Protein AF-A0A521YA27-F1 (afdb_monomer)

Sequence (944 aa):
MGAAPALRRRNDQRGRTWQRRHLDQPCRRWGGRVRVRCRHPARSRGATRRLRARIRLRRVGGRPARPTPACGGYVEAKHVTHRDTVAPEVPADVLAHARSRRLRAVRARGRPARDLLAVCAARPRGAGGTCALAVSTRGVHRDGRARRRRALVAVRTTPHRNHRPLLPGRLWLWNRIPGPLRLGLRPRDGPRRPRHRGRRTPRHCRRDRLLPRSERSGGRARLARVCRGRRQPRRIGHHGRRDRQHRRTRRLPCARRHGEPACSRDHRRRPLPTAEPSEARVTRRIVVVPVYNERDTVREVLTQIEQAGFPSILVTDDGSTDGSGDVLDGWAAAGPTRQVIHLPRNRGKSAALQAAWEALRAERDQGVLTDDTIVINVDADGQHDLAYLDALIARLEASSADAVIARRDFGYHGWYKRLGNIVMTALGSLFAGNRMHDIESGYRLMRLGPLLHAQQFYRGHRYSECVEFAVVSQRLGYHVDNEFVVRVPVLRTNTRLQDAARHVLRMALAWFRVVCWRDVPAAQRSRVGVLLAVAILIAFSGFLGIVLVHTVYLGNDSAQSYGHVWFIEHSLRNGHGIPLHIPGLDHGRALTFPYGLIPWLPAALARPVLGDWAVTASMVLGVLLLLYGVTKWLPRTASPLLMAAVVLNWQLWNAILQFQLPTIWALALAALAAAEFDRGRLARGAALATASLVAHPLMGGVGIGLTLLADIEARRRLPWRRAPWLAAAALISAPAIWAFFHLPVIDHVGRWGWVTPAQITLQRTSMLWWPWACHRFARWVTRFHVLILLVGGALLFRNFAGSNPNSARWVSLPRFPDYIDAGLVDPAAHYRVLTMSNQEDGMVQLLQAGAVLAQDFFDESVERRSFESTEEYRCFLARKAADRVLVQGEWTRRNLRDTSNELATLDRLVAEGHAALTFRGPAGTLEYTIQSPPPESCAAARAP

Secondary structure (DSSP, 8-state):
------------------------------------------------------------------------------------------------------------------------------------------------------------------------------------------------------------------------------------------------------------PPPPPP----------PPPPP-----------EEEEEEESS-HHHHHHHHHHHHHTT---EEEEE---SSSHHHHHHHHHTT-TTEEEEE-SS---HHHHHHHHHHHHHHHHHTTSS-TT-EEEE--TTS-S-GGGHHHHHHHHHHTT-SEEEPEE-GGGS-HHHHHHHHHHHHHHHHHHSS--S-SS---EEEEHHHHHHHHTT----TTTHHHHHHHHHHHHT--EE---EE--S-------HHHHHHHHHHHHHHHHHHHHHTTS-GGG--HHHHHHHHHHHHHHHHHHHHHHHS----SHHHHHHHHHHHHHHHHHHTT--S-SB-TTBGGGTSBS-SSSHHHHHHHHHHHHHHTTHHHHHHHHHHHHHHHHHHHHHSGGGGSHHHHHHHHT-HHHHHHHTTT-HHHHHHHHHHHHHHHHHHTT-HHHHHHHHHHHHHH-HHHHHHHHHHHHHHHHHHHSS--GGGHHHHHHHHHHTHHHHHHHTT-TTGGG--TTTTHHHHHHHHHHTHHHHHHHHHHHTHHHHHHSHHHHHHHHHHHHHHHHHHS-TTTS-SS---SSHHHHTTT---TTSEEEEE--TT-THHHHHHHHTTPEESS-SS-TTSSPPPPSSHHHHHHHHHHTT-SEEEE-TTTTSTTTTTT-SHHHHHHHHHHTTSEEEEEE-TTS-EEEEE-PPPTTGGGGG---

Radius of gyration: 46.79 Å; Cα contacts (8 Å, |Δi|>4): 1121; chains: 1; bounding box: 134×143×119 Å

Mean predicted aligned error: 19.23 Å

Foldseek 3Di:
DDDDDDDDDDDDDDDDDDDDDDDDDDDDDDDDDDDDDDDDDDDDDDDDDDDDDDDDDDDDDDDDDDDDDDDDDDDDDDDDDDDDDDDDDDDDDDDDDDDDDDDDDDDDDDDDDDDDDDDDDDDDDDDDDDDDDDDDDDDDDDDDDDDDDDDDDDDDDDDDDDDDDDDDDDDDDDDDDDDDDDDDDDDDDDDDDDDDDDDDDDDDDDDDDDDDDDDDDDDDDDDDDDDDDDDDDDDDDDDDDDDDDDDDDDDDDDDDDDDDDDDDDDDDDPDDPPDDPDDDPPQAEEEEEEDEQLLPQQLVVLVVCVVLVRLQYEYEYQQYDNCSVVVLVVVCVPDPSRHYHYDNHHQAPQVSVVVVLVVVVVCVVVVVHDLQHKYWYDYRNQQDDSVCVVVLVVVCVVVVFQKEQAAEPCVPPDPVVVVLQVVLQVLLCVLLVHHARGQQGRTMIGRSNLVNVLSLLDDDGHRLCSSLSSSSSSLLPTGYHHPHYDYGPDDDDPDDPVNSVVNSVSSVSSSLSCLQPVLFDSVLPDPLLVVLLVVLVVVVVVVLVVLLVFLFLQFDLSLVLLLLLVQQLVCVVVPVPRFQFDCLAQNRPAGSDFAQCLLRVQLSVCCVPCPSSSLSVSLSVLQVLLQVLLCLQQVSCSHSLNVSLLSLQLLSVVCVSNVVNLLSNLLSLLSNLLSCVVVVVQLSSLVSLLSSCRSPVLNNVVSVVLSQVLVCVVVVDHPVVNVVSNVVSCVSSVVSNVVVCVRPLNVLADPVNVVVVVVSSVSNSCSNVVSSCCSVVVSVCSNCSSVSSVVSVVVSVVVVVVPDVVSRDSDQDQQPCQCLVVLVADLVFEEEEADDGRNLNNVSVSVVSNHRYLHHSDRSQAQGEADPALVSVLLVCVVSVHQKYKYTQVCVDDVNCVRYVNVVSLVVCVVVVQWDFPDQGPRRITMIGGNRDDVVSSPVVPDD

Nearest PDB structures (foldseek):
  2y4m-assembly2_B  TM=6.234E-01  e=5.775E-04  Rhodothermus marinus DSM 4252
  8vh8-assembly4_D  TM=5.838E-01  e=1.311E-03  Pasteurella multocida
  8vh7-assembly1_A  TM=5.685E-01  e=2.614E-03  Pasteurella multocida
  8vh8-assembly2_B  TM=6.112E-01  e=5.934E-03  Pasteurella multocida
  8vh7-assembly2_B  TM=5.529E-01  e=3.387E-03  Pasteurella multocida

pLDDT: mean 70.15, std 27.42, range [22.52, 98.44]

Structure (mmCIF, N/CA/C/O backbone):
data_AF-A0A521YA27-F1
#
_entry.id   AF-A0A521YA27-F1
#
loop_
_atom_site.group_PDB
_atom_site.id
_atom_site.type_symbol
_atom_site.label_atom_id
_atom_site.label_alt_id
_atom_site.label_comp_id
_atom_site.label_asym_id
_atom_site.label_entity_id
_atom_site.label_seq_id
_atom_site.pdbx_PDB_ins_code
_atom_site.Cartn_x
_atom_site.Cartn_y
_atom_site.Cartn_z
_atom_site.occupancy
_atom_site.B_iso_or_equiv
_atom_site.auth_seq_id
_atom_site.auth_comp_id
_atom_site.auth_asym_id
_atom_site.auth_atom_id
_atom_site.pdbx_PDB_model_num
ATOM 1 N N . MET A 1 1 ? 64.926 12.084 -5.460 1.00 31.94 1 MET A N 1
ATOM 2 C CA . MET A 1 1 ? 65.527 13.420 -5.693 1.00 31.94 1 MET A CA 1
ATOM 3 C C . MET A 1 1 ? 64.605 14.159 -6.664 1.00 31.94 1 MET A C 1
ATOM 5 O O . MET A 1 1 ? 64.085 13.486 -7.536 1.00 31.94 1 MET A O 1
ATOM 9 N N . GLY A 1 2 ? 64.299 15.453 -6.543 1.00 30.94 2 GLY A N 1
ATOM 10 C CA . GLY A 1 2 ? 64.678 16.421 -5.508 1.00 30.94 2 GLY A CA 1
ATOM 11 C C . GLY A 1 2 ? 63.735 17.642 -5.471 1.00 30.94 2 GLY A C 1
ATOM 12 O O . GLY A 1 2 ? 62.922 17.835 -6.363 1.00 30.94 2 GLY A O 1
ATOM 13 N N . ALA A 1 3 ? 63.847 18.402 -4.381 1.00 32.78 3 ALA A N 1
ATOM 14 C CA . ALA A 1 3 ? 63.060 19.554 -3.928 1.00 32.78 3 ALA A CA 1
ATOM 15 C C . ALA A 1 3 ? 62.632 20.646 -4.944 1.00 32.78 3 ALA A C 1
ATOM 17 O O . ALA A 1 3 ? 63.313 20.927 -5.923 1.00 32.78 3 ALA A O 1
ATOM 18 N N . ALA A 1 4 ? 61.561 21.366 -4.583 1.00 37.22 4 ALA A N 1
ATOM 19 C CA . ALA A 1 4 ? 61.237 22.710 -5.080 1.00 37.22 4 ALA A CA 1
ATOM 20 C C . ALA A 1 4 ? 61.875 23.811 -4.199 1.00 37.22 4 ALA A C 1
ATOM 22 O O . ALA A 1 4 ? 62.296 23.522 -3.075 1.00 37.22 4 ALA A O 1
ATOM 23 N N . PRO A 1 5 ? 61.838 25.086 -4.632 1.00 55.78 5 PRO A N 1
ATOM 24 C CA . PRO A 1 5 ? 61.720 26.195 -3.679 1.00 55.78 5 PRO A CA 1
ATOM 25 C C . PRO A 1 5 ? 60.693 27.281 -4.075 1.00 55.78 5 PRO A C 1
ATOM 27 O O . PRO A 1 5 ? 60.269 27.400 -5.220 1.00 55.78 5 PRO A O 1
ATOM 30 N N . ALA A 1 6 ? 60.335 28.122 -3.099 1.00 41.16 6 ALA A N 1
ATOM 31 C CA . ALA A 1 6 ? 59.700 29.437 -3.283 1.00 41.16 6 ALA A CA 1
ATOM 32 C C . ALA A 1 6 ? 60.699 30.541 -2.837 1.00 41.16 6 ALA A C 1
ATOM 34 O O . ALA A 1 6 ? 61.708 30.211 -2.220 1.00 41.16 6 ALA A O 1
ATOM 35 N N . LEU A 1 7 ? 60.499 31.850 -3.078 1.00 33.97 7 LEU A N 1
ATOM 36 C CA . LEU A 1 7 ? 59.805 32.763 -2.139 1.00 33.97 7 LEU A CA 1
ATOM 37 C C . LEU A 1 7 ? 59.893 34.262 -2.575 1.00 33.97 7 LEU A C 1
ATOM 39 O O . LEU A 1 7 ? 60.962 34.742 -2.912 1.00 33.97 7 LEU A O 1
ATOM 43 N N . ARG A 1 8 ? 58.799 35.020 -2.358 1.00 29.33 8 ARG A N 1
ATOM 44 C CA . ARG A 1 8 ? 58.708 36.409 -1.799 1.00 29.33 8 ARG A CA 1
ATOM 45 C C . ARG A 1 8 ? 59.421 37.665 -2.411 1.00 29.33 8 ARG A C 1
ATOM 47 O O . ARG A 1 8 ? 60.577 37.917 -2.108 1.00 29.33 8 ARG A O 1
ATOM 54 N N . ARG A 1 9 ? 58.548 38.640 -2.771 1.00 29.66 9 ARG A N 1
ATOM 55 C CA . ARG A 1 9 ? 58.379 40.036 -2.218 1.00 29.66 9 ARG A CA 1
ATOM 56 C C . ARG A 1 9 ? 59.111 41.282 -2.800 1.00 29.66 9 ARG A C 1
ATOM 58 O O . ARG A 1 9 ? 60.284 41.237 -3.121 1.00 29.66 9 ARG A O 1
ATOM 65 N N . ARG A 1 10 ? 58.398 42.426 -2.616 1.00 27.73 10 ARG A N 1
ATOM 66 C CA . ARG A 1 10 ? 58.736 43.881 -2.744 1.00 27.73 10 ARG A CA 1
ATOM 67 C C . ARG A 1 10 ? 58.693 44.445 -4.186 1.00 27.73 10 ARG A C 1
ATOM 69 O O . ARG A 1 10 ? 59.005 43.710 -5.106 1.00 27.73 10 ARG A O 1
ATOM 76 N N . ASN A 1 11 ? 58.009 45.574 -4.468 1.00 27.45 11 ASN A N 1
ATOM 77 C CA . ASN A 1 11 ? 58.198 47.011 -4.098 1.00 27.45 11 ASN A CA 1
ATOM 78 C C . ASN A 1 11 ? 59.426 47.632 -4.812 1.00 27.45 11 ASN A C 1
ATOM 80 O O . ASN A 1 11 ? 60.488 47.034 -4.721 1.00 27.45 11 ASN A O 1
ATOM 84 N N . ASP A 1 12 ? 59.376 48.811 -5.461 1.00 30.48 12 ASP A N 1
ATOM 85 C CA . ASP A 1 12 ? 58.319 49.850 -5.558 1.00 30.48 12 ASP A CA 1
ATOM 86 C C . ASP A 1 12 ? 58.553 50.843 -6.750 1.00 30.48 12 ASP A C 1
ATOM 88 O O . ASP A 1 12 ? 59.642 50.881 -7.303 1.00 30.48 12 ASP A O 1
ATOM 92 N N . GLN A 1 13 ? 57.558 51.699 -7.045 1.00 28.69 13 GLN A N 1
ATOM 93 C CA . GLN A 1 13 ? 57.589 53.012 -7.754 1.00 28.69 13 GLN A CA 1
ATOM 94 C C . GLN A 1 13 ? 57.664 53.169 -9.303 1.00 28.69 13 GLN A C 1
ATOM 96 O O . GLN A 1 13 ? 58.692 52.972 -9.929 1.00 28.69 13 GLN A O 1
ATOM 101 N N . ARG A 1 14 ? 56.567 53.763 -9.832 1.00 30.64 14 ARG A N 1
ATOM 102 C CA . ARG A 1 14 ? 56.432 54.950 -10.739 1.00 30.64 14 ARG A CA 1
ATOM 103 C C . ARG A 1 14 ? 57.187 54.997 -12.099 1.00 30.64 14 ARG A C 1
ATOM 105 O O . ARG A 1 14 ? 58.401 54.927 -12.128 1.00 30.64 14 ARG A O 1
ATOM 112 N N . GLY A 1 15 ? 56.547 55.329 -13.236 1.00 26.47 15 GLY A N 1
ATOM 113 C CA . GLY A 1 15 ? 55.112 55.560 -13.524 1.00 26.47 15 GLY A CA 1
ATOM 114 C C . GLY A 1 15 ? 54.830 56.447 -14.766 1.00 26.47 15 GLY A C 1
ATOM 115 O O . GLY A 1 15 ? 55.766 56.918 -15.397 1.00 26.47 15 GLY A O 1
ATOM 116 N N . ARG A 1 16 ? 53.534 56.762 -15.007 1.00 32.03 16 ARG A N 1
ATOM 117 C CA . ARG A 1 16 ? 52.944 57.594 -16.108 1.00 32.03 16 ARG A CA 1
ATOM 118 C C . ARG A 1 16 ? 52.887 56.901 -17.499 1.00 32.03 16 ARG A C 1
ATOM 120 O O . ARG A 1 16 ? 53.781 56.136 -17.810 1.00 32.03 16 ARG A O 1
ATOM 127 N N . THR A 1 17 ? 51.875 57.074 -18.372 1.00 28.98 17 THR A N 1
ATOM 128 C CA . THR A 1 17 ? 50.551 57.757 -18.283 1.00 28.98 17 THR A CA 1
ATOM 129 C C . THR A 1 17 ? 49.567 57.267 -19.372 1.00 28.98 17 THR A C 1
ATOM 131 O O . THR A 1 17 ? 49.908 57.371 -20.537 1.00 28.98 17 THR A O 1
ATOM 134 N N . TRP A 1 18 ? 48.330 56.903 -18.975 1.00 30.23 18 TRP A N 1
ATOM 135 C CA . TRP A 1 18 ? 47.019 57.169 -19.636 1.00 30.23 18 TRP A CA 1
ATOM 136 C C . TRP A 1 18 ? 46.781 56.643 -21.086 1.00 30.23 18 TRP A C 1
ATOM 138 O O . TRP A 1 18 ? 47.603 56.810 -21.965 1.00 30.23 18 TRP A O 1
ATOM 148 N N . GLN A 1 19 ? 45.637 56.035 -21.449 1.00 31.84 19 GLN A N 1
ATOM 149 C CA . GLN A 1 19 ? 44.263 56.317 -20.991 1.00 31.84 19 GLN A CA 1
ATOM 150 C C . GLN A 1 19 ? 43.402 55.108 -20.497 1.00 31.84 19 GLN A C 1
ATOM 152 O O . GLN A 1 19 ? 43.445 54.823 -19.302 1.00 31.84 19 GLN A O 1
ATOM 157 N N . ARG A 1 20 ? 42.435 54.589 -21.285 1.00 29.30 20 ARG A N 1
ATOM 158 C CA . ARG A 1 20 ? 41.050 54.252 -20.823 1.00 29.30 20 ARG A CA 1
ATOM 159 C C . ARG A 1 20 ? 40.317 53.279 -21.786 1.00 29.30 20 ARG A C 1
ATOM 161 O O . ARG A 1 20 ? 40.743 53.199 -22.927 1.00 29.30 20 ARG A O 1
ATOM 168 N N . ARG A 1 21 ? 39.193 52.600 -21.454 1.00 28.20 21 ARG A N 1
ATOM 169 C CA . ARG A 1 21 ? 38.388 52.480 -20.200 1.00 28.20 21 ARG A CA 1
ATOM 170 C C . ARG A 1 21 ? 37.652 51.113 -20.133 1.00 28.20 21 ARG A C 1
ATOM 172 O O . ARG A 1 21 ? 37.024 50.733 -21.111 1.00 28.20 21 ARG A O 1
ATOM 179 N N . HIS A 1 22 ? 37.647 50.452 -18.969 1.00 30.78 22 HIS A N 1
ATOM 180 C CA . HIS A 1 22 ? 36.780 49.296 -18.623 1.00 30.78 22 HIS A CA 1
ATOM 181 C C . HIS A 1 22 ? 35.407 49.778 -18.064 1.00 30.78 22 HIS A C 1
ATOM 183 O O . HIS A 1 22 ? 35.340 50.926 -17.621 1.00 30.78 22 HIS A O 1
ATOM 189 N N . LEU A 1 23 ? 34.247 49.104 -18.206 1.00 33.06 23 LEU A N 1
ATOM 190 C CA . LEU A 1 23 ? 33.755 47.734 -17.874 1.00 33.06 23 LEU A CA 1
ATOM 191 C C . LEU A 1 23 ? 33.147 47.596 -16.442 1.00 33.06 23 LEU A C 1
ATOM 193 O O . LEU A 1 23 ? 33.659 48.171 -15.488 1.00 33.06 23 LEU A O 1
ATOM 197 N N . ASP A 1 24 ? 32.058 46.813 -16.361 1.00 30.56 24 ASP A N 1
ATOM 198 C CA . ASP A 1 24 ? 31.336 46.218 -15.207 1.00 30.56 24 ASP A CA 1
ATOM 199 C C . ASP A 1 24 ? 30.510 47.033 -14.174 1.00 30.56 24 ASP A C 1
ATOM 201 O O . ASP A 1 24 ? 30.855 48.122 -13.718 1.00 30.56 24 ASP A O 1
ATOM 205 N N . GLN A 1 25 ? 29.401 46.403 -13.734 1.00 24.86 25 GLN A N 1
ATOM 206 C CA . GLN A 1 25 ? 28.601 46.727 -12.537 1.00 24.86 25 GLN A CA 1
ATOM 207 C C . GLN A 1 25 ? 28.177 45.443 -11.780 1.00 24.86 25 GLN A C 1
ATOM 209 O O . GLN A 1 25 ? 27.619 44.537 -12.399 1.00 24.86 25 GLN A O 1
ATOM 214 N N . PRO A 1 26 ? 28.332 45.370 -10.441 1.00 37.50 26 PRO A N 1
ATOM 215 C CA . PRO A 1 26 ? 27.829 44.268 -9.615 1.00 37.50 26 PRO A CA 1
ATOM 216 C C . PRO A 1 26 ? 26.525 44.605 -8.856 1.00 37.50 26 PRO A C 1
ATOM 218 O O . PRO A 1 26 ? 26.170 45.762 -8.636 1.00 37.50 26 PRO A O 1
ATOM 221 N N . CYS A 1 27 ? 25.817 43.583 -8.363 1.00 27.06 27 CYS A N 1
ATOM 222 C CA . CYS A 1 27 ? 24.605 43.765 -7.553 1.00 27.06 27 CYS A CA 1
ATOM 223 C C . CYS A 1 27 ? 24.886 44.131 -6.080 1.00 27.06 27 CYS A C 1
ATOM 225 O O . CYS A 1 27 ? 25.566 43.361 -5.402 1.00 27.06 27 CYS A O 1
ATOM 227 N N . ARG A 1 28 ? 24.187 45.146 -5.524 1.00 26.45 28 ARG A N 1
ATOM 228 C CA . ARG A 1 28 ? 23.275 45.014 -4.346 1.00 26.45 28 ARG A CA 1
ATOM 229 C C . ARG A 1 28 ? 22.639 46.340 -3.868 1.00 26.45 28 ARG A C 1
ATOM 231 O O . ARG A 1 28 ? 23.113 47.433 -4.139 1.00 26.45 28 ARG A O 1
ATOM 238 N N . ARG A 1 29 ? 21.535 46.196 -3.118 1.00 26.58 29 ARG A N 1
ATOM 239 C CA . ARG A 1 29 ? 20.862 47.210 -2.267 1.00 26.58 29 ARG A CA 1
ATOM 240 C C . ARG A 1 29 ? 21.717 47.528 -1.011 1.00 26.58 29 ARG A C 1
ATOM 242 O O . ARG A 1 29 ? 22.512 46.675 -0.640 1.00 26.58 29 ARG A O 1
ATOM 249 N N . TRP A 1 30 ? 21.563 48.621 -0.243 1.00 29.94 30 TRP A N 1
ATOM 250 C CA . TRP A 1 30 ? 20.614 49.761 -0.216 1.00 29.94 30 TRP A CA 1
ATOM 251 C C . TRP A 1 30 ? 21.172 50.883 0.698 1.00 29.94 30 TRP A C 1
ATOM 253 O O . TRP A 1 30 ? 21.913 50.565 1.624 1.00 29.94 30 TRP A O 1
ATOM 263 N N . GLY A 1 31 ? 20.683 52.129 0.571 1.00 24.84 31 GLY A N 1
ATOM 264 C CA . GLY A 1 31 ? 20.656 53.092 1.694 1.00 24.84 31 GLY A CA 1
ATOM 265 C C . GLY A 1 31 ? 21.083 54.536 1.385 1.00 24.84 31 GLY A C 1
ATOM 266 O O . GLY A 1 31 ? 22.268 54.833 1.343 1.00 24.84 31 GLY A O 1
ATOM 267 N N . GLY A 1 32 ? 20.119 55.459 1.273 1.00 23.75 32 GLY A N 1
ATOM 268 C CA . GLY A 1 32 ? 20.353 56.906 1.134 1.00 23.75 32 GLY A CA 1
ATOM 269 C C . GLY A 1 32 ? 19.068 57.701 1.402 1.00 23.75 32 GLY A C 1
ATOM 270 O O . GLY A 1 32 ? 17.989 57.273 0.998 1.00 23.75 32 GLY A O 1
ATOM 271 N N . ARG A 1 33 ? 19.148 58.802 2.161 1.00 26.38 33 ARG A N 1
ATOM 272 C CA . ARG A 1 33 ? 17.979 59.518 2.720 1.00 26.38 33 ARG A CA 1
ATOM 273 C C . ARG A 1 33 ? 17.384 60.534 1.737 1.00 26.38 33 ARG A C 1
ATOM 275 O O . ARG A 1 33 ? 18.123 61.394 1.280 1.00 26.38 33 ARG A O 1
ATOM 282 N N . VAL A 1 34 ? 16.052 60.573 1.604 1.00 26.58 34 VAL A N 1
ATOM 283 C CA . VAL A 1 34 ? 15.289 61.810 1.319 1.00 26.58 34 VAL A CA 1
ATOM 284 C C . VAL A 1 34 ? 13.963 61.798 2.105 1.00 26.58 34 VAL A C 1
ATOM 286 O O . VAL A 1 34 ? 13.212 60.826 2.064 1.00 26.58 34 VAL A O 1
ATOM 289 N N . ARG A 1 35 ? 13.674 62.889 2.826 1.00 24.12 35 ARG A N 1
ATOM 290 C CA . ARG A 1 35 ? 12.314 63.377 3.159 1.00 24.12 35 ARG A CA 1
ATOM 291 C C . ARG A 1 35 ? 12.088 64.599 2.242 1.00 24.12 35 ARG A C 1
ATOM 293 O O . ARG A 1 35 ? 13.067 65.233 1.876 1.00 24.12 35 ARG A O 1
ATOM 300 N N . VAL A 1 36 ? 10.879 64.960 1.808 1.00 24.91 36 VAL A N 1
ATOM 301 C CA . VAL A 1 36 ? 9.783 65.519 2.629 1.00 24.91 36 VAL A CA 1
ATOM 302 C C . VAL A 1 36 ? 8.390 65.237 2.007 1.00 24.91 36 VAL A C 1
ATOM 304 O O . VAL A 1 36 ? 8.266 64.805 0.868 1.00 24.91 36 VAL A O 1
ATOM 307 N N . ARG A 1 37 ? 7.355 65.441 2.837 1.00 22.52 37 ARG A N 1
ATOM 308 C CA . ARG A 1 37 ? 5.892 65.509 2.601 1.00 22.52 37 ARG A CA 1
ATOM 309 C C . ARG A 1 37 ? 5.433 66.138 1.264 1.00 22.52 37 ARG A C 1
ATOM 311 O O . ARG A 1 37 ? 6.144 66.979 0.740 1.00 22.52 37 ARG A O 1
ATOM 318 N N . CYS A 1 38 ? 4.186 65.989 0.781 1.00 23.81 38 CYS A N 1
ATOM 319 C CA . CYS A 1 38 ? 3.079 65.007 0.945 1.00 23.81 38 CYS A CA 1
ATOM 320 C C . CYS A 1 38 ? 1.870 65.478 0.096 1.00 23.81 38 CYS A C 1
ATOM 322 O O . CYS A 1 38 ? 1.510 66.646 0.222 1.00 23.81 38 CYS A O 1
ATOM 324 N N . ARG A 1 39 ? 1.121 64.571 -0.563 1.00 23.83 39 ARG A N 1
ATOM 325 C CA . ARG A 1 39 ? -0.370 64.522 -0.536 1.00 23.83 39 ARG A CA 1
ATOM 326 C C . ARG A 1 39 ? -0.934 63.268 -1.239 1.00 23.83 39 ARG A C 1
ATOM 328 O O . ARG A 1 39 ? -0.228 62.593 -1.978 1.00 23.83 39 ARG A O 1
ATOM 335 N N . HIS A 1 40 ? -2.189 62.935 -0.924 1.00 31.11 40 HIS A N 1
ATOM 336 C CA . HIS A 1 40 ? -2.961 61.797 -1.460 1.00 31.11 40 HIS A CA 1
ATOM 337 C C . HIS A 1 40 ? -3.530 62.082 -2.869 1.00 31.11 40 HIS A C 1
ATOM 339 O O . HIS A 1 40 ? -3.641 63.250 -3.242 1.00 31.11 40 HIS A O 1
ATOM 345 N N . PRO A 1 41 ? -3.978 61.042 -3.608 1.00 39.69 41 PRO A N 1
ATOM 346 C CA . PRO A 1 41 ? -5.434 60.819 -3.659 1.00 39.69 41 PRO A CA 1
ATOM 347 C C . PRO A 1 41 ? -5.923 59.350 -3.587 1.00 39.69 41 PRO A C 1
ATOM 349 O O . PRO A 1 41 ? -5.282 58.421 -4.060 1.00 39.69 41 PRO A O 1
ATOM 352 N N . ALA A 1 42 ? -7.102 59.218 -2.967 1.00 26.80 42 ALA A N 1
ATOM 353 C CA . ALA A 1 42 ? -8.293 58.404 -3.278 1.00 26.80 42 ALA A CA 1
ATOM 354 C C . ALA A 1 42 ? -8.258 56.993 -3.928 1.00 26.80 42 ALA A C 1
ATOM 356 O O . ALA A 1 42 ? -7.496 56.658 -4.827 1.00 26.80 42 ALA A O 1
ATOM 357 N N . ARG A 1 43 ? -9.281 56.207 -3.547 1.00 28.47 43 ARG A N 1
ATOM 358 C CA . ARG A 1 43 ? -9.818 55.050 -4.287 1.00 28.47 43 ARG A CA 1
ATOM 359 C C . ARG A 1 43 ? -10.938 55.482 -5.260 1.00 28.47 43 ARG A C 1
ATOM 361 O O . ARG A 1 43 ? -11.730 56.351 -4.916 1.00 28.47 43 ARG A O 1
ATOM 368 N N . SER A 1 44 ? -11.157 54.655 -6.289 1.00 26.91 44 SER A N 1
ATOM 369 C CA . SER A 1 44 ? -12.472 54.215 -6.824 1.00 26.91 44 SER A CA 1
ATOM 370 C C . SER A 1 44 ? -13.348 55.096 -7.749 1.00 26.91 44 SER A C 1
ATOM 372 O O . SER A 1 44 ? -13.639 56.241 -7.443 1.00 26.91 44 SER A O 1
ATOM 374 N N . ARG A 1 45 ? -13.950 54.387 -8.732 1.00 26.78 45 ARG A N 1
ATOM 375 C CA . ARG A 1 45 ? -15.255 54.593 -9.422 1.00 26.78 45 ARG A CA 1
ATOM 376 C C . ARG A 1 45 ? -15.404 55.749 -10.438 1.00 26.78 45 ARG A C 1
ATOM 378 O O . ARG A 1 45 ? -14.904 56.843 -10.249 1.00 26.78 45 ARG A O 1
ATOM 385 N N . GLY A 1 46 ? -16.180 55.456 -11.495 1.00 24.28 46 GLY A N 1
ATOM 386 C CA . GLY A 1 46 ? -16.407 56.276 -12.704 1.00 24.28 46 GLY A CA 1
ATOM 387 C C . GLY A 1 46 ? -15.930 55.513 -13.954 1.00 24.28 46 GLY A C 1
ATOM 388 O O . GLY A 1 46 ? -14.736 55.289 -14.070 1.00 24.28 46 GLY A O 1
ATOM 389 N N . ALA A 1 47 ? -16.722 54.925 -14.863 1.00 26.77 47 ALA A N 1
ATOM 390 C CA . ALA A 1 47 ? -18.141 54.989 -15.260 1.00 26.77 47 ALA A CA 1
ATOM 391 C C . ALA A 1 47 ? -18.503 55.981 -16.397 1.00 26.77 47 ALA A C 1
ATOM 393 O O . ALA A 1 47 ? -18.133 57.146 -16.373 1.00 26.77 47 ALA A O 1
ATOM 394 N N . THR A 1 48 ? -19.340 55.477 -17.322 1.00 28.50 48 THR A N 1
ATOM 395 C CA . THR A 1 48 ? -20.182 56.150 -18.350 1.00 28.50 48 THR A CA 1
ATOM 396 C C . THR A 1 48 ? -19.598 56.802 -19.625 1.00 28.50 48 THR A C 1
ATOM 398 O O . THR A 1 48 ? -18.933 57.819 -19.556 1.00 28.50 48 THR A O 1
ATOM 401 N N . ARG A 1 49 ? -20.130 56.310 -20.773 1.00 28.38 49 ARG A N 1
ATOM 402 C CA . ARG A 1 49 ? -20.535 57.007 -22.037 1.00 28.38 49 ARG A CA 1
ATOM 403 C C . ARG A 1 49 ? -19.414 57.596 -22.932 1.00 28.38 49 ARG A C 1
ATOM 405 O O . ARG A 1 49 ? -18.541 58.279 -22.439 1.00 28.38 49 ARG A O 1
ATOM 412 N N . ARG A 1 50 ? -19.297 57.292 -24.242 1.00 31.39 50 ARG A N 1
ATOM 413 C CA . ARG A 1 50 ? -20.205 57.220 -25.438 1.00 31.39 50 ARG A CA 1
ATOM 414 C C . ARG A 1 50 ? -20.228 58.523 -26.273 1.00 31.39 50 ARG A C 1
ATOM 416 O O . ARG A 1 50 ? -20.907 59.451 -25.861 1.00 31.39 50 ARG A O 1
ATOM 423 N N . LEU A 1 51 ? -19.648 58.479 -27.483 1.00 25.58 51 LEU A N 1
ATOM 424 C CA . LEU A 1 51 ? -20.024 59.074 -28.804 1.00 25.58 51 LEU A CA 1
ATOM 425 C C . LEU A 1 51 ? -18.963 58.518 -29.820 1.00 25.58 51 LEU A C 1
ATOM 427 O O . LEU A 1 51 ? -17.873 58.190 -29.366 1.00 25.58 51 LEU A O 1
ATOM 431 N N . ARG A 1 52 ? -19.167 58.126 -31.100 1.00 28.70 52 ARG A N 1
ATOM 432 C CA . ARG A 1 52 ? -19.786 58.703 -32.331 1.00 28.70 52 ARG A CA 1
ATOM 433 C C . ARG A 1 52 ? -19.119 60.018 -32.808 1.00 28.70 52 ARG A C 1
ATOM 435 O O . ARG A 1 52 ? -19.019 60.915 -31.989 1.00 28.70 52 ARG A O 1
ATOM 442 N N . ALA A 1 53 ? -18.747 60.249 -34.086 1.00 30.27 53 ALA A N 1
ATOM 443 C CA . ALA A 1 53 ? -18.669 59.425 -35.327 1.00 30.27 53 ALA A CA 1
ATOM 444 C C . ALA A 1 53 ? -17.976 60.216 -36.500 1.00 30.27 53 ALA A C 1
ATOM 446 O O . ALA A 1 53 ? -17.670 61.384 -36.288 1.00 30.27 53 ALA A O 1
ATOM 447 N N . ARG A 1 54 ? -17.889 59.628 -37.730 1.00 26.28 54 ARG A N 1
ATOM 448 C CA . ARG A 1 54 ? -17.598 60.177 -39.116 1.00 26.28 54 ARG A CA 1
ATOM 449 C C . ARG A 1 54 ? -16.265 59.689 -39.776 1.00 26.28 54 ARG A C 1
ATOM 451 O O . ARG A 1 54 ? -15.341 59.440 -39.019 1.00 26.28 54 ARG A O 1
ATOM 458 N N . ILE A 1 55 ? -16.088 59.357 -41.089 1.00 29.92 55 ILE A N 1
ATOM 459 C CA . ILE A 1 55 ? -16.661 59.706 -42.451 1.00 29.92 55 ILE A CA 1
ATOM 460 C C . ILE A 1 55 ? -15.906 60.907 -43.090 1.00 29.92 55 ILE A C 1
ATOM 462 O O . ILE A 1 55 ? -15.883 61.934 -42.426 1.00 29.92 55 ILE A O 1
ATOM 466 N N . ARG A 1 56 ? -15.287 60.939 -44.306 1.00 31.19 56 ARG A N 1
ATOM 467 C CA . ARG A 1 56 ? -15.209 60.188 -45.626 1.00 31.19 56 ARG A CA 1
ATOM 468 C C . ARG A 1 56 ? -13.733 60.255 -46.174 1.00 31.19 56 ARG A C 1
ATOM 470 O O . ARG A 1 56 ? -12.928 60.817 -45.448 1.00 31.19 56 ARG A O 1
ATOM 477 N N . LEU A 1 57 ? -13.226 59.822 -47.358 1.00 33.34 57 LEU A N 1
ATOM 478 C CA . LEU A 1 57 ? -13.598 59.114 -48.638 1.00 33.34 57 LEU A CA 1
ATOM 479 C C . LEU A 1 57 ? -12.346 58.245 -49.061 1.00 33.34 57 LEU A C 1
ATOM 481 O O . LEU A 1 57 ? -11.621 57.903 -48.138 1.00 33.34 57 LEU A O 1
ATOM 485 N N . ARG A 1 58 ? -11.927 57.787 -50.273 1.00 27.48 58 ARG A N 1
ATOM 486 C CA . ARG A 1 58 ? -12.224 57.735 -51.756 1.00 27.48 58 ARG A CA 1
ATOM 487 C C . ARG A 1 58 ? -11.630 56.359 -52.256 1.00 27.48 58 ARG A C 1
ATOM 489 O O . ARG A 1 58 ? -10.915 55.756 -51.467 1.00 27.48 58 ARG A O 1
ATOM 496 N N . ARG A 1 59 ? -11.862 55.660 -53.394 1.00 35.94 59 ARG A N 1
ATOM 497 C CA . ARG A 1 59 ? -12.264 55.859 -54.825 1.00 35.94 59 ARG A CA 1
ATOM 498 C C . ARG A 1 59 ? -11.194 56.526 -55.718 1.00 35.94 59 ARG A C 1
ATOM 500 O O . ARG A 1 59 ? -10.687 57.557 -55.301 1.00 35.94 59 ARG A O 1
ATOM 507 N N . VAL A 1 60 ? -10.818 56.033 -56.919 1.00 35.66 60 VAL A N 1
ATOM 508 C CA . VAL A 1 60 ? -11.424 55.160 -57.992 1.00 35.66 60 VAL A CA 1
ATOM 509 C C . VAL A 1 60 ? -10.304 54.267 -58.632 1.00 35.66 60 VAL A C 1
ATOM 511 O O . VAL A 1 60 ? -9.152 54.606 -58.406 1.00 35.66 60 VAL A O 1
ATOM 514 N N . GLY A 1 61 ? -10.459 53.167 -59.409 1.00 30.38 61 GLY A N 1
ATOM 515 C CA . GLY A 1 61 ? -11.593 52.323 -59.884 1.00 30.38 61 GLY A CA 1
ATOM 516 C C . GLY A 1 61 ? -11.541 51.961 -61.407 1.00 30.38 61 GLY A C 1
ATOM 517 O O . GLY A 1 61 ? -11.205 52.829 -62.199 1.00 30.38 61 GLY A O 1
ATOM 518 N N . GLY A 1 62 ? -11.909 50.732 -61.840 1.00 24.52 62 GLY A N 1
ATOM 519 C CA . GLY A 1 62 ? -11.933 50.277 -63.265 1.00 24.52 62 GLY A CA 1
ATOM 520 C C . GLY A 1 62 ? -12.830 49.034 -63.541 1.00 24.52 62 GLY A C 1
ATOM 521 O O . GLY A 1 62 ? -13.231 48.374 -62.582 1.00 24.52 62 GLY A O 1
ATOM 522 N N . ARG A 1 63 ? -13.218 48.753 -64.809 1.00 31.38 63 ARG A N 1
ATOM 523 C CA . ARG A 1 63 ? -14.219 47.724 -65.266 1.00 31.38 63 ARG A CA 1
ATOM 524 C C . ARG A 1 63 ? -14.114 47.444 -66.798 1.00 31.38 63 ARG A C 1
ATOM 526 O O . ARG A 1 63 ? -13.410 48.243 -67.412 1.00 31.38 63 ARG A O 1
ATOM 533 N N . PRO A 1 64 ? -14.738 46.405 -67.445 1.00 57.62 64 PRO A N 1
ATOM 534 C CA . PRO A 1 64 ? -16.107 45.828 -67.297 1.00 57.62 64 PRO A CA 1
ATOM 535 C C . PRO A 1 64 ? -16.127 44.342 -66.789 1.00 57.62 64 PRO A C 1
ATOM 537 O O . PRO A 1 64 ? -15.514 44.159 -65.744 1.00 57.62 64 PRO A O 1
ATOM 540 N N . ALA A 1 65 ? -16.802 43.256 -67.258 1.00 31.70 65 ALA A N 1
ATOM 541 C CA . ALA A 1 65 ? -17.720 42.904 -68.382 1.00 31.70 65 ALA A CA 1
ATOM 542 C C . ALA A 1 65 ? -18.699 41.714 -68.046 1.00 31.70 65 ALA A C 1
ATOM 544 O O . ALA A 1 65 ? -19.034 41.542 -66.874 1.00 31.70 65 ALA A O 1
ATOM 545 N N . ARG A 1 66 ? -19.239 40.970 -69.047 1.00 32.72 66 ARG A N 1
ATOM 546 C CA . ARG A 1 66 ? -20.325 39.925 -68.989 1.00 32.72 66 ARG A CA 1
ATOM 547 C C . ARG A 1 66 ? -20.272 38.962 -70.224 1.00 32.72 66 ARG A C 1
ATOM 549 O O . ARG A 1 66 ? -19.481 39.317 -71.096 1.00 32.72 66 ARG A O 1
ATOM 556 N N . PRO A 1 67 ? -21.044 37.833 -70.373 1.00 47.25 67 PRO A N 1
ATOM 557 C CA . PRO A 1 67 ? -22.390 37.500 -69.832 1.00 47.25 67 PRO A CA 1
ATOM 558 C C . PRO A 1 67 ? -22.604 36.053 -69.247 1.00 47.25 67 PRO A C 1
ATOM 560 O O . PRO A 1 67 ? -21.685 35.476 -68.681 1.00 47.25 67 PRO A O 1
ATOM 563 N N . THR A 1 68 ? -23.850 35.535 -69.284 1.00 28.69 68 THR A N 1
ATOM 564 C CA . THR A 1 68 ? -24.476 34.344 -68.609 1.00 28.69 68 THR A CA 1
ATOM 565 C C . THR A 1 68 ? -25.179 33.411 -69.657 1.00 28.69 68 THR A C 1
ATOM 567 O O . THR A 1 68 ? -24.955 33.723 -70.826 1.00 28.69 68 THR A O 1
ATOM 570 N N . PRO A 1 69 ? -26.074 32.393 -69.395 1.00 50.28 69 PRO A N 1
ATOM 571 C CA . PRO A 1 69 ? -26.645 31.768 -68.158 1.00 50.28 69 PRO A CA 1
ATOM 572 C C . PRO A 1 69 ? -26.913 30.203 -68.172 1.00 50.28 69 PRO A C 1
ATOM 574 O O . PRO A 1 69 ? -26.620 29.527 -69.147 1.00 50.28 69 PRO A O 1
ATOM 577 N N . ALA A 1 70 ? -27.626 29.699 -67.134 1.00 26.72 70 ALA A N 1
ATOM 578 C CA . ALA A 1 70 ? -28.722 28.676 -67.154 1.00 26.72 70 ALA A CA 1
ATOM 579 C C . ALA A 1 70 ? -28.507 27.145 -66.902 1.00 26.72 70 ALA A C 1
ATOM 581 O O . ALA A 1 70 ? -27.437 26.593 -67.122 1.00 26.72 70 ALA A O 1
ATOM 582 N N . CYS A 1 71 ? -29.622 26.506 -66.464 1.00 25.88 71 CYS A N 1
ATOM 583 C CA . CYS A 1 71 ? -29.914 25.071 -66.179 1.00 25.88 71 CYS A CA 1
ATOM 584 C C . CYS A 1 71 ? -29.142 24.402 -65.009 1.00 25.88 71 CYS A C 1
ATOM 586 O O . CYS A 1 71 ? -27.962 24.658 -64.826 1.00 25.88 71 CYS A O 1
ATOM 588 N N . GLY A 1 72 ? -29.711 23.534 -64.151 1.00 24.73 72 GLY A N 1
ATOM 589 C CA . GLY A 1 72 ? -31.088 23.039 -63.909 1.00 24.73 72 GLY A CA 1
ATOM 590 C C . GLY A 1 72 ? -31.197 22.475 -62.461 1.00 24.73 72 GLY A C 1
ATOM 591 O O . GLY A 1 72 ? -30.205 22.526 -61.740 1.00 24.73 72 GLY A O 1
ATOM 592 N N . GLY A 1 73 ? -32.358 21.989 -61.984 1.00 23.95 73 GLY A N 1
ATOM 593 C CA . GLY A 1 73 ? -32.568 21.656 -60.547 1.00 23.95 73 GLY A CA 1
ATOM 594 C C . GLY A 1 73 ? -33.218 20.294 -60.220 1.00 23.95 73 GLY A C 1
ATOM 595 O O . GLY A 1 73 ? -33.329 19.452 -61.099 1.00 23.95 73 GLY A O 1
ATOM 596 N N . TYR A 1 74 ? -33.702 20.170 -58.967 1.00 24.09 74 TYR A N 1
ATOM 597 C CA . TYR A 1 74 ? -34.482 19.086 -58.301 1.00 24.09 74 TYR A CA 1
ATOM 598 C C . TYR A 1 74 ? -33.782 18.052 -57.369 1.00 24.09 74 TYR A C 1
ATOM 600 O O . TYR A 1 74 ? -33.121 17.121 -57.803 1.00 24.09 74 TYR A O 1
ATOM 608 N N . VAL A 1 75 ? -34.019 18.237 -56.056 1.00 26.88 75 VAL A N 1
ATOM 609 C CA . VAL A 1 75 ? -34.733 17.334 -55.105 1.00 26.88 75 VAL A CA 1
ATOM 610 C C . VAL A 1 75 ? -34.377 15.826 -55.023 1.00 26.88 75 VAL A C 1
ATOM 612 O O . VAL A 1 75 ? -34.805 15.031 -55.844 1.00 26.88 75 VAL A O 1
ATOM 615 N N . GLU A 1 76 ? -33.737 15.472 -53.895 1.00 26.48 76 GLU A N 1
ATOM 616 C CA . GLU A 1 76 ? -34.123 14.456 -52.874 1.00 26.48 76 GLU A CA 1
ATOM 617 C C . GLU A 1 76 ? -34.390 12.952 -53.202 1.00 26.48 76 GLU A C 1
ATOM 619 O O . GLU A 1 76 ? -35.148 12.595 -54.092 1.00 26.48 76 GLU A O 1
ATOM 624 N N . ALA A 1 77 ? -33.911 12.099 -52.271 1.00 26.39 77 ALA A N 1
ATOM 625 C CA . ALA A 1 77 ? -34.455 10.793 -51.825 1.00 26.39 77 ALA A CA 1
ATOM 626 C C . ALA A 1 77 ? -33.893 9.436 -52.352 1.00 26.39 77 ALA A C 1
ATOM 628 O O . ALA A 1 77 ? -33.925 9.109 -53.527 1.00 26.39 77 ALA A O 1
ATOM 629 N N . LYS A 1 78 ? -33.567 8.578 -51.363 1.00 25.38 78 LYS A N 1
ATOM 630 C CA . LYS A 1 78 ? -33.846 7.120 -51.243 1.00 25.38 78 LYS A CA 1
ATOM 631 C C . LYS A 1 78 ? -33.265 6.054 -52.224 1.00 25.38 78 LYS A C 1
ATOM 633 O O . LYS A 1 78 ? -33.863 5.742 -53.237 1.00 25.38 78 LYS A O 1
ATOM 638 N N . HIS A 1 79 ? -32.322 5.271 -51.668 1.00 26.89 79 HIS A N 1
ATOM 639 C CA . HIS A 1 79 ? -32.484 3.840 -51.273 1.00 26.89 79 HIS A CA 1
ATOM 640 C C . HIS A 1 79 ? -32.500 2.673 -52.323 1.00 26.89 79 HIS A C 1
ATOM 642 O O . HIS A 1 79 ? -33.378 2.594 -53.169 1.00 26.89 79 HIS A O 1
ATOM 648 N N . VAL A 1 80 ? -31.682 1.636 -52.022 1.00 26.81 80 VAL A N 1
ATOM 649 C CA . VAL A 1 80 ? -31.742 0.182 -52.400 1.00 26.81 80 VAL A CA 1
ATOM 650 C C . VAL A 1 80 ? -31.160 -0.292 -53.765 1.00 26.81 80 VAL A C 1
ATOM 652 O O . VAL A 1 80 ? -31.258 0.390 -54.774 1.00 26.81 80 VAL A O 1
ATOM 655 N N . THR A 1 81 ? -30.646 -1.545 -53.760 1.00 27.77 81 THR A N 1
ATOM 656 C CA . THR A 1 81 ? -30.416 -2.522 -54.874 1.00 27.77 81 THR A CA 1
ATOM 657 C C . THR A 1 81 ? -29.317 -2.261 -55.927 1.00 27.77 81 THR A C 1
ATOM 659 O O . THR A 1 81 ? -29.126 -1.125 -56.327 1.00 27.77 81 THR A O 1
ATOM 662 N N . HIS A 1 82 ? -28.620 -3.266 -56.501 1.00 30.86 82 HIS A N 1
ATOM 663 C CA . HIS A 1 82 ? -28.188 -4.628 -56.067 1.00 30.86 82 HIS A CA 1
ATOM 664 C C . HIS A 1 82 ? -27.217 -5.218 -57.138 1.00 30.86 82 HIS A C 1
ATOM 666 O O . HIS A 1 82 ? -27.329 -4.815 -58.290 1.00 30.86 82 HIS A O 1
ATOM 672 N N . ARG A 1 83 ? -26.433 -6.269 -56.797 1.00 29.48 83 ARG A N 1
ATOM 673 C CA . ARG A 1 83 ? -25.854 -7.302 -57.721 1.00 29.48 83 ARG A CA 1
ATOM 674 C C . ARG A 1 83 ? -24.670 -6.866 -58.633 1.00 29.48 83 ARG A C 1
ATOM 676 O O . ARG A 1 83 ? -24.487 -5.678 -58.844 1.00 29.48 83 ARG A O 1
ATOM 683 N N . ASP A 1 84 ? -23.799 -7.756 -59.149 1.00 29.86 84 ASP A N 1
ATOM 684 C CA . ASP A 1 84 ? -23.656 -9.226 -58.971 1.00 29.86 84 ASP A CA 1
ATOM 685 C C . ASP A 1 84 ? -22.217 -9.758 -59.220 1.00 29.86 84 ASP A C 1
ATOM 687 O O . ASP A 1 84 ? -21.530 -9.247 -60.098 1.00 29.86 84 ASP A O 1
ATOM 691 N N . THR A 1 85 ? -21.857 -10.888 -58.575 1.00 29.88 85 THR A N 1
ATOM 692 C CA . THR A 1 85 ? -20.770 -11.860 -58.937 1.00 29.88 85 THR A CA 1
ATOM 693 C C . THR A 1 85 ? -19.303 -11.342 -59.009 1.00 29.88 85 THR A C 1
ATOM 695 O O . THR A 1 85 ? -19.070 -10.142 -59.010 1.00 29.88 85 THR A O 1
ATOM 698 N N . VAL A 1 86 ? -18.220 -12.143 -58.968 1.00 27.95 86 VAL A N 1
ATOM 699 C CA . VAL A 1 86 ? -17.961 -13.589 -59.215 1.00 27.95 86 VAL A CA 1
ATOM 700 C C . VAL A 1 86 ? -17.042 -14.191 -58.121 1.00 27.95 86 VAL A C 1
ATOM 702 O O . VAL A 1 86 ? -16.251 -13.474 -57.515 1.00 27.95 86 VAL A O 1
ATOM 705 N N . ALA A 1 87 ? -17.110 -15.513 -57.908 1.00 30.38 87 ALA A N 1
ATOM 706 C CA . ALA A 1 87 ? -16.103 -16.350 -57.223 1.00 30.38 87 ALA A CA 1
ATOM 707 C C . ALA A 1 87 ? -15.803 -17.590 -58.107 1.00 30.38 87 ALA A C 1
ATOM 709 O O . ALA A 1 87 ? -16.610 -17.862 -59.001 1.00 30.38 87 ALA A O 1
ATOM 710 N N . PRO A 1 88 ? -14.671 -18.306 -57.936 1.00 46.72 88 PRO A N 1
ATOM 711 C CA . PRO A 1 88 ? -14.545 -19.364 -56.910 1.00 46.72 88 PRO A CA 1
ATOM 712 C C . PRO A 1 88 ? -13.111 -19.361 -56.280 1.00 46.72 88 PRO A C 1
ATOM 714 O O . PRO A 1 88 ? -12.469 -18.316 -56.316 1.00 46.72 88 PRO A O 1
ATOM 717 N N . GLU A 1 89 ? -12.521 -20.383 -55.633 1.00 28.89 89 GLU A N 1
ATOM 718 C CA . GLU A 1 89 ? -12.920 -21.765 -55.296 1.00 28.89 89 GLU A CA 1
ATOM 719 C C . GLU A 1 89 ? -12.161 -22.290 -54.053 1.00 28.89 89 GLU A C 1
ATOM 721 O O . GLU A 1 89 ? -11.024 -21.883 -53.825 1.00 28.89 89 GLU A O 1
ATOM 726 N N . VAL A 1 90 ? -12.740 -23.247 -53.308 1.00 29.16 90 VAL A N 1
ATOM 727 C CA . VAL A 1 90 ? -12.024 -24.191 -52.414 1.00 29.16 90 VAL A CA 1
ATOM 728 C C . VAL A 1 90 ? -12.810 -25.521 -52.366 1.00 29.16 90 VAL A C 1
ATOM 730 O O . VAL A 1 90 ? -14.015 -25.470 -52.106 1.00 29.16 90 VAL A O 1
ATOM 733 N N . PRO A 1 91 ? -12.187 -26.698 -52.583 1.00 40.38 91 PRO A N 1
ATOM 734 C CA . PRO A 1 91 ? -12.870 -27.997 -52.542 1.00 40.38 91 PRO A CA 1
ATOM 735 C C . PRO A 1 91 ? -12.999 -28.578 -51.121 1.00 40.38 91 PRO A C 1
ATOM 737 O O . PRO A 1 91 ? -12.332 -28.144 -50.180 1.00 40.38 91 PRO A O 1
ATOM 740 N N . ALA A 1 92 ? -13.823 -29.619 -50.979 1.00 30.84 92 ALA A N 1
ATOM 741 C CA . ALA A 1 92 ? -13.981 -30.408 -49.758 1.00 30.84 92 ALA A CA 1
ATOM 742 C C . ALA A 1 92 ? -14.059 -31.909 -50.081 1.00 30.84 92 ALA A C 1
ATOM 744 O O . ALA A 1 92 ? -14.567 -32.259 -51.138 1.00 30.84 92 ALA A O 1
ATOM 745 N N . ASP A 1 93 ? -13.601 -32.760 -49.156 1.00 36.19 93 ASP A N 1
ATOM 746 C CA . ASP A 1 93 ? -14.159 -34.094 -48.852 1.00 36.19 93 ASP A CA 1
ATOM 747 C C . ASP A 1 93 ? -13.476 -34.635 -47.569 1.00 36.19 93 ASP A C 1
ATOM 749 O O . ASP A 1 93 ? -12.271 -34.481 -47.386 1.00 36.19 93 ASP A O 1
ATOM 753 N N . VAL A 1 94 ? -14.200 -34.977 -46.495 1.00 31.64 94 VAL A N 1
ATOM 754 C CA . VAL A 1 94 ? -15.022 -36.183 -46.231 1.00 31.64 94 VAL A CA 1
ATOM 755 C C . VAL A 1 94 ? -14.212 -37.382 -45.720 1.00 31.64 94 VAL A C 1
ATOM 757 O O . VAL A 1 94 ? -13.507 -38.058 -46.458 1.00 31.64 94 VAL A O 1
ATOM 760 N N . LEU A 1 95 ? -14.448 -37.731 -44.448 1.00 28.11 95 LEU A N 1
ATOM 761 C CA . LEU A 1 95 ? -14.643 -39.120 -44.018 1.00 28.11 95 LEU A CA 1
ATOM 762 C C . LEU A 1 95 ? -15.412 -39.158 -42.687 1.00 28.11 95 LEU A C 1
ATOM 764 O O . LEU A 1 95 ? -15.265 -38.278 -41.840 1.00 28.11 95 LEU A O 1
ATOM 768 N N . ALA A 1 96 ? -16.277 -40.158 -42.518 1.00 29.95 96 ALA A N 1
ATOM 769 C CA . ALA A 1 96 ? -17.263 -40.210 -41.440 1.00 29.95 96 ALA A CA 1
ATOM 770 C C . ALA A 1 96 ? -17.010 -41.355 -40.450 1.00 29.95 96 ALA A C 1
ATOM 772 O O . ALA A 1 96 ? -16.454 -42.396 -40.803 1.00 29.95 96 ALA A O 1
ATOM 773 N N . HIS A 1 97 ? -17.544 -41.216 -39.233 1.00 28.72 97 HIS A N 1
ATOM 774 C CA . HIS A 1 97 ? -17.904 -42.363 -38.400 1.00 28.72 97 HIS A CA 1
ATOM 775 C C . HIS A 1 97 ? -19.168 -42.082 -37.583 1.00 28.72 97 HIS A C 1
ATOM 777 O O . HIS A 1 97 ? -19.320 -41.017 -36.989 1.00 28.72 97 HIS A O 1
ATOM 783 N N . ALA A 1 98 ? -20.084 -43.049 -37.557 1.00 30.06 98 ALA A N 1
ATOM 784 C CA . ALA A 1 98 ? -21.398 -42.919 -36.936 1.00 30.06 98 ALA A CA 1
ATOM 7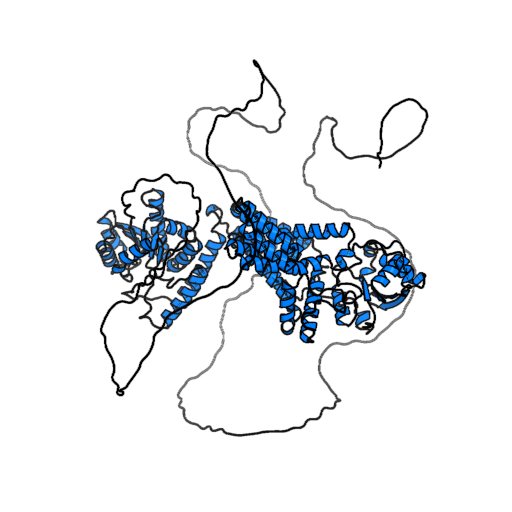85 C C . ALA A 1 98 ? -21.660 -44.058 -35.947 1.00 30.06 98 ALA A C 1
ATOM 787 O O . ALA A 1 98 ? -21.251 -45.194 -36.188 1.00 30.06 98 ALA A O 1
ATOM 788 N N . ARG A 1 99 ? -22.436 -43.790 -34.885 1.00 28.00 99 ARG A N 1
ATOM 789 C CA . ARG A 1 99 ? -23.205 -44.824 -34.167 1.00 28.00 99 ARG A CA 1
ATOM 790 C C . ARG A 1 99 ? -24.412 -44.236 -33.421 1.00 28.00 99 ARG A C 1
ATOM 792 O O . ARG A 1 99 ? -24.279 -43.417 -32.523 1.00 28.00 99 ARG A O 1
ATOM 799 N N . SER A 1 100 ? -25.600 -44.710 -33.806 1.00 31.78 100 SER A N 1
ATOM 800 C CA . SER A 1 100 ? -26.896 -44.573 -33.103 1.00 31.78 100 SER A CA 1
ATOM 801 C C . SER A 1 100 ? -26.826 -45.076 -31.640 1.00 31.78 100 SER A C 1
ATOM 803 O O . SER A 1 100 ? -25.930 -45.861 -31.342 1.00 31.78 100 SER A O 1
ATOM 805 N N . ARG A 1 101 ? -27.741 -44.797 -30.691 1.00 29.61 101 ARG A N 1
ATOM 806 C CA . ARG A 1 101 ? -29.237 -44.843 -30.653 1.00 29.61 101 ARG A CA 1
ATOM 807 C C . ARG A 1 101 ? -29.725 -43.947 -29.471 1.00 29.61 101 ARG A C 1
ATOM 809 O O . ARG A 1 101 ? -28.901 -43.645 -28.621 1.00 29.61 101 ARG A O 1
ATOM 816 N N . ARG A 1 102 ? -30.989 -43.528 -29.256 1.00 27.25 102 ARG A N 1
ATOM 817 C CA . ARG A 1 102 ? -32.328 -43.700 -29.891 1.00 27.25 102 ARG A CA 1
ATOM 818 C C . ARG A 1 102 ? -33.267 -42.552 -29.404 1.00 27.25 102 ARG A C 1
ATOM 820 O O . ARG A 1 102 ? -32.872 -41.788 -28.533 1.00 27.25 102 ARG A O 1
ATOM 827 N N . LEU A 1 103 ? -34.522 -42.488 -29.875 1.00 31.64 103 LEU A N 1
ATOM 828 C CA . LEU A 1 103 ? -35.606 -41.628 -29.338 1.00 31.64 103 LEU A CA 1
ATOM 829 C C . LEU A 1 103 ? -36.910 -42.428 -29.102 1.00 31.64 103 LEU A C 1
ATOM 831 O O . LEU A 1 103 ? -37.167 -43.374 -29.847 1.00 31.64 103 LEU A O 1
ATOM 835 N N . ARG A 1 104 ? -37.708 -42.022 -28.093 1.00 26.05 104 ARG A N 1
ATOM 836 C CA . ARG A 1 104 ? -39.163 -42.253 -27.808 1.00 26.05 104 ARG A CA 1
ATOM 837 C C . ARG A 1 104 ? -39.453 -41.615 -26.424 1.00 26.05 104 ARG A C 1
ATOM 839 O O . ARG A 1 104 ? -38.660 -41.868 -25.528 1.00 26.05 104 ARG A O 1
ATOM 846 N N . ALA A 1 105 ? -40.423 -40.741 -26.117 1.00 29.86 105 ALA A N 1
ATOM 847 C CA . ALA A 1 105 ? -41.687 -40.250 -26.705 1.00 29.86 105 ALA A CA 1
ATOM 848 C C . ALA A 1 105 ? -42.976 -41.051 -26.381 1.00 29.86 105 ALA A C 1
ATOM 850 O O . ALA A 1 105 ? -43.013 -42.241 -26.678 1.00 29.86 105 ALA A O 1
ATOM 851 N N . VAL A 1 106 ? -44.022 -40.334 -25.886 1.00 28.92 106 VAL A N 1
ATOM 852 C CA . VAL A 1 106 ? -45.503 -40.453 -26.130 1.00 28.92 106 VAL A CA 1
ATOM 853 C C . VAL A 1 106 ? -46.422 -40.295 -24.876 1.00 28.92 106 VAL A C 1
ATOM 855 O O . VAL A 1 106 ? -46.546 -41.232 -24.103 1.00 28.92 106 VAL A O 1
ATOM 858 N N . ARG A 1 107 ? -47.172 -39.161 -24.815 1.00 29.09 107 ARG A N 1
ATOM 859 C CA . ARG A 1 107 ? -48.539 -38.897 -24.229 1.00 29.09 107 ARG A CA 1
ATOM 860 C C . ARG A 1 107 ? -48.791 -39.239 -22.715 1.00 29.09 107 ARG A C 1
ATOM 862 O O . ARG A 1 107 ? -47.916 -39.789 -22.074 1.00 29.09 107 ARG A O 1
ATOM 869 N N . ALA A 1 108 ? -49.902 -38.883 -22.027 1.00 27.61 108 ALA A N 1
ATOM 870 C CA . ALA A 1 108 ? -51.235 -38.349 -22.400 1.00 27.61 108 ALA A CA 1
ATOM 871 C C . ALA A 1 108 ? -51.981 -37.586 -21.248 1.00 27.61 108 ALA A C 1
ATOM 873 O O . ALA A 1 108 ? -51.618 -37.763 -20.092 1.00 27.61 108 ALA A O 1
ATOM 874 N N . ARG A 1 109 ? -53.122 -36.923 -21.578 1.00 28.22 109 ARG A N 1
ATOM 875 C CA . ARG A 1 109 ? -54.247 -36.429 -20.703 1.00 28.22 109 ARG A CA 1
ATOM 876 C C . ARG A 1 109 ? -53.943 -35.221 -19.769 1.00 28.22 109 ARG A C 1
ATOM 878 O O . ARG A 1 109 ? -52.846 -35.126 -19.249 1.00 28.22 109 ARG A O 1
ATOM 885 N N . GLY A 1 110 ? -54.855 -34.261 -19.509 1.00 23.73 110 GLY A N 1
ATOM 886 C CA . GLY A 1 110 ? -56.221 -34.006 -20.028 1.00 23.73 110 GLY A CA 1
ATOM 887 C C . GLY A 1 110 ? -56.831 -32.643 -19.574 1.00 23.73 110 GLY A C 1
ATOM 888 O O . GLY A 1 110 ? -56.266 -31.978 -18.713 1.00 23.73 110 GLY A O 1
ATOM 889 N N . ARG A 1 111 ? -57.971 -32.228 -20.165 1.00 30.06 111 ARG A N 1
ATOM 890 C CA . ARG A 1 111 ? -58.863 -31.076 -19.801 1.00 30.06 111 ARG A CA 1
ATOM 891 C C . ARG A 1 111 ? -60.189 -31.632 -19.204 1.00 30.06 111 ARG A C 1
ATOM 893 O O . ARG A 1 111 ? -60.440 -32.806 -19.485 1.00 30.06 111 ARG A O 1
ATOM 900 N N . PRO A 1 112 ? -61.008 -30.911 -18.389 1.00 46.88 112 PRO A N 1
ATOM 901 C CA . PRO A 1 112 ? -61.753 -29.647 -18.672 1.00 46.88 112 PRO A CA 1
ATOM 902 C C . PRO A 1 112 ? -61.372 -28.479 -17.716 1.00 46.88 112 PRO A C 1
ATOM 904 O O . PRO A 1 112 ? -60.574 -28.706 -16.816 1.00 46.88 112 PRO A O 1
ATOM 907 N N . ALA A 1 113 ? -61.757 -27.193 -17.849 1.00 30.06 113 ALA A N 1
ATOM 908 C CA . ALA A 1 113 ? -62.794 -26.425 -18.587 1.00 30.06 113 ALA A CA 1
ATOM 909 C C . ALA A 1 113 ? -64.097 -26.087 -17.806 1.00 30.06 113 ALA A C 1
ATOM 911 O O . ALA A 1 113 ? -64.504 -26.870 -16.953 1.00 30.06 113 ALA A O 1
ATOM 912 N N . ARG A 1 114 ? -64.731 -24.947 -18.180 1.00 28.25 114 ARG A N 1
ATOM 913 C CA . ARG A 1 114 ? -65.817 -24.139 -17.537 1.00 28.25 114 ARG A CA 1
ATOM 914 C C . ARG A 1 114 ? -65.346 -22.968 -16.646 1.00 28.25 114 ARG A C 1
ATOM 916 O O . ARG A 1 114 ? -64.374 -23.141 -15.921 1.00 28.25 114 ARG A O 1
ATOM 923 N N . ASP A 1 115 ? -65.977 -21.781 -16.630 1.00 28.25 115 ASP A N 1
ATOM 924 C CA . ASP A 1 115 ? -66.975 -21.156 -17.543 1.00 28.25 115 ASP A CA 1
ATOM 925 C C . ASP A 1 115 ? -67.021 -19.606 -17.351 1.00 28.25 115 ASP A C 1
ATOM 927 O O . ASP A 1 115 ? -66.690 -19.154 -16.263 1.00 28.25 115 ASP A O 1
ATOM 931 N N . LEU A 1 116 ? -67.452 -18.853 -18.394 1.00 27.25 116 LEU A N 1
ATOM 932 C CA . LEU A 1 116 ? -68.236 -17.569 -18.428 1.00 27.25 116 LEU A CA 1
ATOM 933 C C . LEU A 1 116 ? -67.837 -16.354 -17.519 1.00 27.25 116 LEU A C 1
ATOM 935 O O . LEU A 1 116 ? -67.461 -16.533 -16.373 1.00 27.25 116 LEU A O 1
ATOM 939 N N . LEU A 1 117 ? -67.932 -15.049 -17.862 1.00 26.59 117 LEU A N 1
ATOM 940 C CA . LEU A 1 117 ? -68.400 -14.200 -18.997 1.00 26.59 117 LEU A CA 1
ATOM 941 C C . LEU A 1 117 ? -67.298 -13.122 -19.305 1.00 26.59 117 LEU A C 1
ATOM 943 O O . LEU A 1 117 ? -66.355 -13.009 -18.529 1.00 26.59 117 LEU A O 1
ATOM 947 N N . ALA A 1 118 ? -67.195 -12.367 -20.418 1.00 27.08 118 ALA A N 1
ATOM 948 C CA . ALA A 1 118 ? -68.118 -11.483 -21.175 1.00 27.08 118 ALA A CA 1
ATOM 949 C C . ALA A 1 118 ? -68.606 -10.234 -20.368 1.00 27.08 118 ALA A C 1
ATOM 951 O O . ALA A 1 118 ? -68.843 -10.359 -19.175 1.00 27.08 118 ALA A O 1
ATOM 952 N N . VAL A 1 119 ? -68.768 -9.004 -20.904 1.00 25.39 119 VAL A N 1
ATOM 953 C CA . VAL A 1 119 ? -68.655 -8.468 -22.288 1.00 25.39 119 VAL A CA 1
ATOM 954 C C . VAL A 1 119 ? -68.393 -6.922 -22.293 1.00 25.39 119 VAL A C 1
ATOM 956 O O . VAL A 1 119 ? -68.236 -6.348 -21.224 1.00 25.39 119 VAL A O 1
ATOM 959 N N . CYS A 1 120 ? -68.300 -6.282 -23.479 1.00 23.17 120 CYS A N 1
ATOM 960 C CA . CYS A 1 120 ? -68.288 -4.831 -23.853 1.00 23.17 120 CYS A CA 1
ATOM 961 C C . CYS A 1 120 ? -68.263 -3.725 -22.754 1.00 23.17 120 CYS A C 1
ATOM 963 O O . CYS A 1 120 ? -69.066 -3.731 -21.835 1.00 23.17 120 CYS A O 1
ATOM 965 N N . ALA A 1 121 ? -67.396 -2.698 -22.772 1.00 26.41 121 ALA A N 1
ATOM 966 C CA . ALA A 1 121 ? -67.106 -1.665 -23.794 1.00 26.41 121 ALA A CA 1
ATOM 967 C C . ALA A 1 121 ? -68.173 -0.546 -23.960 1.00 26.41 121 ALA A C 1
ATOM 969 O O . ALA A 1 121 ? -69.185 -0.764 -24.616 1.00 26.41 121 ALA A O 1
ATOM 970 N N . ALA A 1 122 ? -67.882 0.678 -23.468 1.00 25.12 122 ALA A N 1
ATOM 971 C CA . ALA A 1 122 ? -68.512 1.942 -23.903 1.00 25.12 122 ALA A CA 1
ATOM 972 C C . ALA A 1 122 ? -67.724 3.219 -23.488 1.00 25.12 122 ALA A C 1
ATOM 974 O O . ALA A 1 122 ? -67.300 3.376 -22.346 1.00 25.12 122 ALA A O 1
ATOM 975 N N . ARG A 1 123 ? -67.600 4.171 -24.424 1.00 30.34 123 ARG A N 1
ATOM 976 C CA . ARG A 1 123 ? -67.575 5.644 -24.213 1.00 30.34 123 ARG A CA 1
ATOM 977 C C . ARG A 1 123 ? -68.995 6.151 -24.586 1.00 30.34 123 ARG A C 1
ATOM 979 O O . ARG A 1 123 ? -69.628 5.417 -25.346 1.00 30.34 123 ARG A O 1
ATOM 986 N N . PRO A 1 124 ? -69.496 7.352 -24.191 1.00 43.16 124 PRO A N 1
ATOM 987 C CA . PRO A 1 124 ? -68.742 8.619 -24.101 1.00 43.16 124 PRO A CA 1
ATOM 988 C C . PRO A 1 124 ? -69.176 9.629 -22.993 1.00 43.16 124 PRO A C 1
ATOM 990 O O . PRO A 1 124 ? -70.033 9.325 -22.183 1.00 43.16 124 PRO A O 1
ATOM 993 N N . ARG A 1 125 ? -68.550 10.831 -23.013 1.00 32.19 125 ARG A N 1
ATOM 994 C CA . ARG A 1 125 ? -69.006 12.198 -22.595 1.00 32.19 125 ARG A CA 1
ATOM 995 C C . ARG A 1 125 ? -70.026 12.323 -21.433 1.00 32.19 125 ARG A C 1
ATOM 997 O O . ARG A 1 125 ? -71.112 11.779 -21.521 1.00 32.19 125 ARG A O 1
ATOM 1004 N N . GLY A 1 126 ? -69.841 13.178 -20.422 1.00 28.67 126 GLY A N 1
ATOM 1005 C CA . GLY A 1 126 ? -68.870 14.267 -20.174 1.00 28.67 126 GLY A CA 1
ATOM 1006 C C . GLY A 1 126 ? -69.497 15.304 -19.208 1.00 28.67 126 GLY A C 1
ATOM 1007 O O . GLY A 1 126 ? -70.654 15.148 -18.844 1.00 28.67 126 GLY A O 1
ATOM 1008 N N . ALA A 1 127 ? -68.853 16.386 -18.754 1.00 28.72 127 ALA A N 1
ATOM 1009 C CA . ALA A 1 127 ? -67.489 16.891 -18.972 1.00 28.72 127 ALA A CA 1
ATOM 1010 C C . ALA A 1 127 ? -66.720 16.909 -17.613 1.00 28.72 127 ALA A C 1
ATOM 1012 O O . ALA A 1 127 ? -66.698 15.863 -16.979 1.00 28.72 127 ALA A O 1
ATOM 1013 N N . GLY A 1 128 ? -66.051 17.949 -17.082 1.00 26.11 128 GLY A N 1
ATOM 1014 C CA . GLY A 1 128 ? -65.660 19.284 -17.569 1.00 26.11 128 GLY A CA 1
ATOM 1015 C C . GLY A 1 128 ? -64.730 19.981 -16.553 1.00 26.11 128 GLY A C 1
ATOM 1016 O O . GLY A 1 128 ? -64.898 19.790 -15.354 1.00 26.11 128 GLY A O 1
ATOM 1017 N N . GLY A 1 129 ? -63.729 20.749 -17.013 1.00 29.80 129 GLY A N 1
ATOM 1018 C CA . GLY A 1 129 ? -62.734 21.389 -16.129 1.00 29.80 129 GLY A CA 1
ATOM 1019 C C . GLY A 1 129 ? -61.362 21.623 -16.777 1.00 29.80 129 GLY A C 1
ATOM 1020 O O . GLY A 1 129 ? -60.430 20.849 -16.582 1.00 29.80 129 GLY A O 1
ATOM 1021 N N . THR A 1 130 ? -61.232 22.692 -17.563 1.00 27.83 130 THR A N 1
ATOM 1022 C CA . THR A 1 130 ? -59.955 23.206 -18.108 1.00 27.83 130 THR A CA 1
ATOM 1023 C C . THR A 1 130 ? -59.180 24.014 -17.046 1.00 27.83 130 THR A C 1
ATOM 1025 O O . THR A 1 130 ? -59.805 24.572 -16.154 1.00 27.83 130 THR A O 1
ATOM 1028 N N . CYS A 1 131 ? -57.851 24.186 -17.084 1.00 24.48 131 CYS A N 1
ATOM 1029 C CA . CYS A 1 131 ? -56.874 23.892 -18.143 1.00 24.48 131 CY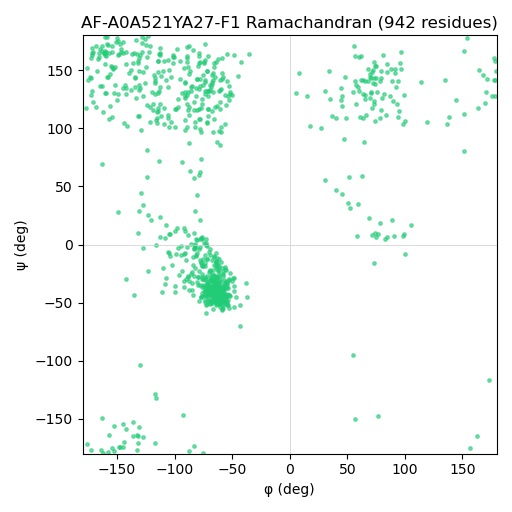S A CA 1
ATOM 1030 C C . CYS A 1 131 ? -55.468 23.567 -17.573 1.00 24.48 131 CYS A C 1
ATOM 1032 O O . CYS A 1 131 ? -55.229 23.696 -16.375 1.00 24.48 131 CYS A O 1
ATOM 1034 N N . ALA A 1 132 ? -54.532 23.178 -18.446 1.00 26.17 132 ALA A N 1
ATOM 1035 C CA . ALA A 1 132 ? -53.104 22.984 -18.133 1.00 26.17 132 ALA A CA 1
ATOM 1036 C C . ALA A 1 132 ? -52.323 24.340 -18.192 1.00 26.17 132 ALA A C 1
ATOM 1038 O O . ALA A 1 132 ? -52.957 25.380 -18.336 1.00 26.17 132 ALA A O 1
ATOM 1039 N N . LEU A 1 133 ? -50.988 24.472 -18.088 1.00 27.34 133 LEU A N 1
ATOM 1040 C CA . LEU A 1 133 ? -49.867 23.579 -18.434 1.00 27.34 133 LEU A CA 1
ATOM 1041 C C . LEU A 1 133 ? -48.533 24.079 -17.804 1.00 27.34 133 LEU A C 1
ATOM 1043 O O . LEU A 1 133 ? -48.407 25.264 -17.529 1.00 27.34 133 LEU A O 1
ATOM 1047 N N . ALA A 1 134 ? -47.544 23.181 -17.673 1.00 25.88 134 ALA A N 1
ATOM 1048 C CA . ALA A 1 134 ? -46.074 23.380 -17.659 1.00 25.88 134 ALA A CA 1
ATOM 1049 C C . ALA A 1 134 ? -45.402 24.527 -16.851 1.00 25.88 134 ALA A C 1
ATOM 1051 O O . ALA A 1 134 ? -45.676 25.709 -17.016 1.00 25.88 134 ALA A O 1
ATOM 1052 N N . VAL A 1 135 ? -44.327 24.178 -16.126 1.00 25.69 135 VAL A N 1
ATOM 1053 C CA . VAL A 1 135 ? -43.336 25.137 -15.590 1.00 25.69 135 VAL A CA 1
ATOM 1054 C C . VAL A 1 135 ? -42.017 24.999 -16.354 1.00 25.69 135 VAL A C 1
ATOM 1056 O O . VAL A 1 135 ? -41.376 23.952 -16.285 1.00 25.69 135 VAL A O 1
ATOM 1059 N N . SER A 1 136 ? -41.580 26.057 -17.047 1.00 24.47 136 SER A N 1
ATOM 1060 C CA . SER A 1 136 ? -40.264 26.102 -17.701 1.00 24.47 136 SER A CA 1
ATOM 1061 C C . SER A 1 136 ? -39.678 27.520 -17.791 1.00 24.47 136 SER A C 1
ATOM 1063 O O . SER A 1 136 ? -40.280 28.414 -18.367 1.00 24.47 136 SER A O 1
ATOM 1065 N N . THR A 1 137 ? -38.465 27.679 -17.248 1.00 28.47 137 THR A N 1
ATOM 1066 C CA . THR A 1 137 ? -37.413 28.672 -17.578 1.00 28.47 137 THR A CA 1
ATOM 1067 C C . THR A 1 137 ? -37.724 30.174 -17.776 1.00 28.47 137 THR A C 1
ATOM 1069 O O . THR A 1 137 ? -38.352 30.560 -18.751 1.00 28.47 137 THR A O 1
ATOM 1072 N N . ARG A 1 138 ? -36.957 31.006 -17.036 1.00 26.59 138 ARG A N 1
ATOM 1073 C CA . ARG A 1 138 ? -36.492 32.386 -17.366 1.00 26.59 138 ARG A CA 1
ATOM 1074 C C . ARG A 1 138 ? -37.542 33.519 -17.446 1.00 26.59 138 ARG A C 1
ATOM 1076 O O . ARG A 1 138 ? -38.584 33.391 -18.062 1.00 26.59 138 ARG A O 1
ATOM 1083 N N . GLY A 1 139 ? -37.165 34.705 -16.949 1.00 24.62 139 GLY A N 1
ATOM 1084 C CA . GLY A 1 139 ? -37.867 35.974 -17.214 1.00 24.62 139 GLY A CA 1
ATOM 1085 C C . GLY A 1 139 ? -37.476 37.081 -16.226 1.00 24.62 139 GLY A C 1
ATOM 1086 O O . GLY A 1 139 ? -37.675 36.928 -15.029 1.00 24.62 139 GLY A O 1
ATOM 1087 N N . VAL A 1 140 ? -36.877 38.176 -16.703 1.00 27.17 140 VAL A N 1
ATOM 1088 C CA . VAL A 1 140 ? -36.363 39.304 -15.886 1.00 27.17 140 VAL A CA 1
ATOM 1089 C C . VAL A 1 140 ? -37.201 40.571 -16.164 1.00 27.17 140 VAL A C 1
ATOM 1091 O O . VAL A 1 140 ? -37.843 40.621 -17.206 1.00 27.17 140 VAL A O 1
ATOM 1094 N N . HIS A 1 141 ? -37.083 41.603 -15.302 1.00 26.27 141 HIS A N 1
ATOM 1095 C CA . HIS A 1 141 ? -37.524 43.021 -15.448 1.00 26.27 141 HIS A CA 1
ATOM 1096 C C . HIS A 1 141 ? -38.933 43.375 -14.891 1.00 26.27 141 HIS A C 1
ATOM 1098 O O . HIS A 1 141 ? -39.876 42.633 -15.112 1.00 26.27 141 HIS A O 1
ATOM 1104 N N . ARG A 1 142 ? -39.064 44.326 -13.930 1.00 29.77 142 ARG A N 1
ATOM 1105 C CA . ARG A 1 142 ? -39.037 45.834 -13.952 1.00 29.77 142 ARG A CA 1
ATOM 1106 C C . ARG A 1 142 ? -40.402 46.450 -14.311 1.00 29.77 142 ARG A C 1
ATOM 1108 O O . ARG A 1 142 ? -41.139 45.829 -15.056 1.00 29.77 142 ARG A O 1
ATOM 1115 N N . ASP A 1 143 ? -40.767 47.686 -13.942 1.00 30.20 143 ASP A N 1
ATOM 1116 C CA . ASP A 1 143 ? -40.278 48.714 -12.981 1.00 30.20 143 ASP A CA 1
ATOM 1117 C C . ASP A 1 143 ? -41.493 49.645 -12.704 1.00 30.20 143 ASP A C 1
ATOM 1119 O O . ASP A 1 143 ? -42.247 49.905 -13.641 1.00 30.20 143 ASP A O 1
ATOM 1123 N N . GLY A 1 144 ? -41.712 50.193 -11.491 1.00 26.72 144 GLY A N 1
ATOM 1124 C CA . GLY A 1 144 ? -43.012 50.852 -11.200 1.00 26.72 144 GLY A CA 1
ATOM 1125 C C . GLY A 1 144 ? -43.142 51.800 -9.991 1.00 26.72 144 GLY A C 1
ATOM 1126 O O . GLY A 1 144 ? -43.860 51.487 -9.055 1.00 26.72 144 GLY A O 1
ATOM 1127 N N . ARG A 1 145 ? -42.493 52.977 -10.042 1.00 27.03 145 ARG A N 1
ATOM 1128 C CA . ARG A 1 145 ? -42.826 54.268 -9.356 1.00 27.03 145 ARG A CA 1
ATOM 1129 C C . ARG A 1 145 ? -43.624 54.201 -8.016 1.00 27.03 145 ARG A C 1
ATOM 1131 O O . ARG A 1 145 ? -44.838 54.075 -8.024 1.00 27.03 145 ARG A O 1
ATOM 1138 N N . ALA A 1 146 ? -43.019 54.313 -6.829 1.00 28.36 146 ALA A N 1
ATOM 1139 C CA . ALA A 1 146 ? -42.433 55.514 -6.190 1.00 28.36 146 ALA A CA 1
ATOM 1140 C C . ALA A 1 146 ? -43.405 56.607 -5.661 1.00 28.36 146 ALA A C 1
ATOM 1142 O O . ALA A 1 146 ? -44.009 57.336 -6.446 1.00 28.36 146 ALA A O 1
ATOM 1143 N N . ARG A 1 147 ? -43.386 56.858 -4.333 1.00 28.95 147 ARG A N 1
ATOM 1144 C CA . ARG A 1 147 ? -43.564 58.188 -3.688 1.00 28.95 147 ARG A CA 1
ATOM 1145 C C . ARG A 1 147 ? -43.010 58.202 -2.242 1.00 28.95 147 ARG A C 1
ATOM 1147 O O . ARG A 1 147 ? -42.711 57.155 -1.682 1.00 28.95 147 ARG A O 1
ATOM 1154 N N . ARG A 1 148 ? -42.787 59.400 -1.676 1.00 31.09 148 ARG A N 1
ATOM 1155 C CA . ARG A 1 148 ? -42.125 59.648 -0.367 1.00 31.09 148 ARG A CA 1
ATOM 1156 C C . ARG A 1 148 ? -43.129 59.724 0.798 1.00 31.09 148 ARG A C 1
ATOM 1158 O O . ARG A 1 148 ? -44.183 60.319 0.594 1.00 31.09 148 ARG A O 1
ATOM 1165 N N . ARG A 1 149 ? -42.714 59.370 2.031 1.00 27.81 149 ARG A N 1
ATOM 1166 C CA . ARG A 1 149 ? -42.976 60.149 3.278 1.00 27.81 149 ARG A CA 1
ATOM 1167 C C . ARG A 1 149 ? -42.056 59.717 4.446 1.00 27.81 149 ARG A C 1
ATOM 1169 O O . ARG A 1 149 ? -41.084 59.011 4.199 1.00 27.81 149 ARG A O 1
ATOM 1176 N N . ARG A 1 150 ? -42.240 60.299 5.643 1.00 27.86 150 ARG A N 1
ATOM 1177 C CA . ARG A 1 150 ? -41.233 60.436 6.725 1.00 27.86 150 ARG A CA 1
ATOM 1178 C C . ARG A 1 150 ? -41.560 59.639 8.007 1.00 27.86 150 ARG A C 1
ATOM 1180 O O . ARG A 1 150 ? -42.728 59.522 8.342 1.00 27.86 150 ARG A O 1
ATOM 1187 N N . ALA A 1 151 ? -40.491 59.370 8.772 1.00 25.80 151 ALA A N 1
ATOM 1188 C CA . ALA A 1 151 ? -40.380 59.405 10.247 1.00 25.80 151 ALA A CA 1
ATOM 1189 C C . ALA A 1 151 ? -41.017 58.307 11.135 1.00 25.80 151 ALA A C 1
ATOM 1191 O O . ALA A 1 151 ? -41.996 57.659 10.789 1.00 25.80 151 ALA A O 1
ATOM 1192 N N . LEU A 1 152 ? -40.394 58.149 12.313 1.00 27.55 152 LEU A N 1
ATOM 1193 C CA . LEU A 1 152 ? -40.862 57.413 13.496 1.00 27.55 152 LEU A CA 1
ATOM 1194 C C . LEU A 1 152 ? -41.689 58.337 14.413 1.00 27.55 152 LEU A C 1
ATOM 1196 O O . LEU A 1 152 ? -41.502 59.549 14.343 1.00 27.55 152 LEU A O 1
ATOM 1200 N N . VAL A 1 153 ? -42.476 57.744 15.327 1.00 25.33 153 VAL A N 1
ATOM 1201 C CA . VAL A 1 153 ? -42.729 58.105 16.757 1.00 25.33 153 VAL A CA 1
ATOM 1202 C C . VAL A 1 153 ? -43.901 57.209 17.240 1.00 25.33 153 VAL A C 1
ATOM 1204 O O . VAL A 1 153 ? -44.849 57.066 16.479 1.00 25.33 153 VAL A O 1
ATOM 1207 N N . ALA A 1 154 ? -43.951 56.471 18.365 1.00 29.38 154 ALA A N 1
ATOM 1208 C CA . ALA A 1 154 ? -43.215 56.349 19.646 1.00 29.38 154 ALA A CA 1
ATOM 1209 C C . ALA A 1 154 ? -43.841 57.067 20.874 1.00 29.38 154 ALA A C 1
ATOM 1211 O O . ALA A 1 154 ? -43.682 58.271 21.046 1.00 29.38 154 ALA A O 1
ATOM 1212 N N . VAL A 1 155 ? -44.476 56.303 21.781 1.00 26.23 155 VAL A N 1
ATOM 1213 C CA . VAL A 1 155 ? -45.058 56.745 23.076 1.00 26.23 155 VAL A CA 1
ATOM 1214 C C . VAL A 1 155 ? -44.832 55.609 24.104 1.00 26.23 155 VAL A C 1
ATOM 1216 O O . VAL A 1 155 ? -45.297 54.508 23.851 1.00 26.23 155 VAL A O 1
ATOM 1219 N N . ARG A 1 156 ? -43.871 55.748 25.045 1.00 30.45 156 ARG A N 1
ATOM 1220 C CA . ARG A 1 156 ? -44.003 55.986 26.523 1.00 30.45 156 ARG A CA 1
ATOM 1221 C C . ARG A 1 156 ? -44.528 54.774 27.337 1.00 30.45 156 ARG A C 1
ATOM 1223 O O . ARG A 1 156 ? -45.274 53.978 26.799 1.00 30.45 156 ARG A O 1
ATOM 1230 N N . THR A 1 157 ? -44.145 54.549 28.604 1.00 26.12 157 THR A N 1
ATOM 1231 C CA . THR A 1 157 ? -43.807 55.478 29.720 1.00 26.12 157 THR A CA 1
ATOM 1232 C C . THR A 1 157 ? -42.514 55.142 30.511 1.00 26.12 157 THR A C 1
ATOM 1234 O O . THR A 1 157 ? -41.845 54.149 30.244 1.00 26.12 157 THR A O 1
ATOM 1237 N N . THR A 1 158 ? -42.143 56.015 31.465 1.00 31.34 158 THR A N 1
ATOM 1238 C CA . THR A 1 158 ? -41.058 55.902 32.482 1.00 31.34 158 THR A CA 1
ATOM 1239 C C . THR A 1 158 ? -41.491 56.637 33.774 1.00 31.34 158 THR A C 1
ATOM 1241 O O . THR A 1 158 ? -42.544 57.285 33.729 1.00 31.34 158 THR A O 1
ATOM 1244 N N . PRO A 1 159 ? -40.758 56.559 34.919 1.00 53.88 159 PRO A N 1
ATOM 1245 C CA . PRO A 1 159 ? -39.875 57.699 35.286 1.00 53.88 159 PRO A CA 1
ATOM 1246 C C . PRO A 1 159 ? -38.648 57.440 36.227 1.00 53.88 159 PRO A C 1
ATOM 1248 O O . PRO A 1 159 ? -38.761 56.724 37.210 1.00 53.88 159 PRO A O 1
ATOM 1251 N N . HIS A 1 160 ? -37.548 58.195 36.003 1.00 32.56 160 HIS A N 1
ATOM 1252 C CA . HIS A 1 160 ? -36.500 58.677 36.963 1.00 32.56 160 HIS A CA 1
ATOM 1253 C C . HIS A 1 160 ? -35.684 57.685 37.859 1.00 32.56 160 HIS A C 1
ATOM 1255 O O . HIS A 1 160 ? -36.040 56.528 37.998 1.00 32.56 160 HIS A O 1
ATOM 1261 N N . ARG A 1 161 ? -34.514 58.032 38.455 1.00 29.25 161 ARG A N 1
ATOM 1262 C CA . ARG A 1 161 ? -33.828 59.334 38.724 1.00 29.25 161 ARG A CA 1
ATOM 1263 C C . ARG A 1 161 ? -32.268 59.247 38.610 1.00 29.25 161 ARG A C 1
ATOM 1265 O O . ARG A 1 161 ? -31.720 58.176 38.397 1.00 29.25 161 ARG A O 1
ATOM 1272 N N . ASN A 1 162 ? -31.601 60.406 38.714 1.00 33.72 162 ASN A N 1
ATOM 1273 C CA . ASN A 1 162 ? -30.160 60.770 38.547 1.00 33.72 162 ASN A CA 1
ATOM 1274 C C . ASN A 1 162 ? -29.106 59.872 39.284 1.00 33.72 162 ASN A C 1
ATOM 1276 O O . ASN A 1 162 ? -29.480 59.182 40.221 1.00 33.72 162 ASN A O 1
ATOM 1280 N N . HIS A 1 163 ? -27.783 59.842 38.988 1.00 28.36 163 HIS A N 1
ATOM 1281 C CA . HIS A 1 163 ? -26.802 60.950 38.787 1.00 28.36 163 HIS A CA 1
ATOM 1282 C C . HIS A 1 163 ? -25.653 60.706 37.749 1.00 28.36 163 HIS A C 1
ATOM 1284 O O . HIS A 1 163 ? -25.696 59.771 36.958 1.00 28.36 163 HIS A O 1
ATOM 1290 N N . ARG A 1 164 ? -24.700 61.662 37.665 1.00 30.62 164 ARG A N 1
ATOM 1291 C CA . ARG A 1 164 ? -23.828 62.036 36.513 1.00 30.62 164 ARG A CA 1
ATOM 1292 C C . ARG A 1 164 ? -22.480 61.259 36.343 1.00 30.62 164 ARG A C 1
ATOM 1294 O O . ARG A 1 164 ? -22.119 60.498 37.231 1.00 30.62 164 ARG A O 1
ATOM 1301 N N . PRO A 1 165 ? -21.745 61.440 35.208 1.00 55.16 165 PRO A N 1
ATOM 1302 C CA . PRO A 1 165 ? -20.646 60.561 34.745 1.00 55.16 165 PRO A CA 1
ATOM 1303 C C . PRO A 1 165 ? -19.253 61.244 34.675 1.00 55.16 165 PRO A C 1
ATOM 1305 O O . PRO A 1 165 ? -19.148 62.413 35.030 1.00 55.16 165 PRO A O 1
ATOM 1308 N N . LEU A 1 166 ? -18.237 60.574 34.080 1.00 28.73 166 LEU A N 1
ATOM 1309 C CA . LEU A 1 166 ? -17.357 61.147 33.025 1.00 28.73 166 LEU A CA 1
ATOM 1310 C C . LEU A 1 166 ? -16.465 60.101 32.285 1.00 28.73 166 LEU A C 1
ATOM 1312 O O . LEU A 1 166 ? -16.056 59.089 32.841 1.00 28.73 166 LEU A O 1
ATOM 1316 N N . LEU A 1 167 ? -16.170 60.389 31.010 1.00 33.53 167 LEU A N 1
ATOM 1317 C CA . LEU A 1 167 ? -15.187 59.792 30.062 1.00 33.53 167 LEU A CA 1
ATOM 1318 C C . LEU A 1 167 ? -14.355 60.980 29.484 1.00 33.53 167 LEU A C 1
ATOM 1320 O O . LEU A 1 167 ? -14.785 62.104 29.760 1.00 33.53 167 LEU A O 1
ATOM 1324 N N . PRO A 1 168 ? -13.259 60.862 28.674 1.00 47.03 168 PRO A N 1
ATOM 1325 C CA . PRO A 1 168 ? -12.765 59.761 27.802 1.00 47.03 168 PRO A CA 1
ATOM 1326 C C . PRO A 1 168 ? -11.220 59.511 27.928 1.00 47.03 168 PRO A C 1
ATOM 1328 O O . PRO A 1 168 ? -10.611 60.004 28.863 1.00 47.03 168 PRO A O 1
ATOM 1331 N N . GLY A 1 169 ? -10.463 58.802 27.063 1.00 27.61 169 GLY A N 1
ATOM 1332 C CA . GLY A 1 169 ? -10.746 57.832 25.983 1.00 27.61 169 GLY A CA 1
ATOM 1333 C C . GLY A 1 169 ? -9.688 57.802 24.838 1.00 27.61 169 GLY A C 1
ATOM 1334 O O . GLY A 1 169 ? -8.912 58.733 24.681 1.00 27.61 169 GLY A O 1
ATOM 1335 N N . ARG A 1 170 ? -9.740 56.755 23.987 1.00 30.94 170 ARG A N 1
ATOM 1336 C CA . ARG A 1 170 ? -9.176 56.616 22.606 1.00 30.94 170 ARG A CA 1
ATOM 1337 C C . ARG A 1 170 ? -7.638 56.597 22.324 1.00 30.94 170 ARG A C 1
ATOM 1339 O O . ARG A 1 170 ? -7.010 57.634 22.203 1.00 30.94 170 ARG A O 1
ATOM 1346 N N . LEU A 1 171 ? -7.180 55.399 21.899 1.00 29.27 171 LEU A N 1
ATOM 1347 C CA . LEU A 1 171 ? -6.491 55.054 20.615 1.00 29.27 171 LEU A CA 1
ATOM 1348 C C . LEU A 1 171 ? -5.089 55.614 20.249 1.00 29.27 171 LEU A C 1
ATOM 1350 O O . LEU A 1 171 ? -4.956 56.814 20.062 1.00 29.27 171 LEU A O 1
ATOM 1354 N N . TRP A 1 172 ? -4.137 54.727 19.873 1.00 26.67 172 TRP A N 1
ATOM 1355 C CA . TRP A 1 172 ? -3.623 54.539 18.480 1.00 26.67 172 TRP A CA 1
ATOM 1356 C C . TRP A 1 172 ? -2.592 53.376 18.344 1.00 26.67 172 TRP A C 1
ATOM 1358 O O . TRP A 1 172 ? -2.470 52.554 19.248 1.00 26.67 172 TRP A O 1
ATOM 1368 N N . LEU A 1 173 ? -1.941 53.228 17.174 1.00 28.16 173 LEU A N 1
ATOM 1369 C CA . LEU A 1 173 ? -1.173 52.049 16.713 1.00 28.16 173 LEU A CA 1
ATOM 1370 C C . LEU A 1 173 ? 0.363 52.267 16.573 1.00 28.16 173 LEU A C 1
ATOM 1372 O O . LEU A 1 173 ? 0.809 53.376 16.309 1.00 28.16 173 LEU A O 1
ATOM 1376 N N . TRP A 1 174 ? 1.093 51.133 16.507 1.00 27.59 174 TRP A N 1
ATOM 1377 C CA . TRP A 1 174 ? 2.292 50.835 15.668 1.00 27.59 174 TRP A CA 1
ATOM 1378 C C . TRP A 1 174 ? 3.759 51.012 16.173 1.00 27.59 174 TRP A C 1
ATOM 1380 O O . TRP A 1 174 ? 4.313 52.100 16.197 1.00 27.59 174 TRP A O 1
ATOM 1390 N N . ASN A 1 175 ? 4.436 49.850 16.263 1.00 28.53 175 ASN A N 1
ATOM 1391 C CA . ASN A 1 175 ? 5.739 49.474 15.655 1.00 28.53 175 ASN A CA 1
ATOM 1392 C C . ASN A 1 175 ? 7.129 50.002 16.142 1.00 28.53 175 ASN A C 1
ATOM 1394 O O . ASN A 1 175 ? 7.523 51.127 15.860 1.00 28.53 175 ASN A O 1
ATOM 1398 N N . ARG A 1 176 ? 7.963 49.005 16.521 1.00 28.28 176 ARG A N 1
ATOM 1399 C CA . ARG A 1 176 ? 9.436 48.828 16.338 1.00 28.28 176 ARG A CA 1
ATOM 1400 C C . ARG A 1 176 ? 10.466 49.307 17.390 1.00 28.28 176 ARG A C 1
ATOM 1402 O O . ARG A 1 176 ? 10.311 50.295 18.085 1.00 28.28 176 ARG A O 1
ATOM 1409 N N . ILE A 1 177 ? 11.545 48.509 17.423 1.00 39.41 177 ILE A N 1
ATOM 1410 C CA . ILE A 1 177 ? 12.714 48.442 18.329 1.00 39.41 177 ILE A CA 1
ATOM 1411 C C . ILE A 1 177 ? 13.898 49.245 17.736 1.00 39.41 177 ILE A C 1
ATOM 1413 O O . ILE A 1 177 ? 14.066 49.213 16.512 1.00 39.41 177 ILE A O 1
ATOM 1417 N N . PRO A 1 178 ? 14.710 49.952 18.554 1.00 43.22 178 PRO A N 1
ATOM 1418 C CA . PRO A 1 178 ? 16.097 49.525 18.867 1.00 43.22 178 PRO A CA 1
ATOM 1419 C C . PRO A 1 178 ? 16.439 49.516 20.382 1.00 43.22 178 PRO A C 1
ATOM 1421 O O . PRO A 1 178 ? 15.737 50.126 21.179 1.00 43.22 178 PRO A O 1
ATOM 1424 N N . GLY A 1 179 ? 17.529 48.830 20.771 1.00 26.20 179 GLY A N 1
ATOM 1425 C CA . GLY A 1 179 ? 18.191 48.950 22.097 1.00 26.20 179 GLY A CA 1
ATOM 1426 C C . GLY A 1 179 ? 19.327 49.998 22.078 1.00 26.20 179 GLY A C 1
ATOM 1427 O O . GLY A 1 179 ? 19.217 50.921 21.270 1.00 26.20 179 GLY A O 1
ATOM 1428 N N . PRO A 1 180 ? 20.453 49.860 22.830 1.00 52.47 180 PRO A N 1
ATOM 1429 C CA . PRO A 1 180 ? 20.883 48.786 23.756 1.00 52.47 180 PRO A CA 1
ATOM 1430 C C . PRO A 1 180 ? 21.402 49.312 25.132 1.00 52.47 180 PRO A C 1
ATOM 1432 O O . PRO A 1 180 ? 21.350 50.512 25.372 1.00 52.47 180 PRO A O 1
ATOM 1435 N N . LEU A 1 181 ? 21.997 48.459 25.993 1.00 30.34 181 LEU A N 1
ATOM 1436 C CA . LEU A 1 181 ? 23.047 48.859 26.969 1.00 30.34 181 LEU A CA 1
ATOM 1437 C C . LEU A 1 181 ? 23.819 47.659 27.585 1.00 30.34 181 LEU A C 1
ATOM 1439 O O . LEU A 1 181 ? 23.399 46.510 27.459 1.00 30.34 181 LEU A O 1
ATOM 1443 N N . ARG A 1 182 ? 24.968 47.936 28.227 1.00 28.89 182 ARG A N 1
ATOM 1444 C CA . ARG A 1 182 ? 25.863 47.014 28.973 1.00 28.89 182 ARG A CA 1
ATOM 1445 C C . ARG A 1 182 ? 26.257 47.656 30.314 1.00 28.89 182 ARG A C 1
ATOM 1447 O O . ARG A 1 182 ? 26.547 48.843 30.299 1.00 28.89 182 ARG A O 1
ATOM 1454 N N . LEU A 1 183 ? 26.393 46.859 31.382 1.00 30.39 183 LEU A N 1
ATOM 1455 C CA . LEU A 1 183 ? 27.143 47.070 32.650 1.00 30.39 183 LEU A CA 1
ATOM 1456 C C . LEU A 1 183 ? 27.017 45.755 33.469 1.00 30.39 183 LEU A C 1
ATOM 1458 O O . LEU A 1 183 ? 26.040 45.043 33.259 1.00 30.39 183 LEU A O 1
ATOM 1462 N N . GLY A 1 184 ? 27.917 45.305 34.358 1.00 25.95 184 GLY A N 1
ATOM 1463 C CA . GLY A 1 184 ? 29.265 45.734 34.784 1.00 25.95 184 GLY A CA 1
ATOM 1464 C C . GLY A 1 184 ? 30.062 44.519 35.347 1.00 25.95 184 GLY A C 1
ATOM 1465 O O . GLY A 1 184 ? 29.579 43.394 35.252 1.00 25.95 184 GLY A O 1
ATOM 1466 N N . LEU A 1 185 ? 31.283 44.693 35.887 1.00 31.48 185 LEU A N 1
ATOM 1467 C CA . LEU A 1 185 ? 32.208 43.591 36.275 1.00 31.48 185 LEU A CA 1
ATOM 1468 C C . LEU A 1 185 ? 33.088 43.906 37.512 1.00 31.48 185 LEU A C 1
ATOM 1470 O O . LEU A 1 185 ? 33.340 45.082 37.762 1.00 31.48 185 LEU A O 1
ATOM 1474 N N . ARG A 1 186 ? 33.717 42.844 38.082 1.00 33.09 186 ARG A N 1
ATOM 1475 C CA . ARG A 1 186 ? 34.904 42.766 39.006 1.00 33.09 186 ARG A CA 1
ATOM 1476 C C . ARG A 1 186 ? 34.613 42.647 40.520 1.00 33.09 186 ARG A C 1
ATOM 1478 O O . ARG A 1 186 ? 33.499 42.984 40.904 1.00 33.09 186 ARG A O 1
ATOM 1485 N N . PRO A 1 187 ? 35.611 42.275 41.374 1.00 50.06 187 PRO A N 1
ATOM 1486 C CA . PRO A 1 187 ? 36.970 41.685 41.148 1.00 50.06 187 PRO A CA 1
ATOM 1487 C C . PRO A 1 187 ? 37.050 40.167 41.516 1.00 50.06 187 PRO A C 1
ATOM 1489 O O . PRO A 1 187 ? 36.084 39.648 42.054 1.00 50.06 187 PRO A O 1
ATOM 1492 N N . ARG A 1 188 ? 37.994 39.322 41.035 1.00 36.03 188 ARG A N 1
ATOM 1493 C CA . ARG A 1 188 ? 39.435 39.082 41.398 1.00 36.03 188 ARG A CA 1
ATOM 1494 C C . ARG A 1 188 ? 39.654 38.578 42.849 1.00 36.03 188 ARG A C 1
ATOM 1496 O O . ARG A 1 188 ? 38.899 38.990 43.712 1.00 36.03 188 ARG A O 1
ATOM 1503 N N . ASP A 1 189 ? 40.572 37.646 43.174 1.00 29.23 189 ASP A N 1
ATOM 1504 C CA . ASP A 1 189 ? 41.924 37.333 42.628 1.00 29.23 189 ASP A CA 1
ATOM 1505 C C . ASP A 1 189 ? 42.230 35.830 42.293 1.00 29.23 189 ASP A C 1
ATOM 1507 O O . ASP A 1 189 ? 41.330 35.007 42.146 1.00 29.23 189 ASP A O 1
ATOM 1511 N N . GLY A 1 190 ? 43.519 35.488 42.100 1.00 27.38 190 GLY A N 1
ATOM 1512 C CA . GLY A 1 190 ? 44.146 34.153 41.915 1.00 27.38 190 GLY A CA 1
ATOM 1513 C C . GLY A 1 190 ? 45.672 34.278 42.163 1.00 27.38 190 GLY A C 1
ATOM 1514 O O . GLY A 1 190 ? 46.047 35.213 42.867 1.00 27.38 190 GLY A O 1
ATOM 1515 N N . PRO A 1 191 ? 46.607 33.510 41.543 1.00 56.50 191 PRO A N 1
ATOM 1516 C CA . PRO A 1 191 ? 46.546 32.197 40.866 1.00 56.50 191 PRO A CA 1
ATOM 1517 C C . PRO A 1 191 ? 47.689 31.222 41.318 1.00 56.50 191 PRO A C 1
ATOM 1519 O O . PRO A 1 191 ? 48.546 31.612 42.106 1.00 56.50 191 PRO A O 1
ATOM 1522 N N . ARG A 1 192 ? 47.812 30.001 40.740 1.00 27.50 192 ARG A N 1
ATOM 1523 C CA . ARG A 1 192 ? 49.108 29.282 40.493 1.00 27.50 192 ARG A CA 1
ATOM 1524 C C . ARG A 1 192 ? 48.955 27.997 39.637 1.00 27.50 192 ARG A C 1
ATOM 1526 O O . ARG A 1 192 ? 47.847 27.518 39.421 1.00 27.50 192 ARG A O 1
ATOM 1533 N N . ARG A 1 193 ? 50.075 27.475 39.101 1.00 29.20 193 ARG A N 1
ATOM 1534 C CA . ARG A 1 193 ? 50.222 26.199 38.339 1.00 29.20 193 ARG A CA 1
ATOM 1535 C C . ARG A 1 193 ? 51.427 25.367 38.916 1.00 29.20 193 ARG A C 1
ATOM 1537 O O . ARG A 1 193 ? 51.747 25.593 40.076 1.00 29.20 193 ARG A O 1
ATOM 1544 N N . PRO A 1 194 ? 52.098 24.419 38.210 1.00 58.47 194 PRO A N 1
ATOM 1545 C CA . PRO A 1 194 ? 51.877 22.960 38.331 1.00 58.47 194 PRO A CA 1
ATOM 1546 C C . PRO A 1 194 ? 53.162 22.131 38.643 1.00 58.47 194 PRO A C 1
ATOM 1548 O O . PRO A 1 194 ? 54.254 22.689 38.566 1.00 58.47 194 PRO A O 1
ATOM 1551 N N . ARG A 1 195 ? 53.088 20.790 38.850 1.00 27.80 195 ARG A N 1
ATOM 1552 C CA . ARG A 1 195 ? 54.191 19.838 38.493 1.00 27.80 195 ARG A CA 1
ATOM 1553 C C . ARG A 1 195 ? 53.898 18.314 38.593 1.00 27.80 195 ARG A C 1
ATOM 1555 O O . ARG A 1 195 ? 53.412 17.812 39.590 1.00 27.80 195 ARG A O 1
ATOM 1562 N N . HIS A 1 196 ? 54.281 17.626 37.511 1.00 30.75 196 HIS A N 1
ATOM 1563 C CA . HIS A 1 196 ? 54.863 16.279 37.291 1.00 30.75 196 HIS A CA 1
ATOM 1564 C C . HIS A 1 196 ? 55.054 15.151 38.352 1.00 30.75 196 HIS A C 1
ATOM 1566 O O . HIS A 1 196 ? 55.628 15.374 39.407 1.00 30.75 196 HIS A O 1
ATOM 1572 N N . ARG A 1 197 ? 54.919 13.910 37.812 1.00 30.36 197 ARG A N 1
ATOM 1573 C CA . ARG A 1 197 ? 55.759 12.670 37.956 1.00 30.36 197 ARG A CA 1
ATOM 1574 C C . ARG A 1 197 ? 55.757 11.849 39.268 1.00 30.36 197 ARG A C 1
ATOM 1576 O O . ARG A 1 197 ? 56.048 12.373 40.329 1.00 30.36 197 ARG A O 1
ATOM 1583 N N . GLY A 1 198 ? 55.744 10.510 39.116 1.00 27.23 198 GLY A N 1
ATOM 1584 C CA . GLY A 1 198 ? 56.572 9.605 39.950 1.00 27.23 198 GLY A CA 1
ATOM 1585 C C . GLY A 1 198 ? 56.044 8.177 40.203 1.00 27.23 198 GLY A C 1
ATOM 1586 O O . GLY A 1 198 ? 55.084 8.004 40.937 1.00 27.23 198 GLY A O 1
ATOM 1587 N N . ARG A 1 199 ? 56.703 7.136 39.660 1.00 31.53 199 ARG A N 1
ATOM 1588 C CA . ARG A 1 199 ? 56.487 5.706 40.019 1.00 31.53 199 ARG A CA 1
ATOM 1589 C C . ARG A 1 199 ? 57.110 5.360 41.386 1.00 31.53 199 ARG A C 1
ATOM 1591 O O . ARG A 1 199 ? 58.187 5.888 41.655 1.00 31.53 199 ARG A O 1
ATOM 1598 N N . ARG A 1 200 ? 56.617 4.312 42.079 1.00 28.66 200 ARG A N 1
ATOM 1599 C CA . ARG A 1 200 ? 57.444 3.178 42.596 1.00 28.66 200 ARG A CA 1
ATOM 1600 C C . ARG A 1 200 ? 56.620 1.998 43.157 1.00 28.66 200 ARG A C 1
ATOM 1602 O O . ARG A 1 200 ? 55.418 2.124 43.347 1.00 28.66 200 ARG A O 1
ATOM 1609 N N . THR A 1 201 ? 57.285 0.854 43.354 1.00 34.34 201 THR A N 1
ATOM 1610 C CA . THR A 1 201 ? 56.736 -0.472 43.720 1.00 34.34 201 THR A CA 1
ATOM 1611 C C . THR A 1 201 ? 57.493 -1.134 44.889 1.00 34.34 201 THR A C 1
ATOM 1613 O O . THR A 1 201 ? 58.673 -0.847 45.096 1.00 34.34 201 THR A O 1
ATOM 1616 N N . PRO A 1 202 ? 56.841 -2.079 45.593 1.00 48.19 202 PRO A N 1
ATOM 1617 C CA . PRO A 1 202 ? 57.436 -3.273 46.235 1.00 48.19 202 PRO A CA 1
ATOM 1618 C C . PRO A 1 202 ? 56.767 -4.583 45.712 1.00 48.19 202 PRO A C 1
ATOM 1620 O O . PRO A 1 202 ? 55.820 -4.495 44.938 1.00 48.19 202 PRO A O 1
ATOM 1623 N N . ARG A 1 203 ? 57.113 -5.826 46.107 1.00 28.30 203 ARG A N 1
ATOM 1624 C CA . ARG A 1 203 ? 58.416 -6.500 46.363 1.00 28.30 203 ARG A CA 1
ATOM 1625 C C . ARG A 1 203 ? 58.179 -8.033 46.507 1.00 28.30 203 ARG A C 1
ATOM 1627 O O . ARG A 1 203 ? 57.573 -8.413 47.495 1.00 28.30 203 ARG A O 1
ATOM 1634 N N . HIS A 1 204 ? 58.767 -8.873 45.632 1.00 31.12 204 HIS A N 1
ATOM 1635 C CA . HIS A 1 204 ? 59.228 -10.267 45.924 1.00 31.12 204 HIS A CA 1
ATOM 1636 C C . HIS A 1 204 ? 58.188 -11.358 46.374 1.00 31.12 204 HIS A C 1
ATOM 1638 O O . HIS A 1 204 ? 57.083 -11.023 46.762 1.00 31.12 204 HIS A O 1
ATOM 1644 N N . CYS A 1 205 ? 58.422 -12.692 46.334 1.00 28.00 205 CYS A N 1
ATOM 1645 C CA . CYS A 1 205 ? 59.503 -13.542 45.772 1.00 28.00 205 CYS A CA 1
ATOM 1646 C C . CYS A 1 205 ? 59.106 -15.044 45.626 1.00 28.00 205 CYS A C 1
ATOM 1648 O O . CYS A 1 205 ? 58.231 -15.491 46.356 1.00 28.00 205 CYS A O 1
ATOM 1650 N N . ARG A 1 206 ? 59.921 -15.823 44.866 1.00 29.12 206 ARG A N 1
ATOM 1651 C CA . ARG A 1 206 ? 60.067 -17.320 44.858 1.00 29.12 206 ARG A CA 1
ATOM 1652 C C . ARG A 1 206 ? 58.851 -18.135 44.334 1.00 29.12 206 ARG A C 1
ATOM 1654 O O . ARG A 1 206 ? 57.731 -17.669 44.454 1.00 29.12 206 ARG A O 1
ATOM 1661 N N . ARG A 1 207 ? 58.966 -19.344 43.738 1.00 34.00 207 ARG A N 1
ATOM 1662 C CA . ARG A 1 207 ? 60.055 -20.279 43.286 1.00 34.00 207 ARG A CA 1
ATOM 1663 C C . ARG A 1 207 ? 59.420 -21.278 42.258 1.00 34.00 207 ARG A C 1
ATOM 1665 O O . ARG A 1 207 ? 58.202 -21.381 42.281 1.00 34.00 207 ARG A O 1
ATOM 1672 N N . ASP A 1 208 ? 60.073 -22.088 41.403 1.00 30.20 208 ASP A N 1
ATOM 1673 C CA . ASP A 1 208 ? 61.434 -22.189 40.812 1.00 30.20 208 ASP A CA 1
ATOM 1674 C C . ASP A 1 208 ? 61.394 -23.113 39.540 1.00 30.20 208 ASP A C 1
ATOM 1676 O O . ASP A 1 208 ? 60.333 -23.609 39.183 1.00 30.20 208 ASP A O 1
ATOM 1680 N N . ARG A 1 209 ? 62.556 -23.325 38.894 1.00 34.09 209 ARG A N 1
ATOM 1681 C CA . ARG A 1 209 ? 63.086 -24.462 38.060 1.00 34.09 209 ARG A CA 1
ATOM 1682 C C . ARG A 1 209 ? 62.157 -25.575 37.489 1.00 34.09 209 ARG A C 1
ATOM 1684 O O . ARG A 1 209 ? 61.398 -26.173 38.236 1.00 34.09 209 ARG A O 1
ATOM 1691 N N . LEU A 1 210 ? 62.162 -25.896 36.172 1.00 33.69 210 LEU A N 1
ATOM 1692 C CA . LEU A 1 210 ? 63.213 -26.497 35.273 1.00 33.69 210 LEU A CA 1
ATOM 1693 C C . LEU A 1 210 ? 63.433 -28.025 35.518 1.00 33.69 210 LEU A C 1
ATOM 1695 O O . LEU A 1 210 ? 63.431 -28.419 36.675 1.00 33.69 210 LEU A O 1
ATOM 1699 N N . LEU A 1 211 ? 63.606 -28.954 34.544 1.00 34.59 211 LEU A N 1
ATOM 1700 C CA . LEU A 1 211 ? 64.363 -28.981 33.256 1.00 34.59 211 LEU A CA 1
ATOM 1701 C C . LEU A 1 211 ? 63.744 -29.904 32.128 1.00 34.59 211 LEU A C 1
ATOM 1703 O O . LEU A 1 211 ? 62.736 -30.554 32.390 1.00 34.59 211 LEU A O 1
ATOM 1707 N N . PRO A 1 212 ? 64.319 -29.980 30.887 1.00 57.50 212 PRO A N 1
ATOM 1708 C CA . PRO A 1 212 ? 63.756 -30.676 29.691 1.00 57.50 212 PRO A CA 1
ATOM 1709 C C . PRO A 1 212 ? 64.698 -31.689 28.954 1.00 57.50 212 PRO A C 1
ATOM 1711 O O . PRO A 1 212 ? 65.881 -31.723 29.290 1.00 57.50 212 PRO A O 1
ATOM 1714 N N . ARG A 1 213 ? 64.247 -32.380 27.864 1.00 30.42 213 ARG A N 1
ATOM 1715 C CA . ARG A 1 213 ? 64.990 -32.530 26.557 1.00 30.42 213 ARG A CA 1
ATOM 1716 C C . ARG A 1 213 ? 64.343 -33.369 25.402 1.00 30.42 213 ARG A C 1
ATOM 1718 O O . ARG A 1 213 ? 63.616 -34.318 25.641 1.00 30.42 213 ARG A O 1
ATOM 1725 N N . SER A 1 214 ? 64.683 -32.954 24.165 1.00 31.67 214 SER A N 1
ATOM 1726 C CA . SER A 1 214 ? 64.909 -33.641 22.850 1.00 31.67 214 SER A CA 1
ATOM 1727 C C . SER A 1 214 ? 64.144 -34.886 22.313 1.00 31.67 214 SER A C 1
ATOM 1729 O O . SER A 1 214 ? 64.276 -35.982 22.836 1.00 31.67 214 SER A O 1
ATOM 1731 N N . GLU A 1 215 ? 63.588 -34.695 21.100 1.00 33.16 215 GLU A N 1
ATOM 1732 C CA . GLU A 1 215 ? 63.712 -35.484 19.835 1.00 33.16 215 GLU A CA 1
ATOM 1733 C C . GLU A 1 215 ? 63.220 -36.951 19.608 1.00 33.16 215 GLU A C 1
ATOM 1735 O O . GLU A 1 215 ? 63.737 -37.910 20.160 1.00 33.16 215 GLU A O 1
ATOM 1740 N N . ARG A 1 216 ? 62.392 -37.058 18.540 1.00 32.56 216 ARG A N 1
ATOM 1741 C CA . ARG A 1 216 ? 62.347 -38.042 17.415 1.00 32.56 216 ARG A CA 1
ATOM 1742 C C . ARG A 1 216 ? 61.872 -39.510 17.571 1.00 32.56 216 ARG A C 1
ATOM 1744 O O . ARG A 1 216 ? 62.082 -40.197 18.556 1.00 32.56 216 ARG A O 1
ATOM 1751 N N . SER A 1 217 ? 61.322 -39.973 16.433 1.00 30.09 217 SER A N 1
ATOM 1752 C CA . SER A 1 217 ? 61.139 -41.360 15.938 1.00 30.09 217 SER A CA 1
ATOM 1753 C C . SER A 1 217 ? 60.281 -42.347 16.743 1.00 30.09 217 SER A C 1
ATOM 1755 O O . SER A 1 217 ? 60.681 -42.884 17.766 1.00 30.09 217 SER A O 1
ATOM 1757 N N . GLY A 1 218 ? 59.111 -42.667 16.176 1.00 26.38 218 GLY A N 1
ATOM 1758 C CA . GLY A 1 218 ? 58.227 -43.735 16.641 1.00 26.38 218 GLY A CA 1
ATOM 1759 C C . GLY A 1 218 ? 58.675 -45.168 16.315 1.00 26.38 218 GLY A C 1
ATOM 1760 O O . GLY A 1 218 ? 59.688 -45.405 15.667 1.00 26.38 218 GLY A O 1
ATOM 1761 N N . GLY A 1 219 ? 57.850 -46.131 16.729 1.00 25.92 219 GLY A N 1
ATOM 1762 C CA . GLY A 1 219 ? 58.026 -47.563 16.473 1.00 25.92 219 GLY A CA 1
ATOM 1763 C C . GLY A 1 219 ? 56.911 -48.369 17.146 1.00 25.92 219 GLY A C 1
ATOM 1764 O O . GLY A 1 219 ? 56.624 -48.173 18.323 1.00 25.92 219 GLY A O 1
ATOM 1765 N N . ARG A 1 220 ? 56.225 -49.242 16.397 1.00 31.81 220 ARG A N 1
ATOM 1766 C CA . ARG A 1 220 ? 55.152 -50.104 16.932 1.00 31.81 220 ARG A CA 1
ATOM 1767 C C . ARG A 1 220 ? 55.746 -51.325 17.641 1.00 31.81 220 ARG A C 1
ATOM 1769 O O . ARG A 1 220 ? 56.613 -51.975 17.070 1.00 31.81 220 ARG A O 1
ATOM 1776 N N . ALA A 1 221 ? 55.141 -51.750 18.748 1.00 27.47 221 ALA A N 1
ATOM 1777 C CA . ALA A 1 221 ? 55.224 -53.132 19.230 1.00 27.47 221 ALA A CA 1
ATOM 1778 C C . ALA A 1 221 ? 53.876 -53.596 19.820 1.00 27.47 221 ALA A C 1
ATOM 1780 O O . ALA A 1 221 ? 53.051 -52.782 20.235 1.00 27.47 221 ALA A O 1
ATOM 1781 N N . ARG A 1 222 ? 53.637 -54.912 19.823 1.00 31.03 222 ARG A N 1
ATOM 1782 C CA . ARG A 1 222 ? 52.483 -55.610 20.430 1.00 31.03 222 ARG A CA 1
ATOM 1783 C C . ARG A 1 222 ? 53.003 -56.789 21.257 1.00 31.03 222 ARG A C 1
ATOM 1785 O O . ARG A 1 222 ? 54.025 -57.331 20.868 1.00 31.03 222 ARG A O 1
ATOM 1792 N N . LEU A 1 223 ? 52.225 -57.247 22.245 1.00 29.48 223 LEU A N 1
ATOM 1793 C CA . LEU A 1 223 ? 51.984 -58.643 22.700 1.00 29.48 223 LEU A CA 1
ATOM 1794 C C . LEU A 1 223 ? 50.835 -58.544 23.754 1.00 29.48 223 LEU A C 1
ATOM 1796 O O . LEU A 1 223 ? 50.795 -57.558 24.478 1.00 29.48 223 LEU A O 1
ATOM 1800 N N . ALA A 1 224 ? 49.719 -59.297 23.718 1.00 31.14 224 ALA A N 1
ATOM 1801 C CA . ALA A 1 224 ? 49.491 -60.757 23.853 1.00 31.14 224 ALA A CA 1
ATOM 1802 C C . ALA A 1 224 ? 49.513 -61.233 25.328 1.00 31.14 224 ALA A C 1
ATOM 1804 O O . ALA A 1 224 ? 50.320 -60.723 26.088 1.00 31.14 224 ALA A O 1
ATOM 1805 N N . ARG A 1 225 ? 48.703 -62.196 25.816 1.00 31.94 225 ARG A N 1
ATOM 1806 C CA . ARG A 1 225 ? 47.610 -63.071 25.281 1.00 31.94 225 ARG A CA 1
ATOM 1807 C C . ARG A 1 225 ? 46.683 -63.474 26.471 1.00 31.94 225 ARG A C 1
ATOM 1809 O O . ARG A 1 225 ? 46.999 -63.113 27.594 1.00 31.94 225 ARG A O 1
ATOM 1816 N N . VAL A 1 226 ? 45.507 -64.110 26.312 1.00 27.64 226 VAL A N 1
ATOM 1817 C CA . VAL A 1 226 ? 45.208 -65.580 26.420 1.00 27.64 226 VAL A CA 1
ATOM 1818 C C . VAL A 1 226 ? 43.645 -65.705 26.414 1.00 27.64 226 VAL A C 1
ATOM 1820 O O . VAL A 1 226 ? 43.008 -64.892 27.068 1.00 27.64 226 VAL A O 1
ATOM 1823 N N . CYS A 1 227 ? 42.949 -66.431 25.505 1.00 27.41 227 CYS A N 1
ATOM 1824 C CA . CYS A 1 227 ? 42.485 -67.855 25.545 1.00 27.41 227 CYS A CA 1
ATOM 1825 C C . CYS A 1 227 ? 41.571 -68.231 26.758 1.00 27.41 227 CYS A C 1
ATOM 1827 O O . CYS A 1 227 ? 41.907 -67.834 27.858 1.00 27.41 227 CYS A O 1
ATOM 1829 N N . ARG A 1 228 ? 40.446 -68.991 26.734 1.00 29.73 228 ARG A N 1
ATOM 1830 C CA . ARG A 1 228 ? 39.611 -69.819 25.791 1.00 29.73 228 ARG A CA 1
ATOM 1831 C C . ARG A 1 228 ? 38.118 -69.740 26.276 1.00 29.73 228 ARG A C 1
ATOM 1833 O O . ARG A 1 228 ? 37.909 -69.211 27.356 1.00 29.73 228 ARG A O 1
ATOM 1840 N N . GLY A 1 229 ? 37.030 -70.255 25.664 1.00 26.78 229 GLY A N 1
ATOM 1841 C CA . GLY A 1 229 ? 36.745 -70.839 24.333 1.00 26.78 229 GLY A CA 1
ATOM 1842 C C . GLY A 1 229 ? 35.705 -72.007 24.336 1.00 26.78 229 GLY A C 1
ATOM 1843 O O . GLY A 1 229 ? 35.999 -73.033 24.938 1.00 26.78 229 GLY A O 1
ATOM 1844 N N . ARG A 1 230 ? 34.598 -71.918 23.547 1.00 29.27 230 ARG A N 1
ATOM 1845 C CA . ARG A 1 230 ? 33.487 -72.924 23.314 1.00 29.27 230 ARG A CA 1
ATOM 1846 C C . ARG A 1 230 ? 32.374 -72.964 24.413 1.00 29.27 230 ARG A C 1
ATOM 1848 O O . ARG A 1 230 ? 32.607 -72.395 25.467 1.00 29.27 230 ARG A O 1
ATOM 1855 N N . ARG A 1 231 ? 31.146 -73.531 24.258 1.00 26.83 231 ARG A N 1
ATOM 1856 C CA . ARG A 1 231 ? 30.496 -74.445 23.257 1.00 26.83 231 ARG A CA 1
ATOM 1857 C C . ARG A 1 231 ? 28.928 -74.315 23.253 1.00 26.83 231 ARG A C 1
ATOM 1859 O O . ARG A 1 231 ? 28.371 -73.771 24.194 1.00 26.83 231 ARG A O 1
ATOM 1866 N N . GLN A 1 232 ? 28.238 -74.833 22.220 1.00 32.59 232 GLN A N 1
ATOM 1867 C CA . GLN A 1 232 ? 26.758 -75.074 22.085 1.00 32.59 232 GLN A CA 1
ATOM 1868 C C . GLN A 1 232 ? 26.353 -76.490 22.646 1.00 32.59 232 GLN A C 1
ATOM 1870 O O . GLN A 1 232 ? 27.317 -77.138 23.072 1.00 32.59 232 GLN A O 1
ATOM 1875 N N . PRO A 1 233 ? 25.087 -77.061 22.636 1.00 50.34 233 PRO A N 1
ATOM 1876 C CA . PRO A 1 233 ? 23.928 -76.881 21.695 1.00 50.34 233 PRO A CA 1
ATOM 1877 C C . PRO A 1 233 ? 22.447 -77.201 22.167 1.00 50.34 233 PRO A C 1
ATOM 1879 O O . PRO A 1 233 ? 22.199 -77.438 23.340 1.00 50.34 233 PRO A O 1
ATOM 1882 N N . ARG A 1 234 ? 21.512 -77.332 21.180 1.00 27.86 234 ARG A N 1
ATOM 1883 C CA . ARG A 1 234 ? 20.116 -77.917 21.164 1.00 27.86 234 ARG A CA 1
ATOM 1884 C C . ARG A 1 234 ? 18.970 -77.014 21.706 1.00 27.86 234 ARG A C 1
ATOM 1886 O O . ARG A 1 234 ? 19.162 -76.331 22.697 1.00 27.86 234 ARG A O 1
ATOM 1893 N N . ARG A 1 235 ? 17.867 -76.750 20.959 1.00 28.14 235 ARG A N 1
ATOM 1894 C CA . ARG A 1 235 ? 16.683 -77.576 20.521 1.00 28.14 235 ARG A CA 1
ATOM 1895 C C . ARG A 1 235 ? 15.848 -78.045 21.731 1.00 28.14 235 ARG A C 1
ATOM 1897 O O . ARG A 1 235 ? 16.452 -78.589 22.642 1.00 28.14 235 ARG A O 1
ATOM 1904 N N . ILE A 1 236 ? 14.514 -77.895 21.831 1.00 30.23 236 ILE A N 1
ATOM 1905 C CA . ILE A 1 236 ? 13.350 -77.848 20.884 1.00 30.23 236 ILE A CA 1
ATOM 1906 C C . ILE A 1 236 ? 12.383 -76.688 21.325 1.00 30.23 236 ILE A C 1
ATOM 1908 O O . ILE A 1 236 ? 12.539 -76.227 22.448 1.00 30.23 236 ILE A O 1
ATOM 1912 N N . GLY A 1 237 ? 11.395 -76.115 20.598 1.00 27.86 237 GLY A N 1
ATOM 1913 C CA . GLY A 1 237 ? 10.822 -76.312 19.244 1.00 27.86 237 GLY A CA 1
ATOM 1914 C C . GLY A 1 237 ? 9.550 -75.454 18.965 1.00 27.86 237 GLY A C 1
ATOM 1915 O O . GLY A 1 237 ? 9.644 -74.232 18.924 1.00 27.86 237 GLY A O 1
ATOM 1916 N N . HIS A 1 238 ? 8.384 -76.086 18.740 1.00 29.31 238 HIS A N 1
ATOM 1917 C CA . HIS A 1 238 ? 7.063 -75.511 18.348 1.00 29.31 238 HIS A CA 1
ATOM 1918 C C . HIS A 1 238 ? 5.970 -75.938 19.368 1.00 29.31 238 HIS A C 1
ATOM 1920 O O . HIS A 1 238 ? 6.203 -76.921 20.061 1.00 29.31 238 HIS A O 1
ATOM 1926 N N . HIS A 1 239 ? 4.769 -75.360 19.556 1.00 30.67 239 HIS A N 1
ATOM 1927 C CA . HIS A 1 239 ? 3.972 -74.229 19.010 1.00 30.67 239 HIS A CA 1
ATOM 1928 C C . HIS A 1 239 ? 3.011 -73.747 20.155 1.00 30.67 239 HIS A C 1
ATOM 1930 O O . HIS A 1 239 ? 3.064 -74.314 21.239 1.00 30.67 239 HIS A O 1
ATOM 1936 N N . GLY A 1 240 ? 2.092 -72.766 20.067 1.00 28.88 240 GLY A N 1
ATOM 1937 C CA . GLY A 1 240 ? 1.678 -71.804 19.027 1.00 28.88 240 GLY A CA 1
ATOM 1938 C C . GLY A 1 240 ? 0.296 -71.167 19.357 1.00 28.88 240 GLY A C 1
ATOM 1939 O O . GLY A 1 240 ? -0.520 -71.809 19.999 1.00 28.88 240 GLY A O 1
ATOM 1940 N N . ARG A 1 241 ? 0.035 -69.916 18.918 1.00 32.69 241 ARG A N 1
ATOM 1941 C CA . ARG A 1 241 ? -1.232 -69.122 19.020 1.00 32.69 241 ARG A CA 1
ATOM 1942 C C . ARG A 1 241 ? -2.067 -69.196 20.330 1.00 32.69 241 ARG A C 1
ATOM 1944 O O . ARG A 1 241 ? -2.935 -70.055 20.448 1.00 32.69 241 ARG A O 1
ATOM 1951 N N . ARG A 1 242 ? -2.065 -68.105 21.117 1.00 27.78 242 ARG A N 1
ATOM 1952 C CA . ARG A 1 242 ? -3.237 -67.191 21.224 1.00 27.78 242 ARG A CA 1
ATOM 1953 C C . ARG A 1 242 ? -2.924 -65.871 21.949 1.00 27.78 242 ARG A C 1
ATOM 1955 O O . ARG A 1 242 ? -1.818 -65.656 22.432 1.00 27.78 242 ARG A O 1
ATOM 1962 N N . ASP A 1 243 ? -3.900 -64.972 21.888 1.00 33.72 243 ASP A N 1
ATOM 1963 C CA . ASP A 1 243 ? -3.850 -63.544 22.205 1.00 33.72 243 ASP A CA 1
ATOM 1964 C C . ASP A 1 243 ? -3.772 -63.137 23.692 1.00 33.72 243 ASP A C 1
ATOM 1966 O O . ASP A 1 243 ? -4.331 -63.795 24.563 1.00 33.72 243 ASP A O 1
ATOM 1970 N N . ARG A 1 244 ? -3.281 -61.896 23.878 1.00 29.58 244 ARG A N 1
ATOM 1971 C CA . ARG A 1 244 ? -3.621 -60.902 24.928 1.00 29.58 244 ARG A CA 1
ATOM 1972 C C . ARG A 1 244 ? -3.038 -61.006 26.358 1.00 29.58 244 ARG A C 1
ATOM 1974 O O . ARG A 1 244 ? -2.856 -62.053 26.951 1.00 29.58 244 ARG A O 1
ATOM 1981 N N . GLN A 1 245 ? -2.897 -59.787 26.907 1.00 28.61 245 GLN A N 1
ATOM 1982 C CA . GLN A 1 245 ? -2.854 -59.351 28.317 1.00 28.61 245 GLN A CA 1
ATOM 1983 C C . GLN A 1 245 ? -1.586 -59.519 29.192 1.00 28.61 245 GLN A C 1
ATOM 1985 O O . GLN A 1 245 ? -1.255 -60.565 29.728 1.00 28.61 245 GLN A O 1
ATOM 1990 N N . HIS A 1 246 ? -0.984 -58.352 29.458 1.00 28.92 246 HIS A N 1
ATOM 1991 C CA . HIS A 1 246 ? -0.548 -57.829 30.765 1.00 28.92 246 HIS A CA 1
ATOM 1992 C C . HIS A 1 246 ? 0.029 -58.761 31.857 1.00 28.92 246 HIS A C 1
ATOM 1994 O O . HIS A 1 246 ? -0.706 -59.305 32.676 1.00 28.92 246 HIS A O 1
ATOM 2000 N N . ARG A 1 247 ? 1.339 -58.601 32.099 1.00 25.73 247 ARG A N 1
ATOM 2001 C CA . ARG A 1 247 ? 1.935 -58.033 33.342 1.00 25.73 247 ARG A CA 1
ATOM 2002 C C . ARG A 1 247 ? 3.362 -57.556 32.988 1.00 25.73 247 ARG A C 1
ATOM 2004 O O . ARG A 1 247 ? 4.017 -58.159 32.152 1.00 25.73 247 ARG A O 1
ATOM 2011 N N . ARG A 1 248 ? 3.787 -56.326 33.318 1.00 27.80 248 ARG A N 1
ATOM 2012 C CA . ARG A 1 248 ? 4.349 -55.862 34.612 1.00 27.80 248 ARG A CA 1
ATOM 2013 C C . ARG A 1 248 ? 5.380 -56.841 35.208 1.00 27.80 248 ARG A C 1
ATOM 2015 O O . ARG A 1 248 ? 5.011 -57.969 35.477 1.00 27.80 248 ARG A O 1
ATOM 2022 N N . THR A 1 249 ? 6.628 -56.490 35.543 1.00 26.75 249 THR A N 1
ATOM 2023 C CA . THR A 1 249 ? 7.467 -55.275 35.352 1.00 26.75 249 THR A CA 1
ATOM 2024 C C . THR A 1 249 ? 8.889 -55.590 35.858 1.00 26.75 249 THR A C 1
ATOM 2026 O O . THR A 1 249 ? 8.963 -56.158 36.945 1.00 26.75 249 THR A O 1
ATOM 2029 N N . ARG A 1 250 ? 9.972 -55.079 35.229 1.00 27.67 250 ARG A N 1
ATOM 2030 C CA . ARG A 1 250 ? 11.009 -54.207 35.868 1.00 27.67 250 ARG A CA 1
ATOM 2031 C C . ARG A 1 250 ? 12.292 -53.989 35.026 1.00 27.67 250 ARG A C 1
ATOM 2033 O O . ARG A 1 250 ? 12.802 -54.910 34.414 1.00 27.67 250 ARG A O 1
ATOM 2040 N N . ARG A 1 251 ? 12.843 -52.768 35.162 1.00 25.08 251 ARG A N 1
ATOM 2041 C CA . ARG A 1 251 ? 14.257 -52.338 34.996 1.00 25.08 251 ARG A CA 1
ATOM 2042 C C . ARG A 1 251 ? 14.934 -52.442 33.610 1.00 25.08 251 ARG A C 1
ATOM 2044 O O . ARG A 1 251 ? 15.734 -53.332 33.360 1.00 25.08 251 ARG A O 1
ATOM 2051 N N . LEU A 1 252 ? 14.770 -51.371 32.825 1.00 28.59 252 LEU A N 1
ATOM 2052 C CA . LEU A 1 252 ? 15.811 -50.770 31.967 1.00 28.59 252 LEU A CA 1
ATOM 2053 C C . LEU A 1 252 ? 15.883 -49.238 32.259 1.00 28.59 252 LEU A C 1
ATOM 2055 O O . LEU A 1 252 ? 15.002 -48.746 32.972 1.00 28.59 252 LEU A O 1
ATOM 2059 N N . PRO A 1 253 ? 16.936 -48.497 31.838 1.00 31.56 253 PRO A N 1
ATOM 2060 C CA . PRO A 1 253 ? 17.319 -47.218 32.471 1.00 31.56 253 PRO A CA 1
ATOM 2061 C C . PRO A 1 253 ? 16.493 -45.971 32.099 1.00 31.56 253 PRO A C 1
ATOM 2063 O O . PRO A 1 253 ? 15.817 -45.919 31.075 1.00 31.56 253 PRO A O 1
ATOM 2066 N N . CYS A 1 254 ? 16.595 -44.928 32.934 1.00 26.17 254 CYS A N 1
ATOM 2067 C CA . CYS A 1 254 ? 15.833 -43.680 32.813 1.00 26.17 254 CYS A CA 1
ATOM 2068 C C . CYS A 1 254 ? 16.220 -42.810 31.602 1.00 26.17 254 CYS A C 1
ATOM 2070 O O . CYS A 1 254 ? 17.388 -42.465 31.414 1.00 26.17 254 CYS A O 1
ATOM 2072 N N . ALA A 1 255 ? 15.211 -42.336 30.867 1.00 30.45 255 ALA A N 1
ATOM 2073 C CA . ALA A 1 255 ? 15.355 -41.260 29.888 1.00 30.45 255 ALA A CA 1
ATOM 2074 C C . ALA A 1 255 ? 15.568 -39.890 30.568 1.00 30.45 255 ALA A C 1
ATOM 2076 O O . ALA A 1 255 ? 15.060 -39.635 31.664 1.00 30.45 255 ALA A O 1
ATOM 2077 N N . ARG A 1 256 ? 16.304 -38.985 29.908 1.00 28.92 256 ARG A N 1
ATOM 2078 C CA . ARG A 1 256 ? 16.515 -37.605 30.385 1.00 28.92 256 ARG A CA 1
ATOM 2079 C C . ARG A 1 256 ? 15.281 -36.736 30.110 1.00 28.92 256 ARG A C 1
ATOM 2081 O O . ARG A 1 256 ? 14.642 -36.871 29.072 1.00 28.92 256 ARG A O 1
ATOM 2088 N N . ARG A 1 257 ? 14.959 -35.838 31.048 1.00 27.20 257 ARG A N 1
ATOM 2089 C CA . ARG A 1 257 ? 13.831 -34.894 30.946 1.00 27.20 257 ARG A CA 1
ATOM 2090 C C . ARG A 1 257 ? 14.116 -33.795 29.914 1.00 27.20 257 ARG A C 1
ATOM 2092 O O . ARG A 1 257 ? 15.262 -33.381 29.759 1.00 27.20 257 ARG A O 1
ATOM 2099 N N . HIS A 1 258 ? 13.065 -33.293 29.265 1.00 30.05 258 HIS A N 1
ATOM 2100 C CA . HIS A 1 258 ? 13.135 -32.074 28.453 1.00 30.05 258 HIS A CA 1
ATOM 2101 C C . HIS A 1 258 ? 13.378 -30.846 29.343 1.00 30.05 258 HIS A C 1
ATOM 2103 O O . HIS A 1 258 ? 12.790 -30.744 30.420 1.00 30.05 258 HIS A O 1
ATOM 2109 N N . GLY A 1 259 ? 14.222 -29.922 28.879 1.00 26.91 259 GLY A N 1
ATOM 2110 C CA . GLY A 1 259 ? 14.531 -28.667 29.563 1.00 26.91 259 GLY A CA 1
ATOM 2111 C C . GLY A 1 259 ? 14.010 -27.439 28.813 1.00 26.91 259 GLY A C 1
ATOM 2112 O O . GLY A 1 259 ? 14.158 -27.352 27.599 1.00 26.91 259 GLY A O 1
ATOM 2113 N N . GLU A 1 260 ? 13.418 -26.527 29.585 1.00 28.86 260 GLU A N 1
ATOM 2114 C CA . GLU A 1 260 ? 13.469 -25.056 29.485 1.00 28.86 260 GLU A CA 1
ATOM 2115 C C . GLU A 1 260 ? 13.294 -24.347 28.113 1.00 28.86 260 GLU A C 1
ATOM 2117 O O . GLU A 1 260 ? 14.155 -24.436 27.235 1.00 28.86 260 GLU A O 1
ATOM 2122 N N . PRO A 1 261 ? 12.262 -23.488 27.949 1.00 32.28 261 PRO A N 1
ATOM 2123 C CA . PRO A 1 261 ? 12.221 -22.514 26.858 1.00 32.28 261 PRO A CA 1
ATOM 2124 C C . PRO A 1 261 ? 13.208 -21.356 27.106 1.00 32.28 261 PRO A C 1
ATOM 2126 O O . PRO A 1 261 ? 13.214 -20.723 28.162 1.00 32.28 261 PRO A O 1
ATOM 2129 N N . ALA A 1 262 ? 14.038 -21.039 26.110 1.00 28.38 262 ALA A N 1
ATOM 2130 C CA . ALA A 1 262 ? 15.165 -20.118 26.267 1.00 28.38 262 ALA A CA 1
ATOM 2131 C C . ALA A 1 262 ? 14.778 -18.625 26.424 1.00 28.38 262 ALA A C 1
ATOM 2133 O O . ALA A 1 262 ? 14.485 -17.936 25.448 1.00 28.38 262 ALA A O 1
ATOM 2134 N N . CYS A 1 263 ? 14.873 -18.134 27.665 1.00 24.22 263 CYS A N 1
ATOM 2135 C CA . CYS A 1 263 ? 15.162 -16.756 28.108 1.00 24.22 263 CYS A CA 1
ATOM 2136 C C . CYS A 1 263 ? 14.993 -15.607 27.077 1.00 24.22 263 CYS A C 1
ATOM 2138 O O . CYS A 1 263 ? 15.887 -15.302 26.277 1.00 24.22 263 CYS A O 1
ATOM 2140 N N . SER A 1 264 ? 13.881 -14.872 27.174 1.00 28.97 264 SER A N 1
ATOM 2141 C CA . SER A 1 264 ? 13.630 -13.641 26.414 1.00 28.97 264 SER A CA 1
ATOM 2142 C C . SER A 1 264 ? 14.385 -12.435 27.004 1.00 28.97 264 SER A C 1
ATOM 2144 O O . SER A 1 264 ? 14.040 -11.893 28.052 1.00 28.97 264 SER A O 1
ATOM 2146 N N . ARG A 1 265 ? 15.436 -11.967 26.315 1.00 32.00 265 ARG A N 1
ATOM 2147 C CA . ARG A 1 265 ? 16.271 -10.850 26.803 1.00 32.00 265 ARG A CA 1
ATOM 2148 C C . ARG A 1 265 ? 15.590 -9.475 26.736 1.00 32.00 265 ARG A C 1
ATOM 2150 O O . ARG A 1 265 ? 15.553 -8.851 25.679 1.00 32.00 265 ARG A O 1
ATOM 2157 N N . ASP A 1 266 ? 15.195 -9.004 27.918 1.00 28.69 266 ASP A N 1
ATOM 2158 C CA . ASP A 1 266 ? 15.271 -7.614 28.403 1.00 28.69 266 ASP A CA 1
ATOM 2159 C C . ASP A 1 266 ? 14.788 -6.502 27.447 1.00 28.69 266 ASP A C 1
ATOM 2161 O O . ASP A 1 266 ? 15.557 -5.861 26.723 1.00 28.69 266 ASP A O 1
ATOM 2165 N N . HIS A 1 267 ? 13.497 -6.179 27.552 1.00 31.67 267 HIS A N 1
ATOM 2166 C CA . HIS A 1 267 ? 13.050 -4.804 27.347 1.00 31.67 267 HIS A CA 1
ATOM 2167 C C . HIS A 1 267 ? 13.263 -4.013 28.642 1.00 31.67 267 HIS A C 1
ATOM 2169 O O . HIS A 1 267 ? 12.440 -4.121 29.553 1.00 31.67 267 HIS A O 1
ATOM 2175 N N . ARG A 1 268 ? 14.280 -3.139 28.671 1.00 31.23 268 ARG A N 1
ATOM 2176 C CA . ARG A 1 268 ? 14.493 -2.167 29.756 1.00 31.23 268 ARG A CA 1
ATOM 2177 C C . ARG A 1 268 ? 13.312 -1.202 29.887 1.00 31.23 268 ARG A C 1
ATOM 2179 O O . ARG A 1 268 ? 13.322 -0.097 29.341 1.00 31.23 268 ARG A O 1
ATOM 2186 N N . ARG A 1 269 ? 12.288 -1.614 30.631 1.00 37.19 269 ARG A N 1
ATOM 2187 C CA . ARG A 1 269 ? 11.321 -0.703 31.247 1.00 37.19 269 ARG A CA 1
ATOM 2188 C C . ARG A 1 269 ? 12.071 0.113 32.306 1.00 37.19 269 ARG A C 1
ATOM 2190 O O . ARG A 1 269 ? 13.015 -0.382 32.919 1.00 37.19 269 ARG A O 1
ATOM 2197 N N . ARG A 1 270 ? 11.663 1.366 32.531 1.00 31.47 270 ARG A N 1
ATOM 2198 C CA . ARG A 1 270 ? 12.058 2.070 33.763 1.00 31.47 270 ARG A CA 1
ATOM 2199 C C . ARG A 1 270 ? 11.577 1.238 34.961 1.00 31.47 270 ARG A C 1
ATOM 2201 O O . ARG A 1 270 ? 10.470 0.703 34.867 1.00 31.47 270 ARG A O 1
ATOM 2208 N N . PRO A 1 271 ? 12.327 1.182 36.075 1.00 32.94 271 PRO A N 1
ATOM 2209 C CA . PRO A 1 271 ? 11.740 0.803 37.348 1.00 32.94 271 PRO A CA 1
ATOM 2210 C C . PRO A 1 271 ? 10.555 1.735 37.617 1.00 32.94 271 PRO A C 1
ATOM 2212 O O . PRO A 1 271 ? 10.711 2.958 37.640 1.00 32.94 271 PRO A O 1
ATOM 2215 N N . LEU A 1 272 ? 9.366 1.156 37.749 1.00 43.94 272 LEU A N 1
ATOM 2216 C CA . LEU A 1 272 ? 8.302 1.787 38.520 1.00 43.94 272 LEU A CA 1
ATOM 2217 C C . LEU A 1 272 ? 8.660 1.615 40.006 1.00 43.94 272 LEU A C 1
ATOM 2219 O O . LEU A 1 272 ? 9.422 0.696 40.324 1.00 43.94 272 LEU A O 1
ATOM 2223 N N . PRO A 1 273 ? 8.148 2.466 40.911 1.00 36.03 273 PRO A N 1
ATOM 2224 C CA . PRO A 1 273 ? 8.277 2.216 42.340 1.00 36.03 273 PRO A CA 1
ATOM 2225 C C . PRO A 1 273 ? 7.768 0.809 42.661 1.00 36.03 273 PRO A C 1
ATOM 2227 O O . PRO A 1 273 ? 6.727 0.395 42.143 1.00 36.03 273 PRO A O 1
ATOM 2230 N N . THR A 1 274 ? 8.501 0.074 43.492 1.00 34.56 274 THR A N 1
ATOM 2231 C CA . THR A 1 274 ? 8.022 -1.185 44.061 1.00 34.56 274 THR A CA 1
ATOM 2232 C C . THR A 1 274 ? 6.861 -0.864 44.988 1.00 34.56 274 THR A C 1
ATOM 2234 O O . THR A 1 274 ? 7.074 -0.460 46.128 1.00 34.56 274 THR A O 1
ATOM 2237 N N . ALA A 1 275 ? 5.639 -0.997 44.475 1.00 40.59 275 ALA A N 1
ATOM 2238 C CA . ALA A 1 275 ? 4.464 -1.041 45.323 1.00 40.59 275 ALA A CA 1
ATOM 2239 C C . ALA A 1 275 ? 4.596 -2.246 46.262 1.00 40.59 275 ALA A C 1
ATOM 2241 O O . ALA A 1 275 ? 4.943 -3.346 45.823 1.00 40.59 275 ALA A O 1
ATOM 2242 N N . GLU A 1 276 ? 4.328 -2.015 47.541 1.00 33.84 276 GLU A N 1
ATOM 2243 C CA . GLU A 1 276 ? 4.140 -3.070 48.533 1.00 33.84 276 GLU A CA 1
ATOM 2244 C C . GLU A 1 276 ? 2.983 -3.996 48.110 1.00 33.84 276 GLU A C 1
ATOM 2246 O O . GLU A 1 276 ? 2.182 -3.612 47.245 1.00 33.84 276 GLU A O 1
ATOM 2251 N N . PRO A 1 277 ? 2.894 -5.232 48.644 1.00 36.62 277 PRO A N 1
ATOM 2252 C CA . PRO A 1 277 ? 1.822 -6.159 48.293 1.00 36.62 277 PRO A CA 1
ATOM 2253 C C . PRO A 1 277 ? 0.454 -5.559 48.637 1.00 36.62 277 PRO A C 1
ATOM 2255 O O . PRO A 1 277 ? -0.008 -5.634 49.771 1.00 36.62 277 PRO A O 1
ATOM 2258 N N . SER A 1 278 ? -0.191 -4.966 47.627 1.00 39.69 278 SER A N 1
ATOM 2259 C CA . SER A 1 278 ? -1.566 -4.486 47.712 1.00 39.69 278 SER A CA 1
ATOM 2260 C C . SER A 1 278 ? -2.444 -5.610 48.234 1.00 39.69 278 SER A C 1
ATOM 2262 O O . SER A 1 278 ? -2.439 -6.709 47.674 1.00 39.69 278 SER A O 1
ATOM 2264 N N . GLU A 1 279 ? -3.267 -5.286 49.228 1.00 37.88 279 GLU A N 1
ATOM 2265 C CA . GLU A 1 279 ? -4.447 -6.070 49.571 1.00 37.88 279 GLU A CA 1
ATOM 2266 C C . GLU A 1 279 ? -5.203 -6.439 48.288 1.00 37.88 279 GLU A C 1
ATOM 2268 O O . GLU A 1 279 ? -5.208 -5.671 47.311 1.00 37.88 279 GLU A O 1
ATOM 2273 N N . ALA A 1 280 ? -5.802 -7.631 48.274 1.00 39.12 280 ALA A N 1
ATOM 2274 C CA . ALA A 1 280 ? -6.440 -8.190 47.091 1.00 39.12 280 ALA A CA 1
ATOM 2275 C C . ALA A 1 280 ? -7.589 -7.282 46.629 1.00 39.12 280 ALA A C 1
ATOM 2277 O O . ALA A 1 280 ? -8.700 -7.342 47.154 1.00 39.12 280 ALA A O 1
ATOM 2278 N N . ARG A 1 281 ? -7.308 -6.420 45.641 1.00 47.34 281 ARG A N 1
ATOM 2279 C CA . ARG A 1 281 ? -8.275 -5.469 45.088 1.00 47.34 281 ARG A CA 1
ATOM 2280 C C . ARG A 1 281 ? -9.459 -6.233 44.514 1.00 47.34 281 ARG A C 1
ATOM 2282 O O . ARG A 1 281 ? -9.380 -6.749 43.397 1.00 47.34 281 ARG A O 1
ATOM 2289 N N . VAL A 1 282 ? -10.553 -6.264 45.272 1.00 59.69 282 VAL A N 1
ATOM 2290 C CA . VAL A 1 282 ? -11.837 -6.816 44.840 1.00 59.69 282 VAL A CA 1
ATOM 2291 C C . VAL A 1 282 ? -12.238 -6.084 43.566 1.00 59.69 282 VAL A C 1
ATOM 2293 O O . VAL A 1 282 ? -12.621 -4.914 43.587 1.00 59.69 282 VAL A O 1
ATOM 2296 N N . THR A 1 283 ? -12.067 -6.753 42.427 1.00 77.12 283 THR A N 1
ATOM 2297 C CA . THR A 1 283 ? -12.333 -6.149 41.125 1.00 77.12 283 THR A CA 1
ATOM 2298 C C . THR A 1 283 ? -13.838 -6.005 40.997 1.00 77.12 283 THR A C 1
ATOM 2300 O O . THR A 1 283 ? -14.555 -7.004 40.936 1.00 77.12 283 THR A O 1
ATOM 2303 N N . ARG A 1 284 ? -14.323 -4.759 41.023 1.00 89.38 284 ARG A N 1
ATOM 2304 C CA . ARG A 1 284 ? -15.758 -4.469 41.025 1.00 89.38 284 ARG A CA 1
ATOM 2305 C C . ARG A 1 284 ? -16.405 -5.050 39.767 1.00 89.38 284 ARG A C 1
ATOM 2307 O O . ARG A 1 284 ? -15.877 -4.910 38.665 1.00 89.38 284 ARG A O 1
ATOM 2314 N N . ARG A 1 285 ? -17.541 -5.717 39.958 1.00 93.25 285 ARG A N 1
ATOM 2315 C CA . ARG A 1 285 ? -18.351 -6.369 38.922 1.00 93.25 285 ARG A CA 1
ATOM 2316 C C . ARG A 1 285 ? -19.675 -5.613 38.839 1.00 93.25 285 ARG A C 1
ATOM 2318 O O . ARG A 1 285 ? -20.257 -5.331 39.884 1.00 93.25 285 ARG A O 1
ATOM 2325 N N . ILE A 1 286 ? -20.123 -5.258 37.638 1.00 95.25 286 ILE A N 1
ATOM 2326 C CA . ILE A 1 286 ? -21.399 -4.565 37.409 1.00 95.25 286 ILE A CA 1
ATOM 2327 C C . ILE A 1 286 ? -22.124 -5.248 36.256 1.00 95.25 286 ILE A C 1
ATOM 2329 O O . ILE A 1 286 ? -21.561 -5.391 35.168 1.00 95.25 286 ILE A O 1
ATOM 2333 N N . VAL A 1 287 ? -23.371 -5.651 36.486 1.00 95.94 287 VAL A N 1
ATOM 2334 C CA . VAL A 1 287 ? -24.222 -6.248 35.452 1.00 95.94 287 VAL A CA 1
ATOM 2335 C C . VAL A 1 287 ? -25.065 -5.157 34.801 1.00 95.94 287 VAL A C 1
ATOM 2337 O O . VAL A 1 287 ? -25.680 -4.350 35.490 1.00 95.94 287 VAL A O 1
ATOM 2340 N N . VAL A 1 288 ? -25.077 -5.118 33.472 1.00 96.62 288 VAL A N 1
ATOM 2341 C CA . VAL A 1 288 ? -25.830 -4.158 32.663 1.00 96.62 288 VAL A CA 1
ATOM 2342 C C . VAL A 1 288 ? -26.936 -4.892 31.914 1.00 96.62 288 VAL A C 1
ATOM 2344 O O . VAL A 1 288 ? -26.651 -5.782 31.108 1.00 96.62 288 VAL A O 1
ATOM 2347 N N . VAL A 1 289 ? -28.184 -4.487 32.161 1.00 96.12 289 VAL A N 1
ATOM 2348 C CA . VAL A 1 289 ? -29.390 -5.144 31.631 1.00 96.12 289 VAL A CA 1
ATOM 2349 C C . VAL A 1 289 ? -30.214 -4.149 30.800 1.00 96.12 289 VAL A C 1
ATOM 2351 O O . VAL A 1 289 ? -30.855 -3.264 31.366 1.00 96.12 289 VAL A O 1
ATOM 2354 N N . PRO A 1 290 ? -30.215 -4.234 29.457 1.00 95.31 290 PRO A N 1
ATOM 2355 C CA . PRO A 1 290 ? -31.109 -3.444 28.620 1.00 95.31 290 PRO A CA 1
ATOM 2356 C C . PRO A 1 290 ? -32.496 -4.105 28.554 1.00 95.31 290 PRO A C 1
ATOM 2358 O O . PRO A 1 290 ? -32.607 -5.280 28.201 1.00 95.31 290 PRO A O 1
ATOM 2361 N N . VAL A 1 291 ? -33.547 -3.341 28.847 1.00 95.50 291 VAL A N 1
ATOM 2362 C CA . VAL A 1 291 ? -34.948 -3.796 28.900 1.00 95.50 291 VAL A CA 1
ATOM 2363 C C . VAL A 1 291 ? -35.766 -3.069 27.832 1.00 95.50 291 VAL A C 1
ATOM 2365 O O . VAL A 1 291 ? -35.585 -1.871 27.622 1.00 95.50 291 VAL A O 1
ATOM 2368 N N . TYR A 1 292 ? -36.665 -3.783 27.151 1.00 94.69 292 TYR A N 1
ATOM 2369 C CA . TYR A 1 292 ? -37.739 -3.178 26.361 1.00 94.69 292 TYR A CA 1
ATOM 2370 C C . TYR A 1 292 ? -38.919 -4.141 26.230 1.00 94.69 292 TYR A C 1
ATOM 2372 O O . TYR A 1 292 ? -38.817 -5.115 25.487 1.00 94.69 292 TYR A O 1
ATOM 2380 N N . ASN A 1 293 ? -40.031 -3.834 26.896 1.00 94.69 293 ASN A N 1
ATOM 2381 C CA . ASN A 1 293 ? -41.240 -4.663 26.936 1.00 94.69 293 ASN A CA 1
ATOM 2382 C C . ASN A 1 293 ? -40.959 -6.135 27.319 1.00 94.69 293 ASN A C 1
ATOM 2384 O O . ASN A 1 293 ? -41.242 -7.050 26.547 1.00 94.69 293 ASN A O 1
ATOM 2388 N N . GLU A 1 294 ? -40.361 -6.345 28.496 1.00 93.25 294 GLU A N 1
ATOM 2389 C CA . GLU A 1 294 ? -40.033 -7.672 29.053 1.00 93.25 294 GLU A CA 1
ATOM 2390 C C . GLU A 1 294 ? -40.589 -7.816 30.488 1.00 93.25 294 GLU A C 1
ATOM 2392 O O . GLU A 1 294 ? -39.968 -8.441 31.351 1.00 93.25 294 GLU A O 1
ATOM 2397 N N . ARG A 1 295 ? -41.753 -7.207 30.772 1.00 92.75 295 ARG A N 1
ATOM 2398 C CA . ARG A 1 295 ? -42.400 -7.167 32.101 1.00 92.75 295 ARG A CA 1
ATOM 2399 C C . ARG A 1 295 ? -42.482 -8.529 32.793 1.00 92.75 295 ARG A C 1
ATOM 2401 O O . ARG A 1 295 ? -42.274 -8.607 34.004 1.00 92.75 295 ARG A O 1
ATOM 2408 N N . ASP A 1 296 ? -42.773 -9.574 32.026 1.00 90.38 296 ASP A N 1
ATOM 2409 C CA . ASP A 1 296 ? -43.011 -10.923 32.542 1.00 90.38 296 ASP A CA 1
ATOM 2410 C C . ASP A 1 296 ? -41.716 -11.654 32.944 1.00 90.38 296 ASP A C 1
ATOM 2412 O O . ASP A 1 296 ? -41.755 -12.516 33.817 1.00 90.38 296 ASP A O 1
ATOM 2416 N N . THR A 1 297 ? -40.561 -11.307 32.355 1.00 90.81 297 THR A N 1
ATOM 2417 C CA . THR A 1 297 ? -39.270 -11.980 32.618 1.00 90.81 297 THR A CA 1
ATOM 2418 C C . THR A 1 297 ? -38.294 -11.138 33.436 1.00 90.81 297 THR A C 1
ATOM 2420 O O . THR A 1 297 ? -37.475 -11.691 34.170 1.00 90.81 297 THR A O 1
ATOM 2423 N N . VAL A 1 298 ? -38.367 -9.804 33.354 1.00 93.50 298 VAL A N 1
ATOM 2424 C CA . VAL A 1 298 ? -37.343 -8.904 33.913 1.00 93.50 298 VAL A CA 1
ATOM 2425 C C . VAL A 1 298 ? -37.153 -9.073 35.425 1.00 93.50 298 VAL A C 1
ATOM 2427 O O . VAL A 1 298 ? -36.018 -9.093 35.899 1.00 93.50 298 VAL A O 1
ATOM 2430 N N . ARG A 1 299 ? -38.237 -9.279 36.187 1.00 92.19 299 ARG A N 1
ATOM 2431 C CA . ARG A 1 299 ? -38.167 -9.522 37.639 1.00 92.19 299 ARG A CA 1
ATOM 2432 C C . ARG A 1 299 ? -37.434 -10.820 37.967 1.00 92.19 299 ARG A C 1
ATOM 2434 O O . ARG A 1 299 ? -36.659 -10.847 38.920 1.00 92.19 299 ARG A O 1
ATOM 2441 N N . GLU A 1 300 ? -37.674 -11.885 37.208 1.00 91.75 300 GLU A N 1
ATOM 2442 C CA . GLU A 1 300 ? -37.016 -13.169 37.446 1.00 91.75 300 GLU A CA 1
ATOM 2443 C C . GLU A 1 300 ? -35.525 -13.070 37.111 1.00 91.75 300 GLU A C 1
ATOM 2445 O O . GLU A 1 300 ? -34.694 -13.388 37.955 1.00 91.75 300 GLU A O 1
ATOM 2450 N N . VAL A 1 301 ? -35.179 -12.522 35.941 1.00 92.25 301 VAL A N 1
ATOM 2451 C CA . VAL A 1 301 ? -33.782 -12.348 35.508 1.00 92.25 301 VAL A CA 1
ATOM 2452 C C . VAL A 1 301 ? -32.981 -11.509 36.510 1.00 92.25 301 VAL A C 1
ATOM 2454 O O . VAL A 1 301 ? -31.889 -11.913 36.900 1.00 92.25 301 VAL A O 1
ATOM 2457 N N . LEU A 1 302 ? -33.521 -10.383 36.992 1.00 93.81 302 LEU A N 1
ATOM 2458 C CA . LEU A 1 302 ? -32.859 -9.569 38.023 1.00 93.81 302 LEU A CA 1
ATOM 2459 C C . LEU A 1 302 ? -32.670 -10.342 39.338 1.00 93.81 302 LEU A C 1
ATOM 2461 O O . LEU A 1 302 ? -31.597 -10.281 39.936 1.00 93.81 302 LEU A O 1
ATOM 2465 N N . THR A 1 303 ? -33.671 -11.126 39.746 1.00 91.75 303 THR A N 1
ATOM 2466 C CA . THR A 1 303 ? -33.598 -11.975 40.946 1.00 91.75 303 THR A CA 1
ATOM 2467 C C . THR A 1 303 ? -32.518 -13.056 40.806 1.00 91.75 303 THR A C 1
ATOM 2469 O O . THR A 1 303 ? -31.731 -13.262 41.729 1.00 91.75 303 THR A O 1
ATOM 2472 N N . GLN A 1 304 ? -32.427 -13.710 39.644 1.00 91.62 304 GLN A N 1
ATOM 2473 C CA . GLN A 1 304 ? -31.405 -14.719 39.352 1.00 91.62 304 GLN A CA 1
ATOM 2474 C C . GLN A 1 304 ? -29.984 -14.113 39.325 1.00 91.62 304 GLN A C 1
ATOM 2476 O O . GLN A 1 304 ? -29.044 -14.749 39.798 1.00 91.62 304 GLN A O 1
ATOM 2481 N N . ILE A 1 305 ? -29.810 -12.877 38.831 1.00 92.31 305 ILE A N 1
ATOM 2482 C CA . ILE A 1 305 ? -28.516 -12.162 38.859 1.00 92.31 305 ILE A CA 1
ATOM 2483 C C . ILE A 1 305 ? -28.077 -11.870 40.306 1.00 92.31 305 ILE A C 1
ATOM 2485 O O . ILE A 1 305 ? -26.909 -12.067 40.652 1.00 92.31 305 ILE A O 1
ATOM 2489 N N . GLU A 1 306 ? -29.001 -11.439 41.169 1.00 91.50 306 GLU A N 1
ATOM 2490 C CA . GLU A 1 306 ? -28.714 -11.208 42.591 1.00 91.50 306 GLU A CA 1
ATOM 2491 C C . GLU A 1 306 ? -28.376 -12.515 43.325 1.00 91.50 306 GLU A C 1
ATOM 2493 O O . GLU A 1 306 ? -27.382 -12.567 44.050 1.00 91.50 306 GLU A O 1
ATOM 2498 N N . GLN A 1 307 ? -29.133 -13.590 43.077 1.00 89.81 307 GLN A N 1
ATOM 2499 C CA . GLN A 1 307 ? -28.870 -14.931 43.621 1.00 89.81 307 GLN A CA 1
ATOM 2500 C C . GLN A 1 307 ? -27.530 -15.517 43.151 1.00 89.81 307 GLN A C 1
ATOM 2502 O O . GLN A 1 307 ? -26.869 -16.214 43.917 1.00 89.81 307 GLN A O 1
ATOM 2507 N N . ALA A 1 308 ? -27.088 -15.191 41.933 1.00 87.50 308 ALA A N 1
ATOM 2508 C CA . ALA A 1 308 ? -25.762 -15.540 41.424 1.00 87.50 308 ALA A CA 1
ATOM 2509 C C . ALA A 1 308 ? -24.614 -14.723 42.063 1.00 87.50 308 ALA A C 1
ATOM 2511 O O . ALA A 1 308 ? -23.457 -14.913 41.698 1.00 87.50 308 ALA A O 1
ATOM 2512 N N . GLY A 1 309 ? -24.897 -13.816 43.008 1.00 88.12 309 GLY A N 1
ATOM 2513 C CA . GLY A 1 309 ? -23.881 -13.062 43.749 1.00 88.12 309 GLY A CA 1
ATOM 2514 C C . GLY A 1 309 ? -23.445 -11.745 43.097 1.00 88.12 309 GLY A C 1
ATOM 2515 O O . GLY A 1 309 ? -22.369 -11.233 43.414 1.00 88.12 309 GLY A O 1
ATOM 2516 N N . PHE A 1 310 ? -24.262 -11.168 42.207 1.00 88.75 310 PHE A N 1
ATOM 2517 C CA . PHE A 1 310 ? -23.945 -9.932 41.478 1.00 88.75 310 PHE A CA 1
ATOM 2518 C C . PHE A 1 310 ? -24.862 -8.757 41.881 1.00 88.75 310 PHE A C 1
ATOM 2520 O O . PHE A 1 310 ? -25.687 -8.324 41.082 1.00 88.75 310 PHE A O 1
ATOM 2527 N N . PRO A 1 311 ? -24.723 -8.181 43.093 1.00 83.50 311 PRO A N 1
ATOM 2528 C CA . PRO A 1 311 ? -25.671 -7.193 43.622 1.00 83.50 311 PRO A CA 1
ATOM 2529 C C . PRO A 1 311 ? -25.587 -5.798 42.979 1.00 83.50 311 PRO A C 1
ATOM 2531 O O . PRO A 1 311 ? -26.489 -4.992 43.180 1.00 83.50 311 PRO A O 1
ATOM 2534 N N . SER A 1 312 ? -24.508 -5.470 42.254 1.00 92.62 312 SER A N 1
ATOM 2535 C CA . SER A 1 312 ? -24.377 -4.196 41.523 1.00 92.62 312 SER A CA 1
ATOM 2536 C C . SER A 1 312 ? -24.948 -4.338 40.113 1.00 92.62 312 SER A C 1
ATOM 2538 O O . SER A 1 312 ? -24.282 -4.879 39.226 1.00 92.62 312 SER A O 1
ATOM 2540 N N . ILE A 1 313 ? -26.172 -3.847 39.913 1.00 95.25 313 ILE A N 1
ATOM 2541 C CA . ILE A 1 313 ? -26.933 -4.022 38.672 1.00 95.25 313 ILE A CA 1
ATOM 2542 C C . ILE A 1 313 ? -27.409 -2.658 38.163 1.00 95.25 313 ILE A C 1
ATOM 2544 O O . ILE A 1 313 ? -28.043 -1.895 38.890 1.00 95.25 313 ILE A O 1
ATOM 2548 N N . LEU A 1 314 ? -27.111 -2.373 36.896 1.00 96.75 314 LEU A N 1
ATOM 2549 C CA . LEU A 1 314 ? -27.518 -1.176 36.166 1.00 96.75 314 LEU A CA 1
ATOM 2550 C C . LEU A 1 314 ? -28.458 -1.565 35.021 1.00 96.75 314 LEU A C 1
ATOM 2552 O O . LEU A 1 314 ? -28.039 -2.074 33.979 1.00 96.75 314 LEU A O 1
ATOM 2556 N N . VAL A 1 315 ? -29.745 -1.305 35.210 1.00 97.12 315 VAL A N 1
ATOM 2557 C CA . VAL A 1 315 ? -30.778 -1.526 34.198 1.00 97.12 315 VAL A CA 1
ATOM 2558 C C . VAL A 1 315 ? -30.909 -0.288 33.313 1.00 97.12 315 VAL A C 1
ATOM 2560 O O . VAL A 1 315 ? -30.745 0.848 33.759 1.00 97.12 315 VAL A O 1
ATOM 2563 N N . THR A 1 316 ? -31.223 -0.476 32.034 1.00 97.19 316 THR A N 1
ATOM 2564 C CA . THR A 1 316 ? -31.672 0.620 31.170 1.00 97.19 316 THR A CA 1
ATOM 2565 C C . THR A 1 316 ? -32.927 0.215 30.417 1.00 97.19 316 THR A C 1
ATOM 2567 O O . THR A 1 316 ? -32.876 -0.625 29.520 1.00 97.19 316 THR A O 1
ATOM 2570 N N . ASP A 1 317 ? -34.037 0.843 30.783 1.00 97.06 317 ASP A N 1
ATOM 2571 C CA . ASP A 1 317 ? -35.324 0.734 30.110 1.00 97.06 317 ASP A CA 1
ATOM 2572 C C . ASP A 1 317 ? -35.320 1.609 28.848 1.00 97.06 317 ASP A C 1
ATOM 2574 O O . ASP A 1 317 ? -35.193 2.833 28.911 1.00 97.06 317 ASP A O 1
ATOM 2578 N N . ASP A 1 318 ? -35.456 0.990 27.678 1.00 95.69 318 ASP A N 1
ATOM 2579 C CA . ASP A 1 318 ? -35.527 1.659 26.376 1.00 95.69 318 ASP A CA 1
ATOM 2580 C C . ASP A 1 318 ? -36.944 2.204 26.099 1.00 95.69 318 ASP A C 1
ATOM 2582 O O . ASP A 1 318 ? -37.477 2.056 25.002 1.00 95.69 318 ASP A O 1
ATOM 2586 N N . GLY A 1 319 ? -37.575 2.817 27.104 1.00 94.62 319 GLY A N 1
ATOM 2587 C CA . GLY A 1 319 ? -38.920 3.389 27.034 1.00 94.62 319 GLY A CA 1
ATOM 2588 C C . GLY A 1 319 ? -40.003 2.349 26.764 1.00 94.62 319 GLY A C 1
ATOM 2589 O O . GLY A 1 319 ? -40.692 2.437 25.743 1.00 94.62 319 GLY A O 1
ATOM 2590 N N . SER A 1 320 ? -40.111 1.360 27.653 1.00 95.44 320 SER A N 1
ATOM 2591 C CA . SER A 1 320 ? -41.133 0.310 27.610 1.00 95.44 320 SER A CA 1
ATOM 2592 C C . SER A 1 320 ? -42.553 0.860 27.794 1.00 95.44 320 SER A C 1
ATOM 2594 O O . SER A 1 320 ? -42.766 1.924 28.371 1.00 95.44 320 SER A O 1
ATOM 2596 N N . THR A 1 321 ? -43.547 0.115 27.310 1.00 95.06 321 THR A N 1
ATOM 2597 C CA . THR A 1 321 ? -44.968 0.514 27.284 1.00 95.06 321 THR A CA 1
ATOM 2598 C C . THR A 1 321 ? -45.919 -0.561 27.824 1.00 95.06 321 THR A C 1
ATOM 2600 O O . THR A 1 321 ? -47.127 -0.464 27.629 1.00 95.06 321 THR A O 1
ATOM 2603 N N . ASP A 1 322 ? -45.390 -1.618 28.438 1.00 95.25 322 ASP A N 1
ATOM 2604 C CA . ASP A 1 322 ? -46.124 -2.787 28.947 1.00 95.25 322 ASP A CA 1
ATOM 2605 C C . ASP A 1 322 ? -46.273 -2.808 30.482 1.00 95.25 322 ASP A C 1
ATOM 2607 O O . ASP A 1 322 ? -46.970 -3.665 31.023 1.00 95.25 322 ASP A O 1
ATOM 2611 N N . GLY A 1 323 ? -45.618 -1.881 31.186 1.00 93.25 323 GLY A N 1
ATOM 2612 C CA . GLY A 1 323 ? -45.465 -1.876 32.647 1.00 93.25 323 GLY A CA 1
ATOM 2613 C C . GLY A 1 323 ? -44.117 -2.415 33.151 1.00 93.25 323 GLY A C 1
ATOM 2614 O O . GLY A 1 323 ? -43.946 -2.597 34.352 1.00 93.25 323 GLY A O 1
ATOM 2615 N N . SER A 1 324 ? -43.135 -2.659 32.269 1.00 94.88 324 SER A N 1
ATOM 2616 C CA . SER A 1 324 ? -41.753 -2.968 32.684 1.00 94.88 324 SER A CA 1
ATOM 2617 C C . SER A 1 324 ? -41.168 -1.868 33.580 1.00 94.88 324 SER A C 1
ATOM 2619 O O . SER A 1 324 ? -40.437 -2.179 34.515 1.00 94.88 324 SER A O 1
ATOM 2621 N N . GLY A 1 325 ? -41.502 -0.596 33.320 1.00 93.75 325 GLY A N 1
ATOM 2622 C CA . GLY A 1 325 ? -41.030 0.548 34.107 1.00 93.75 325 GLY A CA 1
ATOM 2623 C C . GLY A 1 325 ? -41.432 0.454 35.581 1.00 93.75 325 GLY A C 1
ATOM 2624 O O . GLY A 1 325 ? -40.561 0.433 36.443 1.00 93.75 325 GLY A O 1
ATOM 2625 N N . ASP A 1 326 ? -42.725 0.254 35.854 1.00 93.88 326 ASP A N 1
ATOM 2626 C CA . ASP A 1 326 ? -43.274 0.146 37.217 1.00 93.88 326 ASP A CA 1
ATOM 2627 C C . ASP A 1 326 ? -42.623 -1.001 38.019 1.00 93.88 326 ASP A C 1
ATOM 2629 O O . ASP A 1 326 ? -42.380 -0.901 39.225 1.00 93.88 326 ASP A O 1
ATOM 2633 N N . VAL A 1 327 ? -42.307 -2.110 37.336 1.00 94.31 327 VAL A N 1
ATOM 2634 C CA . VAL A 1 327 ? -41.613 -3.269 37.922 1.00 94.31 327 VAL A CA 1
ATOM 2635 C C . VAL A 1 327 ? -40.156 -2.942 38.268 1.00 94.31 327 VAL A C 1
ATOM 2637 O O . VAL A 1 327 ? -39.649 -3.443 39.276 1.00 94.31 327 VAL A O 1
ATOM 2640 N N . LEU A 1 328 ? -39.492 -2.111 37.461 1.00 95.88 328 LEU A N 1
ATOM 2641 C CA . LEU A 1 328 ? -38.110 -1.681 37.671 1.00 95.88 328 LEU A CA 1
ATOM 2642 C C . LEU A 1 328 ? -37.985 -0.623 38.770 1.00 95.88 328 LEU A C 1
ATOM 2644 O O . LEU A 1 328 ? -37.101 -0.765 39.613 1.00 95.88 328 LEU A O 1
ATOM 2648 N N . ASP A 1 329 ? -38.887 0.360 38.826 1.00 94.75 329 ASP A N 1
ATOM 2649 C CA . ASP A 1 329 ? -38.951 1.343 39.917 1.00 94.75 329 ASP A CA 1
ATOM 2650 C C . ASP A 1 329 ? -39.136 0.645 41.275 1.00 94.75 329 ASP A C 1
ATOM 2652 O O . ASP A 1 329 ? -38.380 0.879 42.223 1.00 94.75 329 ASP A O 1
ATOM 2656 N N . GLY A 1 330 ? -40.083 -0.300 41.353 1.00 93.62 330 GLY A N 1
ATOM 2657 C CA . GLY A 1 330 ? -40.327 -1.093 42.562 1.00 93.62 330 GLY A CA 1
ATOM 2658 C C . GLY A 1 330 ? -39.160 -2.006 42.968 1.00 93.62 330 GLY A C 1
ATOM 2659 O O . GLY A 1 330 ? -38.990 -2.292 44.153 1.00 93.62 330 GLY A O 1
ATOM 2660 N N . TRP A 1 331 ? -38.332 -2.453 42.018 1.00 94.38 331 TRP A N 1
ATOM 2661 C CA . TRP A 1 331 ? -37.099 -3.198 42.310 1.00 94.38 331 TRP A CA 1
ATOM 2662 C C . TRP A 1 331 ? -35.977 -2.265 42.797 1.00 94.38 331 TRP A C 1
ATOM 2664 O O . TRP A 1 331 ? -35.334 -2.563 43.810 1.00 94.38 331 TRP A O 1
ATOM 2674 N N . ALA A 1 332 ? -35.783 -1.123 42.130 1.00 93.50 332 ALA A N 1
ATOM 2675 C CA . ALA A 1 332 ? -34.752 -0.132 42.437 1.00 93.50 332 ALA A CA 1
ATOM 2676 C C . ALA A 1 332 ? -34.914 0.481 43.835 1.00 93.50 332 ALA A C 1
ATOM 2678 O O . ALA A 1 332 ? -33.938 0.606 44.577 1.00 93.50 332 ALA A O 1
ATOM 2679 N N . ALA A 1 333 ? -36.155 0.779 44.235 1.00 92.50 333 ALA A N 1
ATOM 2680 C CA . ALA A 1 333 ? -36.483 1.343 45.545 1.00 92.50 333 ALA A CA 1
ATOM 2681 C C . ALA A 1 333 ? -35.977 0.505 46.740 1.00 92.50 333 ALA A C 1
ATOM 2683 O O . ALA A 1 333 ? -35.816 1.033 47.838 1.00 92.50 333 ALA A O 1
ATOM 2684 N N . ALA A 1 334 ? -35.705 -0.788 46.536 1.00 88.25 334 ALA A N 1
ATOM 2685 C CA . ALA A 1 334 ? -35.293 -1.718 47.582 1.00 88.25 334 ALA A CA 1
ATOM 2686 C C . ALA A 1 334 ? -33.765 -1.966 47.681 1.00 88.25 334 ALA A C 1
ATOM 2688 O O . ALA A 1 334 ? -33.354 -2.891 48.381 1.00 88.25 334 ALA A O 1
ATOM 2689 N N . GLY A 1 335 ? -32.900 -1.152 47.052 1.00 85.38 335 GLY A N 1
ATOM 2690 C CA . GLY A 1 335 ? -31.469 -1.153 47.407 1.00 85.38 335 GLY A CA 1
ATOM 2691 C C . GLY A 1 335 ? -30.556 -0.221 46.588 1.00 85.38 335 GLY A C 1
ATOM 2692 O O . GLY A 1 335 ? -30.678 -0.166 45.370 1.00 85.38 335 GLY A O 1
ATOM 2693 N N . PRO A 1 336 ? -29.555 0.450 47.200 1.00 83.25 336 PRO A N 1
ATOM 2694 C CA . PRO A 1 336 ? -28.699 1.437 46.519 1.00 83.25 336 PRO A CA 1
ATOM 2695 C C . PRO A 1 336 ? -27.715 0.844 45.492 1.00 83.25 336 PRO A C 1
ATOM 2697 O O . PRO A 1 336 ? -27.028 1.587 44.794 1.00 83.25 336 PRO A O 1
ATOM 2700 N N . THR A 1 337 ? -27.611 -0.484 45.393 1.00 86.00 337 THR A N 1
ATOM 2701 C CA . THR A 1 337 ? -26.824 -1.171 44.354 1.00 86.00 337 THR A CA 1
ATOM 2702 C C . THR A 1 337 ? -27.634 -1.463 43.084 1.00 86.00 337 THR A C 1
ATOM 2704 O O . THR A 1 337 ? -27.077 -1.980 42.114 1.00 86.00 337 THR A O 1
ATOM 2707 N N . ARG A 1 338 ? -28.927 -1.114 43.087 1.00 93.38 338 ARG A N 1
ATOM 2708 C CA . ARG A 1 338 ? -29.884 -1.279 41.992 1.00 93.38 338 ARG A CA 1
ATOM 2709 C C . ARG A 1 338 ? -30.109 0.070 41.314 1.00 93.38 338 ARG A C 1
ATOM 2711 O O . ARG A 1 338 ? -30.764 0.950 41.864 1.00 93.38 338 ARG A O 1
ATOM 2718 N N . GLN A 1 339 ? -29.541 0.252 40.128 1.00 94.69 339 GLN A N 1
ATOM 2719 C CA . GLN A 1 339 ? -29.701 1.472 39.336 1.00 94.69 339 GLN A CA 1
ATOM 2720 C C . GLN A 1 339 ? -30.614 1.208 38.135 1.00 94.69 339 GLN A C 1
ATOM 2722 O O . GLN A 1 339 ? -30.502 0.165 37.491 1.00 94.69 339 GLN A O 1
ATOM 2727 N N . VAL A 1 340 ? -31.474 2.169 37.790 1.00 96.56 340 VAL A N 1
ATOM 2728 C CA . VAL A 1 340 ? -32.314 2.127 36.582 1.00 96.56 340 VAL A CA 1
ATOM 2729 C C . VAL A 1 340 ? -32.191 3.452 35.833 1.00 96.56 340 VAL A C 1
ATOM 2731 O O . VAL A 1 340 ? -32.205 4.525 36.431 1.00 96.56 340 VAL A O 1
ATOM 2734 N N . ILE A 1 341 ? -32.068 3.375 34.508 1.00 96.94 341 ILE A N 1
ATOM 2735 C CA . ILE A 1 341 ? -32.110 4.524 33.598 1.00 96.94 341 ILE A CA 1
ATOM 2736 C C . ILE A 1 341 ? -33.297 4.341 32.652 1.00 96.94 341 ILE A C 1
ATOM 2738 O O . ILE A 1 341 ? -33.283 3.427 31.830 1.00 96.94 341 ILE A O 1
ATOM 2742 N N . HIS A 1 342 ? -34.287 5.231 32.713 1.00 96.75 342 HIS A N 1
ATOM 2743 C CA . HIS A 1 342 ? -35.395 5.249 31.755 1.00 96.75 342 HIS A CA 1
ATOM 2744 C C . HIS A 1 342 ? -35.074 6.161 30.568 1.00 96.75 342 HIS A C 1
ATOM 2746 O O . HIS A 1 342 ? -34.751 7.342 30.726 1.00 96.75 342 HIS A O 1
ATOM 2752 N N . LEU A 1 343 ? -35.178 5.623 29.354 1.00 96.12 343 LEU A N 1
ATOM 2753 C CA . LEU A 1 343 ? -35.139 6.399 28.120 1.00 96.12 343 LEU A CA 1
ATOM 2754 C C . LEU A 1 343 ? -36.568 6.810 27.728 1.00 96.12 343 LEU A C 1
ATOM 2756 O O . LEU A 1 343 ? -37.471 5.984 27.764 1.00 96.12 343 LEU A O 1
ATOM 2760 N N . PRO A 1 344 ? -36.805 8.048 27.256 1.00 93.62 344 PRO A N 1
ATOM 2761 C CA . PRO A 1 344 ? -38.161 8.561 27.012 1.00 93.62 344 PRO A CA 1
ATOM 2762 C C . PRO A 1 344 ? -38.876 7.952 25.785 1.00 93.62 344 PRO A C 1
ATOM 2764 O O . PRO A 1 344 ? -39.917 8.460 25.377 1.00 93.62 344 PRO A O 1
ATOM 2767 N N . ARG A 1 345 ? -38.267 6.957 25.121 1.00 93.75 345 ARG A N 1
ATOM 2768 C CA . ARG A 1 345 ? -38.798 6.155 24.000 1.00 93.75 345 ARG A CA 1
ATOM 2769 C C . ARG A 1 345 ? -37.753 5.148 23.515 1.00 93.75 345 ARG A C 1
ATOM 2771 O O . ARG A 1 345 ? -36.556 5.441 23.584 1.00 93.75 345 ARG A O 1
ATOM 2778 N N . ASN A 1 346 ? -38.218 4.090 22.853 1.00 94.25 346 ASN A N 1
ATOM 2779 C CA . ASN A 1 346 ? -37.376 3.106 22.171 1.00 94.25 346 ASN A CA 1
ATOM 2780 C C . ASN A 1 346 ? -36.383 3.722 21.172 1.00 94.25 346 ASN A C 1
ATOM 2782 O O . ASN A 1 346 ? -36.741 4.489 20.267 1.00 94.25 346 ASN A O 1
ATOM 2786 N N . ARG A 1 347 ? -35.112 3.344 21.331 1.00 91.38 347 ARG A N 1
ATOM 2787 C CA . ARG A 1 347 ? -33.978 3.658 20.446 1.00 91.38 347 ARG A CA 1
ATOM 2788 C C . ARG A 1 347 ? -33.202 2.391 20.032 1.00 91.38 347 ARG A C 1
ATOM 2790 O O . ARG A 1 347 ? -32.301 2.471 19.187 1.00 91.38 347 ARG A O 1
ATOM 2797 N N . GLY A 1 348 ? -33.593 1.231 20.557 1.00 90.88 348 GLY A N 1
ATOM 2798 C CA . GLY A 1 348 ? -33.027 -0.103 20.384 1.00 90.88 348 GLY A CA 1
ATOM 2799 C C . GLY A 1 348 ? -31.906 -0.409 21.383 1.00 90.88 348 GLY A C 1
ATOM 2800 O O . GLY A 1 348 ? -31.144 0.486 21.739 1.00 90.88 348 GLY A O 1
ATOM 2801 N N . LYS A 1 349 ? -31.723 -1.693 21.738 1.00 91.19 349 LYS A N 1
ATOM 2802 C CA . LYS A 1 349 ? -30.687 -2.228 22.660 1.00 91.19 349 LYS A CA 1
ATOM 2803 C C . LYS A 1 349 ? -29.317 -1.531 22.563 1.00 91.19 349 LYS A C 1
ATOM 2805 O O . LYS A 1 349 ? -28.735 -1.145 23.572 1.00 91.19 349 LYS A O 1
ATOM 2810 N N . SER A 1 350 ? -28.830 -1.297 21.342 1.00 91.88 350 SER A N 1
ATOM 2811 C CA . SER A 1 350 ? -27.616 -0.530 21.022 1.00 91.88 350 SER A CA 1
ATOM 2812 C C . SER A 1 350 ? -27.490 0.843 21.699 1.00 91.88 350 SER A C 1
ATOM 2814 O O . SER A 1 350 ? -26.359 1.305 21.839 1.00 91.88 350 SER A O 1
ATOM 2816 N N . ALA A 1 351 ? -28.604 1.508 22.012 1.00 92.44 351 ALA A N 1
ATOM 2817 C CA . ALA A 1 351 ? -28.702 2.833 22.621 1.00 92.44 351 ALA A CA 1
ATOM 2818 C C . ALA A 1 351 ? -28.976 2.762 24.133 1.00 92.44 351 ALA A C 1
ATOM 2820 O O . ALA A 1 351 ? -28.389 3.551 24.868 1.00 92.44 351 ALA A O 1
ATOM 2821 N N . ALA A 1 352 ? -29.760 1.784 24.602 1.00 94.38 352 ALA A N 1
ATOM 2822 C CA . ALA A 1 352 ? -29.871 1.468 26.030 1.00 94.38 352 ALA A CA 1
ATOM 2823 C C . ALA A 1 352 ? -28.484 1.174 26.631 1.00 94.38 352 ALA A C 1
ATOM 2825 O O . ALA A 1 352 ? -28.048 1.827 27.576 1.00 94.38 352 ALA A O 1
ATOM 2826 N N . LEU A 1 353 ? -27.706 0.311 25.969 1.00 94.38 353 LEU A N 1
ATOM 2827 C CA . LEU A 1 353 ? -26.319 0.038 26.354 1.00 94.38 353 LEU A CA 1
ATOM 2828 C C . LEU A 1 353 ? -25.402 1.275 26.250 1.00 94.38 353 LEU A C 1
ATOM 2830 O O . LEU A 1 353 ? -24.458 1.383 27.023 1.00 94.38 353 LEU A O 1
ATOM 2834 N N . GLN A 1 354 ? -25.669 2.243 25.357 1.00 93.50 354 GLN A N 1
ATOM 2835 C CA . GLN A 1 354 ? -24.906 3.506 25.341 1.00 93.50 354 GLN A CA 1
ATOM 2836 C C . GLN A 1 354 ? -25.171 4.347 26.588 1.00 93.50 354 GLN A C 1
ATOM 2838 O O . GLN A 1 354 ? -24.210 4.859 27.152 1.00 93.50 354 GLN A O 1
ATOM 2843 N N . ALA A 1 355 ? -26.429 4.463 27.022 1.00 94.94 355 ALA A N 1
ATOM 2844 C CA . ALA A 1 355 ? -26.788 5.220 28.218 1.00 94.94 355 ALA A CA 1
ATOM 2845 C C . ALA A 1 355 ? -26.180 4.594 29.484 1.00 94.94 355 ALA A C 1
ATOM 2847 O O . ALA A 1 355 ? -25.550 5.304 30.266 1.00 94.94 355 ALA A O 1
ATOM 2848 N N . ALA A 1 356 ? -26.242 3.264 29.622 1.00 95.56 356 ALA A N 1
ATOM 2849 C CA . ALA A 1 356 ? -25.553 2.550 30.697 1.00 95.56 356 ALA A CA 1
ATOM 2850 C C . ALA A 1 356 ? -24.036 2.825 30.697 1.00 95.56 356 ALA A C 1
ATOM 2852 O O . ALA A 1 356 ? -23.464 3.195 31.720 1.00 95.56 356 ALA A O 1
ATOM 2853 N N . TRP A 1 357 ? -23.362 2.718 29.546 1.00 94.69 357 TRP A N 1
ATOM 2854 C CA . TRP A 1 357 ? -21.919 2.990 29.457 1.00 94.69 357 TRP A CA 1
ATOM 2855 C C . TRP A 1 357 ? -21.567 4.481 29.632 1.00 94.69 357 TRP A C 1
ATOM 2857 O O . TRP A 1 357 ? -20.439 4.800 30.002 1.00 94.69 357 TRP A O 1
ATOM 2867 N N . GLU A 1 358 ? -22.499 5.406 29.386 1.00 94.88 358 GLU A N 1
ATOM 2868 C CA . GLU A 1 358 ? -22.345 6.838 29.688 1.00 94.88 358 GLU A CA 1
ATOM 2869 C C . GLU A 1 358 ? -22.493 7.130 31.194 1.00 94.88 358 GLU A C 1
ATOM 2871 O O . GLU A 1 358 ? -21.727 7.938 31.718 1.00 94.88 358 GLU A O 1
ATOM 2876 N N . ALA A 1 359 ? -23.359 6.410 31.916 1.00 95.56 359 ALA A N 1
ATOM 2877 C CA . ALA A 1 359 ? -23.416 6.456 33.380 1.00 95.56 359 ALA A CA 1
ATOM 2878 C C . ALA A 1 359 ? -22.150 5.859 34.025 1.00 95.56 359 ALA A C 1
ATOM 2880 O O . ALA A 1 359 ? -21.490 6.526 34.821 1.00 95.56 359 ALA A O 1
ATOM 2881 N N . LEU A 1 360 ? -21.719 4.667 33.590 1.00 95.62 360 LEU A N 1
ATOM 2882 C CA . LEU A 1 360 ? -20.470 4.045 34.061 1.00 95.62 360 LEU A CA 1
ATOM 2883 C C . LEU A 1 360 ? -19.230 4.901 33.744 1.00 95.62 360 LEU A C 1
ATOM 2885 O O . LEU A 1 360 ? -18.252 4.880 34.490 1.00 95.62 360 LEU A O 1
ATOM 2889 N N . ARG A 1 361 ? -19.260 5.690 32.660 1.00 95.44 361 ARG A N 1
ATOM 2890 C CA . ARG A 1 361 ? -18.240 6.712 32.386 1.00 95.44 361 ARG A CA 1
ATOM 2891 C C . ARG A 1 361 ? -18.253 7.819 33.432 1.00 95.44 361 ARG A C 1
ATOM 2893 O O . ARG A 1 361 ? -17.178 8.202 33.876 1.00 95.44 361 ARG A O 1
ATOM 2900 N N . ALA A 1 362 ? -19.423 8.335 33.801 1.00 95.31 362 ALA A N 1
ATOM 2901 C CA . ALA A 1 362 ? -19.532 9.388 34.805 1.00 95.31 362 ALA A CA 1
ATOM 2902 C C . ALA A 1 362 ? -19.005 8.913 36.169 1.00 95.31 362 ALA A C 1
ATOM 2904 O O . ALA A 1 362 ? -18.164 9.595 36.748 1.00 95.31 362 ALA A O 1
ATOM 2905 N N . GLU A 1 363 ? -19.392 7.718 36.629 1.00 94.38 363 GLU A N 1
ATOM 2906 C CA . GLU A 1 363 ? -18.853 7.132 37.867 1.00 94.38 363 GLU A CA 1
ATOM 2907 C C . GLU A 1 363 ? -17.328 6.910 37.792 1.00 94.38 363 GLU A C 1
ATOM 2909 O O . GLU A 1 363 ? -16.597 7.199 38.742 1.00 94.38 363 GLU A O 1
ATOM 2914 N N . ARG A 1 364 ? -16.812 6.445 36.646 1.00 95.19 364 ARG A N 1
ATOM 2915 C CA . ARG A 1 364 ? -15.369 6.258 36.406 1.00 95.19 364 ARG A CA 1
ATOM 2916 C C . ARG A 1 364 ? -14.594 7.574 36.397 1.00 95.19 364 ARG A C 1
ATOM 2918 O O . ARG A 1 364 ? -13.518 7.653 36.981 1.00 95.19 364 ARG A O 1
ATOM 2925 N N . ASP A 1 365 ? -15.118 8.609 35.747 1.00 93.50 365 ASP A N 1
ATOM 2926 C CA . ASP A 1 365 ? -14.473 9.926 35.669 1.00 93.50 365 ASP A CA 1
ATOM 2927 C C . ASP A 1 365 ? -14.613 10.719 36.992 1.00 93.50 365 ASP A C 1
ATOM 2929 O O . ASP A 1 365 ? -13.818 11.623 37.246 1.00 93.50 365 ASP A O 1
ATOM 2933 N N . GLN A 1 366 ? -15.545 10.327 37.874 1.00 94.12 366 GLN A N 1
ATOM 2934 C CA . GLN A 1 366 ? -15.614 10.730 39.290 1.00 94.12 366 GLN A CA 1
ATOM 2935 C C . GLN A 1 366 ? -14.681 9.916 40.213 1.00 94.12 366 GLN A C 1
ATOM 2937 O O . GLN A 1 366 ? -14.502 10.281 41.373 1.00 94.12 366 GLN A O 1
ATOM 2942 N N . GLY A 1 367 ? -14.078 8.825 39.725 1.00 91.62 367 GLY A N 1
ATOM 2943 C CA . GLY A 1 367 ? -13.193 7.946 40.501 1.00 91.62 367 GLY A CA 1
ATOM 2944 C C . GLY A 1 367 ? -13.894 6.863 41.334 1.00 91.62 367 GLY A C 1
ATOM 2945 O O . GLY A 1 367 ? -13.219 6.147 42.069 1.00 91.62 367 GLY A O 1
ATOM 2946 N N . VAL A 1 368 ? -15.217 6.707 41.208 1.00 91.50 368 VAL A N 1
ATOM 2947 C CA . VAL A 1 368 ? -16.006 5.653 41.880 1.00 91.50 368 VAL A CA 1
ATOM 2948 C C . VAL A 1 368 ? -15.732 4.276 41.261 1.00 91.50 368 VAL A C 1
ATOM 2950 O O . VAL A 1 368 ? -15.708 3.267 41.969 1.00 91.50 368 VAL A O 1
ATOM 2953 N N . LEU A 1 369 ? -15.486 4.235 39.946 1.00 93.69 369 LEU A N 1
ATOM 2954 C CA . LEU A 1 369 ? -15.091 3.034 39.205 1.00 93.69 369 LEU A CA 1
ATOM 2955 C C . LEU A 1 369 ? -13.672 3.163 38.642 1.00 93.69 369 LEU A C 1
ATOM 2957 O O . LEU A 1 369 ? -13.232 4.241 38.246 1.00 93.69 369 LEU A O 1
ATOM 2961 N N . THR A 1 370 ? -12.969 2.037 38.537 1.00 94.31 370 THR A N 1
ATOM 2962 C CA . THR A 1 370 ? -11.644 1.952 37.902 1.00 94.31 370 THR A CA 1
ATOM 2963 C C . THR A 1 370 ? -11.743 1.396 36.480 1.00 94.31 370 THR A C 1
ATOM 2965 O O . THR A 1 370 ? -12.718 0.727 36.132 1.00 94.31 370 THR A O 1
ATOM 2968 N N . ASP A 1 371 ? -10.710 1.604 35.658 1.00 93.75 371 ASP A N 1
ATOM 2969 C CA . ASP A 1 371 ? -10.642 1.038 34.299 1.00 93.75 371 ASP A CA 1
ATOM 2970 C C . ASP A 1 371 ? -10.636 -0.509 34.273 1.00 93.75 371 ASP A C 1
ATOM 2972 O O . ASP A 1 371 ? -10.973 -1.099 33.246 1.00 93.75 371 ASP A O 1
ATOM 2976 N N . ASP A 1 372 ? -10.308 -1.158 35.396 1.00 93.19 372 ASP A N 1
ATOM 2977 C CA . ASP A 1 372 ? -10.330 -2.616 35.581 1.00 93.19 372 ASP A CA 1
ATOM 2978 C C . ASP A 1 372 ? -11.710 -3.189 35.946 1.00 93.19 372 ASP A C 1
ATOM 2980 O O . ASP A 1 372 ? -11.882 -4.407 35.912 1.00 93.19 372 ASP A O 1
ATOM 2984 N N . THR A 1 373 ? -12.692 -2.338 36.270 1.00 95.12 373 THR A N 1
ATOM 2985 C CA . THR A 1 373 ? -14.074 -2.743 36.597 1.00 95.12 373 THR A CA 1
ATOM 2986 C C . THR A 1 373 ? -14.649 -3.648 35.504 1.00 95.12 373 THR A C 1
ATOM 2988 O O . THR A 1 373 ? -14.596 -3.302 34.321 1.00 95.12 373 THR A O 1
ATOM 2991 N N . ILE A 1 374 ? -15.213 -4.796 35.884 1.00 95.62 374 ILE A N 1
ATOM 2992 C CA . ILE A 1 374 ? -15.800 -5.766 34.951 1.00 95.62 374 ILE A CA 1
ATOM 2993 C C . ILE A 1 374 ? -17.266 -5.399 34.711 1.00 95.62 374 ILE A C 1
ATOM 2995 O O . ILE A 1 374 ? -18.091 -5.466 35.621 1.00 95.62 374 ILE A O 1
ATOM 2999 N N . VAL A 1 375 ? -17.586 -5.047 33.469 1.00 96.19 375 VAL A N 1
ATOM 3000 C CA . VAL A 1 375 ? -18.945 -4.798 32.978 1.00 96.19 375 VAL A CA 1
ATOM 3001 C C . VAL A 1 375 ? -19.463 -6.060 32.294 1.00 96.19 375 VAL A C 1
ATOM 3003 O O . VAL A 1 375 ? -18.818 -6.577 31.379 1.00 96.19 375 VAL A O 1
ATOM 3006 N N . ILE A 1 376 ? -20.619 -6.555 32.731 1.00 95.50 376 ILE A N 1
ATOM 3007 C CA . ILE A 1 376 ? -21.230 -7.806 32.272 1.00 95.50 376 ILE A CA 1
ATOM 3008 C C . ILE A 1 376 ? -22.554 -7.479 31.573 1.00 95.50 376 ILE A C 1
ATOM 3010 O O . ILE A 1 376 ? -23.483 -7.016 32.222 1.00 95.50 376 ILE A O 1
ATOM 3014 N N . ASN A 1 377 ? -22.672 -7.721 30.267 1.00 94.12 377 ASN A N 1
ATOM 3015 C CA . ASN A 1 377 ? -23.941 -7.556 29.550 1.00 94.12 377 ASN A CA 1
ATOM 3016 C C . ASN A 1 377 ? -24.811 -8.815 29.715 1.00 94.12 377 ASN A C 1
ATOM 3018 O O . ASN A 1 377 ? -24.396 -9.904 29.301 1.00 94.12 377 ASN A O 1
ATOM 3022 N N . VAL A 1 378 ? -26.030 -8.653 30.238 1.00 92.56 378 VAL A N 1
ATOM 3023 C CA . VAL A 1 378 ? -27.053 -9.710 30.342 1.00 92.56 378 VAL A CA 1
ATOM 3024 C C . VAL A 1 378 ? -28.349 -9.241 29.676 1.00 92.56 378 VAL A C 1
ATOM 3026 O O . VAL A 1 378 ? -28.721 -8.080 29.807 1.00 92.56 378 VAL A O 1
ATOM 3029 N N . ASP A 1 379 ? -29.024 -10.123 28.937 1.00 90.25 379 ASP A N 1
ATOM 3030 C CA . ASP A 1 379 ? -30.282 -9.819 28.245 1.00 90.25 379 ASP A CA 1
ATOM 3031 C C . ASP A 1 379 ? -31.486 -10.140 29.155 1.00 90.25 379 ASP A C 1
ATOM 3033 O O . ASP A 1 379 ? -31.487 -11.147 29.862 1.00 90.25 379 ASP A O 1
ATOM 3037 N N . ALA A 1 380 ? -32.516 -9.285 29.141 1.00 88.62 380 ALA A N 1
ATOM 3038 C CA . ALA A 1 380 ? -33.660 -9.345 30.063 1.00 88.62 380 ALA A CA 1
ATOM 3039 C C . ALA A 1 380 ? -34.688 -10.467 29.779 1.00 88.62 380 ALA A C 1
ATOM 3041 O O . ALA A 1 380 ? -35.691 -10.576 30.483 1.00 88.62 380 ALA A O 1
ATOM 3042 N N . ASP A 1 381 ? -34.456 -11.290 28.753 1.00 84.38 381 ASP A N 1
ATOM 3043 C CA . ASP A 1 381 ? -35.390 -12.298 28.235 1.00 84.38 381 ASP A CA 1
ATOM 3044 C C . ASP A 1 381 ? -35.029 -13.750 28.611 1.00 84.38 381 ASP A C 1
ATOM 3046 O O . ASP A 1 381 ? -35.619 -14.698 28.086 1.00 84.38 381 ASP A O 1
ATOM 3050 N N . GLY A 1 382 ? -34.043 -13.933 29.497 1.00 80.25 382 GLY A N 1
ATOM 3051 C CA . GLY A 1 382 ? -33.614 -15.243 29.996 1.00 80.25 382 GLY A CA 1
ATOM 3052 C C . GLY A 1 382 ? -32.746 -16.062 29.029 1.00 80.25 382 GLY A C 1
ATOM 3053 O O . GLY A 1 382 ? -32.465 -17.227 29.303 1.00 80.25 382 GLY A O 1
ATOM 3054 N N . GLN A 1 383 ? -32.278 -15.500 27.904 1.00 81.56 383 GLN A N 1
ATOM 3055 C CA . GLN A 1 383 ? -31.420 -16.240 26.959 1.00 81.56 383 GLN A CA 1
ATOM 3056 C C . GLN A 1 383 ? -29.986 -16.504 27.451 1.00 81.56 383 GLN A C 1
ATOM 3058 O O . GLN A 1 383 ? -29.265 -17.284 26.822 1.00 81.56 383 GLN A O 1
ATOM 3063 N N . HIS A 1 384 ? -29.532 -15.865 28.531 1.00 84.69 384 HIS A N 1
ATOM 3064 C CA . HIS A 1 384 ? -28.183 -16.050 29.072 1.00 84.69 384 HIS A CA 1
ATOM 3065 C C . HIS A 1 384 ? -28.229 -16.881 30.358 1.00 84.69 384 HIS A C 1
ATOM 3067 O O . HIS A 1 384 ? -28.689 -16.407 31.390 1.00 84.69 384 HIS A O 1
ATOM 3073 N N . ASP A 1 385 ? -27.702 -18.105 30.298 1.00 86.25 385 ASP A N 1
ATOM 3074 C CA . ASP A 1 385 ? -27.512 -18.947 31.480 1.00 86.25 385 ASP A CA 1
ATOM 3075 C C . ASP A 1 385 ? -26.428 -18.337 32.392 1.00 86.25 385 ASP A C 1
ATOM 3077 O O . ASP A 1 385 ? -25.254 -18.198 32.013 1.00 86.25 385 ASP A O 1
ATOM 3081 N N . LEU A 1 386 ? -26.850 -17.928 33.590 1.00 87.44 386 LEU A N 1
ATOM 3082 C CA . LEU A 1 386 ? -26.022 -17.227 34.568 1.00 87.44 386 LEU A CA 1
ATOM 3083 C C . LEU A 1 386 ? -25.060 -18.162 35.314 1.00 87.44 386 LEU A C 1
ATOM 3085 O O . LEU A 1 386 ? -24.063 -17.683 35.852 1.00 87.44 386 LEU A O 1
ATOM 3089 N N . ALA A 1 387 ? -25.263 -19.486 35.274 1.00 88.62 387 ALA A N 1
ATOM 30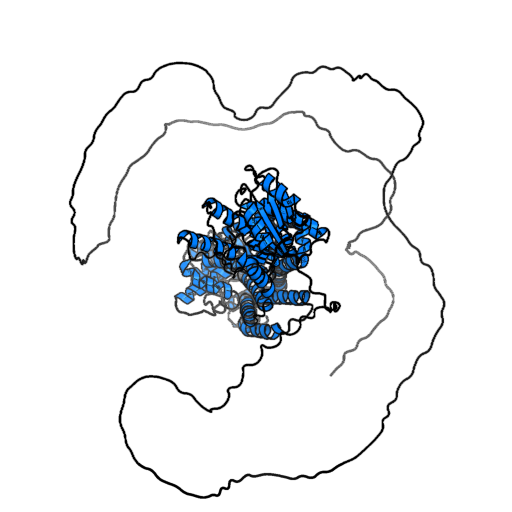90 C CA . ALA A 1 387 ? -24.327 -20.451 35.859 1.00 88.62 387 ALA A CA 1
ATOM 3091 C C . ALA A 1 387 ? -22.946 -20.428 35.169 1.00 88.62 387 ALA A C 1
ATOM 3093 O O . ALA A 1 387 ? -21.950 -20.885 35.730 1.00 88.62 387 ALA A O 1
ATOM 3094 N N . TYR A 1 388 ? -22.855 -19.851 33.964 1.00 90.06 388 TYR A N 1
ATOM 3095 C CA . TYR A 1 388 ? -21.584 -19.608 33.282 1.00 90.06 388 TYR A CA 1
ATOM 3096 C C . TYR A 1 388 ? -20.842 -18.339 33.745 1.00 90.06 388 TYR A C 1
ATOM 3098 O O . TYR A 1 388 ? -19.693 -18.169 33.337 1.00 90.06 388 TYR A O 1
ATOM 3106 N N . LEU A 1 389 ? -21.430 -17.454 34.567 1.00 90.31 389 LEU A N 1
ATOM 3107 C CA . LEU A 1 389 ? -20.821 -16.159 34.919 1.00 90.31 389 LEU A CA 1
ATOM 3108 C C . LEU A 1 389 ? -19.438 -16.306 35.562 1.00 90.31 389 LEU A C 1
ATOM 3110 O O . LEU A 1 389 ? -18.473 -15.749 35.040 1.00 90.31 389 LEU A O 1
ATOM 3114 N N . ASP A 1 390 ? -19.302 -17.088 36.635 1.00 90.88 390 ASP A N 1
ATOM 3115 C CA . ASP A 1 390 ? -18.004 -17.263 37.303 1.00 90.88 390 ASP A CA 1
ATOM 3116 C C . ASP A 1 390 ? -16.970 -17.952 36.405 1.00 90.88 390 ASP A C 1
ATOM 3118 O O . ASP A 1 390 ? -15.794 -17.590 36.426 1.00 90.88 390 ASP A O 1
ATOM 3122 N N . ALA A 1 391 ? -17.392 -18.880 35.542 1.00 92.62 391 ALA A N 1
ATOM 3123 C CA . ALA A 1 391 ? -16.502 -19.519 34.573 1.00 92.62 391 ALA A CA 1
ATOM 3124 C C . ALA A 1 391 ? -16.020 -18.537 33.483 1.00 92.62 391 ALA A C 1
ATOM 3126 O O . ALA A 1 391 ? -14.862 -18.593 33.060 1.00 92.62 391 ALA A O 1
ATOM 3127 N N . LEU A 1 392 ? -16.878 -17.603 33.058 1.00 92.88 392 LEU A N 1
ATOM 3128 C CA . LEU A 1 392 ? -16.534 -16.525 32.129 1.00 92.88 392 LEU A CA 1
ATOM 3129 C C . LEU A 1 392 ? -15.625 -15.470 32.785 1.00 92.88 392 LEU A C 1
ATOM 3131 O O . LEU A 1 392 ? -14.706 -14.980 32.127 1.00 92.88 392 LEU A O 1
ATOM 3135 N N . ILE A 1 393 ? -15.825 -15.155 34.071 1.00 92.50 393 ILE A N 1
ATOM 3136 C CA . ILE A 1 393 ? -14.953 -14.256 34.848 1.00 92.50 393 ILE A CA 1
ATOM 3137 C C . ILE A 1 393 ? -13.579 -14.895 35.050 1.00 92.50 393 ILE A C 1
ATOM 3139 O O . ILE A 1 393 ? -12.569 -14.297 34.681 1.00 92.50 393 ILE A O 1
ATOM 3143 N N . ALA A 1 394 ? -13.532 -16.144 35.520 1.00 92.44 394 ALA A N 1
ATOM 3144 C CA . ALA A 1 394 ? -12.291 -16.899 35.658 1.00 92.44 394 ALA A CA 1
ATOM 3145 C C . ALA A 1 394 ? -11.546 -17.012 34.316 1.00 92.44 394 ALA A C 1
ATOM 3147 O O . ALA A 1 394 ? -10.318 -16.939 34.282 1.00 92.44 394 ALA A O 1
ATOM 3148 N N . ARG A 1 395 ? -12.262 -17.116 33.183 1.00 93.69 395 ARG A N 1
ATOM 3149 C CA . ARG A 1 395 ? -11.648 -17.071 31.847 1.00 93.69 395 ARG A CA 1
ATOM 3150 C C . ARG A 1 395 ? -11.132 -15.675 31.474 1.00 93.69 395 ARG A C 1
ATOM 3152 O O . ARG A 1 395 ? -10.037 -15.603 30.920 1.00 93.69 395 ARG A O 1
ATOM 3159 N N . LEU A 1 396 ? -11.850 -14.587 31.773 1.00 93.50 396 LEU A N 1
ATOM 3160 C CA . LEU A 1 396 ? -11.390 -13.199 31.564 1.00 93.50 396 LEU A CA 1
ATOM 3161 C C . LEU A 1 396 ? -10.099 -12.911 32.350 1.00 93.50 396 LEU A C 1
ATOM 3163 O O . LEU A 1 396 ? -9.175 -12.283 31.833 1.00 93.50 396 LEU A O 1
ATOM 3167 N N . GLU A 1 397 ? -10.030 -13.393 33.590 1.00 91.19 397 GLU A N 1
ATOM 3168 C CA . GLU A 1 397 ? -8.879 -13.242 34.482 1.00 91.19 397 GLU A CA 1
ATOM 3169 C C . GLU A 1 397 ? -7.703 -14.127 34.031 1.00 91.19 397 GLU A C 1
ATOM 3171 O O . GLU A 1 397 ? -6.609 -13.614 33.785 1.00 91.19 397 GLU A O 1
ATOM 3176 N N . ALA A 1 398 ? -7.923 -15.429 33.806 1.00 91.44 398 ALA A N 1
ATOM 3177 C CA . ALA A 1 398 ? -6.869 -16.373 33.419 1.00 91.44 398 ALA A CA 1
ATOM 3178 C C . ALA A 1 398 ? -6.286 -16.123 32.013 1.00 91.44 398 ALA A C 1
ATOM 3180 O O . ALA A 1 398 ? -5.104 -16.375 31.787 1.00 91.44 398 ALA A O 1
ATOM 3181 N N . SER A 1 399 ? -7.083 -15.607 31.070 1.00 89.00 399 SER A N 1
ATOM 3182 C CA . SER A 1 399 ? -6.588 -15.154 29.755 1.00 89.00 399 SER A CA 1
ATOM 3183 C C . SER A 1 399 ? -5.903 -13.782 29.806 1.00 89.00 399 SER A C 1
ATOM 3185 O O . SER A 1 399 ? -5.247 -13.392 28.840 1.00 89.00 399 SER A O 1
ATOM 3187 N N . SER A 1 400 ? -6.055 -13.036 30.911 1.00 89.94 400 SER A N 1
ATOM 3188 C CA . SER A 1 400 ? -5.714 -11.609 31.005 1.00 89.94 400 SER A CA 1
ATOM 3189 C C . SER A 1 400 ? -6.318 -10.769 29.864 1.00 89.94 400 SER A C 1
ATOM 3191 O O . SER A 1 400 ? -5.688 -9.834 29.368 1.00 89.94 400 SER A O 1
ATOM 3193 N N . ALA A 1 401 ? -7.531 -11.115 29.420 1.00 93.31 401 ALA A N 1
ATOM 3194 C CA . ALA A 1 401 ? -8.203 -10.424 28.327 1.00 93.31 401 ALA A CA 1
ATOM 3195 C C . ALA A 1 401 ? -8.826 -9.085 28.765 1.00 93.31 401 ALA A C 1
ATOM 3197 O O . ALA A 1 401 ? -9.159 -8.851 29.933 1.00 93.31 401 ALA A O 1
ATOM 3198 N N . ASP A 1 402 ? -9.020 -8.207 27.780 1.00 95.81 402 ASP A N 1
ATOM 3199 C CA . ASP A 1 402 ? -9.783 -6.966 27.920 1.00 95.81 402 ASP A CA 1
ATOM 3200 C C . ASP A 1 402 ? -11.296 -7.225 27.842 1.00 95.81 402 ASP A C 1
ATOM 3202 O O . ASP A 1 402 ? -12.088 -6.469 28.408 1.00 95.81 402 ASP A O 1
ATOM 3206 N N . ALA A 1 403 ? -11.703 -8.285 27.132 1.00 95.81 403 ALA A N 1
ATOM 3207 C CA . ALA A 1 403 ? -13.082 -8.753 27.063 1.00 95.81 403 ALA A CA 1
ATOM 3208 C C . ALA A 1 403 ? -13.182 -10.258 26.751 1.00 95.81 403 ALA A C 1
ATOM 3210 O O . ALA A 1 403 ? -12.353 -10.806 26.025 1.00 95.81 403 ALA A O 1
ATOM 3211 N N . VAL A 1 404 ? -14.257 -10.894 27.217 1.00 96.06 404 VAL A N 1
ATOM 3212 C CA . VAL A 1 404 ? -14.727 -12.219 26.786 1.00 96.06 404 VAL A CA 1
ATOM 3213 C C . VAL A 1 404 ? -16.082 -12.046 26.099 1.00 96.06 404 VAL A C 1
ATOM 3215 O O . VAL A 1 404 ? -16.984 -11.409 26.643 1.00 96.06 404 VAL A O 1
ATOM 3218 N N . ILE A 1 405 ? -16.240 -12.628 24.911 1.00 94.62 405 ILE A N 1
ATOM 3219 C CA . ILE A 1 405 ? -17.522 -12.755 24.208 1.00 94.62 405 ILE A CA 1
ATOM 3220 C C . ILE A 1 405 ? -17.879 -14.241 24.199 1.00 94.62 405 ILE A C 1
ATOM 3222 O O . ILE A 1 405 ? -17.214 -15.024 23.518 1.00 94.62 405 ILE A O 1
ATOM 3226 N N . ALA A 1 406 ? -18.908 -14.642 24.947 1.00 93.25 406 ALA A N 1
ATOM 3227 C CA . ALA A 1 406 ? -19.272 -16.051 25.073 1.00 93.25 406 ALA A CA 1
ATOM 3228 C C . ALA A 1 406 ? -19.783 -16.604 23.733 1.00 93.25 406 ALA A C 1
ATOM 3230 O O . ALA A 1 406 ? -20.631 -15.995 23.078 1.00 93.25 406 ALA A O 1
ATOM 3231 N N . ARG A 1 407 ? -19.272 -17.758 23.306 1.00 92.25 407 ARG A N 1
ATOM 3232 C CA . ARG A 1 407 ? -19.588 -18.381 22.017 1.00 92.25 407 ARG A CA 1
ATOM 3233 C C . ARG A 1 407 ? -20.808 -19.291 22.153 1.00 92.25 407 ARG A C 1
ATOM 3235 O O . ARG A 1 407 ? -20.763 -20.260 22.903 1.00 92.25 407 ARG A O 1
ATOM 3242 N N . ARG A 1 408 ? -21.881 -19.037 21.402 1.00 89.75 408 ARG A N 1
ATOM 3243 C CA . ARG A 1 408 ? -23.111 -19.844 21.492 1.00 89.75 408 ARG A CA 1
ATOM 3244 C C . ARG A 1 408 ? -22.933 -21.219 20.841 1.00 89.75 408 ARG A C 1
ATOM 3246 O O . ARG A 1 408 ? -22.312 -21.342 19.780 1.00 89.75 408 ARG A O 1
ATOM 3253 N N . ASP A 1 409 ? -23.507 -22.257 21.447 1.00 86.44 409 ASP A N 1
ATOM 3254 C CA . ASP A 1 409 ? -23.534 -23.603 20.869 1.00 86.44 409 ASP A CA 1
ATOM 3255 C C . ASP A 1 409 ? -24.606 -23.742 19.767 1.00 86.44 409 ASP A C 1
ATOM 3257 O O . ASP A 1 409 ? -25.792 -23.979 20.008 1.00 86.44 409 ASP A O 1
ATOM 3261 N N . PHE A 1 410 ? -24.164 -23.642 18.512 1.00 78.25 410 PHE A N 1
ATOM 3262 C CA . PHE A 1 410 ? -25.001 -23.870 17.330 1.00 78.25 410 PHE A CA 1
ATOM 3263 C C . PHE A 1 410 ? -25.247 -25.365 17.016 1.00 78.25 410 PHE A C 1
ATOM 3265 O O . PHE A 1 410 ? -25.883 -25.678 16.006 1.00 78.25 410 PHE A O 1
ATOM 3272 N N . GLY A 1 411 ? -24.781 -26.301 17.854 1.00 76.62 411 GLY A N 1
ATOM 3273 C CA . GLY A 1 411 ? -24.903 -27.753 17.668 1.00 76.62 411 GLY A CA 1
ATOM 3274 C C . GLY A 1 411 ? -26.340 -28.268 17.525 1.00 76.62 411 GLY A C 1
ATOM 3275 O O . GLY A 1 411 ? -26.568 -29.237 16.800 1.00 76.62 411 GLY A O 1
ATOM 3276 N N . TYR A 1 412 ? -27.310 -27.560 18.109 1.00 76.19 412 TYR A N 1
ATOM 3277 C CA . TYR A 1 412 ? -28.749 -27.874 18.058 1.00 76.19 412 TYR A CA 1
ATOM 3278 C C . TYR A 1 412 ? -29.518 -27.095 16.973 1.00 76.19 412 TYR A C 1
ATOM 3280 O O . TYR A 1 412 ? -30.716 -27.282 16.793 1.00 76.19 412 TYR A O 1
ATOM 3288 N N . HIS A 1 413 ? -28.857 -26.196 16.236 1.00 76.19 413 HIS A N 1
ATOM 3289 C CA . HIS A 1 413 ? -29.523 -25.287 15.296 1.00 76.19 413 HIS A CA 1
ATOM 3290 C C . HIS A 1 413 ? -29.680 -25.895 13.890 1.00 76.19 413 HIS A C 1
ATOM 3292 O O . HIS A 1 413 ? -28.840 -26.679 13.446 1.00 76.19 413 HIS A O 1
ATOM 3298 N N . GLY A 1 414 ? -30.697 -25.473 13.130 1.00 81.69 414 GLY A N 1
ATOM 3299 C CA . GLY A 1 414 ? -30.833 -25.822 11.708 1.00 81.69 414 GLY A CA 1
ATOM 3300 C C . GLY A 1 414 ? -29.634 -25.360 10.862 1.00 81.69 414 GLY A C 1
ATOM 3301 O O . GLY A 1 414 ? -29.025 -24.325 11.147 1.00 81.69 414 GLY A O 1
ATOM 3302 N N . TRP A 1 415 ? -29.286 -26.119 9.815 1.00 84.56 415 TRP A N 1
ATOM 3303 C CA . TRP A 1 415 ? -28.054 -25.930 9.023 1.00 84.56 415 TRP A CA 1
ATOM 3304 C C . TRP A 1 415 ? -27.874 -24.500 8.485 1.00 84.56 415 TRP A C 1
ATOM 3306 O O . TRP A 1 415 ? -26.771 -23.960 8.520 1.00 84.56 415 TRP A O 1
ATOM 3316 N N . TYR A 1 416 ? -28.965 -23.852 8.071 1.00 82.69 416 TYR A N 1
ATOM 3317 C CA . TYR A 1 416 ? -28.975 -22.487 7.545 1.00 82.69 416 TYR A CA 1
ATOM 3318 C C . TYR A 1 416 ? -28.598 -21.436 8.606 1.00 82.69 416 TYR A C 1
ATOM 3320 O O . TYR A 1 416 ? -27.877 -20.491 8.289 1.00 82.69 416 TYR A O 1
ATOM 3328 N N . LYS A 1 417 ? -28.987 -21.621 9.881 1.00 81.12 417 LYS A N 1
ATOM 3329 C CA . LYS A 1 417 ? -28.521 -20.768 10.994 1.00 81.12 417 LYS A CA 1
ATOM 3330 C C . LYS A 1 417 ? -27.022 -20.966 11.252 1.00 81.12 417 LYS A C 1
ATOM 3332 O O . LYS A 1 417 ? -26.319 -19.984 11.480 1.00 81.12 417 LYS A O 1
ATOM 3337 N N . ARG A 1 418 ? -26.514 -22.207 11.160 1.00 85.06 418 ARG A N 1
ATOM 3338 C CA . ARG A 1 418 ? -25.068 -22.494 11.282 1.00 85.06 418 ARG A CA 1
ATOM 3339 C C . ARG A 1 418 ? -24.281 -21.801 10.169 1.00 85.06 418 ARG A C 1
ATOM 3341 O O . ARG A 1 418 ? -23.320 -21.097 10.459 1.00 85.06 418 ARG A O 1
ATOM 3348 N N . LEU A 1 419 ? -24.723 -21.947 8.917 1.00 87.62 419 LEU A N 1
ATOM 3349 C CA . LEU A 1 419 ? -24.113 -21.300 7.751 1.00 87.62 419 LEU A CA 1
ATOM 3350 C C . LEU A 1 419 ? -24.141 -19.768 7.871 1.00 87.62 419 LEU A C 1
ATOM 3352 O O . LEU A 1 419 ? -23.118 -19.126 7.651 1.00 87.62 419 LEU A O 1
ATOM 3356 N N . GLY A 1 420 ? -25.273 -19.194 8.291 1.00 87.38 420 GLY A N 1
ATOM 3357 C CA . GLY A 1 420 ? -25.405 -17.759 8.554 1.00 87.38 420 GLY A CA 1
ATOM 3358 C C . GLY A 1 420 ? -24.384 -17.251 9.573 1.00 87.38 420 GLY A C 1
ATOM 3359 O O . GLY A 1 420 ? -23.643 -16.315 9.270 1.00 87.38 420 GLY A O 1
ATOM 3360 N N . ASN A 1 421 ? -24.265 -17.905 10.736 1.00 88.06 421 ASN A N 1
ATOM 3361 C CA . ASN A 1 421 ? -23.261 -17.525 11.734 1.00 88.06 421 ASN A CA 1
ATOM 3362 C C . ASN A 1 421 ? -21.819 -17.718 11.227 1.00 88.06 421 ASN A C 1
ATOM 3364 O O . ASN A 1 421 ? -20.970 -16.870 11.488 1.00 88.06 421 ASN A O 1
ATOM 3368 N N . ILE A 1 422 ? -21.530 -18.784 10.470 1.00 89.81 422 ILE A N 1
ATOM 3369 C CA . ILE A 1 422 ? -20.203 -19.005 9.868 1.00 89.81 422 ILE A CA 1
ATOM 3370 C C . ILE A 1 422 ? -19.837 -17.849 8.925 1.00 89.81 422 ILE A C 1
ATOM 3372 O O . ILE A 1 422 ? -18.741 -17.301 9.038 1.00 89.81 422 ILE A O 1
ATOM 3376 N N . VAL A 1 423 ? -20.750 -17.431 8.042 1.00 91.69 423 VAL A N 1
ATOM 3377 C CA . VAL A 1 423 ? -20.524 -16.312 7.110 1.00 91.69 423 VAL A CA 1
ATOM 3378 C C . VAL A 1 423 ? -20.375 -14.984 7.860 1.00 91.69 423 VAL A C 1
ATOM 3380 O O . VAL A 1 423 ? -19.410 -14.255 7.622 1.00 91.69 423 VAL A O 1
ATOM 3383 N N . MET A 1 424 ? -21.268 -14.684 8.810 1.00 91.00 424 MET A N 1
ATOM 3384 C CA . MET A 1 424 ? -21.203 -13.451 9.607 1.00 91.00 424 MET A CA 1
ATOM 3385 C C . MET A 1 424 ? -19.933 -13.376 10.460 1.00 91.00 424 MET A C 1
ATOM 3387 O O . MET A 1 424 ? -19.281 -12.334 10.500 1.00 91.00 424 MET A O 1
ATOM 3391 N N . THR A 1 425 ? -19.521 -14.486 11.072 1.00 92.81 425 THR A N 1
ATOM 3392 C CA . THR A 1 425 ? -18.291 -14.577 11.870 1.00 92.81 425 THR A CA 1
ATOM 3393 C C . THR A 1 425 ? -17.030 -14.541 11.000 1.00 92.81 425 THR A C 1
ATOM 3395 O O . THR A 1 425 ? -16.028 -13.960 11.418 1.00 92.81 425 THR A O 1
ATOM 3398 N N . ALA A 1 426 ? -17.052 -15.077 9.775 1.00 93.88 426 ALA A N 1
ATOM 3399 C CA . ALA A 1 426 ? -15.937 -14.957 8.831 1.00 93.88 426 ALA A CA 1
ATOM 3400 C C . ALA A 1 426 ? -15.739 -13.503 8.362 1.00 93.88 426 ALA A C 1
ATOM 3402 O O . ALA A 1 426 ? -14.625 -12.976 8.431 1.00 93.88 426 ALA A O 1
ATOM 3403 N N . LEU A 1 427 ? -16.823 -12.820 7.970 1.00 93.69 427 LEU A N 1
ATOM 3404 C CA . LEU A 1 427 ? -16.806 -11.387 7.649 1.00 93.69 427 LEU A CA 1
ATOM 3405 C C . LEU A 1 427 ? -16.395 -10.549 8.869 1.00 93.69 427 LEU A C 1
ATOM 3407 O O . LEU A 1 427 ? -15.565 -9.648 8.757 1.00 93.69 427 LEU A O 1
ATOM 3411 N N . GLY A 1 428 ? -16.908 -10.890 10.051 1.00 92.81 428 GLY A N 1
ATOM 3412 C CA . GLY A 1 428 ? -16.534 -10.274 11.319 1.00 92.81 428 GLY A CA 1
ATOM 3413 C C . GLY A 1 428 ? -15.053 -10.419 11.648 1.00 92.81 428 GLY A C 1
ATOM 3414 O O . GLY A 1 428 ? -14.412 -9.430 11.989 1.00 92.81 428 GLY A O 1
ATOM 3415 N N . SER A 1 429 ? -14.480 -11.608 11.454 1.00 94.44 429 SER A N 1
ATOM 3416 C CA . SER A 1 429 ? -13.043 -11.870 11.624 1.00 94.44 429 SER A CA 1
ATOM 3417 C C . SER A 1 429 ? -12.197 -11.033 10.657 1.00 94.44 429 SER A C 1
ATOM 3419 O O . SER A 1 429 ? -11.191 -10.442 11.049 1.00 94.44 429 SER A O 1
ATOM 3421 N N . LEU A 1 430 ? -12.627 -10.910 9.395 1.00 92.94 430 LEU A N 1
ATOM 3422 C CA . LEU A 1 430 ? -11.969 -10.061 8.397 1.00 92.94 430 LEU A CA 1
ATOM 3423 C C . LEU A 1 430 ? -11.988 -8.578 8.810 1.00 92.94 430 LEU A C 1
ATOM 3425 O O . LEU A 1 430 ? -10.958 -7.898 8.746 1.00 92.94 430 LEU A O 1
ATOM 3429 N N . PHE A 1 431 ? -13.131 -8.071 9.285 1.00 93.31 431 PHE A N 1
ATOM 3430 C CA . PHE A 1 431 ? -13.250 -6.685 9.742 1.00 93.31 431 PHE A CA 1
ATOM 3431 C C . PHE A 1 431 ? -12.538 -6.427 11.076 1.00 93.31 431 PHE A C 1
ATOM 3433 O O . PHE A 1 431 ? -11.883 -5.393 11.190 1.00 93.31 431 PHE A O 1
ATOM 3440 N N . ALA A 1 432 ? -12.561 -7.349 12.039 1.00 91.75 432 ALA A N 1
ATOM 3441 C CA . ALA A 1 432 ? -11.883 -7.230 13.336 1.00 91.75 432 ALA A CA 1
ATOM 3442 C C . ALA A 1 432 ? -10.354 -7.397 13.228 1.00 91.75 432 ALA A C 1
ATOM 3444 O O . ALA A 1 432 ? -9.593 -6.665 13.859 1.00 91.75 432 ALA A O 1
ATOM 3445 N N . GLY A 1 433 ? -9.891 -8.275 12.334 1.00 89.75 433 GLY A N 1
ATOM 3446 C CA . GLY A 1 433 ? -8.478 -8.494 12.020 1.00 89.75 433 GLY A CA 1
ATOM 3447 C C . GLY A 1 433 ? -7.843 -9.716 12.684 1.00 89.75 433 GLY A C 1
ATOM 3448 O O . GLY A 1 433 ? -6.729 -10.064 12.301 1.00 89.75 433 GLY A O 1
ATOM 3449 N N . ASN A 1 434 ? -8.543 -10.376 13.609 1.00 91.00 434 ASN A N 1
ATOM 3450 C CA . ASN A 1 434 ? -8.180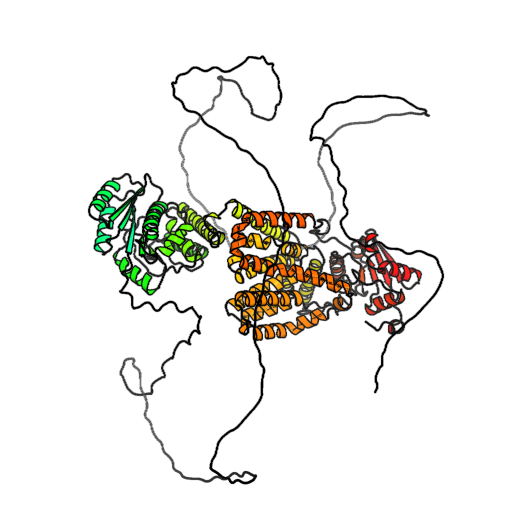 -11.682 14.160 1.00 91.00 434 ASN A CA 1
ATOM 3451 C C . ASN A 1 434 ? -9.358 -12.656 13.985 1.00 91.00 434 ASN A C 1
ATOM 3453 O O . ASN A 1 434 ? -10.451 -12.264 13.574 1.00 91.00 434 ASN A O 1
ATOM 3457 N N . ARG A 1 435 ? -9.138 -13.939 14.281 1.00 92.88 435 ARG A N 1
ATOM 3458 C CA . ARG A 1 435 ? -10.183 -14.967 14.196 1.00 92.88 435 ARG A CA 1
ATOM 3459 C C . ARG A 1 435 ? -11.215 -14.789 15.314 1.00 92.88 435 ARG A C 1
ATOM 3461 O O . ARG A 1 435 ? -10.840 -14.683 16.475 1.00 92.88 435 ARG A O 1
ATOM 3468 N N . MET A 1 436 ? -12.491 -14.834 14.948 1.00 92.38 436 MET A N 1
ATOM 3469 C CA . MET A 1 436 ? -13.632 -15.010 15.849 1.00 92.38 436 MET A CA 1
ATOM 3470 C C . MET A 1 436 ? -14.303 -16.367 15.577 1.00 92.38 436 MET A C 1
ATOM 3472 O O . MET A 1 436 ? -14.081 -16.991 14.535 1.00 92.38 436 MET A O 1
ATOM 3476 N N . HIS A 1 437 ? -15.138 -16.811 16.512 1.00 91.69 437 HIS A N 1
ATOM 3477 C CA . HIS A 1 437 ? -15.933 -18.041 16.447 1.00 91.69 437 HIS A CA 1
ATOM 3478 C C . HIS A 1 437 ? -17.447 -17.801 16.613 1.00 91.69 437 HIS A C 1
ATOM 3480 O O . HIS A 1 437 ? -18.240 -18.609 16.129 1.00 91.69 437 HIS A O 1
ATOM 3486 N N . ASP A 1 438 ? -17.840 -16.689 17.239 1.00 91.75 438 ASP A N 1
ATOM 3487 C CA . ASP A 1 438 ? -19.195 -16.132 17.257 1.00 91.75 438 ASP A CA 1
ATOM 3488 C C . ASP A 1 438 ? -19.115 -14.626 17.560 1.00 91.75 438 ASP A C 1
ATOM 3490 O O . ASP A 1 438 ? -18.802 -14.227 18.683 1.00 91.75 438 ASP A O 1
ATOM 3494 N N . ILE A 1 439 ? -19.368 -13.781 16.554 1.00 90.50 439 ILE A N 1
ATOM 3495 C CA . ILE A 1 439 ? -19.310 -12.313 16.696 1.00 90.50 439 ILE A CA 1
ATOM 3496 C C . ILE A 1 439 ? -20.655 -11.677 17.106 1.00 90.50 439 ILE A C 1
ATOM 3498 O O . ILE A 1 439 ? -20.694 -10.514 17.518 1.00 90.50 439 ILE A O 1
ATOM 3502 N N . GLU A 1 440 ? -21.758 -12.425 17.018 1.00 89.00 440 GLU A N 1
ATOM 3503 C CA . GLU A 1 440 ? -23.127 -11.922 17.221 1.00 89.00 440 GLU A CA 1
ATOM 3504 C C . GLU A 1 440 ? -23.739 -12.321 18.576 1.00 89.00 440 GLU A C 1
ATOM 3506 O O . GLU A 1 440 ? -24.936 -12.133 18.793 1.00 89.00 440 GLU A O 1
ATOM 3511 N N . SER A 1 441 ? -22.950 -12.900 19.483 1.00 89.31 441 SER A N 1
ATOM 3512 C CA . SER A 1 441 ? -23.380 -13.195 20.855 1.00 89.31 441 SER A CA 1
ATOM 3513 C C . SER A 1 441 ? -23.463 -11.923 21.700 1.00 89.31 441 SER A C 1
ATOM 3515 O O . SER A 1 441 ? -22.515 -11.134 21.703 1.00 89.31 441 SER A O 1
ATOM 3517 N N . GLY A 1 442 ? -24.571 -11.731 22.423 1.00 87.00 442 GLY A N 1
ATOM 3518 C CA . GLY A 1 442 ? -24.787 -10.596 23.330 1.00 87.00 442 GLY A CA 1
ATOM 3519 C C . GLY A 1 442 ? -24.151 -10.762 24.714 1.00 87.00 442 GLY A C 1
ATOM 3520 O O . GLY A 1 442 ? -23.896 -9.763 25.385 1.00 87.00 442 GLY A O 1
ATOM 3521 N N . TYR A 1 443 ? -23.844 -12.000 25.116 1.00 91.06 443 TYR A N 1
ATOM 3522 C CA . TYR A 1 443 ? -23.319 -12.336 26.440 1.00 91.06 443 TYR A CA 1
ATOM 3523 C C . TYR A 1 443 ? -21.820 -12.013 26.521 1.00 91.06 443 TYR A C 1
ATOM 3525 O O . TYR A 1 443 ? -20.991 -12.641 25.848 1.00 91.06 443 TYR A O 1
ATOM 3533 N N . ARG A 1 444 ? -21.478 -10.955 27.266 1.00 92.94 444 ARG A N 1
ATOM 3534 C CA . ARG A 1 444 ? -20.161 -10.297 27.194 1.00 92.94 444 ARG A CA 1
ATOM 3535 C C . ARG A 1 444 ? -19.687 -9.817 28.549 1.00 92.94 444 ARG A C 1
ATOM 3537 O O . ARG A 1 444 ? -20.449 -9.188 29.273 1.00 92.94 444 ARG A O 1
ATOM 3544 N N . LEU A 1 445 ? -18.409 -10.040 28.830 1.00 95.31 445 LEU A N 1
ATOM 3545 C CA . LEU A 1 445 ? -17.702 -9.492 29.982 1.00 95.31 445 LEU A CA 1
ATOM 3546 C C . LEU A 1 445 ? -16.586 -8.590 29.454 1.00 95.31 445 LEU A C 1
ATOM 3548 O O . LEU A 1 445 ? -15.841 -8.999 28.566 1.00 95.31 445 LEU A O 1
ATOM 3552 N N . MET A 1 446 ? -16.484 -7.357 29.940 1.00 95.81 446 MET A N 1
ATOM 3553 C CA . MET A 1 446 ? -15.608 -6.327 29.371 1.00 95.81 446 MET A CA 1
ATOM 3554 C C . MET A 1 446 ? -14.995 -5.479 30.485 1.00 95.81 446 MET A C 1
ATOM 3556 O O . MET A 1 446 ? -15.715 -5.017 31.366 1.00 95.81 446 MET A O 1
ATOM 3560 N N . ARG A 1 447 ? -13.688 -5.209 30.432 1.00 96.19 447 ARG A N 1
ATOM 3561 C CA . ARG A 1 447 ? -13.061 -4.212 31.313 1.00 96.19 447 ARG A CA 1
ATOM 3562 C C . ARG A 1 447 ? -13.529 -2.808 30.923 1.00 96.19 447 ARG A C 1
ATOM 3564 O O . ARG A 1 447 ? -13.594 -2.473 29.733 1.00 96.19 447 ARG A O 1
ATOM 3571 N N . LEU A 1 448 ? -13.840 -1.981 31.917 1.00 96.06 448 LEU A N 1
ATOM 3572 C CA . LEU A 1 448 ? -14.462 -0.673 31.723 1.00 96.06 448 LEU A CA 1
ATOM 3573 C C . LEU A 1 448 ? -13.588 0.281 30.894 1.00 96.06 448 LEU A C 1
ATOM 3575 O O . LEU A 1 448 ? -14.095 0.916 29.974 1.00 96.06 448 LEU A O 1
ATOM 3579 N N . GLY A 1 449 ? -12.275 0.339 31.125 1.00 94.81 449 GLY A N 1
ATOM 3580 C CA . GLY A 1 449 ? -11.359 1.188 30.349 1.00 94.81 449 GLY A CA 1
ATOM 3581 C C . GLY A 1 449 ? -11.368 0.869 28.841 1.00 94.81 449 GLY A C 1
ATOM 3582 O O . GLY A 1 449 ? -11.655 1.756 28.026 1.00 94.81 449 GLY A O 1
ATOM 3583 N N . PRO A 1 450 ? -11.111 -0.392 28.438 1.00 94.62 450 PRO A N 1
ATOM 3584 C CA . PRO A 1 450 ? -11.262 -0.853 27.056 1.00 94.62 450 PRO A CA 1
ATOM 3585 C C . PRO A 1 450 ? -12.648 -0.592 26.450 1.00 94.62 450 PRO A C 1
ATOM 3587 O O . PRO A 1 450 ? -12.732 -0.120 25.312 1.00 94.62 450 PRO A O 1
ATOM 3590 N N . LEU A 1 451 ? -13.727 -0.820 27.208 1.00 95.00 451 LEU A N 1
ATOM 3591 C CA . LEU A 1 451 ? -15.102 -0.536 26.784 1.00 95.00 451 LEU A CA 1
ATOM 3592 C C . LEU A 1 451 ? -15.323 0.959 26.502 1.00 95.00 451 LEU A C 1
ATOM 3594 O O . LEU A 1 451 ? -15.767 1.333 25.413 1.00 95.00 451 LEU A O 1
ATOM 3598 N N . LEU A 1 452 ? -14.945 1.830 27.438 1.00 94.12 452 LEU A N 1
ATOM 3599 C CA . LEU A 1 452 ? -15.093 3.281 27.317 1.00 94.12 452 LEU A CA 1
ATOM 3600 C C . LEU A 1 452 ? -14.195 3.883 26.224 1.00 94.12 452 LEU A C 1
ATOM 3602 O O . LEU A 1 452 ? -14.540 4.930 25.665 1.00 94.12 452 LEU A O 1
ATOM 3606 N N . HIS A 1 453 ? -13.075 3.247 25.872 1.00 91.44 453 HIS A N 1
ATOM 3607 C CA . HIS A 1 453 ? -12.282 3.625 24.700 1.00 91.44 453 HIS A CA 1
ATOM 3608 C C . HIS A 1 453 ? -12.934 3.142 23.393 1.00 91.44 453 HIS A C 1
ATOM 3610 O O . HIS A 1 453 ? -13.061 3.929 22.450 1.00 91.44 453 HIS A O 1
ATOM 3616 N N . ALA A 1 454 ? -13.424 1.899 23.341 1.00 91.81 454 ALA A N 1
ATOM 3617 C CA . ALA A 1 454 ? -14.158 1.367 22.192 1.00 91.81 454 ALA A CA 1
ATOM 3618 C C . ALA A 1 454 ? -15.425 2.190 21.881 1.00 91.81 454 ALA A C 1
ATOM 3620 O O . ALA A 1 454 ? -15.705 2.475 20.713 1.00 91.81 454 ALA A O 1
ATOM 3621 N N . GLN A 1 455 ? -16.133 2.679 22.905 1.00 90.06 455 GLN A N 1
ATOM 3622 C CA . GLN A 1 455 ? -17.310 3.544 22.758 1.00 90.06 455 GLN A CA 1
ATOM 3623 C C . GLN A 1 455 ? -17.021 4.818 21.931 1.00 90.06 455 GLN A C 1
ATOM 3625 O O . GLN A 1 455 ? -17.870 5.247 21.151 1.00 90.06 455 GLN A O 1
ATOM 3630 N N . GLN A 1 456 ? -15.798 5.374 21.976 1.00 87.88 456 GLN A N 1
ATOM 3631 C CA . GLN A 1 456 ? -15.398 6.527 21.141 1.00 87.88 456 GLN A CA 1
ATOM 3632 C C . GLN A 1 456 ? -15.397 6.232 19.629 1.00 87.88 456 GLN A C 1
ATOM 3634 O O . GLN A 1 456 ? -15.313 7.150 18.801 1.00 87.88 456 GLN A O 1
ATOM 3639 N N . PHE A 1 457 ? -15.443 4.952 19.266 1.00 88.81 457 PHE A N 1
ATOM 3640 C CA . PHE A 1 457 ? -15.561 4.438 17.909 1.00 88.81 457 PHE A CA 1
ATOM 3641 C C . PHE A 1 457 ? -16.789 3.528 17.772 1.00 88.81 457 PHE A C 1
ATOM 3643 O O . PHE A 1 457 ? -16.860 2.726 16.842 1.00 88.81 457 PHE A O 1
ATOM 3650 N N . TYR A 1 458 ? -17.806 3.702 18.607 1.00 86.00 458 TYR A N 1
ATOM 3651 C CA . TYR A 1 458 ? -19.102 3.056 18.454 1.00 86.00 458 TYR A CA 1
ATOM 3652 C C . TYR A 1 458 ? -20.132 4.034 17.858 1.00 86.00 458 TYR A C 1
ATOM 3654 O O . TYR A 1 458 ? -19.961 5.256 17.910 1.00 86.00 458 TYR A O 1
ATOM 3662 N N . ARG A 1 459 ? -21.179 3.507 17.213 1.00 87.94 459 ARG A N 1
ATOM 3663 C CA . ARG A 1 459 ? -22.349 4.292 16.782 1.00 87.94 459 ARG A CA 1
ATOM 3664 C C . ARG A 1 459 ? -23.665 3.597 17.090 1.00 87.94 459 ARG A C 1
ATOM 3666 O O . ARG A 1 459 ? -24.554 4.268 17.600 1.00 87.94 459 ARG A O 1
ATOM 3673 N N . GLY A 1 460 ? -23.771 2.294 16.836 1.00 83.81 460 GLY A N 1
ATOM 3674 C CA . GLY A 1 460 ? -24.923 1.498 17.260 1.00 83.81 460 GLY A CA 1
ATOM 3675 C C . GLY A 1 460 ? -26.186 1.728 16.437 1.00 83.81 460 GLY A C 1
ATOM 3676 O O . GLY A 1 460 ? -26.346 2.764 15.783 1.00 83.81 460 GLY A O 1
ATOM 3677 N N . HIS A 1 461 ? -27.043 0.710 16.401 1.00 85.62 461 HIS A N 1
ATOM 3678 C CA . HIS A 1 461 ? -28.406 0.725 15.873 1.00 85.62 461 HIS A CA 1
ATOM 3679 C C . HIS A 1 461 ? -29.039 -0.653 16.100 1.00 85.62 461 HIS A C 1
ATOM 3681 O O . HIS A 1 461 ? -28.577 -1.642 15.528 1.00 85.62 461 HIS A O 1
ATOM 3687 N N . ARG A 1 462 ? -30.120 -0.707 16.890 1.00 85.75 462 ARG A N 1
ATOM 3688 C CA . ARG A 1 462 ? -30.811 -1.948 17.286 1.00 85.75 462 ARG A CA 1
ATOM 3689 C C . ARG A 1 462 ? -29.872 -2.968 17.940 1.00 85.75 462 ARG A C 1
ATOM 3691 O O . ARG A 1 462 ? -29.637 -2.845 19.132 1.00 85.75 462 ARG A O 1
ATOM 3698 N N . TYR A 1 463 ? -29.332 -3.917 17.177 1.00 84.88 463 TYR A N 1
ATOM 3699 C CA . TYR A 1 463 ? -28.480 -5.012 17.661 1.00 84.88 463 TYR A CA 1
ATOM 3700 C C . TYR A 1 463 ? -27.023 -4.910 17.167 1.00 84.88 463 TYR A C 1
ATOM 3702 O O . TYR A 1 463 ? -26.215 -5.801 17.419 1.00 84.88 463 TYR A O 1
ATOM 3710 N N . SER A 1 464 ? -26.640 -3.814 16.491 1.00 88.75 464 SER A N 1
ATOM 3711 C CA . SER A 1 464 ? -25.279 -3.670 15.948 1.00 88.75 464 SER A CA 1
ATOM 3712 C C . SER A 1 464 ? -24.193 -3.405 16.998 1.00 88.75 464 SER A C 1
ATOM 3714 O O . SER A 1 464 ? -23.025 -3.311 16.628 1.00 88.75 464 SER A O 1
ATOM 3716 N N . GLU A 1 465 ? -24.534 -3.313 18.291 1.00 90.19 465 GLU A N 1
ATOM 3717 C CA . GLU A 1 465 ? -23.551 -3.332 19.388 1.00 90.19 465 GLU A CA 1
ATOM 3718 C C . GLU A 1 465 ? -22.647 -4.564 19.272 1.00 90.19 465 GLU A C 1
ATOM 3720 O O . GLU A 1 465 ? -21.423 -4.411 19.273 1.00 90.19 465 GLU A O 1
ATOM 3725 N N . CYS A 1 466 ? -23.243 -5.743 19.056 1.00 89.00 466 CYS A N 1
ATOM 3726 C CA . CYS A 1 466 ? -22.525 -7.010 19.052 1.00 89.00 466 CYS A CA 1
ATOM 3727 C C . CYS A 1 466 ? -21.352 -6.989 18.064 1.00 89.00 466 CYS A C 1
ATOM 3729 O O . CYS A 1 466 ? -20.197 -7.257 18.417 1.00 89.00 466 CYS A O 1
ATOM 3731 N N . VAL A 1 467 ? -21.647 -6.600 16.824 1.00 92.56 467 VAL A N 1
ATOM 3732 C CA . VAL A 1 467 ? -20.684 -6.632 15.722 1.00 92.56 467 VAL A CA 1
ATOM 3733 C C . VAL A 1 467 ? -19.793 -5.389 15.662 1.00 92.56 467 VAL A C 1
ATOM 3735 O O . VAL A 1 467 ? -18.622 -5.500 15.299 1.00 92.56 467 VAL A O 1
ATOM 3738 N N . GLU A 1 468 ? -20.290 -4.204 16.045 1.00 94.00 468 GLU A N 1
ATOM 3739 C CA . GLU A 1 468 ? -19.458 -2.995 16.077 1.00 94.00 468 GLU A CA 1
ATOM 3740 C C . GLU A 1 468 ? -18.428 -3.058 17.213 1.00 94.00 468 GLU A C 1
ATOM 3742 O O . GLU A 1 468 ? -17.270 -2.727 16.967 1.00 94.00 468 GLU A O 1
ATOM 3747 N N . PHE A 1 469 ? -18.790 -3.515 18.422 1.00 92.69 469 PHE A N 1
ATOM 3748 C CA . PHE A 1 469 ? -17.841 -3.610 19.540 1.00 92.69 469 PHE A CA 1
ATOM 3749 C C . PHE A 1 469 ? -16.682 -4.561 19.223 1.00 92.69 469 PHE A C 1
ATOM 3751 O O . PHE A 1 469 ? -15.527 -4.159 19.338 1.00 92.69 469 PHE A O 1
ATOM 3758 N N . ALA A 1 470 ? -16.978 -5.785 18.771 1.00 92.94 470 ALA A N 1
ATOM 3759 C CA . ALA A 1 470 ? -15.965 -6.806 18.499 1.00 92.94 470 ALA A CA 1
ATOM 3760 C C . ALA A 1 470 ? -14.977 -6.391 17.391 1.00 92.94 470 ALA A C 1
ATOM 3762 O O . ALA A 1 470 ? -13.776 -6.644 17.496 1.00 92.94 470 ALA A O 1
ATOM 3763 N N . VAL A 1 471 ? -15.460 -5.696 16.352 1.00 94.88 471 VAL A N 1
ATOM 3764 C CA . VAL A 1 471 ? -14.590 -5.109 15.321 1.00 94.88 471 VAL A CA 1
ATOM 3765 C C . VAL A 1 471 ? -13.751 -3.961 15.887 1.00 94.88 471 VAL A C 1
ATOM 3767 O O . VAL A 1 471 ? -12.569 -3.847 15.562 1.00 94.88 471 VAL A O 1
ATOM 3770 N N . VAL A 1 472 ? -14.331 -3.102 16.728 1.00 94.62 472 VAL A N 1
ATOM 3771 C CA . VAL A 1 472 ? -13.644 -1.923 17.273 1.00 94.62 472 VAL A CA 1
ATOM 3772 C C . VAL A 1 472 ? -12.549 -2.299 18.263 1.00 94.62 472 VAL A C 1
ATOM 3774 O O . VAL A 1 472 ? -11.423 -1.827 18.108 1.00 94.62 472 VAL A O 1
ATOM 3777 N N . SER A 1 473 ? -12.844 -3.130 19.264 1.00 93.50 473 SER A N 1
ATOM 3778 C CA . SER A 1 473 ? -11.902 -3.466 20.337 1.00 93.50 473 SER A CA 1
ATOM 3779 C C . SER A 1 473 ? -10.645 -4.143 19.782 1.00 93.50 473 SER A C 1
ATOM 3781 O O . SER A 1 473 ? -9.532 -3.658 20.011 1.00 93.50 473 SER A O 1
ATOM 3783 N N . GLN A 1 474 ? -10.805 -5.151 18.919 1.00 93.12 474 GLN A N 1
ATOM 3784 C CA . GLN A 1 474 ? -9.675 -5.786 18.234 1.00 93.12 474 GLN A CA 1
ATOM 3785 C C . GLN A 1 474 ? -8.908 -4.823 17.308 1.00 93.12 474 GLN A C 1
ATOM 3787 O O . GLN A 1 474 ? -7.677 -4.868 17.267 1.00 93.12 474 GLN A O 1
ATOM 3792 N N . ARG A 1 475 ? -9.577 -3.894 16.603 1.00 91.19 475 ARG A N 1
ATOM 3793 C CA . ARG A 1 475 ? -8.888 -2.892 15.757 1.00 91.19 475 ARG A CA 1
ATOM 3794 C C . ARG A 1 475 ? -8.215 -1.763 16.536 1.00 91.19 475 ARG A C 1
ATOM 3796 O O . ARG A 1 475 ? -7.317 -1.118 15.986 1.00 91.19 475 ARG A O 1
ATOM 3803 N N . LEU A 1 476 ? -8.578 -1.542 17.798 1.00 90.50 476 LEU A N 1
ATOM 3804 C CA . LEU A 1 476 ? -7.801 -0.737 18.748 1.00 90.50 476 LEU A CA 1
ATOM 3805 C C . LEU A 1 476 ? -6.612 -1.530 19.323 1.00 90.50 476 LEU A C 1
ATOM 3807 O O . LEU A 1 476 ? -5.582 -0.934 19.640 1.00 90.50 476 LEU A O 1
ATOM 3811 N N . GLY A 1 477 ? -6.679 -2.862 19.306 1.00 91.31 477 GLY A N 1
ATOM 3812 C CA . GLY A 1 477 ? -5.599 -3.772 19.702 1.00 91.31 477 GLY A CA 1
ATOM 3813 C C . GLY A 1 477 ? -5.808 -4.440 21.059 1.00 91.31 477 GLY A C 1
ATOM 3814 O O . GLY A 1 477 ? -4.838 -4.938 21.620 1.00 91.31 477 GLY A O 1
ATOM 3815 N N . TYR A 1 478 ? -7.038 -4.427 21.573 1.00 94.19 478 TYR A N 1
ATOM 3816 C CA . TYR A 1 478 ? -7.426 -5.127 22.794 1.00 94.19 478 TYR A CA 1
ATOM 3817 C C . TYR A 1 478 ? -7.553 -6.638 22.559 1.00 94.19 478 TYR A C 1
ATOM 3819 O O . TYR A 1 478 ? -7.960 -7.073 21.475 1.00 94.19 478 TYR A O 1
ATOM 3827 N N . HIS A 1 479 ? -7.216 -7.436 23.572 1.00 94.19 479 HIS A N 1
ATOM 3828 C CA . HIS A 1 479 ? -7.383 -8.883 23.549 1.00 94.19 479 HIS A CA 1
ATOM 3829 C C . HIS A 1 479 ? -8.835 -9.243 23.876 1.00 94.19 479 HIS A C 1
ATOM 3831 O O . HIS A 1 479 ? -9.329 -8.976 24.970 1.00 94.19 479 HIS A O 1
ATOM 3837 N N . VAL A 1 480 ? -9.517 -9.843 22.899 1.00 94.69 480 VAL A N 1
ATOM 3838 C CA . VAL A 1 480 ? -10.892 -10.328 23.030 1.00 94.69 480 VAL A CA 1
ATOM 3839 C C . VAL A 1 480 ? -10.878 -11.844 22.912 1.00 94.69 480 VAL A C 1
ATOM 3841 O O . VAL A 1 480 ? -10.513 -12.365 21.856 1.00 94.69 480 VAL A O 1
ATOM 3844 N N . ASP A 1 481 ? -11.283 -12.530 23.974 1.00 94.50 481 ASP A N 1
ATOM 3845 C CA . ASP A 1 481 ? -11.516 -13.971 23.969 1.00 94.50 481 ASP A CA 1
ATOM 3846 C C . ASP A 1 481 ? -12.898 -14.285 23.374 1.00 94.50 481 ASP A C 1
ATOM 3848 O O . ASP A 1 481 ? -13.871 -13.556 23.587 1.00 94.50 481 ASP A O 1
ATOM 3852 N N . ASN A 1 482 ? -12.981 -15.369 22.607 1.00 94.19 482 ASN A N 1
ATOM 3853 C CA . ASN A 1 482 ? -14.213 -15.866 22.002 1.00 94.19 482 ASN A CA 1
ATOM 3854 C C . ASN A 1 482 ? -14.184 -17.402 21.844 1.00 94.19 482 ASN A C 1
ATOM 3856 O O . ASN A 1 482 ? -14.780 -17.960 20.921 1.00 94.19 482 ASN A O 1
ATOM 3860 N N . GLU A 1 483 ? -13.445 -18.093 22.720 1.00 92.19 483 GLU A N 1
ATOM 3861 C CA . GLU A 1 483 ? -13.312 -19.554 22.714 1.00 92.19 483 GLU A CA 1
ATOM 3862 C C . GLU A 1 483 ? -14.346 -20.247 23.612 1.00 92.19 483 GLU A C 1
ATOM 3864 O O . GLU A 1 483 ? -14.836 -21.319 23.250 1.00 92.19 483 GLU A O 1
ATOM 3869 N N . PHE A 1 484 ? -14.688 -19.639 24.757 1.00 92.25 484 PHE A N 1
ATOM 3870 C CA . PHE A 1 484 ? -15.562 -20.231 25.776 1.00 92.25 484 PHE A CA 1
ATOM 3871 C C . PHE A 1 484 ? -16.981 -20.470 25.237 1.00 92.25 484 PHE A C 1
ATOM 3873 O O . PHE A 1 484 ? -17.665 -19.524 24.843 1.00 92.25 484 PHE A O 1
ATOM 3880 N N . VAL A 1 485 ? -17.426 -21.732 25.229 1.00 91.75 485 VAL A N 1
ATOM 3881 C CA . VAL A 1 485 ? -18.734 -22.143 24.694 1.00 91.75 485 VAL A CA 1
ATOM 3882 C C . VAL A 1 485 ? -19.802 -22.121 25.785 1.00 91.75 485 VAL A C 1
ATOM 3884 O O . VAL A 1 485 ? -19.615 -22.723 26.838 1.00 91.75 485 VAL A O 1
ATOM 3887 N N . VAL A 1 486 ? -20.943 -21.496 25.495 1.00 90.12 486 VAL A N 1
ATOM 3888 C CA . VAL A 1 486 ? -22.150 -21.502 26.335 1.00 90.12 486 VAL A CA 1
ATOM 3889 C C . VAL A 1 486 ? -23.326 -22.139 25.599 1.00 90.12 486 VAL A C 1
ATOM 3891 O O . VAL A 1 486 ? -23.483 -21.985 24.381 1.00 90.12 486 VAL A O 1
ATOM 3894 N N . ARG A 1 487 ? -24.183 -22.839 26.346 1.00 85.81 487 ARG A N 1
ATOM 3895 C CA . ARG A 1 487 ? -25.519 -23.214 25.870 1.00 85.81 487 ARG A CA 1
ATOM 3896 C C . ARG A 1 487 ? -26.463 -22.018 25.998 1.00 85.81 487 ARG A C 1
ATOM 3898 O O . ARG A 1 487 ? -26.246 -21.131 26.815 1.00 85.81 487 ARG A O 1
ATOM 3905 N N . VAL A 1 488 ? -27.493 -21.998 25.158 1.00 78.38 488 VAL A N 1
ATOM 3906 C CA . VAL A 1 488 ? -28.526 -20.956 25.139 1.00 78.38 488 VAL A CA 1
ATOM 3907 C C . VAL A 1 488 ? -29.849 -21.639 25.515 1.00 78.38 488 VAL A C 1
ATOM 3909 O O . VAL A 1 488 ? -30.328 -22.438 24.707 1.00 78.38 488 VAL A O 1
ATOM 3912 N N . PRO A 1 489 ? -30.400 -21.423 26.727 1.00 68.94 489 PRO A N 1
ATOM 3913 C CA . PRO A 1 489 ? -31.565 -22.170 27.218 1.00 68.94 489 PRO A CA 1
ATOM 3914 C C . PRO A 1 489 ? -32.873 -21.812 26.496 1.00 68.94 489 PRO A C 1
ATOM 3916 O O . PRO A 1 489 ? -33.691 -22.693 26.240 1.00 68.94 489 PRO A O 1
ATOM 3919 N N . VAL A 1 490 ? -33.059 -20.543 26.122 1.00 68.56 490 VAL A N 1
ATOM 3920 C CA . VAL A 1 490 ? -34.267 -20.024 25.453 1.00 68.56 490 VAL A CA 1
ATOM 3921 C C . VAL A 1 490 ? -33.895 -19.504 24.062 1.00 68.56 490 VAL A C 1
ATOM 3923 O O . VAL A 1 490 ? -32.851 -18.888 23.899 1.00 68.56 490 VAL A O 1
ATOM 3926 N N . LEU A 1 491 ? -34.723 -19.728 23.032 1.00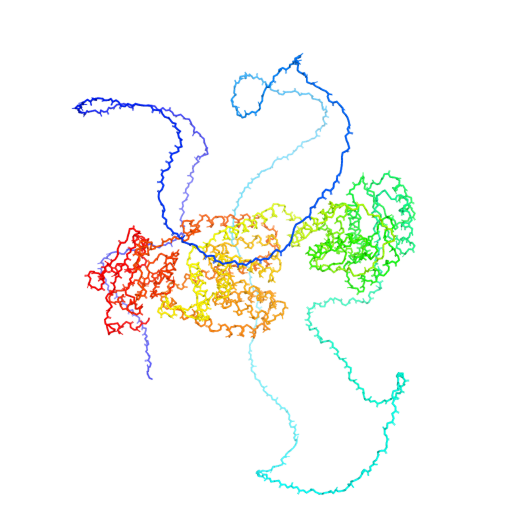 64.25 491 LEU A N 1
ATOM 3927 C CA . LEU A 1 491 ? -34.393 -19.344 21.648 1.00 64.25 491 LEU A CA 1
ATOM 3928 C C . LEU A 1 491 ? -35.455 -18.435 21.009 1.00 64.25 491 LEU A C 1
ATOM 3930 O O . LEU A 1 491 ? -36.264 -18.883 20.193 1.00 64.25 491 LEU A O 1
ATOM 3934 N N . ARG A 1 492 ? -35.409 -17.128 21.297 1.00 65.62 492 ARG A N 1
ATOM 3935 C CA . ARG A 1 492 ? -36.183 -16.121 20.548 1.00 65.62 492 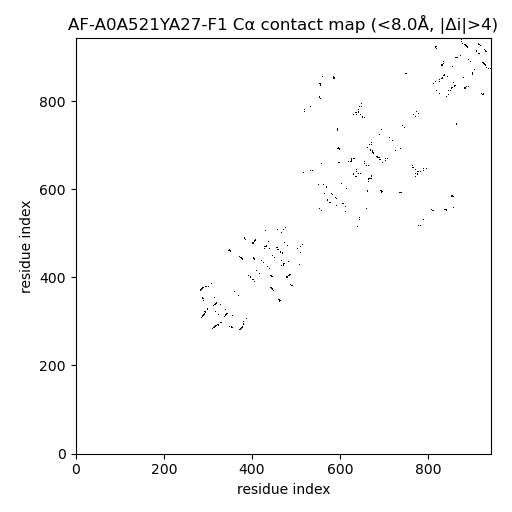ARG A CA 1
ATOM 3936 C C . ARG A 1 492 ? -35.366 -15.646 19.334 1.00 65.62 492 ARG A C 1
ATOM 3938 O O . ARG A 1 492 ? -34.359 -14.963 19.490 1.00 65.62 492 ARG A O 1
ATOM 3945 N N . THR A 1 493 ? -35.780 -15.969 18.099 1.00 61.78 493 THR A N 1
ATOM 3946 C CA . THR A 1 493 ? -35.105 -15.461 16.877 1.00 61.78 493 THR A CA 1
ATOM 3947 C C . THR A 1 493 ? -36.065 -14.835 15.866 1.00 61.78 493 THR A C 1
ATOM 3949 O O . THR A 1 493 ? -36.633 -15.541 15.037 1.00 61.78 493 THR A O 1
ATOM 3952 N N . ASN A 1 494 ? -36.157 -13.502 15.878 1.00 65.62 494 ASN A N 1
ATOM 3953 C CA . ASN A 1 494 ? -36.871 -12.689 14.878 1.00 65.62 494 ASN A CA 1
ATOM 3954 C C . ASN A 1 494 ? -35.940 -12.060 13.810 1.00 65.62 494 ASN A C 1
ATOM 3956 O O . ASN A 1 494 ? -36.353 -11.183 13.050 1.00 65.62 494 ASN A O 1
ATOM 3960 N N . THR A 1 495 ? -34.674 -12.486 13.758 1.00 68.38 495 THR A N 1
ATOM 3961 C CA . THR A 1 495 ? -33.611 -11.914 12.916 1.00 68.38 495 THR A CA 1
ATOM 3962 C C . THR A 1 495 ? -33.889 -12.101 11.422 1.00 68.38 495 THR A C 1
ATOM 3964 O O . THR A 1 495 ? -33.951 -13.227 10.929 1.00 68.38 495 THR A O 1
ATOM 3967 N N . ARG A 1 496 ? -34.019 -11.002 10.670 1.00 80.25 496 ARG A N 1
ATOM 3968 C CA . ARG A 1 496 ? -34.281 -11.012 9.221 1.00 80.25 496 ARG A CA 1
ATOM 3969 C C . ARG A 1 496 ? -32.973 -10.884 8.436 1.00 80.25 496 ARG A C 1
ATOM 3971 O O . ARG A 1 496 ? -32.003 -10.300 8.913 1.00 80.25 496 ARG A O 1
ATOM 3978 N N . LEU A 1 497 ? -32.962 -11.320 7.172 1.00 81.94 497 LEU A N 1
ATOM 3979 C CA . LEU A 1 497 ? -31.808 -11.141 6.267 1.00 81.94 497 LEU A CA 1
ATOM 3980 C C . LEU A 1 497 ? -31.364 -9.669 6.140 1.00 81.94 497 LEU A C 1
ATOM 3982 O O . LEU A 1 497 ? -30.177 -9.380 6.005 1.00 81.94 497 LEU A O 1
ATOM 3986 N N . GLN A 1 498 ? -32.305 -8.725 6.249 1.00 84.69 498 GLN A N 1
ATOM 3987 C CA . GLN A 1 498 ? -32.003 -7.291 6.278 1.00 84.69 498 GLN A CA 1
ATOM 3988 C C . GLN A 1 498 ? -31.197 -6.859 7.515 1.00 84.69 498 GLN A C 1
ATOM 3990 O O . GLN A 1 498 ? -30.438 -5.894 7.434 1.00 84.69 498 GLN A O 1
ATOM 3995 N N . ASP A 1 499 ? -31.368 -7.529 8.657 1.00 83.75 499 ASP A N 1
ATOM 3996 C CA . ASP A 1 499 ? -30.628 -7.227 9.883 1.00 83.75 499 ASP A CA 1
ATOM 3997 C C . ASP A 1 499 ? -29.176 -7.707 9.747 1.00 83.75 499 ASP A C 1
ATOM 3999 O O . ASP A 1 499 ? -28.261 -6.925 9.995 1.00 83.75 499 ASP A O 1
ATOM 4003 N N . ALA A 1 500 ? -28.960 -8.912 9.203 1.00 85.06 500 ALA A N 1
ATOM 4004 C CA . ALA A 1 500 ? -27.630 -9.424 8.856 1.00 85.06 500 ALA A CA 1
ATOM 4005 C C . ALA A 1 500 ? -26.907 -8.526 7.829 1.00 85.06 500 ALA A C 1
ATOM 4007 O O . ALA A 1 500 ? -25.756 -8.141 8.034 1.00 85.06 500 ALA A O 1
ATOM 4008 N N . ALA A 1 501 ? -27.594 -8.088 6.766 1.00 89.00 501 ALA A N 1
ATOM 4009 C CA . ALA A 1 501 ? -27.035 -7.135 5.801 1.00 89.00 501 ALA A CA 1
ATOM 4010 C C . ALA A 1 501 ? -26.655 -5.791 6.460 1.00 89.00 501 ALA A C 1
ATOM 4012 O O . ALA A 1 501 ? -25.587 -5.231 6.188 1.00 89.00 501 ALA A O 1
ATOM 4013 N N . ARG A 1 502 ? -27.487 -5.292 7.388 1.00 89.38 502 ARG A N 1
ATOM 4014 C CA . ARG A 1 502 ? -27.168 -4.108 8.202 1.00 89.38 502 ARG A CA 1
ATOM 4015 C C . ARG A 1 502 ? -25.979 -4.365 9.138 1.00 89.38 502 ARG A C 1
ATOM 4017 O O . ARG A 1 502 ? -25.153 -3.468 9.284 1.00 89.38 502 ARG A O 1
ATOM 4024 N N . HIS A 1 503 ? -25.822 -5.561 9.705 1.00 90.88 503 HIS A N 1
ATOM 4025 C CA . HIS A 1 503 ? -24.655 -5.936 10.510 1.00 90.88 503 HIS A CA 1
ATOM 4026 C C . HIS A 1 503 ? -23.357 -5.953 9.688 1.00 90.88 503 HIS A C 1
ATOM 4028 O O . HIS A 1 503 ? -22.378 -5.347 10.121 1.00 90.88 503 HIS A O 1
ATOM 4034 N N . VAL A 1 504 ? -23.345 -6.522 8.474 1.00 92.00 504 VAL A N 1
ATOM 4035 C CA . VAL A 1 504 ? -22.170 -6.471 7.572 1.00 92.00 504 VAL A CA 1
ATOM 4036 C C . VAL A 1 504 ? -21.766 -5.026 7.266 1.00 92.00 504 VAL A C 1
ATOM 4038 O O . VAL A 1 504 ? -20.599 -4.660 7.429 1.00 92.00 504 VAL A O 1
ATOM 4041 N N . LEU A 1 505 ? -22.731 -4.170 6.912 1.00 92.12 505 LEU A N 1
ATOM 4042 C CA . LEU A 1 505 ? -22.478 -2.744 6.685 1.00 92.12 505 LEU A CA 1
ATOM 4043 C C . LEU A 1 505 ? -21.947 -2.043 7.949 1.00 92.12 505 LEU A C 1
ATOM 4045 O O . LEU A 1 505 ? -21.052 -1.200 7.862 1.00 92.12 505 LEU A O 1
ATOM 4049 N N . ARG A 1 506 ? -22.455 -2.390 9.138 1.00 92.31 506 ARG A N 1
ATOM 4050 C CA . ARG A 1 506 ? -21.976 -1.822 10.407 1.00 92.31 506 ARG A CA 1
ATOM 4051 C C . ARG A 1 506 ? -20.577 -2.293 10.790 1.00 92.31 506 ARG A C 1
ATOM 4053 O O . ARG A 1 506 ? -19.809 -1.455 11.252 1.00 92.31 506 ARG A O 1
ATOM 4060 N N . MET A 1 507 ? -20.199 -3.541 10.514 1.00 93.81 507 MET A N 1
ATOM 4061 C CA . MET A 1 507 ? -18.815 -4.011 10.668 1.00 93.81 507 MET A CA 1
ATOM 4062 C C . MET A 1 507 ? -17.854 -3.247 9.751 1.00 93.81 507 MET A C 1
ATOM 4064 O O . MET A 1 507 ? -16.841 -2.730 10.224 1.00 93.81 507 MET A O 1
ATOM 4068 N N . ALA A 1 508 ? -18.204 -3.085 8.471 1.00 90.81 508 ALA A N 1
ATOM 4069 C CA . ALA A 1 508 ? -17.405 -2.318 7.514 1.00 90.81 508 ALA A CA 1
ATOM 4070 C C . ALA A 1 508 ? -17.248 -0.843 7.932 1.00 90.81 508 ALA A C 1
ATOM 4072 O O . ALA A 1 508 ? -16.142 -0.297 7.915 1.00 90.81 508 ALA A O 1
ATOM 4073 N N . LEU A 1 509 ? -18.335 -0.201 8.377 1.00 90.19 509 LEU A N 1
ATOM 4074 C CA . LEU A 1 509 ? -18.296 1.173 8.881 1.00 90.19 509 LEU A CA 1
ATOM 4075 C C . LEU A 1 509 ? -17.532 1.286 10.207 1.00 90.19 509 LEU A C 1
ATOM 4077 O O . LEU A 1 509 ? -16.826 2.270 10.404 1.00 90.19 509 LEU A O 1
ATOM 4081 N N . ALA A 1 510 ? -17.633 0.319 11.119 1.00 91.38 510 ALA A N 1
ATOM 4082 C CA . ALA A 1 510 ? -16.870 0.304 12.368 1.00 91.38 510 ALA A CA 1
ATOM 4083 C C . ALA A 1 510 ? -15.364 0.178 12.109 1.00 91.38 510 ALA A C 1
ATOM 4085 O O . ALA A 1 510 ? -14.589 1.008 12.590 1.00 91.38 510 ALA A O 1
ATOM 4086 N N . TRP A 1 511 ? -14.973 -0.778 11.261 1.00 91.75 511 TRP A N 1
ATOM 4087 C CA . TRP A 1 511 ? -13.609 -0.937 10.763 1.00 91.75 511 TRP A CA 1
ATOM 4088 C C . TRP A 1 511 ? -13.077 0.367 10.156 1.00 91.75 511 TRP A C 1
ATOM 4090 O O . TRP A 1 511 ? -12.062 0.889 10.619 1.00 91.75 511 TRP A O 1
ATOM 4100 N N . PHE A 1 512 ? -13.800 0.951 9.193 1.00 86.50 512 PHE A N 1
ATOM 4101 C CA . PHE A 1 512 ? -13.410 2.202 8.539 1.00 86.50 512 PHE A CA 1
ATOM 4102 C C . PHE A 1 512 ? -13.256 3.351 9.543 1.00 86.50 512 PHE A C 1
ATOM 4104 O O . PHE A 1 512 ? -12.288 4.108 9.491 1.00 86.50 512 PHE A O 1
ATOM 4111 N N . ARG A 1 513 ? -14.185 3.477 10.500 1.00 87.38 513 ARG A N 1
ATOM 4112 C CA . ARG A 1 513 ? -14.145 4.533 11.519 1.00 87.38 513 ARG A CA 1
ATOM 4113 C C . ARG A 1 513 ? -12.953 4.377 12.468 1.00 87.38 513 ARG A C 1
ATOM 4115 O O . ARG A 1 513 ? -12.390 5.400 12.843 1.00 87.38 513 ARG A O 1
ATOM 4122 N N . VAL A 1 514 ? -12.532 3.162 12.831 1.00 88.12 514 VAL A N 1
ATOM 4123 C CA . VAL A 1 514 ? -11.292 2.967 13.609 1.00 88.12 514 VAL A CA 1
ATOM 4124 C C . VAL A 1 514 ? -10.064 3.238 12.742 1.00 88.12 514 VAL A C 1
ATOM 4126 O O . VAL A 1 514 ? -9.228 4.053 13.120 1.00 88.12 514 VAL A O 1
ATOM 4129 N N . VAL A 1 515 ? -9.963 2.632 11.557 1.00 82.50 515 VAL A N 1
ATOM 4130 C CA . VAL A 1 515 ? -8.771 2.748 10.695 1.00 82.50 515 VAL A CA 1
ATOM 4131 C C . VAL A 1 515 ? -8.528 4.191 10.218 1.00 82.50 515 VAL A C 1
ATOM 4133 O O . VAL A 1 515 ? -7.377 4.615 10.138 1.00 82.50 515 VAL A O 1
ATOM 4136 N N . CYS A 1 516 ? -9.575 4.990 9.984 1.00 78.62 516 CYS A N 1
ATOM 4137 C CA . CYS A 1 516 ? -9.442 6.419 9.670 1.00 78.62 516 CYS A CA 1
ATOM 4138 C C . CYS A 1 516 ? -9.091 7.300 10.879 1.00 78.62 516 CYS A C 1
ATOM 4140 O O . CYS A 1 516 ? -8.375 8.287 10.714 1.00 78.62 516 CYS A O 1
ATOM 4142 N N . TRP A 1 517 ? -9.614 6.996 12.074 1.00 79.00 517 TRP A N 1
ATOM 4143 C CA . TRP A 1 517 ? -9.607 7.938 13.203 1.00 79.00 517 TRP A CA 1
ATOM 4144 C C . TRP A 1 517 ? -8.794 7.503 14.434 1.00 79.00 517 TRP A C 1
ATOM 4146 O O . TRP A 1 517 ? -8.737 8.264 15.398 1.00 79.00 517 TRP A O 1
ATOM 4156 N N . ARG A 1 518 ? -8.154 6.324 14.432 1.00 78.06 518 ARG A N 1
ATOM 4157 C CA . ARG A 1 518 ? -7.372 5.794 15.571 1.00 78.06 518 ARG A CA 1
ATOM 4158 C C . ARG A 1 518 ? -6.279 6.755 16.060 1.00 78.06 518 ARG A C 1
ATOM 4160 O O . ARG A 1 518 ? -6.142 6.949 17.260 1.00 78.06 518 ARG A O 1
ATOM 4167 N N . ASP A 1 519 ? -5.538 7.382 15.144 1.00 71.75 519 ASP A N 1
ATOM 4168 C CA . ASP A 1 519 ? -4.491 8.375 15.454 1.00 71.75 519 ASP A CA 1
ATOM 4169 C C . ASP A 1 519 ? -5.023 9.839 15.467 1.00 71.75 519 ASP A C 1
ATOM 4171 O O . ASP A 1 519 ? -4.233 10.788 15.423 1.00 71.75 519 ASP A O 1
ATOM 4175 N N . VAL A 1 520 ? -6.351 10.057 15.502 1.00 73.62 520 VAL A N 1
ATOM 4176 C CA . VAL A 1 520 ? -6.975 11.394 15.394 1.00 73.62 520 VAL A CA 1
ATOM 4177 C C . VAL A 1 520 ? -7.840 11.736 16.624 1.00 73.62 520 VAL A C 1
ATOM 4179 O O . VAL A 1 520 ? -8.855 11.065 16.867 1.00 73.62 520 VAL A O 1
ATOM 4182 N N . PRO A 1 521 ? -7.506 12.809 17.376 1.00 71.94 521 PRO A N 1
ATOM 4183 C CA . PRO A 1 521 ? -8.294 13.267 18.523 1.00 71.94 521 PRO A CA 1
ATOM 4184 C C . PRO A 1 521 ? -9.761 13.516 18.160 1.00 71.94 521 PRO A C 1
ATOM 4186 O O . PRO A 1 521 ? -10.042 14.078 17.103 1.00 71.94 521 PRO A O 1
ATOM 4189 N N . ALA A 1 522 ? -10.697 13.154 19.045 1.00 73.62 522 ALA A N 1
ATOM 4190 C CA . ALA A 1 522 ? -12.138 13.229 18.776 1.00 73.62 522 ALA A CA 1
ATOM 4191 C C . ALA A 1 522 ? -12.600 14.613 18.273 1.00 73.62 522 ALA A C 1
ATOM 4193 O O . ALA A 1 522 ? -13.292 14.696 17.259 1.00 73.62 522 ALA A O 1
ATOM 4194 N N . ALA A 1 523 ? -12.121 15.691 18.903 1.00 74.00 523 ALA A N 1
ATOM 4195 C CA . ALA A 1 523 ? -12.412 17.078 18.527 1.00 74.00 523 ALA A CA 1
ATOM 4196 C C . ALA A 1 523 ? -11.857 17.513 17.149 1.00 74.00 523 ALA A C 1
ATOM 4198 O O . ALA A 1 523 ? -12.202 18.583 16.660 1.00 74.00 523 ALA A O 1
ATOM 4199 N N . GLN A 1 524 ? -10.996 16.710 16.512 1.00 71.94 524 GLN A N 1
ATOM 4200 C CA . GLN A 1 524 ? -10.381 16.995 15.206 1.00 71.94 524 GLN A CA 1
ATOM 4201 C C . GLN A 1 524 ? -10.940 16.107 14.075 1.00 71.94 524 GLN A C 1
ATOM 4203 O O . GLN A 1 524 ? -10.467 16.181 12.941 1.00 71.94 524 GLN A O 1
ATOM 4208 N N . ARG A 1 525 ? -11.962 15.277 14.343 1.00 82.56 525 ARG A N 1
ATOM 4209 C CA . ARG A 1 525 ? -12.547 14.331 13.371 1.00 82.56 525 ARG A CA 1
ATOM 4210 C C . ARG A 1 525 ? -13.474 15.023 12.354 1.00 82.56 525 ARG A C 1
ATOM 4212 O O . ARG A 1 525 ? -14.697 14.904 12.413 1.00 82.56 525 ARG A O 1
ATOM 4219 N N . SER A 1 526 ? -12.888 15.763 11.411 1.00 80.69 526 SER A N 1
ATOM 4220 C CA . SER A 1 526 ? -13.614 16.527 10.383 1.00 80.69 526 SER A CA 1
ATOM 4221 C C . SER A 1 526 ? -14.181 15.656 9.253 1.00 80.69 526 SER A C 1
ATOM 4223 O O . SER A 1 526 ? -13.438 14.979 8.541 1.00 80.69 526 SER A O 1
ATOM 4225 N N . ARG A 1 527 ? -15.494 15.755 8.991 1.00 84.25 527 ARG A N 1
ATOM 4226 C CA . ARG A 1 527 ? -16.127 15.113 7.818 1.00 84.25 527 ARG A CA 1
ATOM 4227 C C . ARG A 1 527 ? -15.481 15.561 6.500 1.00 84.25 527 ARG A C 1
ATOM 4229 O O . ARG A 1 527 ? -15.246 14.726 5.636 1.00 84.25 527 ARG A O 1
ATOM 4236 N N . VAL A 1 528 ? -15.137 16.848 6.379 1.00 89.06 528 VAL A N 1
ATOM 4237 C CA . VAL A 1 528 ? -14.464 17.417 5.194 1.00 89.06 528 VAL A CA 1
ATOM 4238 C C . VAL A 1 528 ? -13.104 16.753 4.967 1.00 89.06 528 VAL A C 1
ATOM 4240 O O . VAL A 1 528 ? -12.757 16.435 3.837 1.00 89.06 528 VAL A O 1
ATOM 4243 N N . GLY A 1 529 ? -12.363 16.477 6.042 1.00 87.81 529 GLY A N 1
ATOM 4244 C CA . GLY A 1 529 ? -11.067 15.807 5.976 1.00 87.81 529 GLY A CA 1
ATOM 4245 C C . GLY A 1 529 ? -11.124 14.396 5.398 1.00 87.81 529 GLY A C 1
ATOM 4246 O O . GLY A 1 529 ? -10.322 14.054 4.532 1.00 87.81 529 GLY A O 1
ATOM 4247 N N . VAL A 1 530 ? -12.101 13.595 5.834 1.00 84.00 530 VAL A N 1
ATOM 4248 C CA . VAL A 1 530 ? -12.327 12.254 5.271 1.00 84.00 530 VAL A CA 1
ATOM 4249 C C . VAL A 1 530 ? -12.866 12.323 3.846 1.00 84.00 530 VAL A C 1
ATOM 4251 O O . VAL A 1 530 ? -12.417 11.542 3.019 1.00 84.00 530 VAL A O 1
ATOM 4254 N N . LEU A 1 531 ? -13.763 13.261 3.524 1.00 89.56 531 LEU A N 1
ATOM 4255 C CA . LEU A 1 531 ? -14.259 13.430 2.153 1.00 89.56 531 LEU A CA 1
ATOM 4256 C C . LEU A 1 531 ? -13.129 13.801 1.179 1.00 89.56 531 LEU A C 1
ATOM 4258 O O . LEU A 1 531 ? -13.045 13.207 0.110 1.00 89.56 531 LEU A O 1
ATOM 4262 N N . LEU A 1 532 ? -12.218 14.700 1.569 1.00 92.81 532 LEU A N 1
ATOM 4263 C CA . LEU A 1 532 ? -11.016 15.020 0.790 1.00 92.81 532 LEU A CA 1
ATOM 4264 C C . LEU A 1 532 ? -10.093 13.804 0.638 1.00 92.81 532 LEU A C 1
ATOM 4266 O O . LEU A 1 532 ? -9.657 13.510 -0.470 1.00 92.81 532 LEU A O 1
ATOM 4270 N N . ALA A 1 533 ? -9.819 13.074 1.724 1.00 91.69 533 ALA A N 1
ATOM 4271 C CA . ALA A 1 533 ? -8.965 11.888 1.672 1.00 91.69 533 ALA A CA 1
ATOM 4272 C C . ALA A 1 533 ? -9.551 10.790 0.770 1.00 91.69 533 ALA A C 1
ATOM 4274 O O . ALA A 1 533 ? -8.838 10.225 -0.053 1.00 91.69 533 ALA A O 1
ATOM 4275 N N . VAL A 1 534 ? -10.857 10.530 0.876 1.00 90.25 534 VAL A N 1
ATOM 4276 C CA . VAL A 1 534 ? -11.577 9.581 0.016 1.00 90.25 534 VAL A CA 1
ATOM 4277 C C . VAL A 1 534 ? -11.571 10.050 -1.440 1.00 90.25 534 VAL A C 1
ATOM 4279 O O . VAL A 1 534 ? -11.267 9.246 -2.312 1.00 90.25 534 VAL A O 1
ATOM 4282 N N . ALA A 1 535 ? -11.815 11.334 -1.719 1.00 94.50 535 ALA A N 1
ATOM 4283 C CA . ALA A 1 535 ? -11.760 11.874 -3.080 1.00 94.50 535 ALA A CA 1
ATOM 4284 C C . ALA A 1 535 ? -10.360 11.750 -3.710 1.00 94.50 535 ALA A C 1
ATOM 4286 O O . ALA A 1 535 ? -10.248 11.361 -4.868 1.00 94.50 535 ALA A O 1
ATOM 4287 N N . ILE A 1 536 ? -9.295 12.011 -2.945 1.00 95.69 536 ILE A N 1
ATOM 4288 C CA . ILE A 1 536 ? -7.901 11.854 -3.394 1.00 95.69 536 ILE A CA 1
ATOM 4289 C C . ILE A 1 536 ? -7.565 10.383 -3.666 1.00 95.69 536 ILE A C 1
ATOM 4291 O O . ILE A 1 536 ? -6.947 10.077 -4.683 1.00 95.69 536 ILE A O 1
ATOM 4295 N N . LEU A 1 537 ? -7.994 9.465 -2.794 1.00 94.75 537 LEU A N 1
ATOM 4296 C CA . LEU A 1 537 ? -7.776 8.030 -2.993 1.00 94.75 537 LEU A CA 1
ATOM 4297 C C . LEU A 1 537 ? -8.572 7.495 -4.190 1.00 94.75 537 LEU A C 1
ATOM 4299 O O . LEU A 1 537 ? -8.016 6.742 -4.978 1.00 94.75 537 LEU A O 1
ATOM 4303 N N . ILE A 1 538 ? -9.819 7.940 -4.388 1.00 95.06 538 ILE A N 1
ATOM 4304 C CA . ILE A 1 538 ? -10.618 7.613 -5.580 1.00 95.06 538 ILE A CA 1
ATOM 4305 C C . ILE A 1 538 ? -9.962 8.175 -6.846 1.00 95.06 538 ILE A C 1
ATOM 4307 O O . ILE A 1 538 ? -9.854 7.451 -7.829 1.00 95.06 538 ILE A O 1
ATOM 4311 N N . ALA A 1 539 ? -9.478 9.420 -6.834 1.00 94.00 539 ALA A N 1
ATOM 4312 C CA . ALA A 1 539 ? -8.795 10.019 -7.983 1.00 94.00 539 ALA A CA 1
ATOM 4313 C C . ALA A 1 539 ? -7.491 9.282 -8.335 1.00 94.00 539 ALA A C 1
ATOM 4315 O O . ALA A 1 539 ? -7.227 9.031 -9.508 1.00 94.00 539 ALA A O 1
ATOM 4316 N N . PHE A 1 540 ? -6.706 8.874 -7.334 1.00 95.50 540 PHE A N 1
ATOM 4317 C CA . PHE A 1 540 ? -5.502 8.063 -7.535 1.00 95.50 540 PHE A CA 1
ATOM 4318 C C . PHE A 1 540 ? -5.831 6.649 -8.048 1.00 95.50 540 PHE A C 1
ATOM 4320 O O . PHE A 1 540 ? -5.197 6.171 -8.986 1.00 95.50 540 PHE A O 1
ATOM 4327 N N . SER A 1 541 ? -6.854 5.988 -7.494 1.00 95.00 541 SER A N 1
ATOM 4328 C CA . SER A 1 541 ? -7.331 4.689 -7.989 1.00 95.00 541 SER A CA 1
ATOM 4329 C C . SER A 1 541 ? -7.894 4.776 -9.411 1.00 95.00 541 SER A C 1
ATOM 4331 O O . SER A 1 541 ? -7.637 3.887 -10.214 1.00 95.00 541 SER A O 1
ATOM 4333 N N . GLY A 1 542 ? -8.609 5.853 -9.743 1.00 93.38 542 GLY A N 1
ATOM 4334 C CA . GLY A 1 542 ? -9.099 6.132 -11.093 1.00 93.38 542 GLY A CA 1
ATOM 4335 C C . GLY A 1 542 ? -7.964 6.399 -12.081 1.00 93.38 542 GLY A C 1
ATOM 4336 O O . GLY A 1 542 ? -7.998 5.880 -13.189 1.00 93.38 542 GLY A O 1
ATOM 4337 N N . PHE A 1 543 ? -6.916 7.117 -11.665 1.00 90.25 543 PHE A N 1
ATOM 4338 C CA . PHE A 1 543 ? -5.700 7.296 -12.463 1.00 90.25 543 PHE A CA 1
ATOM 4339 C C . PHE A 1 543 ? -4.985 5.963 -12.731 1.00 90.25 543 PHE A C 1
ATOM 4341 O O . PHE A 1 543 ? -4.641 5.689 -13.876 1.00 90.25 543 PHE A O 1
ATOM 4348 N N . LEU A 1 544 ? -4.841 5.087 -11.727 1.00 92.62 544 LEU A N 1
ATOM 4349 C CA . LEU A 1 544 ? -4.334 3.725 -11.951 1.00 92.62 544 LEU A CA 1
ATOM 4350 C C . LEU A 1 544 ? -5.261 2.892 -12.853 1.00 92.62 544 LEU A C 1
ATOM 4352 O O . LEU A 1 544 ? -4.770 2.084 -13.632 1.00 92.62 544 LEU A O 1
ATOM 4356 N N . GLY A 1 545 ? -6.577 3.109 -12.796 1.00 91.44 545 GLY A N 1
ATOM 4357 C CA . GLY A 1 545 ? -7.542 2.517 -13.726 1.00 91.44 545 GLY A CA 1
ATOM 4358 C C . GLY A 1 545 ? -7.350 2.986 -15.172 1.00 91.44 545 GLY A C 1
ATOM 4359 O O . GLY A 1 545 ? -7.359 2.163 -16.077 1.00 91.44 545 GLY A O 1
ATOM 4360 N N . ILE A 1 546 ? -7.102 4.281 -15.393 1.00 86.75 546 ILE A N 1
ATOM 4361 C CA . ILE A 1 546 ? -6.766 4.836 -16.717 1.00 86.75 546 ILE A CA 1
ATOM 4362 C C . ILE A 1 546 ? -5.444 4.242 -17.218 1.00 86.75 546 ILE A C 1
ATOM 4364 O O . ILE A 1 546 ? -5.381 3.775 -18.351 1.00 86.75 546 ILE A O 1
ATOM 4368 N N . VAL A 1 547 ? -4.418 4.174 -16.361 1.00 85.25 547 VAL A N 1
ATOM 4369 C CA . VAL A 1 547 ? -3.144 3.507 -16.680 1.00 85.25 547 VAL A CA 1
ATOM 4370 C C . VAL A 1 547 ? -3.374 2.043 -17.068 1.00 85.25 547 VAL A C 1
ATOM 4372 O O . VAL A 1 547 ? -2.801 1.611 -18.056 1.00 85.25 547 VAL A O 1
ATOM 4375 N N . LEU A 1 548 ? -4.246 1.301 -16.370 1.00 87.75 548 LEU A N 1
ATOM 4376 C CA . LEU A 1 548 ? -4.609 -0.076 -16.739 1.00 87.75 548 LEU A CA 1
ATOM 4377 C C . LEU A 1 548 ? -5.368 -0.198 -18.069 1.00 87.75 548 LEU A C 1
ATOM 4379 O O . LEU A 1 548 ? -5.320 -1.266 -18.662 1.00 87.75 548 LEU A O 1
ATOM 4383 N N . VAL A 1 549 ? -6.096 0.818 -18.533 1.00 84.31 549 VAL A N 1
ATOM 4384 C CA . VAL A 1 549 ? -6.916 0.719 -19.760 1.00 84.31 549 VAL A CA 1
ATOM 4385 C C . VAL A 1 549 ? -6.104 0.982 -21.037 1.00 84.31 549 VAL A C 1
ATOM 4387 O O . VAL A 1 549 ? -6.525 0.579 -22.119 1.00 84.31 549 VAL A O 1
ATOM 4390 N N . HIS A 1 550 ? -4.922 1.593 -20.929 1.00 74.81 550 HIS A N 1
ATOM 4391 C CA . HIS A 1 550 ? -4.046 1.884 -22.068 1.00 74.81 550 HIS A CA 1
ATOM 4392 C C . HIS A 1 550 ? -2.771 1.018 -22.060 1.00 74.81 550 HIS A C 1
ATOM 4394 O O . HIS A 1 550 ? -2.235 0.661 -21.011 1.00 74.81 550 HIS A O 1
ATOM 4400 N N . THR A 1 551 ? -2.235 0.698 -23.240 1.00 68.12 551 THR A N 1
ATOM 4401 C CA . THR A 1 551 ? -0.863 0.187 -23.395 1.00 68.12 551 THR A CA 1
ATOM 4402 C C . THR A 1 551 ? 0.091 1.384 -23.392 1.00 68.12 551 THR A C 1
ATOM 4404 O O . THR A 1 551 ? 0.165 2.169 -24.335 1.00 68.12 551 THR A O 1
ATOM 4407 N N . VAL A 1 552 ? 0.740 1.605 -22.249 1.00 61.69 552 VAL A N 1
ATOM 4408 C CA . VAL A 1 552 ? 1.288 2.916 -21.868 1.00 61.69 552 VAL A CA 1
ATOM 4409 C C . VAL A 1 552 ? 2.712 3.134 -22.399 1.00 61.69 552 VAL A C 1
ATOM 4411 O O . VAL A 1 552 ? 3.677 2.887 -21.680 1.00 61.69 552 VAL A O 1
ATOM 4414 N N . TYR A 1 553 ? 2.846 3.651 -23.623 1.00 65.00 553 TYR A N 1
ATOM 4415 C CA . TYR A 1 553 ? 4.120 4.113 -24.208 1.00 65.00 553 TYR A CA 1
ATOM 4416 C C . TYR A 1 553 ? 4.325 5.628 -23.983 1.00 65.00 553 TYR A C 1
ATOM 4418 O O . TYR A 1 553 ? 4.192 6.426 -24.906 1.00 65.00 553 TYR A O 1
ATOM 4426 N N . LEU A 1 554 ? 4.597 6.045 -22.738 1.00 55.88 554 LEU A N 1
ATOM 4427 C CA . LEU A 1 554 ? 4.664 7.470 -22.346 1.00 55.88 554 LEU A CA 1
ATOM 4428 C C . LEU A 1 554 ? 6.058 8.131 -22.424 1.00 55.88 554 LEU A C 1
ATOM 4430 O O . LEU A 1 554 ? 6.150 9.344 -22.234 1.00 55.88 554 LEU A O 1
ATOM 4434 N N . GLY A 1 555 ? 7.131 7.373 -22.666 1.00 60.12 555 GLY A N 1
ATOM 4435 C CA . GLY A 1 555 ? 8.503 7.903 -22.757 1.00 60.12 555 GLY A CA 1
ATOM 4436 C C . GLY A 1 555 ? 9.601 6.844 -22.612 1.00 60.12 555 GLY A C 1
ATOM 4437 O O . GLY A 1 555 ? 9.298 5.653 -22.699 1.00 60.12 555 GLY A O 1
ATOM 4438 N N . ASN A 1 556 ? 10.852 7.262 -22.378 1.00 64.38 556 ASN A N 1
ATOM 4439 C CA . ASN A 1 556 ? 12.051 6.394 -22.358 1.00 64.38 556 ASN A CA 1
ATOM 4440 C C . ASN A 1 556 ? 11.837 5.063 -21.613 1.00 64.38 556 ASN A C 1
ATOM 4442 O O . ASN A 1 556 ? 11.699 4.011 -22.235 1.00 64.38 556 ASN A O 1
ATOM 4446 N N . ASP A 1 557 ? 11.706 5.108 -20.281 1.00 73.94 557 ASP A N 1
ATOM 4447 C CA . ASP A 1 557 ? 11.594 3.919 -19.420 1.00 73.94 557 ASP A CA 1
ATOM 4448 C C . ASP A 1 557 ? 10.422 2.982 -19.802 1.00 73.94 557 ASP A C 1
ATOM 4450 O O . ASP A 1 557 ? 10.434 1.799 -19.438 1.00 73.94 557 ASP A O 1
ATOM 4454 N N . SER A 1 558 ? 9.424 3.477 -20.555 1.00 78.12 558 SER A N 1
ATOM 4455 C CA . SER A 1 558 ? 8.385 2.636 -21.161 1.00 78.12 558 SER A CA 1
ATOM 4456 C C . SER A 1 558 ? 8.923 1.825 -22.335 1.00 78.12 558 SER A C 1
ATOM 4458 O O . SER A 1 558 ? 8.895 0.601 -22.247 1.00 78.12 558 SER A O 1
ATOM 4460 N N . ALA A 1 559 ? 9.468 2.457 -23.381 1.00 76.25 559 ALA A N 1
ATOM 4461 C CA . ALA A 1 559 ? 9.994 1.766 -24.561 1.00 76.25 559 ALA A CA 1
ATOM 4462 C C . ALA A 1 559 ? 11.064 0.734 -24.174 1.00 76.25 559 ALA A C 1
ATOM 4464 O O . ALA A 1 559 ? 10.965 -0.425 -24.574 1.00 76.25 559 ALA A O 1
ATOM 4465 N N . GLN A 1 560 ? 11.974 1.124 -23.274 1.00 79.62 560 GLN A N 1
ATOM 4466 C CA . GLN A 1 560 ? 12.934 0.245 -22.599 1.00 79.62 560 GLN A CA 1
ATOM 4467 C C . GLN A 1 560 ? 12.254 -1.009 -22.025 1.00 79.62 560 GLN A C 1
ATOM 4469 O O . GLN A 1 560 ? 12.638 -2.136 -22.338 1.00 79.62 560 GLN A O 1
ATOM 4474 N N . SER A 1 561 ? 11.205 -0.825 -21.213 1.00 86.75 561 SER A N 1
ATOM 4475 C CA . SER A 1 561 ? 10.488 -1.926 -20.562 1.00 86.75 561 SER A CA 1
ATOM 4476 C C . SER A 1 561 ? 9.701 -2.806 -21.538 1.00 86.75 561 SER A C 1
ATOM 4478 O O . SER A 1 561 ? 9.670 -4.016 -21.337 1.00 86.75 561 SER A O 1
ATOM 4480 N N . TYR A 1 562 ? 9.081 -2.252 -22.586 1.00 85.19 562 TYR A N 1
ATOM 4481 C CA . TYR A 1 562 ? 8.387 -3.058 -23.601 1.00 85.19 562 TYR A CA 1
ATOM 4482 C C . TYR A 1 562 ? 9.371 -3.840 -24.475 1.00 85.19 562 TYR A C 1
ATOM 4484 O O . TYR A 1 562 ? 9.159 -5.031 -24.678 1.00 85.19 562 TYR A O 1
ATOM 4492 N N . GLY A 1 563 ? 10.458 -3.213 -24.939 1.00 82.94 563 GLY A N 1
ATOM 4493 C CA . GLY A 1 563 ? 11.479 -3.858 -25.768 1.00 82.94 563 GLY A CA 1
ATOM 4494 C C . GLY A 1 563 ? 12.152 -5.032 -25.055 1.00 82.94 563 GLY A C 1
ATOM 4495 O O . GLY A 1 563 ? 12.184 -6.141 -25.589 1.00 82.94 563 GLY A O 1
ATOM 4496 N N . HIS A 1 564 ? 12.588 -4.831 -23.806 1.00 86.25 564 HIS A N 1
ATOM 4497 C CA . HIS A 1 564 ? 13.164 -5.902 -22.986 1.00 86.25 564 HIS A CA 1
ATOM 4498 C C . HIS A 1 564 ? 12.153 -7.026 -22.705 1.00 86.25 564 HIS A C 1
ATOM 4500 O O . HIS A 1 564 ? 12.486 -8.201 -22.846 1.00 86.25 564 HIS A O 1
ATOM 4506 N N . VAL A 1 565 ? 10.904 -6.701 -22.348 1.00 89.62 565 VAL A N 1
ATOM 4507 C CA . VAL A 1 565 ? 9.873 -7.719 -22.069 1.00 89.62 565 VAL A CA 1
ATOM 4508 C C . VAL A 1 565 ? 9.494 -8.518 -23.323 1.00 89.62 565 VAL A C 1
ATOM 4510 O O . VAL A 1 565 ? 9.360 -9.739 -23.237 1.00 89.62 565 VAL A O 1
ATOM 4513 N N . TRP A 1 566 ? 9.364 -7.860 -24.479 1.00 87.94 566 TRP A N 1
ATOM 4514 C CA . TRP A 1 566 ? 9.144 -8.502 -25.779 1.00 87.94 566 TRP A CA 1
ATOM 4515 C C . TRP A 1 566 ? 10.294 -9.448 -26.140 1.00 87.94 566 TRP A C 1
ATOM 4517 O O . TRP A 1 566 ? 10.048 -10.604 -26.481 1.00 87.94 566 TRP A O 1
ATOM 4527 N N . PHE A 1 567 ? 11.547 -9.004 -26.009 1.00 85.12 567 PHE A N 1
ATOM 4528 C CA . PHE A 1 567 ? 12.696 -9.824 -26.389 1.00 85.12 567 PHE A CA 1
ATOM 4529 C C . PHE A 1 567 ? 12.908 -11.023 -25.447 1.00 85.12 567 PHE A C 1
ATOM 4531 O O . PHE A 1 567 ? 13.162 -12.132 -25.920 1.00 85.12 567 PHE A O 1
ATOM 4538 N N . ILE A 1 568 ? 12.731 -10.849 -24.127 1.00 88.50 568 ILE A N 1
ATOM 4539 C CA . ILE A 1 568 ? 12.769 -11.966 -23.163 1.00 88.50 568 ILE A CA 1
ATOM 4540 C C . ILE A 1 568 ? 11.701 -13.010 -23.519 1.00 88.50 568 ILE A C 1
ATOM 4542 O O . ILE A 1 568 ? 11.994 -14.204 -23.532 1.00 88.50 568 ILE A O 1
ATOM 4546 N N . GLU A 1 569 ? 10.475 -12.582 -23.839 1.00 89.94 569 GLU A N 1
ATOM 4547 C CA . GLU A 1 569 ? 9.394 -13.486 -24.250 1.00 89.94 569 GLU A CA 1
ATOM 4548 C C . GLU A 1 569 ? 9.726 -14.225 -25.559 1.00 89.94 569 GLU A C 1
ATOM 4550 O O . GLU A 1 569 ? 9.596 -15.448 -25.627 1.00 89.94 569 GLU A O 1
ATOM 4555 N N . HIS A 1 570 ? 10.185 -13.501 -26.582 1.00 85.44 570 HIS A N 1
ATOM 4556 C CA . HIS A 1 570 ? 10.552 -14.055 -27.886 1.00 85.44 570 HIS A CA 1
ATOM 4557 C C . HIS A 1 570 ? 11.674 -15.103 -27.766 1.00 85.44 570 HIS A C 1
ATOM 4559 O O . HIS A 1 570 ? 11.545 -16.221 -28.266 1.00 85.44 570 HIS A O 1
ATOM 4565 N N . SER A 1 571 ? 12.736 -14.784 -27.020 1.00 84.38 571 SER A N 1
ATOM 4566 C CA . SER A 1 571 ? 13.860 -15.692 -26.759 1.00 84.38 571 SER A CA 1
ATOM 4567 C C . SER A 1 571 ? 13.434 -16.958 -26.004 1.00 84.38 571 SER A C 1
ATOM 4569 O O . SER A 1 571 ? 13.883 -18.057 -26.340 1.00 84.38 571 SER A O 1
ATOM 4571 N N . LEU A 1 572 ? 12.548 -16.823 -25.007 1.00 86.06 572 LEU A N 1
ATOM 4572 C CA . LEU A 1 572 ? 12.003 -17.957 -24.255 1.00 86.06 572 LEU A CA 1
ATOM 4573 C C . LEU A 1 572 ? 11.133 -18.867 -25.135 1.00 86.06 572 LEU A C 1
ATOM 4575 O O . LEU A 1 572 ? 11.254 -20.087 -25.030 1.00 86.06 572 LEU A O 1
ATOM 4579 N N . ARG A 1 573 ? 10.287 -18.305 -26.016 1.00 84.75 573 ARG A N 1
ATOM 4580 C CA . ARG A 1 573 ? 9.471 -19.092 -26.964 1.00 84.75 573 ARG A CA 1
ATOM 4581 C C . ARG A 1 573 ? 10.325 -19.881 -27.951 1.00 84.75 573 ARG A C 1
ATOM 4583 O O . ARG A 1 573 ? 10.032 -21.044 -28.206 1.00 84.75 573 ARG A O 1
ATOM 4590 N N . ASN A 1 574 ? 11.375 -19.258 -28.479 1.00 83.62 574 ASN A N 1
ATOM 4591 C CA . ASN A 1 574 ? 12.229 -19.844 -29.513 1.00 83.62 574 ASN A CA 1
ATOM 4592 C C . ASN A 1 574 ? 13.289 -20.815 -28.946 1.00 83.62 574 ASN A C 1
ATOM 4594 O O . ASN A 1 574 ? 14.132 -21.311 -29.685 1.00 83.62 574 ASN A O 1
ATOM 4598 N N . GLY A 1 575 ? 13.266 -21.104 -27.639 1.00 74.19 575 GLY A N 1
ATOM 4599 C CA . GLY A 1 575 ? 14.120 -22.121 -27.016 1.00 74.19 575 GLY A CA 1
ATOM 4600 C C . GLY A 1 575 ? 15.543 -21.673 -26.664 1.00 74.19 575 GLY A C 1
ATOM 4601 O O . GLY A 1 575 ? 16.313 -22.480 -26.150 1.00 74.19 575 GLY A O 1
ATOM 4602 N N . HIS A 1 576 ? 15.894 -20.394 -26.844 1.00 72.75 576 HIS A N 1
ATOM 4603 C CA . HIS A 1 576 ? 17.238 -19.863 -26.548 1.00 72.75 576 HIS A CA 1
ATOM 4604 C C . HIS A 1 576 ? 17.506 -19.660 -25.039 1.00 72.75 576 HIS A C 1
ATOM 4606 O O . HIS A 1 576 ? 18.555 -19.152 -24.645 1.00 72.75 576 HIS A O 1
ATOM 4612 N N . GLY A 1 577 ? 16.568 -20.061 -24.175 1.00 75.25 577 GLY A N 1
ATOM 4613 C CA . GLY A 1 577 ? 16.682 -19.952 -22.722 1.00 75.25 577 GLY A CA 1
ATOM 4614 C C . GLY A 1 577 ? 16.453 -18.528 -22.213 1.00 75.25 577 GLY A C 1
ATOM 4615 O O . GLY A 1 577 ? 15.651 -17.778 -22.768 1.00 75.25 577 GLY A O 1
ATOM 4616 N N . ILE A 1 578 ? 17.135 -18.169 -21.121 1.00 69.88 578 ILE A N 1
ATOM 4617 C CA . ILE A 1 578 ? 17.109 -16.814 -20.556 1.00 69.88 578 ILE A CA 1
ATOM 4618 C C . ILE A 1 578 ? 18.264 -16.021 -21.193 1.00 69.88 578 ILE A C 1
ATOM 4620 O O . ILE A 1 578 ? 19.419 -16.292 -20.855 1.00 69.88 578 ILE A O 1
ATOM 4624 N N . PRO A 1 579 ? 18.000 -15.070 -22.107 1.00 69.31 579 PRO A N 1
ATOM 4625 C CA . PRO A 1 579 ? 19.061 -14.413 -22.859 1.00 69.31 579 PRO A CA 1
ATOM 4626 C C . PRO A 1 579 ? 19.776 -13.376 -21.993 1.00 69.31 579 PRO A C 1
ATOM 4628 O O . PRO A 1 579 ? 19.158 -12.415 -21.543 1.00 69.31 579 PRO A O 1
ATOM 4631 N N . LEU A 1 580 ? 21.088 -13.511 -21.796 1.00 71.50 580 LEU A N 1
ATOM 4632 C CA . LEU A 1 580 ? 21.881 -12.456 -21.147 1.00 71.50 580 LEU A CA 1
ATOM 4633 C C . LEU A 1 580 ? 22.090 -11.239 -22.059 1.00 71.50 580 LEU A C 1
ATOM 4635 O O . LEU A 1 580 ? 22.163 -10.121 -21.559 1.00 71.50 580 LEU A O 1
ATOM 4639 N N . HIS A 1 581 ? 22.127 -11.462 -23.374 1.00 75.94 581 HIS A N 1
ATOM 4640 C CA . HIS A 1 581 ? 22.420 -10.473 -24.409 1.00 75.94 581 HIS A CA 1
ATOM 4641 C C . HIS A 1 581 ? 21.301 -10.394 -25.455 1.00 75.94 581 HIS A C 1
ATOM 4643 O O . HIS A 1 581 ? 20.631 -11.397 -25.714 1.00 75.94 581 HIS A O 1
ATOM 4649 N N . ILE A 1 582 ? 21.152 -9.230 -26.093 1.00 77.50 582 ILE A N 1
ATOM 4650 C CA . ILE A 1 582 ? 20.194 -8.983 -27.178 1.00 77.50 582 ILE A CA 1
ATOM 4651 C C . ILE A 1 582 ? 20.965 -8.828 -28.503 1.00 77.50 582 ILE A C 1
ATOM 4653 O O . ILE A 1 582 ? 21.545 -7.768 -28.723 1.00 77.50 582 ILE A O 1
ATOM 4657 N N . PRO A 1 583 ? 20.992 -9.832 -29.407 1.00 76.62 583 PRO A N 1
ATOM 4658 C CA . PRO A 1 583 ? 21.820 -9.788 -30.622 1.00 76.62 583 PRO A CA 1
ATOM 4659 C C . PRO A 1 583 ? 21.574 -8.570 -31.525 1.00 76.62 583 PRO A C 1
ATOM 4661 O O . PRO A 1 583 ? 22.509 -8.064 -32.136 1.00 76.62 583 PRO A O 1
ATOM 4664 N N . GLY A 1 584 ? 20.331 -8.081 -31.574 1.00 76.44 584 GLY A N 1
ATOM 4665 C CA . GLY A 1 584 ? 19.924 -6.922 -32.374 1.00 76.44 584 GLY A CA 1
ATOM 4666 C C . GLY A 1 584 ? 20.166 -5.544 -31.739 1.00 76.44 584 GLY A C 1
ATOM 4667 O O . GLY A 1 584 ? 19.637 -4.572 -32.262 1.00 76.44 584 GLY A O 1
ATOM 4668 N N . LEU A 1 585 ? 20.899 -5.435 -30.622 1.00 79.69 585 LEU A N 1
ATOM 4669 C CA . LEU A 1 585 ? 21.233 -4.164 -29.954 1.00 79.69 585 LEU A CA 1
ATOM 4670 C C . LEU A 1 585 ? 22.722 -4.128 -29.566 1.00 79.69 585 LEU A C 1
ATOM 4672 O O . LEU A 1 585 ? 23.259 -5.103 -29.036 1.00 79.69 585 LEU A O 1
ATOM 4676 N N . ASP A 1 586 ? 23.385 -2.997 -29.822 1.00 78.50 586 ASP A N 1
ATOM 4677 C CA . ASP A 1 586 ? 24.827 -2.759 -29.610 1.00 78.50 586 ASP A CA 1
ATOM 4678 C C . ASP A 1 586 ? 25.709 -3.970 -29.993 1.00 78.50 586 ASP A C 1
ATOM 4680 O O . ASP A 1 586 ? 26.572 -4.403 -29.231 1.00 78.50 586 ASP A O 1
ATOM 4684 N N . HIS A 1 587 ? 25.471 -4.570 -31.167 1.00 76.56 587 HIS A N 1
ATOM 4685 C CA . HIS A 1 587 ? 26.235 -5.728 -31.681 1.00 76.56 587 HIS A CA 1
ATOM 4686 C C . HIS A 1 587 ? 26.192 -6.969 -30.781 1.00 76.56 587 HIS A C 1
ATOM 4688 O O . HIS A 1 587 ? 27.186 -7.681 -30.624 1.00 76.56 587 HIS A O 1
ATOM 4694 N N . GLY A 1 588 ? 25.059 -7.201 -30.118 1.00 74.75 588 GLY A N 1
ATOM 4695 C CA . GLY A 1 588 ? 24.921 -8.268 -29.132 1.00 74.75 588 GLY A CA 1
ATOM 4696 C C . GLY A 1 588 ? 25.609 -7.977 -27.800 1.00 74.75 588 GLY A C 1
ATOM 4697 O O . GLY A 1 588 ? 25.647 -8.854 -26.942 1.00 74.75 588 GLY A O 1
ATOM 4698 N N . ARG A 1 589 ? 26.144 -6.771 -27.576 1.00 74.19 589 ARG A N 1
ATOM 4699 C CA . ARG A 1 589 ? 26.700 -6.369 -26.272 1.00 74.19 589 ARG A CA 1
ATOM 4700 C C . ARG A 1 589 ? 25.623 -5.870 -25.320 1.00 74.19 589 ARG A C 1
ATOM 4702 O O . ARG A 1 589 ? 25.795 -6.029 -24.113 1.00 74.19 589 ARG A O 1
ATOM 4709 N N . ALA A 1 590 ? 24.520 -5.328 -25.840 1.00 74.38 590 ALA A N 1
ATOM 4710 C CA . ALA A 1 590 ? 23.386 -4.898 -25.032 1.00 74.38 590 ALA A CA 1
ATOM 4711 C C . ALA A 1 590 ? 22.862 -6.063 -24.179 1.00 74.38 590 ALA A C 1
ATOM 4713 O O . ALA A 1 590 ? 22.621 -7.168 -24.675 1.00 74.38 590 ALA A O 1
ATOM 4714 N N . LEU A 1 591 ? 22.718 -5.814 -22.878 1.00 72.88 591 LEU A N 1
ATOM 4715 C CA . LEU A 1 591 ? 22.383 -6.828 -21.887 1.00 72.88 591 LEU A CA 1
ATOM 4716 C C . LEU A 1 591 ? 20.885 -6.824 -21.588 1.00 72.88 591 LEU A C 1
ATOM 4718 O O . LEU A 1 591 ? 20.385 -5.885 -20.975 1.00 72.88 591 LEU A O 1
ATOM 4722 N N . THR A 1 592 ? 20.190 -7.930 -21.862 1.00 67.50 592 THR A N 1
ATOM 4723 C CA . THR A 1 592 ? 18.803 -8.120 -21.395 1.00 67.50 592 THR A CA 1
ATOM 4724 C C . THR A 1 592 ? 18.696 -8.168 -19.865 1.00 67.50 592 THR A C 1
ATOM 4726 O O . THR A 1 592 ? 17.610 -8.012 -19.307 1.00 67.50 592 THR A O 1
ATOM 4729 N N . PHE A 1 593 ? 19.817 -8.433 -19.184 1.00 64.75 593 PHE A N 1
ATOM 4730 C CA . PHE A 1 593 ? 19.949 -8.498 -17.730 1.00 64.75 593 PHE A CA 1
ATOM 4731 C C . PHE A 1 593 ? 21.151 -7.657 -17.299 1.00 64.75 593 PHE A C 1
ATOM 4733 O O . PHE A 1 593 ? 22.294 -8.074 -17.489 1.00 64.75 593 PHE A O 1
ATOM 4740 N N . PRO A 1 594 ? 20.918 -6.524 -16.617 1.00 58.69 594 PRO A N 1
ATOM 4741 C CA . PRO A 1 594 ? 21.180 -6.622 -15.176 1.00 58.69 594 PRO A CA 1
ATOM 4742 C C . PRO A 1 594 ? 20.210 -5.871 -14.250 1.00 58.69 594 PRO A C 1
ATOM 4744 O O . PRO A 1 594 ? 20.005 -6.306 -13.118 1.00 58.69 594 PRO A O 1
ATOM 4747 N N . TYR A 1 595 ? 19.618 -4.764 -14.699 1.00 68.56 595 TYR A N 1
ATOM 4748 C CA . TYR A 1 595 ? 18.545 -4.060 -13.991 1.00 68.56 595 TYR A CA 1
ATOM 4749 C C . TYR A 1 595 ? 17.192 -4.482 -14.581 1.00 68.56 595 TYR A C 1
ATOM 4751 O O . TYR A 1 595 ? 17.147 -5.166 -15.596 1.00 68.56 595 TYR A O 1
ATOM 4759 N N . GLY A 1 596 ? 16.075 -4.150 -13.934 1.00 78.88 596 GLY A N 1
ATOM 4760 C CA . GLY A 1 596 ? 14.738 -4.400 -14.487 1.00 78.88 596 GLY A CA 1
ATOM 4761 C C . GLY A 1 596 ? 14.256 -5.860 -14.492 1.00 78.88 596 GLY A C 1
ATOM 4762 O O . GLY A 1 596 ? 13.049 -6.069 -14.558 1.00 78.88 596 GLY A O 1
ATOM 4763 N N . LEU A 1 597 ? 15.126 -6.866 -14.308 1.00 86.00 597 LEU A N 1
ATOM 4764 C CA . LEU A 1 597 ? 14.767 -8.300 -14.268 1.00 86.00 597 LEU A CA 1
ATOM 4765 C C . LEU A 1 597 ? 13.490 -8.585 -13.455 1.00 86.00 597 LEU A C 1
ATOM 4767 O O . LEU A 1 597 ? 12.574 -9.238 -13.952 1.00 86.00 597 LEU A O 1
ATOM 4771 N N . ILE A 1 598 ? 13.416 -8.096 -12.212 1.00 92.25 598 ILE A N 1
ATOM 4772 C CA . ILE A 1 598 ? 12.333 -8.457 -11.283 1.00 92.25 598 ILE A CA 1
ATOM 4773 C C . ILE A 1 598 ? 10.936 -8.036 -11.787 1.00 92.25 598 ILE A C 1
ATOM 4775 O O . ILE A 1 598 ? 10.035 -8.867 -11.692 1.00 92.25 598 ILE A O 1
ATOM 4779 N N . PRO A 1 599 ? 10.711 -6.822 -12.331 1.00 93.00 599 PRO A N 1
ATOM 4780 C CA . PRO A 1 599 ? 9.466 -6.515 -13.042 1.00 93.00 599 PRO A CA 1
ATOM 4781 C C . PRO A 1 599 ? 9.348 -7.085 -14.464 1.00 93.00 599 PRO A C 1
ATOM 4783 O O . PRO A 1 599 ? 8.219 -7.325 -14.901 1.00 93.00 599 PRO A O 1
ATOM 4786 N N . TRP A 1 600 ? 10.452 -7.267 -15.200 1.00 92.00 600 TRP A N 1
ATOM 4787 C CA . TRP A 1 600 ? 10.411 -7.658 -16.615 1.00 92.00 600 TRP A CA 1
ATOM 4788 C C . TRP A 1 600 ? 10.139 -9.149 -16.830 1.00 92.00 600 TRP A C 1
ATOM 4790 O O . TRP A 1 600 ? 9.242 -9.485 -17.597 1.00 92.00 600 TRP A O 1
ATOM 4800 N N . LEU A 1 601 ? 10.837 -10.061 -16.144 1.00 91.31 601 LEU A N 1
ATOM 4801 C CA . LEU A 1 601 ? 10.658 -11.504 -16.366 1.00 91.31 601 LEU A CA 1
ATOM 4802 C C . LEU A 1 601 ? 9.219 -11.987 -16.065 1.00 91.31 601 LEU A C 1
ATOM 4804 O O . LEU A 1 601 ? 8.668 -12.719 -16.886 1.00 91.31 601 LEU A O 1
ATOM 4808 N N . PRO A 1 602 ? 8.539 -11.558 -14.978 1.00 93.25 602 PRO A N 1
ATOM 4809 C CA . PRO A 1 602 ? 7.130 -11.896 -14.765 1.00 93.25 602 PRO A CA 1
ATOM 4810 C C . PRO A 1 602 ? 6.193 -11.295 -15.820 1.00 93.25 602 PRO A C 1
ATOM 4812 O O . PRO A 1 602 ? 5.188 -11.917 -16.155 1.00 93.25 602 PRO A O 1
ATOM 4815 N N . ALA A 1 603 ? 6.513 -10.114 -16.364 1.00 93.81 603 ALA A N 1
ATOM 4816 C CA . ALA A 1 603 ? 5.749 -9.523 -17.460 1.00 93.81 603 ALA A CA 1
ATOM 4817 C C . ALA A 1 603 ? 5.954 -10.306 -18.770 1.00 93.81 603 ALA A C 1
ATOM 4819 O O . ALA A 1 603 ? 4.978 -10.589 -19.457 1.00 93.81 603 ALA A O 1
ATOM 4820 N N . ALA A 1 604 ? 7.179 -10.745 -19.071 1.00 92.81 604 ALA A N 1
ATOM 4821 C CA . ALA A 1 604 ? 7.491 -11.571 -20.240 1.00 92.81 604 ALA A CA 1
ATOM 4822 C C . ALA A 1 604 ? 6.799 -12.939 -20.179 1.00 92.81 604 ALA A C 1
ATOM 4824 O O . ALA A 1 604 ? 6.256 -13.396 -21.175 1.00 92.81 604 ALA A O 1
ATOM 4825 N N . LEU A 1 605 ? 6.716 -13.556 -18.996 1.00 92.62 605 LEU A N 1
ATOM 4826 C CA . LEU A 1 605 ? 5.964 -14.801 -18.795 1.00 92.62 605 LEU A CA 1
ATOM 4827 C C . LEU A 1 605 ? 4.435 -14.616 -18.899 1.00 92.62 605 LEU A C 1
ATOM 4829 O O . LEU A 1 605 ? 3.724 -15.581 -19.170 1.00 92.62 605 LEU A O 1
ATOM 4833 N N . ALA A 1 606 ? 3.918 -13.397 -18.706 1.00 94.50 606 ALA A N 1
ATOM 4834 C CA . ALA A 1 606 ? 2.495 -13.071 -18.846 1.00 94.50 606 ALA A CA 1
ATOM 4835 C C . ALA A 1 606 ? 2.111 -12.537 -20.244 1.00 94.50 606 ALA A C 1
ATOM 4837 O O . ALA A 1 606 ? 0.948 -12.653 -20.648 1.00 94.50 606 ALA A O 1
ATOM 4838 N N . ARG A 1 607 ? 3.070 -11.990 -21.005 1.00 92.75 607 ARG A N 1
ATOM 4839 C CA . ARG A 1 607 ? 2.875 -11.437 -22.357 1.00 92.75 607 ARG A CA 1
ATOM 4840 C C . ARG A 1 607 ? 2.220 -12.410 -23.358 1.00 92.75 607 ARG A C 1
ATOM 4842 O O . ARG A 1 607 ? 1.379 -11.934 -24.117 1.00 92.75 607 ARG A O 1
ATOM 4849 N N . PRO A 1 608 ? 2.446 -13.742 -23.331 1.00 93.12 608 PRO A N 1
ATOM 4850 C CA . PRO A 1 608 ? 1.747 -14.674 -24.220 1.00 93.12 608 PRO A CA 1
ATOM 4851 C C . PRO A 1 608 ? 0.221 -14.708 -24.060 1.00 93.12 608 PRO A C 1
ATOM 4853 O O . PRO A 1 608 ? -0.465 -15.141 -24.981 1.00 93.12 608 PRO A O 1
ATOM 4856 N N . VAL A 1 609 ? -0.307 -14.278 -22.907 1.00 93.50 609 VAL A N 1
ATOM 4857 C CA . VAL A 1 609 ? -1.751 -14.273 -22.596 1.00 93.50 609 VAL A CA 1
ATOM 4858 C C . VAL A 1 609 ? -2.324 -12.854 -22.581 1.00 93.50 609 VAL A C 1
ATOM 4860 O O . VAL A 1 609 ? -3.478 -12.652 -22.945 1.00 93.50 609 VAL A O 1
ATOM 4863 N N . LEU A 1 610 ? -1.533 -11.869 -22.144 1.00 90.88 610 LEU A N 1
ATOM 4864 C CA . LEU A 1 610 ? -1.982 -10.487 -21.941 1.00 90.88 610 LEU A CA 1
ATOM 4865 C C . LEU A 1 610 ? -1.513 -9.514 -23.037 1.00 90.88 610 LEU A C 1
ATOM 4867 O O . LEU A 1 610 ? -1.933 -8.359 -23.048 1.00 90.88 610 LEU A O 1
ATOM 4871 N N . GLY A 1 611 ? -0.612 -9.938 -23.926 1.00 89.56 611 GLY A N 1
ATOM 4872 C CA . GLY A 1 611 ? 0.119 -9.034 -24.809 1.00 89.56 611 GLY A CA 1
ATOM 4873 C C . GLY A 1 611 ? 0.875 -7.963 -24.017 1.00 89.56 611 GLY A C 1
ATOM 4874 O O . GLY A 1 611 ? 1.258 -8.159 -22.859 1.00 89.56 611 GLY A O 1
ATOM 4875 N N . ASP A 1 612 ? 1.048 -6.793 -24.622 1.00 85.75 612 ASP A N 1
ATOM 4876 C CA . ASP A 1 612 ? 1.751 -5.659 -24.012 1.00 85.75 612 ASP A CA 1
ATOM 4877 C C . ASP A 1 612 ? 1.056 -5.110 -22.749 1.00 85.75 612 ASP A C 1
ATOM 4879 O O . ASP A 1 612 ? 1.695 -4.481 -21.903 1.00 85.75 612 ASP A O 1
ATOM 4883 N N . TRP A 1 613 ? -0.217 -5.457 -22.515 1.00 88.94 613 TRP A N 1
ATOM 4884 C CA . TRP A 1 613 ? -0.891 -5.171 -21.245 1.00 88.94 613 TRP A CA 1
ATOM 4885 C C . TRP A 1 613 ? -0.173 -5.787 -20.031 1.00 88.94 613 TRP A C 1
ATOM 4887 O O . TRP A 1 613 ? -0.278 -5.247 -18.931 1.00 88.94 613 TRP A O 1
ATOM 4897 N N . ALA A 1 614 ? 0.629 -6.847 -20.210 1.00 92.62 614 ALA A N 1
ATOM 4898 C CA . ALA A 1 614 ? 1.479 -7.406 -19.156 1.00 92.62 614 ALA A CA 1
ATOM 4899 C C . ALA A 1 614 ? 2.428 -6.366 -18.524 1.00 92.62 614 ALA A C 1
ATOM 4901 O O . ALA A 1 614 ? 2.646 -6.383 -17.309 1.00 92.62 614 ALA A O 1
ATOM 4902 N N . VAL A 1 615 ? 2.967 -5.434 -19.318 1.00 91.12 615 VAL A N 1
ATOM 4903 C CA . VAL A 1 615 ? 3.911 -4.409 -18.838 1.00 91.12 615 VAL A CA 1
ATOM 4904 C C . VAL A 1 615 ? 3.164 -3.305 -18.080 1.00 91.12 615 VAL A C 1
ATOM 4906 O O . VAL A 1 615 ? 3.549 -2.954 -16.962 1.00 91.12 615 VAL A O 1
ATOM 4909 N N . THR A 1 616 ? 2.033 -2.830 -18.621 1.00 89.94 616 THR A N 1
ATOM 4910 C CA . THR A 1 616 ? 1.087 -1.934 -17.925 1.00 89.94 616 THR A CA 1
ATOM 4911 C C . THR A 1 616 ? 0.614 -2.534 -16.589 1.00 89.94 616 THR A C 1
ATOM 4913 O O . THR A 1 616 ? 0.613 -1.857 -15.557 1.00 89.94 616 THR A O 1
ATOM 4916 N N . ALA A 1 617 ? 0.253 -3.819 -16.570 1.00 93.12 617 ALA A N 1
ATOM 4917 C CA . ALA A 1 617 ? -0.162 -4.519 -15.359 1.00 93.12 617 ALA A CA 1
ATOM 4918 C C . ALA A 1 617 ? 0.989 -4.631 -14.342 1.00 93.12 617 ALA A C 1
ATOM 4920 O O . ALA A 1 617 ? 0.770 -4.407 -13.151 1.00 93.12 617 ALA A O 1
ATOM 4921 N N . SER A 1 618 ? 2.223 -4.889 -14.797 1.00 95.19 618 SER A N 1
ATOM 4922 C CA . SER A 1 618 ? 3.428 -4.900 -13.950 1.00 95.19 618 SER A CA 1
ATOM 4923 C C . SER A 1 618 ? 3.715 -3.525 -13.324 1.00 95.19 618 SER A C 1
ATOM 4925 O O . SER A 1 618 ? 4.069 -3.449 -12.144 1.00 95.19 618 SER A O 1
ATOM 4927 N N . MET A 1 619 ? 3.476 -2.422 -14.046 1.00 93.88 619 MET A N 1
ATOM 4928 C CA . MET A 1 619 ? 3.560 -1.054 -13.507 1.00 93.88 619 MET A CA 1
ATOM 4929 C C . MET A 1 619 ? 2.576 -0.842 -12.352 1.00 93.88 619 MET A C 1
ATOM 4931 O O . MET A 1 619 ? 2.974 -0.466 -11.245 1.00 93.88 619 MET A O 1
ATOM 4935 N N . VAL A 1 620 ? 1.293 -1.131 -12.572 1.00 95.38 620 VAL A N 1
ATOM 4936 C CA . VAL A 1 620 ? 0.253 -0.902 -11.557 1.00 95.38 620 VAL A CA 1
ATOM 4937 C C . VAL A 1 620 ? 0.402 -1.862 -10.371 1.00 95.38 620 VAL A C 1
ATOM 4939 O O . VAL A 1 620 ? 0.249 -1.439 -9.224 1.00 95.38 620 VAL A O 1
ATOM 4942 N N . LEU A 1 621 ? 0.815 -3.112 -10.608 1.00 97.06 621 LEU A N 1
ATOM 4943 C CA . LEU A 1 621 ? 1.212 -4.048 -9.554 1.00 97.06 621 LEU A CA 1
ATOM 4944 C C . LEU A 1 621 ? 2.385 -3.499 -8.728 1.00 97.06 621 LEU A C 1
ATOM 4946 O O . LEU A 1 621 ? 2.321 -3.526 -7.501 1.00 97.06 621 LEU A O 1
ATOM 4950 N N . GLY A 1 622 ? 3.411 -2.934 -9.370 1.00 97.19 622 GLY A N 1
ATOM 4951 C CA . GLY A 1 622 ? 4.536 -2.280 -8.698 1.00 97.19 622 GLY A CA 1
ATOM 4952 C C . GLY A 1 622 ? 4.098 -1.134 -7.781 1.00 97.19 622 GLY A C 1
ATOM 4953 O O . GLY A 1 622 ? 4.535 -1.058 -6.632 1.00 97.19 622 GLY A O 1
ATOM 4954 N N . VAL A 1 623 ? 3.178 -0.276 -8.238 1.00 97.69 623 VAL A N 1
ATOM 4955 C CA . VAL A 1 623 ? 2.615 0.818 -7.422 1.00 97.69 623 VAL A CA 1
ATOM 4956 C C . VAL A 1 623 ? 1.818 0.279 -6.230 1.00 97.69 623 VAL A C 1
ATOM 4958 O O . VAL A 1 623 ? 1.971 0.766 -5.107 1.00 97.69 623 VAL A O 1
ATOM 4961 N N . LEU A 1 624 ? 0.989 -0.747 -6.441 1.00 97.81 624 LEU A N 1
ATOM 4962 C CA . LEU A 1 624 ? 0.225 -1.385 -5.367 1.00 97.81 624 LEU A CA 1
ATOM 4963 C C . LEU A 1 624 ? 1.151 -2.064 -4.345 1.00 97.81 624 LEU A C 1
ATOM 4965 O O . LEU A 1 624 ? 0.933 -1.921 -3.141 1.00 97.81 624 LEU A O 1
ATOM 4969 N N . LEU A 1 625 ? 2.221 -2.725 -4.798 1.00 98.06 625 LEU A N 1
ATOM 4970 C CA . LEU A 1 625 ? 3.265 -3.303 -3.947 1.00 98.06 625 LEU A CA 1
ATOM 4971 C C . LEU A 1 625 ? 4.055 -2.231 -3.184 1.00 98.06 625 LEU A C 1
ATOM 4973 O O . LEU A 1 625 ? 4.384 -2.457 -2.020 1.00 98.06 625 LEU A O 1
ATOM 4977 N N . LEU A 1 626 ? 4.311 -1.060 -3.778 1.00 98.25 626 LEU A N 1
ATOM 4978 C CA . LEU A 1 626 ? 4.963 0.072 -3.113 1.00 98.25 626 LEU A CA 1
ATOM 4979 C C . LEU A 1 626 ? 4.104 0.613 -1.967 1.00 98.25 626 LEU A C 1
ATOM 4981 O O . LEU A 1 626 ? 4.576 0.707 -0.833 1.00 98.25 626 LEU A O 1
ATOM 4985 N N . LEU A 1 627 ? 2.828 0.912 -2.229 1.00 97.88 627 LEU A N 1
ATOM 4986 C CA . LEU A 1 627 ? 1.909 1.400 -1.196 1.00 97.88 627 LEU A CA 1
ATOM 4987 C C . LEU A 1 627 ? 1.662 0.337 -0.115 1.00 97.88 627 LEU A C 1
ATOM 4989 O O . LEU A 1 627 ? 1.690 0.648 1.079 1.00 97.88 627 LEU A O 1
ATOM 4993 N N . TYR A 1 628 ? 1.506 -0.931 -0.503 1.00 97.25 628 TYR A N 1
ATOM 4994 C CA . TYR A 1 628 ? 1.406 -2.053 0.428 1.00 97.25 628 TYR A CA 1
ATOM 4995 C C . TYR A 1 628 ? 2.667 -2.177 1.297 1.00 97.25 628 TYR A C 1
ATOM 4997 O O . TYR A 1 628 ? 2.555 -2.184 2.525 1.00 97.25 628 TYR A O 1
ATOM 5005 N N . GLY A 1 629 ? 3.860 -2.179 0.698 1.00 97.44 629 GLY A N 1
ATOM 5006 C CA . GLY A 1 629 ? 5.150 -2.192 1.391 1.00 97.44 629 GLY A CA 1
ATOM 5007 C C . GLY A 1 629 ? 5.289 -1.041 2.385 1.00 97.44 629 GLY A C 1
ATOM 5008 O O . GLY A 1 629 ? 5.615 -1.271 3.549 1.00 97.44 629 GLY A O 1
ATOM 5009 N N . VAL A 1 630 ? 4.911 0.173 1.979 1.00 97.56 630 VAL A N 1
ATOM 5010 C CA . VAL A 1 630 ? 4.833 1.355 2.849 1.00 97.56 630 VAL A CA 1
ATOM 5011 C C . VAL A 1 630 ? 3.888 1.137 4.039 1.00 97.56 630 VAL A C 1
ATOM 5013 O O . VAL A 1 630 ? 4.272 1.459 5.164 1.00 97.56 630 VAL A O 1
ATOM 5016 N N . THR A 1 631 ? 2.699 0.543 3.866 1.00 94.88 631 THR A N 1
ATOM 5017 C CA . THR A 1 631 ? 1.829 0.206 5.019 1.00 94.88 631 THR A CA 1
ATOM 5018 C C . THR A 1 631 ? 2.395 -0.899 5.908 1.00 94.88 631 THR A C 1
ATOM 5020 O O . THR A 1 631 ? 2.140 -0.912 7.112 1.00 94.88 631 THR A O 1
ATOM 5023 N N . LYS A 1 632 ? 3.169 -1.838 5.351 1.00 95.19 632 LYS A N 1
ATOM 5024 C CA . LYS A 1 632 ? 3.783 -2.928 6.121 1.00 95.19 632 LYS A CA 1
ATOM 5025 C C . LYS A 1 632 ? 5.037 -2.486 6.869 1.00 95.19 632 LYS A C 1
ATOM 5027 O O . LYS A 1 632 ? 5.313 -3.078 7.909 1.00 95.19 632 LYS A O 1
ATOM 5032 N N . TRP A 1 633 ? 5.759 -1.486 6.379 1.00 96.00 633 TRP A N 1
ATOM 5033 C CA . TRP A 1 633 ? 6.924 -0.893 7.038 1.00 96.00 633 TRP A CA 1
ATOM 5034 C C . TRP A 1 633 ? 6.525 0.186 8.056 1.00 96.00 633 TRP A C 1
ATOM 5036 O O . TRP A 1 633 ? 7.069 0.233 9.155 1.00 96.00 633 TRP A O 1
ATOM 5046 N N . LEU A 1 634 ? 5.519 1.011 7.742 1.00 94.56 634 LEU A N 1
ATOM 5047 C CA . LEU A 1 634 ? 5.164 2.206 8.518 1.00 94.56 634 LEU A CA 1
ATOM 5048 C C . LEU A 1 634 ? 3.692 2.215 8.999 1.00 94.56 634 LEU A C 1
ATOM 5050 O O . LEU A 1 634 ? 3.002 3.201 8.736 1.00 94.56 634 LEU A O 1
ATOM 5054 N N . PRO A 1 635 ? 3.199 1.220 9.772 1.00 89.50 635 PRO A N 1
ATOM 5055 C CA . PRO A 1 635 ? 1.774 0.884 9.960 1.00 89.50 635 PRO A CA 1
ATOM 5056 C C . PRO A 1 635 ? 0.717 2.000 10.060 1.00 89.50 635 PRO A C 1
ATOM 5058 O O . PRO A 1 635 ? -0.396 1.807 9.579 1.00 89.50 635 PRO A O 1
ATOM 5061 N N . ARG A 1 636 ? 1.026 3.176 10.629 1.00 87.94 636 ARG A N 1
ATOM 5062 C CA . ARG A 1 636 ? 0.112 4.339 10.632 1.00 87.94 636 ARG A CA 1
ATOM 5063 C C . ARG A 1 636 ? -0.320 4.799 9.234 1.00 87.94 636 ARG A C 1
ATOM 5065 O O . ARG A 1 636 ? -1.437 5.290 9.080 1.00 87.94 636 ARG A O 1
ATOM 5072 N N . THR A 1 637 ? 0.524 4.632 8.212 1.00 91.19 637 THR A N 1
ATOM 5073 C CA . THR A 1 637 ? 0.206 5.007 6.820 1.00 91.19 637 THR A CA 1
ATOM 5074 C C . THR A 1 637 ? -0.952 4.195 6.236 1.00 91.19 637 THR A C 1
ATOM 5076 O O . THR A 1 637 ? -1.535 4.625 5.251 1.00 91.19 637 THR A O 1
ATOM 5079 N N . ALA A 1 638 ? -1.351 3.079 6.863 1.00 87.31 638 ALA A N 1
ATOM 5080 C CA . ALA A 1 638 ? -2.556 2.331 6.504 1.00 87.31 638 ALA A CA 1
ATOM 5081 C C . ALA A 1 638 ? -3.872 3.081 6.803 1.00 87.31 638 ALA A C 1
ATOM 5083 O O . ALA A 1 638 ? -4.927 2.666 6.327 1.00 87.31 638 ALA A O 1
ATOM 5084 N N . SER A 1 639 ? -3.839 4.171 7.580 1.00 86.94 639 SER A N 1
ATOM 5085 C CA . SER A 1 639 ? -5.006 5.043 7.753 1.00 86.94 639 SER A CA 1
ATOM 5086 C C . SER A 1 639 ? -5.275 5.835 6.459 1.00 86.94 639 SER A C 1
ATOM 5088 O O . SER A 1 639 ? -4.364 6.511 5.976 1.00 86.94 639 SER A O 1
ATOM 5090 N N . PRO A 1 640 ? -6.501 5.827 5.893 1.00 88.06 640 PRO A N 1
ATOM 5091 C CA . PRO A 1 640 ? -6.819 6.546 4.655 1.00 88.06 640 PRO A CA 1
ATOM 5092 C C . PRO A 1 640 ? -6.446 8.033 4.660 1.00 88.06 640 PRO A C 1
ATOM 5094 O O . PRO A 1 640 ? -6.089 8.576 3.621 1.00 88.06 640 PRO A O 1
ATOM 5097 N N . LEU A 1 641 ? -6.454 8.685 5.827 1.00 89.06 641 LEU A N 1
ATOM 5098 C CA . LEU A 1 641 ? -6.041 10.081 5.977 1.00 89.06 641 LEU A CA 1
ATOM 5099 C C . LEU A 1 641 ? -4.537 10.288 5.711 1.00 89.06 641 LEU A C 1
ATOM 5101 O O . LEU A 1 641 ? -4.157 11.242 5.033 1.00 89.06 641 LEU A O 1
ATOM 5105 N N . LEU A 1 642 ? -3.680 9.392 6.220 1.00 91.81 642 LEU A N 1
ATOM 5106 C CA . LEU A 1 642 ? -2.238 9.435 5.962 1.00 91.81 642 LEU A CA 1
ATOM 5107 C C . LEU A 1 642 ? -1.887 8.830 4.599 1.00 91.81 642 LEU A C 1
ATOM 5109 O O . LEU A 1 642 ? -0.970 9.332 3.958 1.00 91.81 642 LEU A O 1
ATOM 5113 N N . MET A 1 643 ? -2.629 7.828 4.113 1.00 94.44 643 MET A N 1
ATOM 5114 C CA . MET A 1 643 ? -2.448 7.309 2.753 1.00 94.44 643 MET A CA 1
ATOM 5115 C C . MET A 1 643 ? -2.795 8.365 1.696 1.00 94.44 643 MET A C 1
ATOM 5117 O O . MET A 1 643 ? -2.042 8.534 0.743 1.00 94.44 643 MET A O 1
ATOM 5121 N N . ALA A 1 644 ? -3.866 9.144 1.889 1.00 95.12 644 ALA A N 1
ATOM 5122 C CA . ALA A 1 644 ? -4.189 10.272 1.016 1.00 95.12 644 ALA A CA 1
ATOM 5123 C C . ALA A 1 644 ? -3.057 11.315 0.996 1.00 95.12 644 ALA A C 1
ATOM 5125 O O . ALA A 1 644 ? -2.668 11.777 -0.071 1.00 95.12 644 ALA A O 1
ATOM 5126 N N . ALA A 1 645 ? -2.458 11.631 2.152 1.00 95.62 645 ALA A N 1
ATOM 5127 C CA . ALA A 1 645 ? -1.274 12.490 2.202 1.00 95.62 645 ALA A CA 1
ATOM 5128 C C . ALA A 1 645 ? -0.051 11.858 1.501 1.00 95.62 645 ALA A C 1
ATOM 5130 O O . ALA A 1 645 ? 0.700 12.572 0.842 1.00 95.62 645 ALA A O 1
ATOM 5131 N N . VAL A 1 646 ? 0.137 10.536 1.590 1.00 96.81 646 VAL A N 1
ATOM 5132 C CA . VAL A 1 646 ? 1.212 9.796 0.903 1.00 96.81 646 VAL A CA 1
ATOM 5133 C C . VAL A 1 646 ? 1.069 9.851 -0.618 1.00 96.81 646 VAL A C 1
ATOM 5135 O O . VAL A 1 646 ? 2.037 10.207 -1.291 1.00 96.81 646 VAL A O 1
ATOM 5138 N N . VAL A 1 647 ? -0.116 9.559 -1.169 1.00 97.31 647 VAL A N 1
ATOM 5139 C CA . VAL A 1 647 ? -0.322 9.548 -2.631 1.00 97.31 647 VAL A CA 1
ATOM 5140 C C . VAL A 1 647 ? -0.325 10.945 -3.256 1.00 97.31 647 VAL A C 1
ATOM 5142 O O . VAL A 1 647 ? -0.188 11.055 -4.466 1.00 97.31 647 VAL A O 1
ATOM 5145 N N . LEU A 1 648 ? -0.395 12.025 -2.468 1.00 96.56 648 LEU A N 1
ATOM 5146 C CA . LEU A 1 648 ? -0.156 13.394 -2.954 1.00 96.56 648 LEU A CA 1
ATOM 5147 C C . LEU A 1 648 ? 1.323 13.693 -3.277 1.00 96.56 648 LEU A C 1
ATOM 5149 O O . LEU A 1 648 ? 1.632 14.798 -3.726 1.00 96.56 648 LEU A O 1
ATOM 5153 N N . ASN A 1 649 ? 2.252 12.749 -3.081 1.00 95.81 649 ASN A N 1
ATOM 5154 C CA . ASN A 1 649 ? 3.627 12.923 -3.545 1.00 95.81 649 ASN A CA 1
ATOM 5155 C C . ASN A 1 649 ? 3.681 12.972 -5.084 1.00 95.81 649 ASN A C 1
ATOM 5157 O O . ASN A 1 649 ? 3.571 11.943 -5.750 1.00 95.81 649 ASN A O 1
ATOM 5161 N N . TRP A 1 650 ? 3.944 14.159 -5.641 1.00 93.88 650 TRP A N 1
ATOM 5162 C CA . TRP A 1 650 ? 4.143 14.378 -7.079 1.00 93.88 650 TRP A CA 1
ATOM 5163 C C . TRP A 1 650 ? 5.120 13.386 -7.724 1.00 93.88 650 TRP A C 1
ATOM 5165 O O . TRP A 1 650 ? 4.898 12.965 -8.852 1.00 93.88 650 TRP A O 1
ATOM 5175 N N . GLN A 1 651 ? 6.178 12.971 -7.025 1.00 93.31 651 GLN A N 1
ATOM 5176 C CA . GLN A 1 651 ? 7.179 12.067 -7.593 1.00 93.31 651 GLN A CA 1
ATOM 5177 C C . GLN A 1 651 ? 6.656 10.646 -7.814 1.00 93.31 651 GLN A C 1
ATOM 5179 O O . GLN A 1 651 ? 7.178 9.967 -8.689 1.00 93.31 651 GLN A O 1
ATOM 5184 N N . LEU A 1 652 ? 5.612 10.217 -7.093 1.00 94.94 652 LEU A N 1
ATOM 5185 C CA . LEU A 1 652 ? 4.914 8.959 -7.373 1.00 94.94 652 LEU A CA 1
ATOM 5186 C C . LEU A 1 652 ? 4.154 9.056 -8.706 1.00 94.94 652 LEU A C 1
ATOM 5188 O O . LEU A 1 652 ? 4.352 8.228 -9.590 1.00 94.94 652 LEU A O 1
ATOM 5192 N N . TRP A 1 653 ? 3.357 10.113 -8.890 1.00 92.06 653 TRP A N 1
ATOM 5193 C CA . TRP A 1 653 ? 2.627 10.366 -10.141 1.00 92.06 653 TRP A CA 1
ATOM 5194 C C . TRP A 1 653 ? 3.585 10.539 -11.321 1.00 92.06 653 TRP A C 1
ATOM 5196 O O . TRP A 1 653 ? 3.440 9.873 -12.339 1.00 92.06 653 TRP A O 1
ATOM 5206 N N . ASN A 1 654 ? 4.624 11.358 -11.155 1.00 87.50 654 ASN A N 1
ATOM 5207 C CA . ASN A 1 654 ? 5.656 11.589 -12.161 1.00 87.50 654 ASN A CA 1
ATOM 5208 C C . ASN A 1 654 ? 6.568 10.367 -12.394 1.00 87.50 654 ASN A C 1
ATOM 5210 O O . ASN A 1 654 ? 7.398 10.413 -13.291 1.00 87.50 654 ASN A O 1
ATOM 5214 N N . ALA A 1 655 ? 6.500 9.305 -11.586 1.00 89.38 655 ALA A N 1
ATOM 5215 C CA . ALA A 1 655 ? 7.183 8.039 -11.874 1.00 89.38 655 ALA A CA 1
ATOM 5216 C C . ALA A 1 655 ? 6.282 7.071 -12.650 1.00 89.38 655 ALA A C 1
ATOM 5218 O O . ALA A 1 655 ? 6.781 6.334 -13.488 1.00 89.38 655 ALA A O 1
ATOM 5219 N N . ILE A 1 656 ? 4.964 7.127 -12.435 1.00 89.31 656 ILE A N 1
ATOM 5220 C CA . ILE A 1 656 ? 3.976 6.393 -13.240 1.00 89.31 656 ILE A CA 1
ATOM 5221 C C . ILE A 1 656 ? 3.873 7.012 -14.644 1.00 89.31 656 ILE A C 1
ATOM 5223 O O . ILE A 1 656 ? 3.936 6.294 -15.634 1.00 89.31 656 ILE A O 1
ATOM 5227 N N . LEU A 1 657 ? 3.794 8.347 -14.736 1.00 82.94 657 LEU A N 1
ATOM 5228 C CA . LEU A 1 657 ? 3.746 9.085 -16.008 1.00 82.94 657 LEU A CA 1
ATOM 5229 C C . LEU A 1 657 ? 5.030 8.939 -16.839 1.00 82.94 657 LEU A C 1
ATOM 5231 O O . LEU A 1 657 ? 4.955 8.904 -18.055 1.00 82.94 657 LEU A O 1
ATOM 5235 N N . GLN A 1 658 ? 6.193 8.838 -16.189 1.00 80.62 658 GLN A N 1
ATOM 5236 C CA . GLN A 1 658 ? 7.483 8.563 -16.844 1.00 80.62 658 GLN A CA 1
ATOM 5237 C C . GLN A 1 658 ? 7.784 7.053 -16.918 1.00 80.62 658 GLN A C 1
ATOM 5239 O O . GLN A 1 658 ? 8.915 6.668 -17.164 1.00 80.62 658 GLN A O 1
ATOM 5244 N N . PHE A 1 659 ? 6.795 6.201 -16.621 1.00 85.50 659 PHE A N 1
ATOM 5245 C CA . PHE A 1 659 ? 6.857 4.736 -16.650 1.00 85.50 659 PHE A CA 1
ATOM 5246 C C . PHE A 1 659 ? 8.108 4.093 -16.008 1.00 85.50 659 PHE A C 1
ATOM 5248 O O . PHE A 1 659 ? 8.667 3.129 -16.521 1.00 85.50 659 PHE A O 1
ATOM 5255 N N . GLN A 1 660 ? 8.544 4.576 -14.842 1.00 87.38 660 GLN A N 1
ATOM 5256 C CA . GLN A 1 660 ? 9.784 4.126 -14.189 1.00 87.38 660 GLN A CA 1
ATOM 5257 C C . GLN A 1 660 ? 9.623 2.771 -13.471 1.00 87.38 660 GLN A C 1
ATOM 5259 O O . GLN A 1 660 ? 9.748 2.664 -12.244 1.00 87.38 660 GLN A O 1
ATOM 5264 N N . LEU A 1 661 ? 9.316 1.727 -14.244 1.00 92.06 661 LEU A N 1
ATOM 5265 C CA . LEU A 1 661 ? 8.951 0.389 -13.783 1.00 92.06 661 LEU A CA 1
ATOM 5266 C C . LEU A 1 661 ? 10.021 -0.244 -12.860 1.00 92.06 661 LEU A C 1
ATOM 5268 O O . LEU A 1 661 ? 9.653 -0.638 -11.746 1.00 92.06 661 LEU A O 1
ATOM 5272 N N . PRO A 1 662 ? 11.330 -0.263 -13.207 1.00 92.94 662 PRO A N 1
ATOM 5273 C CA . PRO A 1 662 ? 12.378 -0.777 -12.316 1.00 92.94 662 PRO A CA 1
ATOM 5274 C C . PRO A 1 662 ? 12.480 -0.003 -10.993 1.00 92.94 662 PRO A C 1
ATOM 5276 O O . PRO A 1 662 ? 12.620 -0.601 -9.926 1.00 92.94 662 PRO A O 1
ATOM 5279 N N . THR A 1 663 ? 12.342 1.328 -11.040 1.00 93.31 663 THR A N 1
ATOM 5280 C CA . THR A 1 663 ? 12.402 2.210 -9.859 1.00 93.31 663 THR A CA 1
ATOM 5281 C C . THR A 1 663 ? 11.274 1.916 -8.874 1.00 93.31 663 THR A C 1
ATOM 5283 O O . THR A 1 663 ? 11.520 1.756 -7.677 1.00 93.31 663 THR A O 1
ATOM 5286 N N . ILE A 1 664 ? 10.034 1.824 -9.360 1.00 95.88 664 ILE A N 1
ATOM 5287 C CA . ILE A 1 664 ? 8.859 1.588 -8.512 1.00 95.88 664 ILE A CA 1
ATOM 5288 C C . ILE A 1 664 ? 8.949 0.212 -7.837 1.00 95.88 664 ILE A C 1
ATOM 5290 O O . ILE A 1 664 ? 8.733 0.113 -6.626 1.00 95.88 664 ILE A O 1
ATOM 5294 N N . TRP A 1 665 ? 9.355 -0.829 -8.572 1.00 97.38 665 TRP A N 1
ATOM 5295 C CA . TRP A 1 665 ? 9.566 -2.165 -8.007 1.00 97.38 665 TRP A CA 1
ATOM 5296 C C . TRP A 1 665 ? 10.722 -2.213 -7.002 1.00 97.38 665 TRP A C 1
ATOM 5298 O O . TRP A 1 665 ? 10.553 -2.761 -5.912 1.00 97.38 665 TRP A O 1
ATOM 5308 N N . ALA A 1 666 ? 11.869 -1.594 -7.300 1.00 96.62 666 ALA A N 1
ATOM 5309 C CA . ALA A 1 666 ? 13.006 -1.554 -6.381 1.00 96.62 666 ALA A CA 1
ATOM 5310 C C . ALA A 1 666 ? 12.640 -0.896 -5.039 1.00 96.62 666 ALA A C 1
ATOM 5312 O O . ALA A 1 666 ? 12.950 -1.442 -3.975 1.00 96.62 666 ALA A O 1
ATOM 5313 N N . LEU A 1 667 ? 11.921 0.232 -5.069 1.00 97.69 667 LEU A N 1
ATOM 5314 C CA . LEU A 1 667 ? 11.477 0.943 -3.866 1.00 97.69 667 LEU A CA 1
ATOM 5315 C C . LEU A 1 667 ? 10.368 0.182 -3.113 1.00 97.69 667 LEU A C 1
ATOM 5317 O O . LEU A 1 667 ? 10.365 0.175 -1.879 1.00 97.69 667 LEU A O 1
ATOM 5321 N N . ALA A 1 668 ? 9.476 -0.523 -3.820 1.00 98.19 668 ALA A N 1
ATOM 5322 C CA . ALA A 1 668 ? 8.486 -1.414 -3.207 1.00 98.19 668 ALA A CA 1
ATOM 5323 C C . ALA A 1 668 ? 9.150 -2.559 -2.428 1.00 98.19 668 ALA A C 1
ATOM 5325 O O . ALA A 1 668 ? 8.814 -2.821 -1.269 1.00 98.19 668 ALA A O 1
ATOM 5326 N N . LEU A 1 669 ? 10.134 -3.207 -3.052 1.00 98.31 669 LEU A N 1
ATOM 5327 C CA . LEU A 1 669 ? 10.896 -4.309 -2.473 1.00 98.31 669 LEU A CA 1
ATOM 5328 C C . LEU A 1 669 ? 11.762 -3.840 -1.295 1.00 98.31 669 LEU A C 1
ATOM 5330 O O . LEU A 1 669 ? 11.819 -4.540 -0.288 1.00 98.31 669 LEU A O 1
ATOM 5334 N N . ALA A 1 670 ? 12.331 -2.628 -1.344 1.00 98.19 670 ALA A N 1
ATOM 5335 C CA . ALA A 1 670 ? 13.035 -2.024 -0.208 1.00 98.19 670 ALA A CA 1
ATOM 5336 C C . ALA A 1 670 ? 12.106 -1.806 1.005 1.00 98.19 670 ALA A C 1
ATOM 5338 O O . ALA A 1 670 ? 12.455 -2.170 2.131 1.00 98.19 670 ALA A O 1
ATOM 5339 N N . ALA A 1 671 ? 10.897 -1.272 0.789 1.00 98.25 671 ALA A N 1
ATOM 5340 C CA . ALA A 1 671 ? 9.908 -1.100 1.856 1.00 98.25 671 ALA A CA 1
ATOM 5341 C C . ALA A 1 671 ? 9.446 -2.453 2.438 1.00 98.25 671 ALA A C 1
ATOM 5343 O O . ALA A 1 671 ? 9.344 -2.612 3.657 1.00 98.25 671 ALA A O 1
ATOM 5344 N N . LEU A 1 672 ? 9.219 -3.460 1.587 1.00 98.44 672 LEU A N 1
ATOM 5345 C CA . LEU A 1 672 ? 8.878 -4.818 2.022 1.00 98.44 672 LEU A CA 1
ATOM 5346 C C . LEU A 1 672 ? 10.029 -5.490 2.792 1.00 98.44 672 LEU A C 1
ATOM 5348 O O . LEU A 1 672 ? 9.782 -6.110 3.828 1.00 98.44 672 LEU A O 1
ATOM 5352 N N . ALA A 1 673 ? 11.278 -5.320 2.349 1.00 98.31 673 ALA A N 1
ATOM 5353 C CA . ALA A 1 673 ? 12.468 -5.815 3.038 1.00 98.31 673 ALA A CA 1
ATOM 5354 C C . ALA A 1 673 ? 12.575 -5.229 4.452 1.00 98.31 673 ALA A C 1
ATOM 5356 O O . ALA A 1 673 ? 12.718 -5.973 5.425 1.00 98.31 673 ALA A O 1
ATOM 5357 N N . ALA A 1 674 ? 12.433 -3.906 4.583 1.00 97.38 674 ALA A N 1
ATOM 5358 C CA . ALA A 1 674 ? 12.432 -3.218 5.870 1.00 97.38 674 ALA A CA 1
ATOM 5359 C C . ALA A 1 674 ? 11.340 -3.753 6.808 1.00 97.38 674 ALA A C 1
ATOM 5361 O O . ALA A 1 674 ? 11.628 -4.078 7.961 1.00 97.38 674 ALA A O 1
ATOM 5362 N N . ALA A 1 675 ? 10.127 -3.949 6.285 1.00 97.12 675 ALA A N 1
ATOM 5363 C CA . ALA A 1 675 ? 9.005 -4.515 7.022 1.00 97.12 675 ALA A CA 1
ATOM 5364 C C . ALA A 1 675 ? 9.255 -5.956 7.521 1.00 97.12 675 ALA A C 1
ATOM 5366 O O . ALA A 1 675 ? 8.821 -6.311 8.618 1.00 97.12 675 ALA A O 1
ATOM 5367 N N . GLU A 1 676 ? 9.948 -6.798 6.748 1.00 97.94 676 GLU A N 1
ATOM 5368 C CA . GLU A 1 676 ? 10.318 -8.156 7.177 1.00 97.94 676 GLU A CA 1
ATOM 5369 C C . GLU A 1 676 ? 11.483 -8.163 8.178 1.00 97.94 676 GLU A C 1
ATOM 5371 O O . GLU A 1 676 ? 11.448 -8.928 9.147 1.00 97.94 676 GLU A O 1
ATOM 5376 N N . PHE A 1 677 ? 12.468 -7.273 8.018 1.00 96.25 677 PHE A N 1
ATOM 5377 C CA . PHE A 1 677 ? 13.524 -7.065 9.013 1.00 96.25 677 PHE A CA 1
ATOM 5378 C C . PHE A 1 677 ? 12.970 -6.542 10.349 1.00 96.25 677 PHE A C 1
ATOM 5380 O O . PHE A 1 677 ? 13.406 -7.000 11.406 1.00 96.25 677 PHE A O 1
ATOM 5387 N N . ASP A 1 678 ? 11.980 -5.642 10.332 1.00 93.69 678 ASP A N 1
ATOM 5388 C CA . ASP A 1 678 ? 11.316 -5.145 11.545 1.00 93.69 678 ASP A CA 1
ATOM 5389 C C . ASP A 1 678 ? 10.540 -6.246 12.286 1.00 93.69 678 ASP A C 1
ATOM 5391 O O . ASP A 1 678 ? 10.487 -6.233 13.517 1.00 93.69 678 ASP A O 1
ATOM 5395 N N . ARG A 1 679 ? 10.025 -7.244 11.554 1.00 94.00 679 ARG A N 1
ATOM 5396 C CA . ARG A 1 679 ? 9.425 -8.483 12.092 1.00 94.00 679 ARG A CA 1
ATOM 5397 C C . ARG A 1 679 ? 10.456 -9.545 12.494 1.00 94.00 679 ARG A C 1
ATOM 5399 O O . ARG A 1 679 ? 10.071 -10.656 12.849 1.00 94.00 679 ARG A O 1
ATOM 5406 N N . GLY A 1 680 ? 11.753 -9.249 12.398 1.00 94.62 680 GLY A N 1
ATOM 5407 C CA . GLY A 1 680 ? 12.836 -10.184 12.714 1.00 94.62 680 GLY A CA 1
ATOM 5408 C C . GLY A 1 680 ? 13.022 -11.326 11.707 1.00 94.62 680 GLY A C 1
ATOM 5409 O O . GLY A 1 680 ? 13.819 -12.226 11.960 1.00 94.62 680 GLY A O 1
ATOM 5410 N N . ARG A 1 681 ? 12.336 -11.312 10.556 1.00 96.69 681 ARG A N 1
ATOM 5411 C CA . ARG A 1 681 ? 12.399 -12.377 9.538 1.00 96.69 681 ARG A CA 1
ATOM 5412 C C . ARG A 1 681 ? 13.560 -12.135 8.573 1.00 96.69 681 ARG A C 1
ATOM 5414 O O . ARG A 1 681 ? 13.365 -11.906 7.382 1.00 96.69 681 ARG A O 1
ATOM 5421 N N . LEU A 1 682 ? 14.777 -12.170 9.124 1.00 96.19 682 LEU A N 1
ATOM 5422 C CA . LEU A 1 682 ? 16.005 -11.670 8.490 1.00 96.19 682 LEU A CA 1
ATOM 5423 C C . LEU A 1 682 ? 16.257 -12.244 7.085 1.00 96.19 682 LEU A C 1
ATOM 5425 O O . LEU A 1 682 ? 16.543 -11.473 6.177 1.00 96.19 682 LEU A O 1
ATOM 5429 N N . ALA A 1 683 ? 16.061 -13.550 6.875 1.00 96.62 683 ALA A N 1
ATOM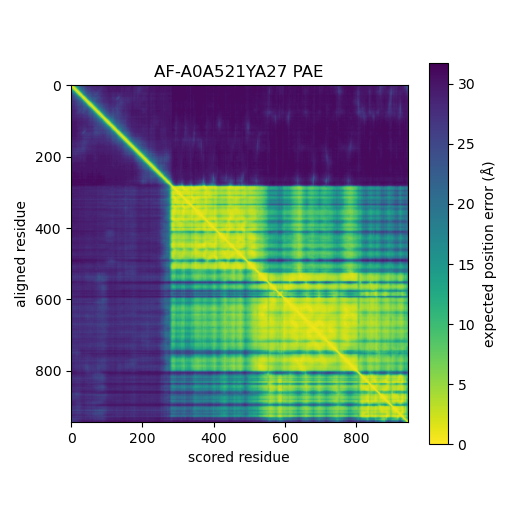 5430 C CA . ALA A 1 683 ? 16.231 -14.182 5.562 1.00 96.62 683 ALA A CA 1
ATOM 5431 C C . ALA A 1 683 ? 15.237 -13.673 4.498 1.00 96.62 683 ALA A C 1
ATOM 5433 O O . ALA A 1 683 ? 15.611 -13.489 3.343 1.00 96.62 683 ALA A O 1
ATOM 5434 N N . ARG A 1 684 ? 13.983 -13.380 4.881 1.00 97.75 684 ARG A N 1
ATOM 5435 C CA . ARG A 1 684 ? 12.987 -12.786 3.967 1.00 97.75 684 ARG A CA 1
ATOM 5436 C C . ARG A 1 684 ? 13.314 -11.325 3.669 1.00 97.75 684 ARG A C 1
ATOM 5438 O O . ARG A 1 684 ? 13.215 -10.908 2.522 1.00 97.75 684 ARG A O 1
ATOM 5445 N N . GLY A 1 685 ? 13.759 -10.576 4.681 1.00 97.62 685 GLY A N 1
ATOM 5446 C CA . GLY A 1 685 ? 14.283 -9.220 4.501 1.00 97.62 685 GLY A CA 1
ATOM 5447 C C . GLY A 1 685 ? 15.483 -9.184 3.549 1.00 97.62 685 GLY A C 1
ATOM 5448 O O . GLY A 1 685 ? 15.534 -8.329 2.673 1.00 97.62 685 GLY A O 1
ATOM 5449 N N . ALA A 1 686 ? 16.402 -10.148 3.664 1.00 97.94 686 ALA A N 1
ATOM 5450 C CA . ALA A 1 686 ? 17.558 -10.286 2.780 1.00 97.94 686 ALA A CA 1
ATOM 5451 C C . ALA A 1 686 ? 17.151 -10.592 1.334 1.00 97.94 686 ALA A C 1
ATOM 5453 O O . ALA A 1 686 ? 17.565 -9.874 0.435 1.00 97.94 686 ALA A O 1
ATOM 5454 N N . ALA A 1 687 ? 16.284 -11.586 1.110 1.00 98.06 687 ALA A N 1
ATOM 5455 C CA . ALA A 1 687 ? 15.808 -11.932 -0.231 1.00 98.06 687 ALA A CA 1
ATOM 5456 C C . ALA A 1 687 ? 15.079 -10.761 -0.920 1.00 98.06 687 ALA A C 1
ATOM 5458 O O . ALA A 1 687 ? 15.287 -10.510 -2.105 1.00 98.06 687 ALA A O 1
ATOM 5459 N N . LEU A 1 688 ? 14.276 -9.997 -0.172 1.00 98.19 688 LEU A N 1
ATOM 5460 C CA . LEU A 1 688 ? 13.620 -8.784 -0.675 1.00 98.19 688 LEU A CA 1
ATOM 5461 C C . LEU A 1 688 ? 14.613 -7.633 -0.919 1.00 98.19 688 LEU A C 1
ATOM 5463 O O . LEU A 1 688 ? 14.409 -6.850 -1.841 1.00 98.19 688 LEU A O 1
ATOM 5467 N N . ALA A 1 689 ? 15.698 -7.540 -0.145 1.00 97.94 689 ALA A N 1
ATOM 5468 C CA . ALA A 1 689 ? 16.780 -6.586 -0.388 1.00 97.94 689 ALA A CA 1
ATOM 5469 C C . ALA A 1 689 ? 17.597 -6.952 -1.643 1.00 97.94 689 ALA A C 1
ATOM 5471 O O . ALA A 1 689 ? 17.874 -6.070 -2.451 1.00 97.94 689 ALA A O 1
ATOM 5472 N N . THR A 1 690 ? 17.898 -8.237 -1.866 1.00 97.19 690 THR A N 1
ATOM 5473 C CA . THR A 1 690 ? 18.478 -8.733 -3.127 1.00 97.19 690 THR A CA 1
ATOM 5474 C C . THR A 1 690 ? 17.561 -8.401 -4.300 1.00 97.19 690 THR A C 1
ATOM 5476 O O . THR A 1 690 ? 17.996 -7.784 -5.264 1.00 97.19 690 THR A O 1
ATOM 5479 N N . ALA A 1 691 ? 16.267 -8.724 -4.204 1.00 96.38 691 ALA A N 1
ATOM 5480 C CA . ALA A 1 691 ? 15.305 -8.402 -5.254 1.00 96.38 691 ALA A CA 1
ATOM 5481 C C . ALA A 1 691 ? 15.187 -6.883 -5.494 1.00 96.38 691 ALA A C 1
ATOM 5483 O O . ALA A 1 691 ? 15.042 -6.456 -6.630 1.00 96.38 691 ALA A O 1
ATOM 5484 N N . SER A 1 692 ? 15.297 -6.048 -4.456 1.00 96.56 692 SER A N 1
ATOM 5485 C CA . SER A 1 692 ? 15.327 -4.584 -4.590 1.00 96.56 692 SER A CA 1
ATOM 5486 C C . SER A 1 692 ? 16.558 -4.094 -5.369 1.00 96.56 692 SER A C 1
ATOM 5488 O O . SER A 1 692 ? 16.418 -3.282 -6.283 1.00 96.56 692 SER A O 1
ATOM 5490 N N . LEU A 1 693 ? 17.745 -4.626 -5.058 1.00 94.69 693 LEU A N 1
ATOM 5491 C CA . LEU A 1 693 ? 19.001 -4.309 -5.748 1.00 94.69 693 LEU A CA 1
ATOM 5492 C C . LEU A 1 693 ? 19.017 -4.814 -7.199 1.00 94.69 693 LEU A C 1
ATOM 5494 O O . LEU A 1 693 ? 19.453 -4.089 -8.082 1.00 94.69 693 LEU A O 1
ATOM 5498 N N . VAL A 1 694 ? 18.505 -6.018 -7.461 1.00 93.19 694 VAL A N 1
ATOM 5499 C CA . VAL A 1 694 ? 18.408 -6.594 -8.816 1.00 93.19 694 VAL A CA 1
ATOM 5500 C C . VAL A 1 694 ? 17.293 -5.931 -9.640 1.00 93.19 694 VAL A C 1
ATOM 5502 O O . VAL A 1 694 ? 17.420 -5.789 -10.852 1.00 93.19 694 VAL A O 1
ATOM 5505 N N . ALA A 1 695 ? 16.212 -5.458 -9.009 1.00 93.00 695 ALA A N 1
ATOM 5506 C CA . ALA A 1 695 ? 15.199 -4.654 -9.693 1.00 93.00 695 ALA A CA 1
ATOM 5507 C C . ALA A 1 695 ? 15.800 -3.343 -10.220 1.00 93.00 695 ALA A C 1
ATOM 5509 O O . ALA A 1 695 ? 15.553 -2.988 -11.367 1.00 93.00 695 ALA A O 1
ATOM 5510 N N . HIS A 1 696 ? 16.608 -2.641 -9.416 1.00 92.25 696 HIS A N 1
ATOM 5511 C CA . HIS A 1 696 ? 17.404 -1.501 -9.877 1.00 92.25 696 HIS A CA 1
ATOM 5512 C C . HIS A 1 696 ? 18.540 -1.199 -8.878 1.00 92.25 696 HIS A C 1
ATOM 5514 O O . HIS A 1 696 ? 18.244 -0.733 -7.774 1.00 92.25 696 HIS A O 1
ATOM 5520 N N . PRO A 1 697 ? 19.828 -1.371 -9.242 1.00 90.62 697 PRO A N 1
ATOM 5521 C CA . PRO A 1 697 ? 20.946 -1.242 -8.298 1.00 90.62 697 PRO A CA 1
ATOM 5522 C C . PRO A 1 697 ? 20.987 0.082 -7.528 1.00 90.62 697 PRO A C 1
ATOM 5524 O O . PRO A 1 697 ? 21.053 0.088 -6.296 1.00 90.62 697 PRO A O 1
ATOM 5527 N N . LEU A 1 698 ? 20.869 1.207 -8.240 1.00 89.50 698 LEU A N 1
ATOM 5528 C CA . LEU A 1 698 ? 20.904 2.547 -7.655 1.00 89.50 698 LEU A CA 1
ATOM 5529 C C . LEU A 1 698 ? 19.689 2.819 -6.749 1.00 89.50 698 LEU A C 1
ATOM 5531 O O . LEU A 1 698 ? 19.850 3.130 -5.567 1.00 89.50 698 LEU A O 1
ATOM 5535 N N . MET A 1 699 ? 18.466 2.669 -7.271 1.00 92.56 699 MET A N 1
ATOM 5536 C CA . MET A 1 699 ? 17.237 2.971 -6.518 1.00 92.56 699 MET A CA 1
ATOM 5537 C C . MET A 1 699 ? 16.991 1.987 -5.370 1.00 92.56 699 MET A C 1
ATOM 5539 O O . MET A 1 699 ? 16.532 2.398 -4.304 1.00 92.56 699 MET A O 1
ATOM 5543 N N . GLY A 1 700 ? 17.321 0.707 -5.553 1.00 93.94 700 GLY A N 1
ATOM 5544 C CA . GLY A 1 700 ? 17.231 -0.317 -4.516 1.00 93.94 700 GLY A CA 1
ATOM 5545 C C . GLY A 1 700 ? 18.230 -0.074 -3.389 1.00 93.94 700 GLY A C 1
ATOM 5546 O O . GLY A 1 700 ? 17.844 -0.045 -2.221 1.00 93.94 700 GLY A O 1
ATOM 5547 N N . GLY A 1 701 ? 19.495 0.211 -3.722 1.00 94.38 701 GLY A N 1
ATOM 5548 C CA . GLY A 1 701 ? 20.532 0.536 -2.740 1.00 94.38 701 GLY A CA 1
ATOM 5549 C C . GLY A 1 701 ? 20.199 1.788 -1.925 1.00 94.38 701 GLY A C 1
ATOM 5550 O O . GLY A 1 701 ? 20.242 1.760 -0.691 1.00 94.38 701 GLY A O 1
ATOM 5551 N N . VAL A 1 702 ? 19.775 2.866 -2.594 1.00 94.25 702 VAL A N 1
ATOM 5552 C CA . VAL A 1 702 ? 19.321 4.101 -1.933 1.00 94.25 702 VAL A CA 1
ATOM 5553 C C . VAL A 1 702 ? 18.052 3.856 -1.107 1.00 94.25 702 VAL A C 1
ATOM 5555 O O . VAL A 1 702 ? 17.957 4.335 0.024 1.00 94.25 702 VAL A O 1
ATOM 5558 N N . GLY A 1 703 ? 17.099 3.069 -1.613 1.00 96.06 703 GLY A N 1
ATOM 5559 C CA . GLY A 1 703 ? 15.876 2.706 -0.899 1.00 96.06 703 GLY A CA 1
ATOM 5560 C C . GLY A 1 703 ? 16.156 1.941 0.394 1.00 96.06 703 GLY A C 1
ATOM 5561 O O . GLY A 1 703 ? 15.699 2.345 1.465 1.00 96.06 703 GLY A O 1
ATOM 5562 N N . ILE A 1 704 ? 16.979 0.893 0.326 1.00 96.88 704 ILE A N 1
ATOM 5563 C CA . ILE A 1 704 ? 17.464 0.142 1.491 1.00 96.88 704 ILE A CA 1
ATOM 5564 C C . ILE A 1 704 ? 18.162 1.092 2.476 1.00 96.88 704 ILE A C 1
ATOM 5566 O O . ILE A 1 704 ? 17.813 1.099 3.660 1.00 96.88 704 ILE A O 1
ATOM 5570 N N . GLY A 1 705 ? 19.070 1.948 1.995 1.00 96.19 705 GLY A N 1
ATOM 5571 C CA . GLY A 1 705 ? 19.768 2.952 2.804 1.00 96.19 705 GLY A CA 1
ATOM 5572 C C . GLY A 1 705 ? 18.820 3.881 3.569 1.00 96.19 705 GLY A C 1
ATOM 5573 O O . GLY A 1 705 ? 18.984 4.080 4.773 1.00 96.19 705 GLY A O 1
ATOM 5574 N N . LEU A 1 706 ? 17.768 4.381 2.917 1.00 95.62 706 LEU A N 1
ATOM 5575 C CA . LEU A 1 706 ? 16.741 5.216 3.549 1.00 95.62 706 LEU A CA 1
ATOM 5576 C C . LEU A 1 706 ? 15.948 4.458 4.619 1.00 95.62 706 LEU A C 1
ATOM 5578 O O . LEU A 1 706 ? 15.696 5.013 5.691 1.00 95.62 706 LEU A O 1
ATOM 5582 N N . THR A 1 707 ? 15.598 3.188 4.385 1.00 95.38 707 THR A N 1
ATOM 5583 C CA . THR A 1 707 ? 14.914 2.382 5.413 1.00 95.38 707 THR A CA 1
ATOM 5584 C C . THR A 1 707 ? 15.805 2.102 6.629 1.00 95.38 707 THR A C 1
ATOM 5586 O O . THR A 1 707 ? 15.308 2.046 7.755 1.00 95.38 707 THR A O 1
ATOM 5589 N N . LEU A 1 708 ? 17.125 2.004 6.434 1.00 95.00 708 LEU A N 1
ATOM 5590 C CA . LEU A 1 708 ? 18.105 1.851 7.512 1.00 95.00 708 LEU A CA 1
ATOM 5591 C C . LEU A 1 708 ? 18.312 3.148 8.295 1.00 95.00 708 LEU A C 1
ATOM 5593 O O . LEU A 1 708 ? 18.305 3.114 9.523 1.00 95.00 708 LEU A O 1
ATOM 5597 N N . LEU A 1 709 ? 18.436 4.291 7.615 1.00 94.94 709 LEU A N 1
ATOM 5598 C CA . LEU A 1 709 ? 18.515 5.609 8.257 1.00 94.94 709 LEU A CA 1
ATOM 5599 C C . LEU A 1 709 ? 17.265 5.890 9.102 1.00 94.94 709 LEU A C 1
ATOM 5601 O O . LEU A 1 709 ? 17.375 6.336 10.244 1.00 94.94 709 LEU A O 1
ATOM 5605 N N . ALA A 1 710 ? 16.085 5.547 8.584 1.00 93.50 710 ALA A N 1
ATOM 5606 C CA . ALA A 1 710 ? 14.826 5.607 9.315 1.00 93.50 710 ALA A CA 1
ATOM 5607 C C . ALA A 1 710 ? 14.798 4.695 10.557 1.00 93.50 710 ALA A C 1
ATOM 5609 O O . ALA A 1 710 ? 14.290 5.114 11.598 1.00 93.50 710 ALA A O 1
ATOM 5610 N N . ASP A 1 711 ? 15.352 3.478 10.480 1.00 91.44 711 ASP A N 1
ATOM 5611 C CA . ASP A 1 711 ? 15.455 2.560 11.624 1.00 91.44 711 ASP A CA 1
ATOM 5612 C C . ASP A 1 711 ? 16.445 3.065 12.688 1.00 91.44 711 ASP A C 1
ATOM 5614 O O . ASP A 1 711 ? 16.170 2.988 13.886 1.00 91.44 711 ASP A O 1
ATOM 5618 N N . ILE A 1 712 ? 17.571 3.644 12.259 1.00 93.62 712 ILE A N 1
ATOM 5619 C CA . ILE A 1 712 ? 18.580 4.262 13.133 1.00 93.62 712 ILE A CA 1
ATOM 5620 C C . ILE A 1 712 ? 17.990 5.478 13.861 1.00 93.62 712 ILE A C 1
ATOM 5622 O O . ILE A 1 712 ? 18.126 5.586 15.081 1.00 93.62 712 ILE A O 1
ATOM 5626 N N . GLU A 1 713 ? 17.286 6.363 13.150 1.00 92.75 713 GLU A N 1
ATOM 5627 C CA . GLU A 1 713 ? 16.593 7.534 13.711 1.00 92.75 713 GLU A CA 1
ATOM 5628 C C . GLU A 1 713 ? 15.468 7.125 14.680 1.00 92.75 713 GLU A C 1
ATOM 5630 O O . GLU A 1 713 ? 15.331 7.715 15.754 1.00 92.75 713 GLU A O 1
ATOM 5635 N N . ALA A 1 714 ? 14.701 6.078 14.351 1.00 88.94 714 ALA A N 1
ATOM 5636 C CA . ALA A 1 714 ? 13.610 5.580 15.190 1.00 88.94 714 ALA A CA 1
ATOM 5637 C C . ALA A 1 714 ? 14.091 4.823 16.441 1.00 88.94 714 ALA A C 1
ATOM 5639 O O . ALA A 1 714 ? 13.499 4.971 17.511 1.00 88.94 714 ALA A O 1
ATOM 5640 N N . ARG A 1 715 ? 15.148 4.003 16.330 1.00 89.75 715 ARG A N 1
ATOM 5641 C CA . ARG A 1 715 ? 15.648 3.144 17.423 1.00 89.75 715 ARG A CA 1
ATOM 5642 C C . ARG A 1 715 ? 16.849 3.723 18.183 1.00 89.75 715 ARG A C 1
ATOM 5644 O O . ARG A 1 715 ? 17.243 3.122 19.181 1.00 89.75 715 ARG A O 1
ATOM 5651 N N . ARG A 1 716 ? 17.444 4.829 17.715 1.00 92.25 716 ARG A N 1
ATOM 5652 C CA . ARG A 1 716 ? 18.676 5.465 18.243 1.00 92.25 716 ARG A CA 1
ATOM 5653 C C . ARG A 1 716 ? 19.872 4.509 18.380 1.00 92.25 716 ARG A C 1
ATOM 5655 O O . ARG A 1 716 ? 20.697 4.661 19.276 1.00 92.25 716 ARG A O 1
ATOM 5662 N N . ARG A 1 717 ? 19.969 3.506 17.501 1.00 91.69 717 ARG A N 1
ATOM 5663 C CA . ARG A 1 717 ? 21.034 2.485 17.504 1.00 91.69 717 ARG A CA 1
ATOM 5664 C C . ARG A 1 717 ? 21.265 1.910 16.111 1.00 91.69 717 ARG A C 1
ATOM 5666 O O . ARG A 1 717 ? 20.326 1.808 15.327 1.00 91.69 717 ARG A O 1
ATOM 5673 N N . LEU A 1 718 ? 22.493 1.473 15.842 1.00 90.44 718 LEU A N 1
ATOM 5674 C CA . LEU A 1 718 ? 22.843 0.786 14.599 1.00 90.44 718 LEU A CA 1
ATOM 5675 C C . LEU A 1 718 ? 22.211 -0.622 14.553 1.00 90.44 718 LEU A C 1
ATOM 5677 O O . LEU A 1 718 ? 22.326 -1.377 15.526 1.00 90.44 718 LEU A O 1
ATOM 5681 N N . PRO A 1 719 ? 21.552 -1.014 13.446 1.00 90.06 719 PRO A N 1
ATOM 5682 C CA . PRO A 1 719 ? 20.846 -2.287 13.333 1.00 90.06 719 PRO A CA 1
ATOM 5683 C C . PRO A 1 719 ? 21.796 -3.439 12.966 1.00 90.06 719 PRO A C 1
ATOM 5685 O O . PRO A 1 719 ? 21.575 -4.143 11.985 1.00 90.06 719 PRO A O 1
ATOM 5688 N N . TRP A 1 720 ? 22.842 -3.671 13.769 1.00 90.69 720 TRP A N 1
ATOM 5689 C CA . TRP A 1 720 ? 23.914 -4.647 13.497 1.00 90.69 720 TRP A CA 1
ATOM 5690 C C . TRP A 1 720 ? 23.424 -6.057 13.118 1.00 90.69 720 TRP A C 1
ATOM 5692 O O . TRP A 1 720 ? 24.040 -6.715 12.288 1.00 90.69 720 TRP A O 1
ATOM 5702 N N . ARG A 1 721 ? 22.271 -6.505 13.639 1.00 91.69 721 ARG A N 1
ATOM 5703 C CA . ARG A 1 721 ? 21.649 -7.791 13.255 1.00 91.69 721 ARG A CA 1
ATOM 5704 C C . ARG A 1 721 ? 21.220 -7.876 11.781 1.00 91.69 721 ARG A C 1
ATOM 5706 O O . ARG A 1 721 ? 21.060 -8.985 11.286 1.00 91.69 721 ARG A O 1
ATOM 5713 N N . ARG A 1 722 ? 21.020 -6.748 11.086 1.00 93.19 722 ARG A N 1
ATOM 5714 C CA . ARG A 1 722 ? 20.725 -6.693 9.640 1.00 93.19 722 ARG A CA 1
ATOM 5715 C C . ARG A 1 722 ? 22.003 -6.694 8.788 1.00 93.19 722 ARG A C 1
ATOM 5717 O O . ARG A 1 722 ? 21.953 -7.141 7.651 1.00 93.19 722 ARG A O 1
ATOM 5724 N N . ALA A 1 723 ? 23.136 -6.233 9.325 1.00 92.75 723 ALA A N 1
ATOM 5725 C CA . ALA A 1 723 ? 24.372 -6.012 8.567 1.00 92.75 723 ALA A CA 1
ATOM 5726 C C . ALA A 1 723 ? 24.878 -7.238 7.768 1.00 92.75 723 ALA A C 1
ATOM 5728 O O . ALA A 1 723 ? 25.060 -7.082 6.563 1.00 92.75 723 ALA A O 1
ATOM 5729 N N . PRO A 1 724 ? 25.038 -8.454 8.340 1.00 95.88 724 PRO A N 1
ATOM 5730 C CA . PRO A 1 724 ? 25.511 -9.605 7.560 1.00 95.88 724 PRO A CA 1
ATOM 5731 C C . PRO A 1 724 ? 24.500 -10.057 6.495 1.00 95.88 724 PRO A C 1
ATOM 5733 O O . PRO A 1 724 ? 24.892 -10.497 5.421 1.00 95.88 724 PRO A O 1
ATOM 5736 N N . TRP A 1 725 ? 23.200 -9.892 6.752 1.00 97.00 725 TRP A N 1
ATOM 5737 C CA . TRP A 1 725 ? 22.134 -10.217 5.798 1.00 97.00 725 TRP A CA 1
ATOM 5738 C C . TRP A 1 725 ? 22.084 -9.243 4.618 1.00 97.00 725 TRP A C 1
ATOM 5740 O O . TRP A 1 725 ? 21.784 -9.647 3.500 1.00 97.00 725 TRP A O 1
ATOM 5750 N N . LEU A 1 726 ? 22.407 -7.972 4.857 1.00 96.06 726 LEU A N 1
ATOM 5751 C CA . LEU A 1 726 ? 22.510 -6.947 3.820 1.00 96.06 726 LEU A CA 1
ATOM 5752 C C . LEU A 1 726 ? 23.822 -7.054 3.036 1.00 96.06 726 LEU A C 1
ATOM 5754 O O . LEU A 1 726 ? 23.809 -6.859 1.827 1.00 96.06 726 LEU A O 1
ATOM 5758 N N . ALA A 1 727 ? 24.924 -7.434 3.689 1.00 95.44 727 ALA A N 1
ATOM 5759 C CA . ALA A 1 727 ? 26.172 -7.776 3.011 1.00 95.44 727 ALA A CA 1
ATOM 5760 C C . ALA A 1 727 ? 25.992 -9.001 2.096 1.00 95.44 727 ALA A C 1
ATOM 5762 O O . ALA A 1 727 ? 26.402 -8.961 0.941 1.00 95.44 727 ALA A O 1
ATOM 5763 N N . ALA A 1 728 ? 25.300 -10.047 2.566 1.00 96.50 728 ALA A N 1
ATOM 5764 C CA . ALA A 1 728 ? 24.933 -11.193 1.736 1.00 96.50 728 ALA A CA 1
ATOM 5765 C C . ALA A 1 728 ? 24.004 -10.796 0.574 1.00 96.50 728 ALA A C 1
ATOM 5767 O O . ALA A 1 728 ? 24.230 -11.221 -0.555 1.00 96.50 728 ALA A O 1
ATOM 5768 N N . ALA A 1 729 ? 23.001 -9.942 0.814 1.00 96.62 729 ALA A N 1
ATOM 5769 C CA . ALA A 1 729 ? 22.122 -9.446 -0.247 1.00 96.62 729 ALA A CA 1
ATOM 5770 C C . ALA A 1 729 ? 22.888 -8.647 -1.317 1.00 96.62 729 ALA A C 1
ATOM 5772 O O . ALA A 1 729 ? 22.669 -8.858 -2.509 1.00 96.62 729 ALA A O 1
ATOM 5773 N N . ALA A 1 730 ? 23.824 -7.785 -0.907 1.00 95.06 730 ALA A N 1
ATOM 5774 C CA . ALA A 1 730 ? 24.698 -7.043 -1.812 1.00 95.06 730 ALA A CA 1
ATOM 5775 C C . ALA A 1 730 ? 25.653 -7.965 -2.590 1.00 95.06 730 ALA A C 1
ATOM 5777 O O . ALA A 1 730 ? 25.804 -7.783 -3.791 1.00 95.06 730 ALA A O 1
ATOM 5778 N N . LEU A 1 731 ? 26.230 -8.985 -1.942 1.00 95.75 731 LEU A N 1
ATOM 5779 C CA . LEU A 1 731 ? 27.105 -9.973 -2.584 1.00 95.75 731 LEU A CA 1
ATOM 5780 C C . LEU A 1 731 ? 26.359 -10.812 -3.634 1.00 95.75 731 LEU A C 1
ATOM 5782 O O . LEU A 1 731 ? 26.855 -10.980 -4.741 1.00 95.75 731 LEU A O 1
ATOM 5786 N N . ILE A 1 732 ? 25.147 -11.284 -3.324 1.00 94.69 732 ILE A N 1
ATOM 5787 C CA . ILE A 1 732 ? 24.295 -12.014 -4.283 1.00 94.69 732 ILE A CA 1
ATOM 5788 C C . ILE A 1 732 ? 23.876 -11.099 -5.446 1.00 94.69 732 ILE A C 1
ATOM 5790 O O . ILE A 1 732 ? 23.767 -11.549 -6.582 1.00 94.69 732 ILE A O 1
ATOM 5794 N N . SER A 1 733 ? 23.677 -9.806 -5.179 1.00 93.19 733 SER A N 1
ATOM 5795 C CA . SER A 1 733 ? 23.351 -8.808 -6.207 1.00 93.19 733 SER A CA 1
ATOM 5796 C C . SER A 1 733 ? 24.577 -8.309 -6.981 1.00 93.19 733 SER A C 1
ATOM 5798 O O . SER A 1 733 ? 24.409 -7.561 -7.941 1.00 93.19 733 SER A O 1
ATOM 5800 N N . ALA A 1 734 ? 25.802 -8.681 -6.589 1.00 91.81 734 ALA A N 1
ATOM 5801 C CA . ALA A 1 734 ? 27.028 -8.100 -7.132 1.00 91.81 734 ALA A CA 1
ATOM 5802 C C . ALA A 1 734 ? 27.174 -8.246 -8.659 1.00 91.81 734 ALA A C 1
ATOM 5804 O O . ALA A 1 734 ? 27.578 -7.259 -9.267 1.00 91.81 734 ALA A O 1
ATOM 5805 N N . PRO A 1 735 ? 26.788 -9.366 -9.314 1.00 87.94 735 PRO A N 1
ATOM 5806 C CA . PRO A 1 735 ? 26.817 -9.457 -10.776 1.00 87.94 735 PRO A CA 1
ATOM 5807 C C . PRO A 1 735 ? 25.888 -8.442 -11.457 1.00 87.94 735 PRO A C 1
ATOM 5809 O O . PRO A 1 735 ? 26.292 -7.790 -12.413 1.00 87.94 735 PRO A O 1
ATOM 5812 N N . ALA A 1 736 ? 24.676 -8.243 -10.925 1.00 85.50 736 ALA A N 1
ATOM 5813 C CA . ALA A 1 736 ? 23.714 -7.268 -11.446 1.00 85.50 736 ALA A CA 1
ATOM 5814 C C . ALA A 1 736 ? 24.148 -5.815 -11.174 1.00 85.50 736 ALA A C 1
ATOM 5816 O O . ALA A 1 736 ? 23.974 -4.940 -12.016 1.00 85.50 736 ALA A O 1
ATOM 5817 N N . ILE A 1 737 ? 24.755 -5.551 -10.012 1.00 87.00 737 ILE A N 1
ATOM 5818 C CA . ILE A 1 737 ? 25.335 -4.239 -9.692 1.00 87.00 737 ILE A CA 1
ATOM 5819 C C . ILE A 1 737 ? 26.518 -3.945 -10.627 1.00 87.00 737 ILE A C 1
ATOM 5821 O O . ILE A 1 737 ? 26.584 -2.856 -11.187 1.00 87.00 737 ILE A O 1
ATOM 5825 N N . TRP A 1 738 ? 27.426 -4.909 -10.814 1.00 87.00 738 TRP A N 1
ATOM 5826 C CA . TRP A 1 738 ? 28.585 -4.790 -11.701 1.00 87.00 738 TRP A CA 1
ATOM 5827 C C . TRP A 1 738 ? 28.149 -4.513 -13.139 1.00 87.00 738 TRP A C 1
ATOM 5829 O O . TRP A 1 738 ? 28.507 -3.471 -13.681 1.00 87.00 738 TRP A O 1
ATOM 5839 N N . ALA A 1 739 ? 27.315 -5.380 -13.713 1.00 81.50 739 ALA A N 1
ATOM 5840 C CA . ALA A 1 739 ? 26.869 -5.261 -15.095 1.00 81.50 739 ALA A CA 1
ATOM 5841 C C . ALA A 1 739 ? 26.059 -3.976 -15.345 1.00 81.50 739 ALA A C 1
ATOM 5843 O O . ALA A 1 739 ? 26.243 -3.352 -16.382 1.00 81.50 739 ALA A O 1
ATOM 5844 N N . PHE A 1 740 ? 25.245 -3.507 -14.385 1.00 81.44 740 PHE A N 1
ATOM 5845 C CA . PHE A 1 740 ? 24.580 -2.199 -14.492 1.00 81.44 740 PHE A CA 1
ATOM 5846 C C . PHE A 1 740 ? 25.577 -1.044 -14.640 1.00 81.44 740 PHE A C 1
ATOM 5848 O O . PHE A 1 740 ? 25.311 -0.127 -15.405 1.00 81.44 740 PHE A O 1
ATOM 5855 N N . PHE A 1 741 ? 26.718 -1.086 -13.944 1.00 79.44 741 PHE A N 1
ATOM 5856 C CA . PHE A 1 741 ? 27.775 -0.073 -14.055 1.00 79.44 741 PHE A CA 1
ATOM 5857 C C . PHE A 1 741 ? 28.728 -0.273 -15.250 1.00 79.44 741 PHE A C 1
ATOM 5859 O O . PHE A 1 741 ? 29.635 0.534 -15.410 1.00 79.44 741 PHE A O 1
ATOM 5866 N N . HIS A 1 742 ? 28.528 -1.310 -16.073 1.00 77.62 742 HIS A N 1
ATOM 5867 C CA . HIS A 1 742 ? 29.296 -1.588 -17.299 1.00 77.62 742 HIS A CA 1
ATOM 5868 C C . HIS A 1 742 ? 28.387 -1.617 -18.550 1.00 77.62 742 HIS A C 1
ATOM 5870 O O . HIS A 1 742 ? 28.736 -2.223 -19.562 1.00 77.62 742 HIS A O 1
ATOM 5876 N N . LEU A 1 743 ? 27.201 -0.995 -18.489 1.00 73.31 743 LEU A N 1
ATOM 5877 C CA . LEU A 1 743 ? 26.340 -0.810 -19.662 1.00 73.31 743 LEU A CA 1
ATOM 5878 C C . LEU A 1 743 ? 26.964 0.243 -20.600 1.00 73.31 743 LEU A C 1
ATOM 5880 O O . LEU A 1 743 ? 27.261 1.333 -20.115 1.00 73.31 743 LEU A O 1
ATOM 5884 N N . PRO A 1 744 ? 27.083 0.007 -21.922 1.00 65.81 744 PRO A N 1
ATOM 5885 C CA . PRO A 1 744 ? 27.740 0.935 -22.856 1.00 65.81 744 PRO A CA 1
ATOM 5886 C C . PRO A 1 744 ? 27.221 2.382 -22.813 1.00 65.81 744 PRO A C 1
ATOM 5888 O O . PRO A 1 744 ? 27.988 3.323 -23.008 1.00 65.81 744 PRO A O 1
ATOM 5891 N N . VAL A 1 745 ? 25.936 2.581 -22.488 1.00 65.69 745 VAL A N 1
ATOM 5892 C CA . VAL A 1 745 ? 25.342 3.915 -22.304 1.00 65.69 745 VAL A CA 1
ATOM 5893 C C . VAL A 1 745 ? 26.079 4.754 -21.248 1.00 65.69 745 VAL A C 1
ATOM 5895 O O . VAL A 1 745 ? 26.262 5.950 -21.455 1.00 65.69 745 VAL A O 1
ATOM 5898 N N . ILE A 1 746 ? 26.557 4.146 -20.153 1.00 66.06 746 ILE A N 1
ATOM 5899 C CA . ILE A 1 746 ? 27.243 4.819 -19.031 1.00 66.06 746 ILE A CA 1
ATOM 5900 C C . ILE A 1 746 ? 28.559 5.459 -19.476 1.00 66.06 746 ILE A C 1
ATOM 5902 O O . ILE A 1 746 ? 28.843 6.597 -19.091 1.00 66.06 746 ILE A O 1
ATOM 5906 N N . ASP A 1 747 ? 29.312 4.771 -20.333 1.00 62.16 747 ASP A N 1
ATOM 5907 C CA . ASP A 1 747 ? 30.610 5.222 -20.846 1.00 62.16 747 ASP A CA 1
ATOM 5908 C C . ASP A 1 747 ? 30.484 6.347 -21.887 1.00 62.16 747 ASP A C 1
ATOM 5910 O O . ASP A 1 747 ? 31.481 6.930 -22.312 1.00 62.16 747 ASP A O 1
ATOM 5914 N N . HIS A 1 748 ? 29.266 6.662 -22.337 1.00 60.41 748 HIS A N 1
ATOM 5915 C CA . HIS A 1 748 ? 29.002 7.690 -23.349 1.00 60.41 748 HIS A CA 1
ATOM 5916 C C . HIS A 1 748 ? 28.401 8.980 -22.754 1.00 60.41 748 HIS A C 1
ATOM 5918 O O . HIS A 1 748 ? 28.302 9.994 -23.451 1.00 60.41 748 HIS A O 1
ATOM 5924 N N . VAL A 1 749 ? 28.058 8.994 -21.456 1.00 63.28 749 VAL A N 1
ATOM 5925 C CA . VAL A 1 749 ? 27.475 10.166 -20.780 1.00 63.28 749 VAL A CA 1
ATOM 5926 C C . VAL A 1 749 ? 28.551 11.163 -20.333 1.00 63.28 749 VAL A C 1
ATOM 5928 O O . VAL A 1 749 ? 29.347 10.904 -19.427 1.00 63.28 749 VAL A O 1
ATOM 5931 N N . GLY A 1 750 ? 28.528 12.372 -20.902 1.00 61.72 750 GLY A N 1
ATOM 5932 C CA . GLY A 1 750 ? 29.403 13.470 -20.480 1.00 61.72 750 GLY A CA 1
ATOM 5933 C C . GLY A 1 750 ? 29.173 13.911 -19.022 1.00 61.72 750 GLY A C 1
ATOM 5934 O O . GLY A 1 750 ? 28.104 13.711 -18.453 1.00 61.72 750 GLY A O 1
ATOM 5935 N N . ARG A 1 751 ? 30.158 14.592 -18.408 1.00 61.53 751 ARG A N 1
ATOM 5936 C CA . ARG A 1 751 ? 30.143 14.979 -16.970 1.00 61.53 751 ARG A CA 1
ATOM 5937 C C . ARG A 1 751 ? 28.851 15.652 -16.464 1.00 61.53 751 ARG A C 1
ATOM 5939 O O . ARG A 1 751 ? 28.550 15.535 -15.280 1.00 61.53 751 ARG A O 1
ATOM 5946 N N . TRP A 1 752 ? 28.107 16.356 -17.320 1.00 56.28 752 TRP A N 1
ATOM 5947 C CA . TRP A 1 752 ? 26.828 16.985 -16.959 1.00 56.28 752 TRP A CA 1
ATOM 5948 C C . TRP A 1 752 ? 25.648 16.007 -16.934 1.00 56.28 752 TRP A C 1
ATOM 5950 O O . TRP A 1 752 ? 24.818 16.104 -16.031 1.00 56.28 752 TRP A O 1
ATOM 5960 N N . GLY A 1 753 ? 25.623 15.014 -17.825 1.00 61.50 753 GLY A N 1
ATOM 5961 C CA . GLY A 1 753 ? 24.581 13.984 -17.879 1.00 61.50 753 GLY A CA 1
ATOM 5962 C C . GLY A 1 753 ? 24.602 13.009 -16.694 1.00 61.50 753 GLY A C 1
ATOM 5963 O O . GLY A 1 753 ? 23.703 12.195 -16.563 1.00 61.50 753 GLY A O 1
ATOM 5964 N N . TRP A 1 754 ? 25.570 13.117 -15.775 1.00 67.81 754 TRP A N 1
ATOM 5965 C CA . TRP A 1 754 ? 25.518 12.467 -14.455 1.00 67.81 754 TRP A CA 1
ATOM 5966 C C . TRP A 1 754 ? 24.754 13.282 -13.402 1.00 67.81 754 TRP A C 1
ATOM 5968 O O . TRP A 1 754 ? 24.230 12.722 -12.436 1.00 67.81 754 TRP A O 1
ATOM 5978 N N . VAL A 1 755 ? 24.643 14.601 -13.582 1.00 73.25 755 VAL A N 1
ATOM 5979 C CA . VAL A 1 755 ? 23.957 15.501 -12.642 1.00 73.25 755 VAL A CA 1
ATOM 5980 C C . VAL A 1 755 ? 22.441 15.326 -12.741 1.00 73.25 755 VAL A C 1
ATOM 5982 O O . VAL A 1 755 ? 21.769 15.231 -11.710 1.00 73.25 755 VAL A O 1
ATOM 5985 N N . THR A 1 756 ? 21.898 15.220 -13.958 1.00 71.00 756 THR A N 1
ATOM 5986 C CA . THR A 1 756 ? 20.452 15.070 -14.193 1.00 71.00 756 THR A CA 1
ATOM 5987 C C . THR A 1 756 ? 19.893 13.762 -13.590 1.00 71.00 756 THR A C 1
ATOM 5989 O O . THR A 1 756 ? 18.973 13.852 -12.767 1.00 71.00 756 THR A O 1
ATOM 5992 N N . PRO A 1 757 ? 20.464 12.561 -13.837 1.00 73.31 757 PRO A N 1
ATOM 5993 C CA . PRO A 1 757 ? 20.028 11.312 -13.207 1.00 73.31 757 PRO A CA 1
ATOM 5994 C C . PRO A 1 757 ? 20.259 11.278 -11.695 1.00 73.31 757 PRO A C 1
ATOM 5996 O O . PRO A 1 757 ? 19.416 10.748 -10.969 1.00 73.31 757 PRO A O 1
ATOM 5999 N N . ALA A 1 758 ? 21.342 11.876 -11.180 1.00 79.06 758 ALA A N 1
ATOM 6000 C CA . ALA A 1 758 ? 21.561 11.985 -9.735 1.00 79.06 758 ALA A CA 1
ATOM 6001 C C . ALA A 1 758 ? 20.479 12.851 -9.062 1.00 79.06 758 ALA A C 1
ATOM 6003 O O . ALA A 1 758 ? 19.940 12.477 -8.016 1.00 79.06 758 ALA A O 1
ATOM 6004 N N . GLN A 1 759 ? 20.094 13.969 -9.687 1.00 82.88 759 GLN A N 1
ATOM 6005 C CA . GLN A 1 759 ? 18.997 14.814 -9.217 1.00 82.88 759 GLN A CA 1
ATOM 6006 C C . GLN A 1 759 ? 17.645 14.088 -9.288 1.00 82.88 759 GLN A C 1
ATOM 6008 O O . GLN A 1 759 ? 16.879 14.140 -8.323 1.00 82.88 759 GLN A O 1
ATOM 6013 N N . ILE A 1 760 ? 17.348 13.390 -10.391 1.00 79.62 760 ILE A N 1
ATOM 6014 C CA . ILE A 1 760 ? 16.118 12.593 -10.542 1.00 79.62 760 ILE A CA 1
ATOM 6015 C C . ILE A 1 760 ? 16.068 11.497 -9.471 1.00 79.62 760 ILE A C 1
ATOM 6017 O O . ILE A 1 760 ? 15.070 11.391 -8.758 1.00 79.62 760 ILE A O 1
ATOM 6021 N N . THR A 1 761 ? 17.160 10.754 -9.279 1.00 84.31 761 THR A N 1
ATOM 6022 C CA . THR A 1 761 ? 17.310 9.733 -8.229 1.00 84.31 761 THR A CA 1
ATOM 6023 C C . THR A 1 761 ? 17.007 10.310 -6.852 1.00 84.31 761 THR A C 1
ATOM 6025 O O . THR A 1 761 ? 16.135 9.797 -6.145 1.00 84.31 761 THR A O 1
ATOM 6028 N N . LEU A 1 762 ? 17.642 11.433 -6.492 1.00 87.44 762 LEU A N 1
ATOM 6029 C CA . LEU A 1 762 ? 17.399 12.115 -5.223 1.00 87.44 762 LEU A CA 1
ATOM 6030 C C . LEU A 1 762 ? 15.931 12.547 -5.071 1.00 87.44 762 LEU A C 1
ATOM 6032 O O . LEU A 1 762 ? 15.368 12.412 -3.986 1.00 87.44 762 LEU A O 1
ATOM 6036 N N . GLN A 1 763 ? 15.268 12.996 -6.139 1.00 90.50 763 GLN A N 1
ATOM 6037 C CA . GLN A 1 763 ? 13.838 13.313 -6.103 1.00 90.50 763 GLN A CA 1
ATOM 6038 C C . GLN A 1 763 ? 12.955 12.063 -5.920 1.00 90.50 763 GLN A C 1
ATOM 6040 O O . GLN A 1 763 ? 12.011 12.095 -5.120 1.00 90.50 763 GLN A O 1
ATOM 6045 N N . ARG A 1 764 ? 13.262 10.944 -6.594 1.00 91.75 764 ARG A N 1
ATOM 6046 C CA . ARG A 1 764 ? 12.497 9.686 -6.487 1.00 91.75 764 ARG A CA 1
ATOM 6047 C C . ARG A 1 764 ? 12.536 9.079 -5.083 1.00 91.75 764 ARG A C 1
ATOM 6049 O O . ARG A 1 764 ? 11.537 8.497 -4.662 1.00 91.75 764 ARG A O 1
ATOM 6056 N N . THR A 1 765 ? 13.599 9.317 -4.304 1.00 89.69 765 THR A N 1
ATOM 6057 C CA . THR A 1 765 ? 13.686 8.895 -2.884 1.00 89.69 765 THR A CA 1
ATOM 6058 C C . THR A 1 765 ? 12.499 9.329 -2.017 1.00 89.69 765 THR A C 1
ATOM 6060 O O . THR A 1 765 ? 12.188 8.684 -1.011 1.00 89.69 765 THR A O 1
ATOM 6063 N N . SER A 1 766 ? 11.804 10.403 -2.408 1.00 95.69 766 SER A N 1
ATOM 6064 C CA . SER A 1 766 ? 10.609 10.886 -1.716 1.00 95.69 766 SER A CA 1
ATOM 6065 C C . SER A 1 766 ? 9.498 9.841 -1.639 1.00 95.69 766 SER A C 1
ATOM 6067 O O . SER A 1 766 ? 8.736 9.867 -0.680 1.00 95.69 766 SER A O 1
ATOM 6069 N N . MET A 1 767 ? 9.434 8.864 -2.549 1.00 96.94 767 MET A N 1
ATOM 6070 C CA . MET A 1 767 ? 8.487 7.745 -2.443 1.00 96.94 767 MET A CA 1
ATOM 6071 C C . MET A 1 767 ? 8.659 6.921 -1.154 1.00 96.94 767 MET A C 1
ATOM 6073 O O . MET A 1 767 ? 7.709 6.265 -0.740 1.00 96.94 767 MET A O 1
ATOM 6077 N N . LEU A 1 768 ? 9.821 6.988 -0.487 1.00 96.81 768 LEU A N 1
ATOM 6078 C CA . LEU A 1 768 ? 10.066 6.359 0.816 1.00 96.81 768 LEU A CA 1
ATOM 6079 C C . LEU A 1 768 ? 10.219 7.375 1.960 1.00 96.81 768 LEU A C 1
ATOM 6081 O O . LEU A 1 768 ? 9.643 7.160 3.031 1.00 96.81 768 LEU A O 1
ATOM 6085 N N . TRP A 1 769 ? 10.920 8.503 1.763 1.00 95.81 769 TRP A N 1
ATOM 6086 C CA . TRP A 1 769 ? 11.071 9.482 2.853 1.00 95.81 769 TRP A CA 1
ATOM 6087 C C . TRP A 1 769 ? 9.797 10.290 3.132 1.00 95.81 769 TRP A C 1
ATOM 6089 O O . TRP A 1 769 ? 9.581 10.670 4.283 1.00 95.81 769 TRP A O 1
ATOM 6099 N N . TRP A 1 770 ? 8.912 10.510 2.150 1.00 96.50 770 TRP A N 1
ATOM 6100 C CA . TRP A 1 770 ? 7.634 11.198 2.382 1.00 96.50 770 TRP A CA 1
ATOM 6101 C C . TRP A 1 770 ? 6.669 10.352 3.230 1.00 96.50 770 TRP A C 1
ATOM 6103 O O . TRP A 1 770 ? 6.220 10.860 4.257 1.00 96.50 770 TRP A O 1
ATOM 6113 N N . PRO A 1 771 ? 6.421 9.053 2.946 1.00 96.94 771 PRO A N 1
ATOM 6114 C CA . PRO A 1 771 ? 5.688 8.194 3.877 1.00 96.94 771 PRO A CA 1
ATOM 6115 C C . PRO A 1 771 ? 6.323 8.095 5.261 1.00 96.94 771 PRO A C 1
ATOM 6117 O O . PRO A 1 771 ? 5.602 8.107 6.262 1.00 96.94 771 PRO A O 1
ATOM 6120 N N . TRP A 1 772 ? 7.657 8.045 5.342 1.00 96.44 772 TRP A N 1
ATOM 6121 C CA . TRP A 1 772 ? 8.358 8.081 6.624 1.00 96.44 772 TRP A CA 1
ATOM 6122 C C . TRP A 1 772 ? 8.089 9.389 7.380 1.00 96.44 772 TRP A C 1
ATOM 6124 O O . TRP A 1 772 ? 7.763 9.339 8.564 1.00 96.44 772 TRP A O 1
ATOM 6134 N N . ALA A 1 773 ? 8.113 10.545 6.711 1.00 95.56 773 ALA A N 1
ATOM 6135 C CA . ALA A 1 773 ? 7.751 11.829 7.306 1.00 95.56 773 ALA A CA 1
ATOM 6136 C C . ALA A 1 773 ? 6.273 11.859 7.745 1.00 95.56 773 ALA A C 1
ATOM 6138 O O . ALA A 1 773 ? 5.982 12.228 8.886 1.00 95.56 773 ALA A O 1
ATOM 6139 N N . CYS A 1 774 ? 5.339 11.391 6.908 1.00 94.50 774 CYS A N 1
ATOM 6140 C CA . CYS A 1 774 ? 3.920 11.269 7.259 1.00 94.50 774 CYS A CA 1
ATOM 6141 C C . CYS A 1 774 ? 3.696 10.368 8.485 1.00 94.50 774 CYS A C 1
ATOM 6143 O O . CYS A 1 774 ? 2.864 10.683 9.334 1.00 94.50 774 CYS A O 1
ATOM 6145 N N . HIS A 1 775 ? 4.461 9.282 8.627 1.00 93.25 775 HIS A N 1
ATOM 6146 C CA . HIS A 1 775 ? 4.441 8.420 9.810 1.00 93.25 775 HIS A CA 1
ATOM 6147 C C . HIS A 1 775 ? 5.066 9.108 11.040 1.00 93.25 775 HIS A C 1
ATOM 6149 O O . HIS A 1 775 ? 4.482 9.115 12.128 1.00 93.25 775 HIS A O 1
ATOM 6155 N N . ARG A 1 776 ? 6.259 9.693 10.879 1.00 93.38 776 ARG A N 1
ATOM 6156 C CA . ARG A 1 776 ? 7.074 10.316 11.938 1.00 93.38 776 ARG A CA 1
ATOM 6157 C C . ARG A 1 776 ? 6.418 11.558 12.537 1.00 93.38 776 ARG A C 1
ATOM 6159 O O . ARG A 1 776 ? 6.600 11.828 13.728 1.00 93.38 776 ARG A O 1
ATOM 6166 N N . PHE A 1 777 ? 5.647 12.277 11.726 1.00 93.06 777 PHE A N 1
ATOM 6167 C CA . PHE A 1 777 ? 4.881 13.466 12.090 1.00 93.06 777 PHE A CA 1
ATOM 6168 C C . PHE A 1 777 ? 3.366 13.227 12.026 1.00 93.06 777 PHE A C 1
ATOM 6170 O O . PHE A 1 777 ? 2.606 14.188 11.928 1.00 93.06 777 PHE A O 1
ATOM 6177 N N . ALA A 1 778 ? 2.908 11.972 12.149 1.00 90.00 778 ALA A N 1
ATOM 6178 C CA . ALA A 1 778 ? 1.494 11.593 12.050 1.00 90.00 778 ALA A CA 1
ATOM 6179 C C . ALA A 1 778 ? 0.559 12.504 12.863 1.00 90.00 778 ALA A C 1
ATOM 6181 O O . ALA A 1 778 ? -0.414 12.995 12.314 1.00 90.00 778 ALA A O 1
ATOM 6182 N N . ARG A 1 779 ? 0.898 12.837 14.120 1.00 88.69 779 ARG A N 1
ATOM 6183 C CA . ARG A 1 779 ? 0.112 13.755 14.979 1.00 88.69 779 ARG A CA 1
ATOM 6184 C C . ARG A 1 779 ? -0.030 15.186 14.432 1.00 88.69 779 ARG A C 1
ATOM 6186 O O . ARG A 1 779 ? -0.974 15.883 14.789 1.00 88.69 779 ARG A O 1
ATOM 6193 N N . TRP A 1 780 ? 0.922 15.653 13.627 1.00 90.69 780 TRP A N 1
ATOM 6194 C CA . TRP A 1 780 ? 0.860 16.959 12.964 1.00 90.69 780 TRP A CA 1
ATOM 6195 C C . TRP A 1 780 ? 0.059 16.855 11.665 1.00 90.69 780 TRP A C 1
ATOM 6197 O O . TRP A 1 780 ? -0.839 17.663 11.435 1.00 90.69 780 TRP A O 1
ATOM 6207 N N . VAL A 1 781 ? 0.296 15.803 10.872 1.00 89.81 781 VAL A N 1
ATOM 6208 C CA . VAL A 1 781 ? -0.464 15.547 9.640 1.00 89.81 781 VAL A CA 1
ATOM 6209 C C . VAL A 1 781 ? -1.948 15.316 9.941 1.00 89.81 781 VAL A C 1
ATOM 6211 O O . VAL A 1 781 ? -2.791 15.918 9.287 1.00 89.81 781 VAL A O 1
ATOM 6214 N N . THR A 1 782 ? -2.295 14.546 10.978 1.00 86.25 782 THR A N 1
ATOM 6215 C CA . THR A 1 782 ? -3.689 14.351 11.413 1.00 86.25 782 THR A CA 1
ATOM 6216 C C . THR A 1 782 ? -4.310 15.617 12.004 1.00 86.25 782 THR A C 1
ATOM 6218 O O . THR A 1 782 ? -5.510 15.819 11.841 1.00 86.25 782 THR A O 1
ATOM 6221 N N . ARG A 1 783 ? -3.529 16.518 12.618 1.00 88.12 783 ARG A N 1
ATOM 6222 C CA . ARG A 1 783 ? -4.029 17.814 13.116 1.00 88.12 783 ARG A CA 1
ATOM 6223 C C . ARG A 1 783 ? -4.330 18.809 11.992 1.00 88.12 783 ARG A C 1
ATOM 6225 O O . ARG A 1 783 ? -5.321 19.528 12.074 1.00 88.12 783 ARG A O 1
ATOM 6232 N N . PHE A 1 784 ? -3.501 18.851 10.950 1.00 91.19 784 PHE A N 1
ATOM 6233 C CA . PHE A 1 784 ? -3.606 19.817 9.845 1.00 91.19 784 PHE A CA 1
ATOM 6234 C C . PHE A 1 784 ? -4.117 19.201 8.531 1.00 91.19 784 PHE A C 1
ATOM 6236 O O . PHE A 1 784 ? -3.998 19.813 7.470 1.00 91.19 784 PHE A O 1
ATOM 6243 N N . HIS A 1 785 ? -4.722 18.011 8.594 1.00 90.25 785 HIS A N 1
ATOM 6244 C CA . HIS A 1 785 ? -5.063 17.189 7.429 1.00 90.25 785 HIS A CA 1
ATOM 6245 C C . HIS A 1 785 ? -5.874 17.923 6.351 1.00 90.25 785 HIS A C 1
ATOM 6247 O O . HIS A 1 785 ? -5.539 17.805 5.180 1.00 90.25 785 HIS A O 1
ATOM 6253 N N . VAL A 1 786 ? -6.887 18.726 6.710 1.00 92.94 786 VAL A N 1
ATOM 6254 C CA . VAL A 1 786 ? -7.690 19.480 5.722 1.00 92.94 786 VAL A CA 1
ATOM 6255 C C . VAL A 1 786 ? -6.804 20.418 4.897 1.00 92.94 786 VAL A C 1
ATOM 6257 O O . VAL A 1 786 ? -6.901 20.438 3.674 1.00 92.94 786 VAL A O 1
ATOM 6260 N N . LEU A 1 787 ? -5.899 21.150 5.552 1.00 94.56 787 LEU A N 1
ATOM 6261 C CA . LEU A 1 787 ? -4.973 22.066 4.886 1.00 94.56 787 LEU A CA 1
ATOM 6262 C C . LEU A 1 787 ? -3.950 21.306 4.032 1.00 94.56 787 LEU A C 1
ATOM 6264 O O . LEU A 1 787 ? -3.694 21.700 2.900 1.00 94.56 787 LEU A O 1
ATOM 6268 N N . ILE A 1 788 ? -3.396 20.207 4.550 1.00 94.50 788 ILE A N 1
ATOM 6269 C CA . ILE A 1 788 ? -2.394 19.390 3.847 1.00 94.50 788 ILE A CA 1
ATOM 6270 C C . ILE A 1 788 ? -2.990 18.747 2.590 1.00 94.50 788 ILE A C 1
ATOM 6272 O O . ILE A 1 788 ? -2.357 18.779 1.538 1.00 94.50 788 ILE A O 1
ATOM 6276 N N . LEU A 1 789 ? -4.210 18.210 2.673 1.00 95.50 789 LEU A N 1
ATOM 6277 C CA . LEU A 1 789 ? -4.891 17.581 1.541 1.00 95.50 789 LEU A CA 1
ATOM 6278 C C . LEU A 1 789 ? -5.303 18.615 0.479 1.00 95.50 789 LEU A C 1
ATOM 6280 O O . LEU A 1 789 ? -5.123 18.358 -0.708 1.00 95.50 789 LEU A O 1
ATOM 6284 N N . LEU A 1 790 ? -5.777 19.803 0.882 1.00 96.00 790 LEU A N 1
ATOM 6285 C CA . LEU A 1 790 ? -6.092 20.894 -0.053 1.00 96.00 790 LEU A CA 1
ATOM 6286 C C . LEU A 1 790 ? -4.838 21.463 -0.735 1.00 96.00 790 LEU A C 1
ATOM 6288 O O . LEU A 1 790 ? -4.813 21.593 -1.956 1.00 96.00 790 LEU A O 1
ATOM 6292 N N . VAL A 1 791 ? -3.790 21.787 0.029 1.00 96.31 791 VAL A N 1
ATOM 6293 C CA . VAL A 1 791 ? -2.549 22.366 -0.517 1.00 96.31 791 VAL A CA 1
ATOM 6294 C C . VAL A 1 791 ? -1.794 21.341 -1.358 1.00 96.31 791 VAL A C 1
ATOM 6296 O O . VAL A 1 791 ? -1.362 21.666 -2.458 1.00 96.31 791 VAL A O 1
ATOM 6299 N N . GLY A 1 792 ? -1.672 20.097 -0.889 1.00 95.19 792 GLY A N 1
ATOM 6300 C CA . GLY A 1 792 ? -1.043 19.026 -1.657 1.00 95.19 792 GLY A CA 1
ATOM 6301 C C . GLY A 1 792 ? -1.831 18.679 -2.922 1.00 95.19 792 GLY A C 1
ATOM 6302 O O . GLY A 1 792 ? -1.222 18.525 -3.974 1.00 95.19 792 GLY A O 1
ATOM 6303 N N . GLY A 1 793 ? -3.169 18.663 -2.870 1.00 95.44 793 GLY A N 1
ATOM 6304 C CA . GLY A 1 793 ? -4.018 18.508 -4.056 1.00 95.44 793 GLY A CA 1
ATOM 6305 C C . GLY A 1 793 ? -3.853 19.649 -5.066 1.00 95.44 793 GLY A C 1
ATOM 6306 O O . GLY A 1 793 ? -3.725 19.396 -6.261 1.00 95.44 793 GLY A O 1
ATOM 6307 N N . ALA A 1 794 ? -3.769 20.899 -4.601 1.00 94.44 794 ALA A N 1
ATOM 6308 C CA . ALA A 1 794 ? -3.528 22.059 -5.462 1.00 94.44 794 ALA A CA 1
ATOM 6309 C C . ALA A 1 794 ? -2.113 22.069 -6.076 1.00 94.44 794 ALA A C 1
ATOM 6311 O O . ALA A 1 794 ? -1.951 22.443 -7.237 1.00 94.44 794 ALA A O 1
ATOM 6312 N N . LEU A 1 795 ? -1.090 21.635 -5.329 1.00 93.31 795 LEU A N 1
ATOM 6313 C CA . LEU A 1 795 ? 0.276 21.465 -5.840 1.00 93.31 795 LEU A CA 1
ATOM 6314 C C . LEU A 1 795 ? 0.364 20.317 -6.852 1.00 93.31 795 LEU A C 1
ATOM 6316 O O . LEU A 1 795 ? 0.997 20.477 -7.893 1.00 93.31 795 LEU A O 1
ATOM 6320 N N . LEU A 1 796 ? -0.306 19.194 -6.582 1.00 92.44 796 LEU A N 1
ATOM 6321 C CA . LEU A 1 796 ? -0.404 18.067 -7.505 1.00 92.44 796 LEU A CA 1
ATOM 6322 C C . LEU A 1 796 ? -1.079 18.499 -8.814 1.00 92.44 796 LEU A C 1
ATOM 6324 O O . LEU A 1 796 ? -0.512 18.288 -9.881 1.00 92.44 796 LEU A O 1
ATOM 6328 N N . PHE A 1 797 ? -2.233 19.169 -8.733 1.00 89.81 797 PHE A N 1
ATOM 6329 C CA . PHE A 1 797 ? -2.943 19.695 -9.901 1.00 89.81 797 PHE A CA 1
ATOM 6330 C C . PHE A 1 797 ? -2.102 20.713 -10.680 1.00 89.81 797 PHE A C 1
ATOM 6332 O O . PHE A 1 797 ? -2.018 20.620 -11.901 1.00 89.81 797 PHE A O 1
ATOM 6339 N N . ARG A 1 798 ? -1.418 21.645 -9.996 1.00 89.94 798 ARG A N 1
ATOM 6340 C CA . ARG A 1 798 ? -0.491 22.592 -10.639 1.00 89.94 798 ARG A CA 1
ATOM 6341 C C . ARG A 1 798 ? 0.606 21.866 -11.417 1.00 89.94 798 ARG A C 1
ATOM 6343 O O . ARG A 1 798 ? 0.917 22.275 -12.530 1.00 89.94 798 ARG A O 1
ATOM 6350 N N . ASN A 1 799 ? 1.209 20.836 -10.830 1.00 86.69 799 ASN A N 1
ATOM 6351 C CA . ASN A 1 799 ? 2.285 20.099 -11.481 1.00 86.69 799 ASN A CA 1
ATOM 6352 C C . ASN A 1 799 ? 1.756 19.269 -12.659 1.00 86.69 799 ASN A C 1
ATOM 6354 O O . ASN A 1 799 ? 2.362 19.301 -13.723 1.00 86.69 799 ASN A O 1
ATOM 6358 N N . PHE A 1 800 ? 0.596 18.621 -12.510 1.00 82.62 800 PHE A N 1
ATOM 6359 C CA . PHE A 1 800 ? -0.055 17.837 -13.566 1.00 82.62 800 PHE A CA 1
ATOM 6360 C C . PHE A 1 800 ? -0.519 18.709 -14.749 1.00 82.62 800 PHE A C 1
ATOM 6362 O O . PHE A 1 800 ? -0.408 18.306 -15.901 1.00 82.62 800 PHE A O 1
ATOM 6369 N N . ALA A 1 801 ? -0.983 19.935 -14.484 1.00 78.00 801 ALA A N 1
ATOM 6370 C CA . ALA A 1 801 ? -1.297 20.926 -15.517 1.00 78.00 801 ALA A CA 1
ATOM 6371 C C . ALA A 1 801 ? -0.044 21.587 -16.131 1.00 78.00 801 ALA A C 1
ATOM 6373 O O . ALA A 1 801 ? -0.129 22.188 -17.199 1.00 78.00 801 ALA A O 1
ATOM 6374 N N . GLY A 1 802 ? 1.108 21.506 -15.453 1.00 68.19 802 GLY A N 1
ATOM 6375 C CA . GLY A 1 802 ? 2.404 21.982 -15.945 1.00 68.19 802 GLY A CA 1
ATOM 6376 C C . GLY A 1 802 ? 3.181 20.937 -16.753 1.00 68.19 802 GLY A C 1
ATOM 6377 O O . GLY A 1 802 ? 3.963 21.304 -17.626 1.00 68.19 802 GLY A O 1
ATOM 6378 N N . SER A 1 803 ? 2.964 19.642 -16.501 1.00 65.50 803 SER A N 1
ATOM 6379 C CA . SER A 1 803 ? 3.448 18.559 -17.360 1.00 65.50 803 SER A CA 1
ATOM 6380 C C . SER A 1 803 ? 2.657 18.542 -18.667 1.00 65.50 803 SER A C 1
ATOM 6382 O O . SER A 1 803 ? 1.449 18.323 -18.657 1.00 65.50 803 SER A O 1
ATOM 6384 N N . ASN A 1 804 ? 3.342 18.780 -19.787 1.00 50.59 804 ASN A N 1
ATOM 6385 C CA . ASN A 1 804 ? 2.735 18.908 -21.111 1.00 50.59 804 ASN A CA 1
ATOM 6386 C C . ASN A 1 804 ? 1.989 17.617 -21.525 1.00 50.59 804 ASN A C 1
ATOM 6388 O O . ASN A 1 804 ? 2.641 16.595 -21.744 1.00 50.59 804 ASN A O 1
ATOM 6392 N N . PRO A 1 805 ? 0.654 17.639 -21.717 1.00 47.00 805 PRO A N 1
ATOM 6393 C CA . PRO A 1 805 ? -0.085 16.452 -22.149 1.00 47.00 805 PRO A CA 1
ATOM 6394 C C . PRO A 1 805 ? 0.347 15.931 -23.528 1.00 47.00 805 PRO A C 1
ATOM 6396 O O . PRO A 1 805 ? 0.177 14.754 -23.818 1.00 47.00 805 PRO A O 1
ATOM 6399 N N . ASN A 1 806 ? 0.942 16.783 -24.373 1.00 43.53 806 ASN A N 1
ATOM 6400 C CA . ASN A 1 806 ? 1.303 16.431 -25.750 1.00 43.53 806 ASN A CA 1
ATOM 6401 C C . ASN A 1 806 ? 2.563 15.554 -25.876 1.00 43.53 806 ASN A C 1
ATOM 6403 O O . ASN A 1 806 ? 2.791 14.988 -26.949 1.00 43.53 806 ASN A O 1
ATOM 6407 N N . SER A 1 807 ? 3.373 15.449 -24.814 1.00 44.31 807 SER A N 1
ATOM 6408 C CA . SER A 1 807 ? 4.436 14.437 -24.698 1.00 44.31 807 SER A CA 1
ATOM 6409 C C . SER A 1 807 ? 3.926 13.156 -24.035 1.00 44.31 807 SER A C 1
ATOM 6411 O O . SER A 1 807 ? 4.379 12.074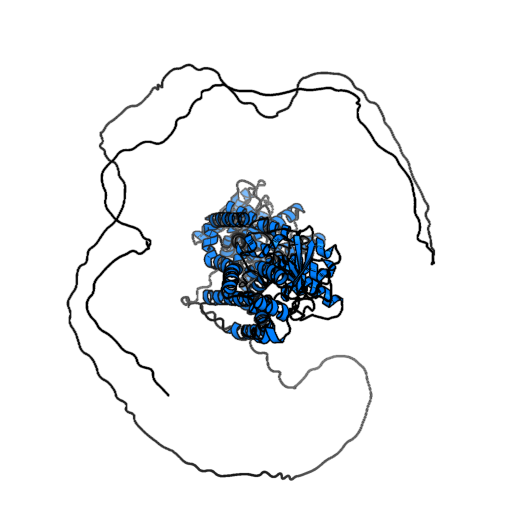 -24.380 1.00 44.31 807 SER A O 1
ATOM 6413 N N . ALA A 1 808 ? 2.930 13.258 -23.149 1.00 48.91 808 ALA A N 1
ATOM 6414 C CA . ALA A 1 808 ? 2.259 12.121 -22.526 1.00 48.91 808 ALA A CA 1
ATOM 6415 C C . ALA A 1 808 ? 1.219 11.480 -23.474 1.00 48.91 808 ALA A C 1
ATOM 6417 O O . ALA A 1 808 ? 0.022 11.445 -23.179 1.00 48.91 808 ALA A O 1
ATOM 6418 N N . ARG A 1 809 ? 1.668 11.000 -24.641 1.00 55.12 809 ARG A N 1
ATOM 6419 C CA . ARG A 1 809 ? 0.802 10.329 -25.623 1.00 55.12 809 ARG A CA 1
ATOM 6420 C C . ARG A 1 809 ? 0.513 8.902 -25.153 1.00 55.12 809 ARG A C 1
ATOM 6422 O O . ARG A 1 809 ? 1.415 8.088 -25.035 1.00 55.12 809 ARG A O 1
ATOM 6429 N N . TRP A 1 810 ? -0.755 8.585 -24.903 1.00 58.84 810 TRP A N 1
ATOM 6430 C CA . TRP A 1 810 ? -1.200 7.280 -24.377 1.00 58.84 810 TRP A CA 1
ATOM 6431 C C . TRP A 1 810 ? -1.249 6.160 -25.437 1.00 58.84 810 TRP A C 1
ATOM 6433 O O . TRP A 1 810 ? -1.982 5.187 -25.277 1.00 58.84 810 TRP A O 1
ATOM 6443 N N . VAL A 1 811 ? -0.515 6.333 -26.541 1.00 60.28 811 VAL A N 1
ATOM 6444 C CA . VAL A 1 811 ? -0.464 5.459 -27.719 1.00 60.28 811 VAL A CA 1
ATOM 6445 C C . VAL A 1 811 ? 0.920 5.640 -28.355 1.00 60.28 811 VAL A C 1
ATOM 6447 O O . VAL A 1 811 ? 1.326 6.783 -28.583 1.00 60.28 811 VAL A O 1
ATOM 6450 N N . SER A 1 812 ? 1.631 4.547 -28.655 1.00 67.38 812 SER A N 1
ATOM 6451 C CA . SER A 1 812 ? 2.822 4.603 -29.519 1.00 67.38 812 SER A CA 1
ATOM 6452 C C . SER A 1 812 ? 2.406 5.020 -30.931 1.00 67.38 812 SER A C 1
ATOM 6454 O O . SER A 1 812 ? 1.323 4.670 -31.399 1.00 67.38 812 SER A O 1
ATOM 6456 N N . LEU A 1 813 ? 3.250 5.795 -31.606 1.00 71.62 813 LEU A N 1
ATOM 6457 C CA . LEU A 1 813 ? 3.027 6.202 -32.992 1.00 71.62 813 LEU A CA 1
ATOM 6458 C C . LEU A 1 813 ? 4.080 5.530 -33.870 1.00 71.62 813 LEU A C 1
ATOM 6460 O O . LEU A 1 813 ? 5.219 5.406 -33.417 1.00 71.62 813 LEU A O 1
ATOM 6464 N N . PRO A 1 814 ? 3.765 5.140 -35.116 1.00 76.62 814 PRO A N 1
ATOM 6465 C CA . PRO A 1 814 ? 4.798 4.698 -36.040 1.00 76.62 814 PRO A CA 1
ATOM 6466 C C . PRO A 1 814 ? 5.786 5.852 -36.254 1.00 76.62 814 PRO A C 1
ATOM 6468 O O . PRO A 1 814 ? 5.387 6.966 -36.603 1.00 76.62 814 PRO A O 1
ATOM 6471 N N . ARG A 1 815 ? 7.071 5.619 -35.966 1.00 81.06 815 ARG A N 1
ATOM 6472 C CA . ARG A 1 815 ? 8.115 6.664 -35.997 1.00 81.06 815 ARG A CA 1
ATOM 6473 C C . ARG A 1 815 ? 8.891 6.704 -37.305 1.00 81.06 815 ARG A C 1
ATOM 6475 O O . ARG A 1 815 ? 9.376 7.772 -37.666 1.00 81.06 815 ARG A O 1
ATOM 6482 N N . PHE A 1 816 ? 8.945 5.565 -37.989 1.00 86.44 816 PHE A N 1
ATOM 6483 C CA . PHE A 1 816 ? 9.585 5.366 -39.288 1.00 86.44 816 PHE A CA 1
ATOM 6484 C C . PHE A 1 816 ? 8.633 4.667 -40.291 1.00 86.44 816 PHE A C 1
ATOM 6486 O O . PHE A 1 816 ? 9.063 3.719 -40.949 1.00 86.44 816 PHE A O 1
ATOM 6493 N N . PRO A 1 817 ? 7.336 5.053 -40.393 1.00 87.12 817 PRO A N 1
ATOM 6494 C CA . PRO A 1 817 ? 6.367 4.345 -41.240 1.00 87.12 817 PRO A CA 1
ATOM 6495 C C . PRO A 1 817 ? 6.818 4.325 -42.698 1.00 87.12 817 PRO A C 1
ATOM 6497 O O . PRO A 1 817 ? 6.873 3.280 -43.325 1.00 87.12 817 PRO A O 1
ATOM 6500 N N . ASP A 1 818 ? 7.279 5.467 -43.202 1.00 90.50 818 ASP A N 1
ATOM 6501 C CA . ASP A 1 818 ? 7.772 5.628 -44.565 1.00 90.50 818 ASP A CA 1
ATOM 6502 C C . ASP A 1 818 ? 8.996 4.766 -44.913 1.00 90.50 818 ASP A C 1
ATOM 6504 O O . ASP A 1 818 ? 9.251 4.553 -46.094 1.00 90.50 818 ASP A O 1
ATOM 6508 N N . TYR A 1 819 ? 9.727 4.257 -43.920 1.00 91.06 819 TYR A N 1
ATOM 6509 C CA . TYR A 1 819 ? 10.871 3.363 -44.112 1.00 91.06 819 TYR A CA 1
ATOM 6510 C C . TYR A 1 819 ? 10.509 1.884 -43.882 1.00 91.06 819 TYR A C 1
ATOM 6512 O O . TYR A 1 819 ? 10.931 1.013 -44.643 1.00 91.06 819 TYR A O 1
ATOM 6520 N N . ILE A 1 820 ? 9.693 1.598 -42.859 1.00 90.94 820 ILE A N 1
ATOM 6521 C CA . ILE A 1 820 ? 9.245 0.240 -42.511 1.00 90.94 820 ILE A CA 1
ATOM 6522 C C . ILE A 1 820 ? 8.198 -0.263 -43.517 1.00 90.94 820 ILE A C 1
ATOM 6524 O O . ILE A 1 820 ? 8.356 -1.357 -44.053 1.00 90.94 820 ILE A O 1
ATOM 6528 N N . ASP A 1 821 ? 7.184 0.545 -43.841 1.00 90.00 821 ASP A N 1
ATOM 6529 C CA . ASP A 1 821 ? 6.123 0.198 -44.801 1.00 90.00 821 ASP A CA 1
ATOM 6530 C C . ASP A 1 821 ? 6.672 0.067 -46.238 1.00 90.00 821 ASP A C 1
ATOM 6532 O O . ASP A 1 821 ? 6.083 -0.613 -47.076 1.00 90.00 821 ASP A O 1
ATOM 6536 N N . ALA A 1 822 ? 7.823 0.691 -46.517 1.00 89.56 822 ALA A N 1
ATOM 6537 C CA . ALA A 1 822 ? 8.563 0.566 -47.774 1.00 89.56 822 ALA A CA 1
ATOM 6538 C C . ALA A 1 822 ? 9.475 -0.679 -47.840 1.00 89.56 822 ALA A C 1
ATOM 6540 O O . ALA A 1 822 ? 10.102 -0.913 -48.872 1.00 89.56 822 ALA A O 1
ATOM 6541 N N . GLY A 1 823 ? 9.573 -1.470 -46.763 1.00 89.94 823 GLY A N 1
ATOM 6542 C CA . GLY A 1 823 ? 10.386 -2.691 -46.722 1.00 89.94 823 GLY A CA 1
ATOM 6543 C C . GLY A 1 823 ? 11.900 -2.456 -46.772 1.00 89.94 823 GLY A C 1
ATOM 6544 O O . GLY A 1 823 ? 12.635 -3.353 -47.172 1.00 89.94 823 GLY A O 1
ATOM 6545 N N . LEU A 1 824 ? 12.379 -1.266 -46.387 1.00 91.69 824 LEU A N 1
ATOM 6546 C CA . LEU A 1 824 ? 13.793 -0.872 -46.513 1.00 91.69 824 LEU A CA 1
ATOM 6547 C C . LEU A 1 824 ? 14.693 -1.369 -45.365 1.00 91.69 824 LEU A C 1
ATOM 6549 O O . LEU A 1 824 ? 15.901 -1.136 -45.388 1.00 91.69 824 LEU A O 1
ATOM 6553 N N . VAL A 1 825 ? 14.116 -2.042 -44.365 1.00 93.31 825 VAL A N 1
ATOM 6554 C CA . VAL A 1 825 ? 14.843 -2.606 -43.221 1.00 93.31 825 VAL A CA 1
ATOM 6555 C C . VAL A 1 825 ? 15.676 -3.809 -43.665 1.00 93.31 825 VAL A C 1
ATOM 6557 O O . VAL A 1 825 ? 15.139 -4.830 -44.085 1.00 93.31 825 VAL A O 1
ATOM 6560 N N . ASP A 1 826 ? 16.993 -3.680 -43.535 1.00 90.75 826 ASP A N 1
ATOM 6561 C CA . ASP A 1 826 ? 17.997 -4.665 -43.935 1.00 90.75 826 ASP A CA 1
ATOM 6562 C C . ASP A 1 826 ? 18.580 -5.380 -42.699 1.00 90.75 826 ASP A C 1
ATOM 6564 O O . ASP A 1 826 ? 19.342 -4.765 -41.948 1.00 90.75 826 ASP A O 1
ATOM 6568 N N . PRO A 1 827 ? 18.269 -6.671 -42.462 1.00 88.75 827 PRO A N 1
ATOM 6569 C CA . PRO A 1 827 ? 18.774 -7.407 -41.301 1.00 88.75 827 PRO A CA 1
ATOM 6570 C C . PRO A 1 827 ? 20.293 -7.639 -41.285 1.00 88.75 827 PRO A C 1
ATOM 6572 O O . PRO A 1 827 ? 20.811 -8.111 -40.273 1.00 88.75 827 PRO A O 1
ATOM 6575 N N . ALA A 1 828 ? 21.006 -7.355 -42.382 1.00 88.50 828 ALA A N 1
ATOM 6576 C CA . ALA A 1 828 ? 22.464 -7.438 -42.452 1.00 88.50 828 ALA A CA 1
ATOM 6577 C C . ALA A 1 828 ? 23.168 -6.097 -42.166 1.00 88.50 828 ALA A C 1
ATOM 6579 O O . ALA A 1 828 ? 24.390 -6.084 -42.033 1.00 88.50 828 ALA A O 1
ATOM 6580 N N . ALA A 1 829 ? 22.427 -4.987 -42.068 1.00 89.19 829 ALA A N 1
ATOM 6581 C CA . ALA A 1 829 ? 22.984 -3.659 -41.828 1.00 89.19 829 ALA A CA 1
ATOM 6582 C C . ALA A 1 829 ? 22.791 -3.195 -40.380 1.00 89.19 829 ALA A C 1
ATOM 6584 O O . ALA A 1 829 ? 21.751 -3.418 -39.755 1.00 89.19 829 ALA A O 1
ATOM 6585 N N . HIS A 1 830 ? 23.787 -2.478 -39.864 1.00 90.44 830 HIS A N 1
ATOM 6586 C CA . HIS A 1 830 ? 23.796 -1.979 -38.497 1.00 90.44 830 HIS A CA 1
ATOM 6587 C C . HIS A 1 830 ? 23.354 -0.509 -38.438 1.00 90.44 830 HIS A C 1
ATOM 6589 O O . HIS A 1 830 ? 24.000 0.402 -38.964 1.00 90.44 830 HIS A O 1
ATOM 6595 N N . TYR A 1 831 ? 22.230 -0.279 -37.763 1.00 91.62 831 TYR A N 1
ATOM 6596 C CA . TYR A 1 831 ? 21.505 0.985 -37.738 1.00 91.62 831 TYR A CA 1
ATOM 6597 C C . TYR A 1 831 ? 21.786 1.809 -36.484 1.00 91.62 831 TYR A C 1
ATOM 6599 O O . TYR A 1 831 ? 21.389 1.446 -35.374 1.00 91.62 831 TYR A O 1
ATOM 6607 N N . ARG A 1 832 ? 22.372 2.991 -36.658 1.00 90.38 832 ARG A N 1
ATOM 6608 C CA . ARG A 1 832 ? 22.308 4.063 -35.658 1.00 90.38 832 ARG A CA 1
ATOM 6609 C C . ARG A 1 832 ? 21.013 4.855 -35.847 1.00 90.38 832 ARG A C 1
ATOM 6611 O O . ARG A 1 832 ? 20.659 5.185 -36.976 1.00 90.38 832 ARG A O 1
ATOM 6618 N N . VAL A 1 833 ? 20.312 5.180 -34.760 1.00 88.50 833 VAL A N 1
ATOM 6619 C CA . VAL A 1 833 ? 18.993 5.836 -34.819 1.00 88.50 833 VAL A CA 1
ATOM 6620 C C . VAL A 1 833 ? 19.011 7.135 -34.019 1.00 88.50 833 VAL A C 1
ATOM 6622 O O . VAL A 1 833 ? 19.237 7.119 -32.811 1.00 88.50 833 VAL A O 1
ATOM 6625 N N . LEU A 1 834 ? 18.741 8.255 -34.693 1.00 85.88 834 LEU A N 1
ATOM 6626 C CA . LEU A 1 834 ? 18.585 9.577 -34.086 1.00 85.88 834 LEU A CA 1
ATOM 6627 C C . LEU A 1 834 ? 17.089 9.886 -33.935 1.00 85.88 834 LEU A C 1
ATOM 6629 O O . LEU A 1 834 ? 16.414 10.242 -34.906 1.00 85.88 834 LEU A O 1
ATOM 6633 N N . THR A 1 835 ? 16.566 9.729 -32.718 1.00 78.44 835 THR A N 1
ATOM 6634 C CA . THR A 1 835 ? 15.170 10.011 -32.352 1.00 78.44 835 THR A CA 1
ATOM 6635 C C . THR A 1 835 ? 15.118 11.040 -31.221 1.00 78.44 835 THR A C 1
ATOM 6637 O O . THR A 1 835 ? 16.131 11.381 -30.616 1.00 78.44 835 THR A O 1
ATOM 6640 N N . MET A 1 836 ? 13.947 11.619 -30.959 1.00 70.88 836 MET A N 1
ATOM 6641 C CA . MET A 1 836 ? 13.786 12.494 -29.796 1.00 70.88 836 MET A CA 1
ATOM 6642 C C . MET A 1 836 ? 13.743 11.691 -28.494 1.00 70.88 836 MET A C 1
ATOM 6644 O O . MET A 1 836 ? 12.975 10.736 -28.405 1.00 70.88 836 MET A O 1
ATOM 6648 N N . SER A 1 837 ? 14.383 12.196 -27.434 1.00 59.84 837 SER A N 1
ATOM 6649 C CA . SER A 1 837 ? 14.177 11.677 -26.074 1.00 59.84 837 SER A CA 1
ATOM 6650 C C . SER A 1 837 ? 12.685 11.601 -25.745 1.00 59.84 837 SER A C 1
ATOM 6652 O O . SER A 1 837 ? 11.949 12.586 -25.879 1.00 59.84 837 SER A O 1
ATOM 6654 N N . ASN A 1 838 ? 12.258 10.427 -25.275 1.00 58.28 838 ASN A N 1
ATOM 6655 C CA . ASN A 1 838 ? 10.880 9.947 -25.117 1.00 58.28 838 ASN A CA 1
ATOM 6656 C C . ASN A 1 838 ? 10.189 9.453 -26.406 1.00 58.28 838 ASN A C 1
ATOM 6658 O O . ASN A 1 838 ? 8.965 9.329 -26.429 1.00 58.28 838 ASN A O 1
ATOM 6662 N N . GLN A 1 839 ? 10.952 9.133 -27.457 1.00 69.94 839 GLN A N 1
ATOM 6663 C CA . GLN A 1 839 ? 10.484 8.516 -28.712 1.00 69.94 839 GLN A CA 1
ATOM 6664 C C . GLN A 1 839 ? 11.334 7.292 -29.123 1.00 69.94 839 GLN A C 1
ATOM 6666 O O . GLN A 1 839 ? 11.449 6.947 -30.302 1.00 69.94 839 GLN A O 1
ATOM 6671 N N . GLU A 1 840 ? 11.900 6.604 -28.125 1.00 74.88 840 GLU A N 1
ATOM 6672 C CA . GLU A 1 840 ? 12.597 5.311 -28.245 1.00 74.88 840 GLU A CA 1
ATOM 6673 C C . GLU A 1 840 ? 11.659 4.178 -28.734 1.00 74.88 840 GLU A C 1
ATOM 6675 O O . GLU A 1 840 ? 12.122 3.121 -29.159 1.00 74.88 840 GLU A O 1
ATOM 6680 N N . ASP A 1 841 ? 10.334 4.397 -28.769 1.00 75.25 841 ASP A N 1
ATOM 6681 C CA . ASP A 1 841 ? 9.366 3.451 -29.345 1.00 75.25 841 ASP A CA 1
ATOM 6682 C C . ASP A 1 841 ? 9.602 3.194 -30.845 1.00 75.25 841 ASP A C 1
ATOM 6684 O O . ASP A 1 841 ? 9.316 2.101 -31.329 1.00 75.25 841 ASP A O 1
ATOM 6688 N N . GLY A 1 842 ? 10.227 4.138 -31.559 1.00 79.56 842 GLY A N 1
ATOM 6689 C CA . GLY A 1 842 ? 10.695 3.926 -32.932 1.00 79.56 842 GLY A CA 1
ATOM 6690 C C . GLY A 1 842 ? 11.833 2.909 -33.064 1.00 79.56 842 GLY A C 1
ATOM 6691 O O . GLY A 1 842 ? 11.890 2.191 -34.058 1.00 79.56 842 GLY A O 1
ATOM 6692 N N . MET A 1 843 ? 12.711 2.796 -32.060 1.00 83.69 843 MET A N 1
ATOM 6693 C CA . MET A 1 843 ? 13.777 1.785 -32.057 1.00 83.69 843 MET A CA 1
ATOM 6694 C C . MET A 1 843 ? 13.198 0.382 -31.837 1.00 83.69 843 MET A C 1
ATOM 6696 O O . MET A 1 843 ? 13.606 -0.568 -32.500 1.00 83.69 843 MET A O 1
ATOM 6700 N N . VAL A 1 844 ? 12.189 0.255 -30.965 1.00 82.81 844 VAL A N 1
ATOM 6701 C CA . VAL A 1 844 ? 11.462 -1.011 -30.755 1.00 82.81 844 VAL A CA 1
ATOM 6702 C C . VAL A 1 844 ? 10.744 -1.451 -32.038 1.00 82.81 844 VAL A C 1
ATOM 6704 O O . VAL A 1 844 ? 10.796 -2.629 -32.380 1.00 82.81 844 VAL A O 1
ATOM 6707 N N . GLN A 1 845 ? 10.133 -0.518 -32.778 1.00 84.75 845 GLN A N 1
ATOM 6708 C CA . GLN A 1 845 ? 9.496 -0.792 -34.076 1.00 84.75 845 GLN A CA 1
ATOM 6709 C C . GLN A 1 845 ? 10.504 -1.284 -35.129 1.00 84.75 845 GLN A C 1
ATOM 6711 O O . GLN A 1 845 ? 10.239 -2.276 -35.802 1.00 84.75 845 GLN A O 1
ATOM 6716 N N . LEU A 1 846 ? 11.674 -0.641 -35.243 1.00 87.44 846 LEU A N 1
ATOM 6717 C CA . LEU A 1 846 ? 12.739 -1.068 -36.162 1.00 87.44 846 LEU A CA 1
ATOM 6718 C C . LEU A 1 846 ? 13.281 -2.463 -35.808 1.00 87.44 846 LEU A C 1
ATOM 6720 O O . LEU A 1 846 ? 13.407 -3.309 -36.691 1.00 87.44 846 LEU A O 1
ATOM 6724 N N . LEU A 1 847 ? 13.531 -2.739 -34.524 1.00 86.38 847 LEU A N 1
ATOM 6725 C CA . LEU A 1 847 ? 13.976 -4.057 -34.054 1.00 86.38 847 LEU A CA 1
ATOM 6726 C C . LEU A 1 847 ? 12.923 -5.151 -34.320 1.00 86.38 847 LEU A C 1
ATOM 6728 O O . LEU A 1 847 ? 13.266 -6.266 -34.703 1.00 86.38 847 LEU A O 1
ATOM 6732 N N . GLN A 1 848 ? 11.633 -4.830 -34.169 1.00 85.56 848 GLN A N 1
ATOM 6733 C CA . GLN A 1 848 ? 10.522 -5.727 -34.516 1.00 85.56 848 GLN A CA 1
ATOM 6734 C C . GLN A 1 848 ? 10.383 -5.962 -36.029 1.00 85.56 848 GLN A C 1
ATOM 6736 O O . GLN A 1 848 ? 9.912 -7.026 -36.426 1.00 85.56 848 GLN A O 1
ATOM 6741 N N . ALA A 1 849 ? 10.821 -5.012 -36.860 1.00 88.00 849 ALA A N 1
ATOM 6742 C CA . ALA A 1 849 ? 10.926 -5.154 -38.313 1.00 88.00 849 ALA A CA 1
ATOM 6743 C C . ALA A 1 849 ? 12.216 -5.871 -38.775 1.00 88.00 849 ALA A C 1
ATOM 6745 O O . ALA A 1 849 ? 12.389 -6.089 -39.971 1.00 88.00 849 ALA A O 1
ATOM 6746 N N . GLY A 1 850 ? 13.106 -6.259 -37.851 1.00 88.06 850 GLY A N 1
ATOM 6747 C CA . GLY A 1 850 ? 14.330 -7.016 -38.140 1.00 88.06 850 GLY A CA 1
ATOM 6748 C C . GLY A 1 850 ? 15.619 -6.193 -38.237 1.00 88.06 850 GLY A C 1
ATOM 6749 O O . GLY A 1 850 ? 16.653 -6.758 -38.582 1.00 88.06 850 GLY A O 1
ATOM 6750 N N . ALA A 1 851 ? 15.596 -4.893 -37.922 1.00 89.50 851 ALA A N 1
ATOM 6751 C CA . ALA A 1 851 ? 16.799 -4.058 -37.926 1.00 89.50 851 ALA A CA 1
ATOM 6752 C C . ALA A 1 851 ? 17.771 -4.456 -36.801 1.00 89.50 851 ALA A C 1
ATOM 6754 O O . ALA A 1 851 ? 17.363 -4.589 -35.644 1.00 89.50 851 ALA A O 1
ATOM 6755 N N . VAL A 1 852 ? 19.068 -4.547 -37.108 1.00 90.38 852 VAL A N 1
ATOM 6756 C CA . VAL A 1 852 ? 20.124 -4.643 -36.089 1.00 90.38 852 VAL A CA 1
ATOM 6757 C C . VAL A 1 852 ? 20.532 -3.233 -35.677 1.00 90.38 852 VAL A C 1
ATOM 6759 O O . VAL A 1 852 ? 21.000 -2.448 -36.496 1.00 90.38 852 VAL A O 1
ATOM 6762 N N . LEU A 1 853 ? 20.357 -2.881 -34.407 1.00 89.06 853 LEU A N 1
ATOM 6763 C CA . LEU A 1 853 ? 20.666 -1.551 -33.894 1.00 89.06 853 LEU A CA 1
ATOM 6764 C C . LEU A 1 853 ? 22.121 -1.475 -33.407 1.00 89.06 853 LEU A C 1
ATOM 6766 O O . LEU A 1 853 ? 22.576 -2.266 -32.582 1.00 89.06 853 LEU A O 1
ATOM 6770 N N . ALA A 1 854 ? 22.844 -0.465 -33.886 1.00 86.81 854 ALA A N 1
ATOM 6771 C CA . ALA A 1 854 ? 24.247 -0.183 -33.569 1.00 86.81 854 ALA A CA 1
ATOM 6772 C C . ALA A 1 854 ? 24.459 0.455 -32.177 1.00 86.81 854 ALA A C 1
ATOM 6774 O O . ALA A 1 854 ? 25.559 0.891 -31.851 1.00 86.81 854 ALA A O 1
ATOM 6775 N N . GLN A 1 855 ? 23.396 0.554 -31.380 1.00 80.81 855 GLN A N 1
ATOM 6776 C CA . GLN A 1 855 ? 23.327 1.198 -30.069 1.00 80.81 855 GLN A CA 1
ATOM 6777 C C . GLN A 1 855 ? 22.335 0.437 -29.176 1.00 80.81 855 GLN A C 1
ATOM 6779 O O . GLN A 1 855 ? 21.591 -0.416 -29.663 1.00 80.81 855 GLN A O 1
ATOM 6784 N N . ASP A 1 856 ? 22.322 0.743 -27.879 1.00 78.00 856 ASP A N 1
ATOM 6785 C CA . ASP A 1 856 ? 21.250 0.320 -26.965 1.00 78.00 856 ASP A CA 1
ATOM 6786 C C . ASP A 1 856 ? 19.967 1.147 -27.233 1.00 78.00 856 ASP A C 1
ATOM 6788 O O . ASP A 1 856 ? 20.001 2.127 -27.976 1.00 78.00 856 ASP A O 1
ATOM 6792 N N . PHE A 1 857 ? 18.834 0.818 -26.608 1.00 75.19 857 PHE A N 1
ATOM 6793 C CA . PHE A 1 857 ? 17.583 1.581 -26.760 1.00 75.19 857 PHE A CA 1
ATOM 6794 C C . PHE A 1 857 ? 17.679 3.048 -26.289 1.00 75.19 857 PHE A C 1
ATOM 6796 O O . PHE A 1 857 ? 16.762 3.821 -26.549 1.00 75.19 857 PHE A O 1
ATOM 6803 N N . PHE A 1 858 ? 18.742 3.422 -25.568 1.00 71.06 858 PHE A N 1
ATOM 6804 C CA . PHE A 1 858 ? 18.975 4.772 -25.050 1.00 71.06 858 PHE A CA 1
ATOM 6805 C C . PHE A 1 858 ? 19.486 5.750 -26.122 1.00 71.06 858 PHE A C 1
ATOM 6807 O O . PHE A 1 858 ? 20.440 5.452 -26.839 1.00 71.06 858 PHE A O 1
ATOM 6814 N N . ASP A 1 859 ? 18.945 6.973 -26.144 1.00 63.41 859 ASP A N 1
ATOM 6815 C CA . ASP A 1 859 ? 19.435 8.073 -26.995 1.00 63.41 859 ASP A CA 1
ATOM 6816 C C . ASP A 1 859 ? 20.880 8.521 -26.664 1.00 63.41 859 ASP A C 1
ATOM 6818 O O . ASP A 1 859 ? 21.112 9.492 -25.941 1.00 63.41 859 ASP A O 1
ATOM 6822 N N . GLU A 1 860 ? 21.881 7.881 -27.276 1.00 68.00 860 GLU A N 1
ATOM 6823 C CA . GLU A 1 860 ? 23.308 8.229 -27.129 1.00 68.00 860 GLU A CA 1
ATOM 6824 C C . GLU A 1 860 ? 23.705 9.627 -27.652 1.00 68.00 860 GLU A C 1
ATOM 6826 O O . GLU A 1 860 ? 24.870 10.028 -27.531 1.00 68.00 860 GLU A O 1
ATOM 6831 N N . SER A 1 861 ? 22.784 10.329 -28.314 1.00 60.50 861 SER A N 1
ATOM 6832 C CA . SER A 1 861 ? 22.991 11.634 -28.961 1.00 60.50 861 SER A CA 1
ATOM 6833 C C . SER A 1 861 ? 22.437 12.811 -28.161 1.00 60.50 861 SER A C 1
ATOM 6835 O O . SER A 1 861 ? 22.809 13.958 -28.414 1.00 60.50 861 SER A O 1
ATOM 6837 N N . VAL A 1 862 ? 21.547 12.558 -27.198 1.00 57.25 862 VAL A N 1
ATOM 6838 C CA . VAL A 1 862 ? 20.936 13.597 -26.359 1.00 57.25 862 VAL A CA 1
ATOM 6839 C C . VAL A 1 862 ? 21.853 13.879 -25.165 1.00 57.25 862 VAL A C 1
ATOM 6841 O O . VAL A 1 862 ? 22.366 12.962 -24.537 1.00 57.25 862 VAL A O 1
ATOM 6844 N N . GLU A 1 863 ? 22.117 15.159 -24.880 1.00 58.19 863 GLU A N 1
ATOM 6845 C CA . GLU A 1 863 ? 23.140 15.619 -23.910 1.00 58.19 863 GLU A CA 1
ATOM 6846 C C . GLU A 1 863 ? 24.590 15.144 -24.201 1.00 58.19 863 GLU A C 1
ATOM 6848 O O . GLU A 1 863 ? 25.509 15.427 -23.421 1.00 58.19 863 GLU A O 1
ATOM 6853 N N . ARG A 1 864 ? 24.837 14.493 -25.350 1.00 66.00 864 ARG A N 1
ATOM 6854 C CA . ARG A 1 864 ? 26.183 14.167 -25.841 1.00 66.00 864 ARG A CA 1
ATOM 6855 C C . ARG A 1 864 ? 26.951 15.450 -26.181 1.00 66.00 864 ARG A C 1
ATOM 6857 O O . ARG A 1 864 ? 26.373 16.468 -26.553 1.00 66.00 864 ARG A O 1
ATOM 6864 N N . ARG A 1 865 ? 28.283 15.403 -26.098 1.00 69.06 865 ARG A N 1
ATOM 6865 C CA . ARG A 1 865 ? 29.131 16.450 -26.687 1.00 69.06 865 ARG A CA 1
ATOM 6866 C C . ARG A 1 865 ? 29.019 16.416 -28.213 1.00 69.06 865 ARG A C 1
ATOM 6868 O O . ARG A 1 865 ? 29.001 15.336 -28.798 1.00 69.06 865 ARG A O 1
ATOM 6875 N N . SER A 1 866 ? 29.007 17.594 -28.831 1.00 81.00 866 SER A N 1
ATOM 6876 C CA . SER A 1 866 ? 29.279 17.758 -30.262 1.00 81.00 866 SER A CA 1
ATOM 6877 C C . SER A 1 866 ? 30.668 17.223 -30.615 1.00 81.00 866 SER A C 1
ATOM 6879 O O . SER A 1 866 ? 31.608 17.434 -29.852 1.00 81.00 866 SER A O 1
ATOM 6881 N N . PHE A 1 867 ? 30.784 16.591 -31.781 1.00 84.38 867 PHE A N 1
ATOM 6882 C CA . PHE A 1 867 ? 32.045 16.082 -32.324 1.00 84.38 867 PHE A CA 1
ATOM 6883 C C . PHE A 1 867 ? 32.894 17.243 -32.863 1.00 84.38 867 PHE A C 1
ATOM 6885 O O . PHE A 1 867 ? 32.367 18.145 -33.523 1.00 84.38 867 PHE A O 1
ATOM 6892 N N . GLU A 1 868 ? 34.196 17.237 -32.597 1.00 85.06 868 GLU A N 1
ATOM 6893 C CA . GLU A 1 868 ? 35.130 18.304 -32.972 1.00 85.06 868 GLU A CA 1
ATOM 6894 C C . GLU A 1 868 ? 35.484 18.255 -34.471 1.00 85.06 868 GLU A C 1
ATOM 6896 O O . GLU A 1 868 ? 35.726 19.294 -35.085 1.00 85.06 868 GLU A O 1
ATOM 6901 N N . SER A 1 869 ? 35.438 17.070 -35.092 1.00 87.25 869 SER A N 1
ATOM 6902 C CA . SER A 1 869 ? 35.711 16.866 -36.525 1.00 87.25 869 SER A CA 1
ATOM 6903 C C . SER A 1 869 ? 34.802 15.811 -37.169 1.00 87.25 869 SER A C 1
ATOM 6905 O O . SER A 1 869 ? 34.140 15.031 -36.482 1.00 87.25 869 SER A O 1
ATOM 6907 N N . THR A 1 870 ? 34.770 15.770 -38.505 1.00 88.75 870 THR A N 1
ATOM 6908 C CA . THR A 1 870 ? 34.096 14.702 -39.259 1.00 88.75 870 THR A CA 1
ATOM 6909 C C . THR A 1 870 ? 34.795 13.353 -39.094 1.00 88.75 870 THR A C 1
ATOM 6911 O O . THR A 1 870 ? 34.106 12.357 -38.895 1.00 88.75 870 THR A O 1
ATOM 6914 N N . GLU A 1 871 ? 36.132 13.301 -39.061 1.00 87.62 871 GLU A N 1
ATOM 6915 C CA . GLU A 1 871 ? 36.875 12.048 -38.832 1.00 87.62 871 GLU A CA 1
ATOM 6916 C C . GLU A 1 871 ? 36.654 11.480 -37.417 1.00 87.62 871 GLU A C 1
ATOM 6918 O O . GLU A 1 871 ? 36.479 10.273 -37.269 1.00 87.62 871 GLU A O 1
ATOM 6923 N N . GLU A 1 872 ? 36.543 12.317 -36.374 1.00 86.56 872 GLU A N 1
ATOM 6924 C CA . GLU A 1 872 ? 36.144 11.848 -35.033 1.00 86.56 872 GLU A CA 1
ATOM 6925 C C . GLU A 1 872 ? 34.774 11.152 -35.076 1.00 86.56 872 GLU A C 1
ATOM 6927 O O . GLU A 1 872 ? 34.591 10.085 -34.481 1.00 86.56 872 GLU A O 1
ATOM 6932 N N . TYR A 1 873 ? 33.823 11.724 -35.822 1.00 88.00 873 TYR A N 1
ATOM 6933 C CA . TYR A 1 873 ? 32.492 11.151 -35.978 1.00 88.00 873 TYR A CA 1
ATOM 6934 C C . TYR A 1 873 ? 32.502 9.864 -36.817 1.00 88.00 873 TYR A C 1
ATOM 6936 O O . TYR A 1 873 ? 31.894 8.879 -36.401 1.00 88.00 873 TYR A O 1
ATOM 6944 N N . ARG A 1 874 ? 33.266 9.800 -37.918 1.00 89.19 874 ARG A N 1
ATOM 6945 C CA . ARG A 1 874 ? 33.486 8.554 -38.684 1.00 89.19 874 ARG A CA 1
ATOM 6946 C C . ARG A 1 874 ? 34.091 7.462 -37.813 1.00 89.19 874 ARG A C 1
ATOM 6948 O O . ARG A 1 874 ? 33.604 6.339 -37.818 1.00 89.19 874 ARG A O 1
ATOM 6955 N N . CYS A 1 875 ? 35.091 7.793 -37.002 1.00 86.81 875 CYS A N 1
ATOM 6956 C CA . CYS A 1 875 ? 35.711 6.852 -36.079 1.00 86.81 875 CYS A CA 1
ATOM 6957 C C . CYS A 1 875 ? 34.840 6.518 -34.862 1.00 86.81 875 CYS A C 1
ATOM 6959 O O . CYS A 1 875 ? 35.059 5.498 -34.210 1.00 86.81 875 CYS A O 1
ATOM 6961 N N . PHE A 1 876 ? 33.833 7.325 -34.531 1.00 85.44 876 PHE A N 1
ATOM 6962 C CA . PHE A 1 876 ? 32.768 6.918 -33.620 1.00 85.44 876 PHE A CA 1
ATOM 6963 C C . PHE A 1 876 ? 31.800 5.930 -34.295 1.00 85.44 876 PHE A C 1
ATOM 6965 O O . PHE A 1 876 ? 31.595 4.848 -33.746 1.00 85.44 876 PHE A O 1
ATOM 6972 N N . LEU A 1 877 ? 31.299 6.233 -35.498 1.00 87.69 877 LEU A N 1
ATOM 6973 C CA . LEU A 1 877 ? 30.433 5.338 -36.278 1.00 87.69 877 LEU A CA 1
ATOM 6974 C C . LEU A 1 877 ? 31.106 3.988 -36.571 1.00 87.69 877 LEU A C 1
ATOM 6976 O O . LEU A 1 877 ? 30.476 2.954 -36.395 1.00 87.69 877 LEU A O 1
ATOM 6980 N N . ALA A 1 878 ? 32.400 3.973 -36.904 1.00 86.69 878 ALA A N 1
ATOM 6981 C CA . ALA A 1 878 ? 33.180 2.754 -37.123 1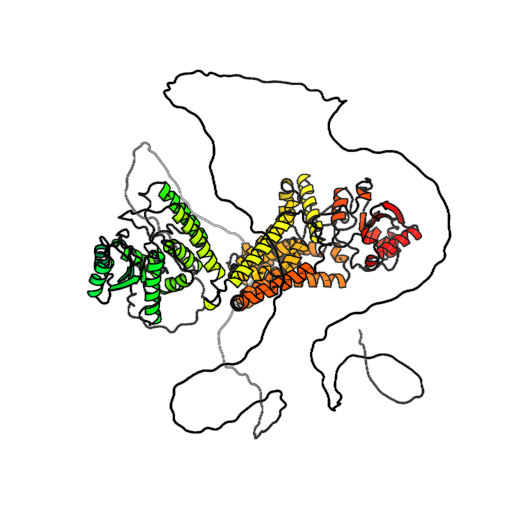.00 86.69 878 ALA A CA 1
ATOM 6982 C C . ALA A 1 878 ? 33.394 1.935 -35.836 1.00 86.69 878 ALA A C 1
ATOM 6984 O O . ALA A 1 878 ? 33.293 0.711 -35.858 1.00 86.69 878 ALA A O 1
ATOM 6985 N N . ARG A 1 879 ? 33.627 2.583 -34.680 1.00 82.31 879 ARG A N 1
ATOM 6986 C CA . ARG A 1 879 ? 33.679 1.895 -33.368 1.00 82.31 879 ARG A CA 1
ATOM 6987 C C . ARG A 1 879 ? 32.325 1.315 -32.955 1.00 82.31 879 ARG A C 1
ATOM 6989 O O . ARG A 1 879 ? 32.290 0.303 -32.257 1.00 82.31 879 ARG A O 1
ATOM 6996 N N . LYS A 1 880 ? 31.238 1.958 -33.383 1.00 81.12 880 LYS A N 1
ATOM 6997 C CA . LYS A 1 880 ? 29.853 1.482 -33.290 1.00 81.12 880 LYS A CA 1
ATOM 6998 C C . LYS A 1 880 ? 29.435 0.636 -34.498 1.00 81.12 880 LYS A C 1
ATOM 7000 O O . LYS A 1 880 ? 28.253 0.340 -34.582 1.00 81.12 880 LYS A O 1
ATOM 7005 N N . ALA A 1 881 ? 30.360 0.269 -35.396 1.00 85.38 881 ALA A N 1
ATOM 7006 C CA . ALA A 1 881 ? 30.128 -0.455 -36.652 1.00 85.38 881 ALA A CA 1
ATOM 7007 C C . ALA A 1 881 ? 28.752 -0.152 -37.282 1.00 85.38 881 ALA A C 1
ATOM 7009 O O . ALA A 1 881 ? 27.934 -1.046 -37.433 1.00 85.38 881 ALA A O 1
ATOM 7010 N N . ALA A 1 882 ? 28.466 1.131 -37.528 1.00 89.06 882 ALA A N 1
ATOM 7011 C CA . ALA A 1 882 ? 27.159 1.611 -37.972 1.00 89.06 882 ALA A CA 1
ATOM 7012 C C . ALA A 1 882 ? 27.188 1.973 -39.466 1.00 89.06 882 ALA A C 1
ATOM 7014 O O . ALA A 1 882 ? 27.661 3.050 -39.837 1.00 89.06 882 ALA A O 1
ATOM 7015 N N . ASP A 1 883 ? 26.662 1.084 -40.309 1.00 90.19 883 ASP A N 1
ATOM 7016 C CA . ASP A 1 883 ? 26.631 1.245 -41.771 1.00 90.19 883 ASP A CA 1
ATOM 7017 C C . ASP A 1 883 ? 25.573 2.262 -42.223 1.00 90.19 883 ASP A C 1
ATOM 7019 O O . ASP A 1 883 ? 25.711 2.909 -43.265 1.00 90.19 883 ASP A O 1
ATOM 7023 N N . ARG A 1 884 ? 24.492 2.391 -41.443 1.00 93.31 884 ARG A N 1
ATOM 7024 C CA . ARG A 1 884 ? 23.328 3.233 -41.742 1.00 93.31 884 ARG A CA 1
ATOM 7025 C C . ARG A 1 884 ? 22.987 4.112 -40.540 1.00 93.31 884 ARG A C 1
ATOM 7027 O O . ARG A 1 884 ? 22.902 3.632 -39.409 1.00 93.31 884 ARG A O 1
ATOM 7034 N N . VAL A 1 885 ? 22.730 5.397 -40.779 1.00 93.12 885 VAL A N 1
ATOM 7035 C CA . VAL A 1 885 ? 22.228 6.337 -39.767 1.00 93.12 885 VAL A CA 1
ATOM 7036 C C . VAL A 1 885 ? 20.832 6.810 -40.164 1.00 93.12 885 VAL A C 1
ATOM 7038 O O . VAL A 1 885 ? 20.672 7.576 -41.116 1.00 93.12 885 VAL A O 1
ATOM 7041 N N . LEU A 1 886 ? 19.820 6.351 -39.428 1.00 92.25 886 LEU A N 1
ATOM 7042 C CA . LEU A 1 886 ? 18.431 6.783 -39.570 1.00 92.25 886 LEU A CA 1
ATOM 7043 C C . LEU A 1 886 ? 18.165 8.006 -38.692 1.00 92.25 886 LEU A C 1
ATOM 7045 O O . LEU A 1 886 ? 18.466 8.010 -37.498 1.00 92.25 886 LEU A O 1
ATOM 7049 N N . VAL A 1 887 ? 17.547 9.034 -39.270 1.00 89.56 887 VAL A N 1
ATOM 7050 C CA . VAL A 1 887 ? 17.169 10.268 -38.574 1.00 89.56 887 VAL A CA 1
ATOM 7051 C C . VAL A 1 887 ? 15.658 10.435 -38.627 1.00 89.56 887 VAL A C 1
ATOM 7053 O O . VAL A 1 887 ? 15.065 10.519 -39.702 1.00 89.56 887 VAL A O 1
ATOM 7056 N N . GLN A 1 888 ? 15.028 10.505 -37.455 1.00 86.00 888 GLN A N 1
ATOM 7057 C CA . GLN A 1 888 ? 13.590 10.709 -37.326 1.00 86.00 888 GLN A CA 1
ATOM 7058 C C . GLN A 1 888 ? 13.190 12.119 -37.794 1.00 86.00 888 GLN A C 1
ATOM 7060 O O . GLN A 1 888 ? 13.822 13.110 -37.420 1.00 86.00 888 GLN A O 1
ATOM 7065 N N . GLY A 1 889 ? 12.078 12.250 -38.524 1.00 80.38 889 GLY A N 1
ATOM 7066 C CA . GLY A 1 889 ? 11.608 13.550 -39.025 1.00 80.38 889 GLY A CA 1
ATOM 7067 C C . GLY A 1 889 ? 11.423 14.632 -37.947 1.00 80.38 889 GLY A C 1
ATOM 7068 O O . GLY A 1 889 ? 11.705 15.806 -38.202 1.00 80.38 889 GLY A O 1
ATOM 7069 N N . GLU A 1 890 ? 11.030 14.272 -36.715 1.00 76.94 890 GLU A N 1
ATOM 7070 C CA . GLU A 1 890 ? 10.907 15.242 -35.612 1.00 76.94 890 GLU A CA 1
ATOM 7071 C C . GLU A 1 890 ? 12.266 15.792 -35.127 1.00 76.94 890 GLU A C 1
ATOM 7073 O O . GLU A 1 890 ? 12.323 16.963 -34.743 1.00 76.94 890 GLU A O 1
ATOM 7078 N N . TRP A 1 891 ? 13.354 15.012 -35.213 1.00 75.69 891 TRP A N 1
ATOM 7079 C CA . TRP A 1 891 ? 14.718 15.407 -34.814 1.00 75.69 891 TRP A CA 1
ATOM 7080 C C . TRP A 1 891 ? 15.275 16.556 -35.666 1.00 75.69 891 TRP A C 1
ATOM 7082 O O . TRP A 1 891 ? 15.996 17.420 -35.174 1.00 75.69 891 TRP A O 1
ATOM 7092 N N . THR A 1 892 ? 14.887 16.627 -36.943 1.00 75.06 892 THR A N 1
ATOM 7093 C CA . THR A 1 892 ? 15.383 17.638 -37.899 1.00 75.06 892 THR A CA 1
ATOM 7094 C C . THR A 1 892 ? 14.999 19.089 -37.548 1.00 75.06 892 THR A C 1
ATOM 7096 O O . THR A 1 892 ? 15.559 20.039 -38.117 1.00 75.06 892 THR A O 1
ATOM 7099 N N . ARG A 1 893 ? 14.044 19.272 -36.620 1.00 72.00 893 ARG A N 1
ATOM 7100 C CA . ARG A 1 893 ? 13.434 20.556 -36.246 1.00 72.00 893 ARG A CA 1
ATOM 7101 C C . ARG A 1 893 ? 14.422 21.499 -35.554 1.00 72.00 893 ARG A C 1
ATOM 7103 O O . ARG A 1 893 ? 15.280 21.102 -34.772 1.00 72.00 893 ARG A O 1
ATOM 7110 N N . ARG A 1 894 ? 14.244 22.800 -35.810 1.00 54.41 894 ARG A N 1
ATOM 7111 C CA . ARG A 1 894 ? 15.238 23.852 -35.530 1.00 54.41 894 ARG A CA 1
ATOM 7112 C C . ARG A 1 894 ? 15.750 23.901 -34.083 1.00 54.41 894 ARG A C 1
ATOM 7114 O O . ARG A 1 894 ? 16.933 24.132 -33.906 1.00 54.41 894 ARG A O 1
ATOM 7121 N N . ASN A 1 895 ? 14.902 23.627 -33.089 1.00 56.97 895 ASN A N 1
ATOM 7122 C CA . ASN A 1 895 ? 15.257 23.695 -31.661 1.00 56.97 895 ASN A CA 1
ATOM 7123 C C . ASN A 1 895 ? 16.056 22.476 -31.143 1.00 56.97 895 ASN A C 1
ATOM 7125 O O . ASN A 1 895 ? 16.387 22.437 -29.961 1.00 56.97 895 ASN A O 1
ATOM 7129 N N . LEU A 1 896 ? 16.289 21.455 -31.977 1.00 58.06 896 LEU A N 1
ATOM 7130 C CA . LEU A 1 896 ? 16.998 20.219 -31.607 1.00 58.06 896 LEU A CA 1
ATOM 7131 C C . LEU A 1 896 ? 18.373 20.113 -32.276 1.00 58.06 896 LEU A C 1
ATOM 7133 O O . LEU A 1 896 ? 19.258 19.454 -31.747 1.00 58.06 896 LEU A O 1
ATOM 7137 N N . ARG A 1 897 ? 18.598 20.857 -33.367 1.00 55.75 897 ARG A N 1
ATOM 7138 C CA . ARG A 1 897 ? 19.926 21.042 -33.984 1.00 55.75 897 ARG A CA 1
ATOM 7139 C C . ARG A 1 897 ? 20.960 21.672 -33.036 1.00 55.75 897 ARG A C 1
ATOM 7141 O O . ARG A 1 897 ? 22.149 21.622 -33.325 1.00 55.75 897 ARG A O 1
ATOM 7148 N N . ASP A 1 898 ? 20.504 22.246 -31.924 1.00 57.16 898 ASP A N 1
ATOM 7149 C CA . ASP A 1 898 ? 21.335 22.905 -30.916 1.00 57.16 898 ASP A CA 1
ATOM 7150 C C . ASP A 1 898 ? 21.809 21.955 -29.789 1.00 57.16 898 ASP A C 1
ATOM 7152 O O . ASP A 1 898 ? 22.616 22.369 -28.958 1.00 57.16 898 ASP A O 1
ATOM 7156 N N . THR A 1 899 ? 21.328 20.699 -29.715 1.00 63.88 899 THR A N 1
ATOM 7157 C CA . THR A 1 899 ? 21.737 19.747 -28.653 1.00 63.88 899 THR A CA 1
ATOM 7158 C C . THR A 1 899 ? 22.988 18.941 -29.000 1.00 63.88 899 THR A C 1
ATOM 7160 O O . THR A 1 899 ? 23.767 18.629 -28.103 1.00 63.88 899 THR A O 1
ATOM 7163 N N . SER A 1 900 ? 23.213 18.636 -30.280 1.00 75.94 900 SER A N 1
ATOM 7164 C CA . SER A 1 900 ? 24.479 18.113 -30.804 1.00 75.94 900 SER A CA 1
ATOM 7165 C C . SER A 1 900 ? 24.647 18.517 -32.270 1.00 75.94 900 SER A C 1
ATOM 7167 O O . SER A 1 900 ? 23.668 18.696 -32.996 1.00 75.94 900 SER A O 1
ATOM 7169 N N . ASN A 1 901 ? 25.890 18.628 -32.741 1.00 84.81 901 ASN A N 1
ATOM 7170 C CA . ASN A 1 901 ? 26.163 18.925 -34.150 1.00 84.81 901 ASN A CA 1
ATOM 7171 C C . ASN A 1 901 ? 25.982 17.721 -35.097 1.00 84.81 901 ASN A C 1
ATOM 7173 O O . ASN A 1 901 ? 26.282 17.854 -36.278 1.00 84.81 901 ASN A O 1
ATOM 7177 N N . GLU A 1 902 ? 25.499 16.570 -34.615 1.00 86.50 902 GLU A N 1
ATOM 7178 C CA . GLU A 1 902 ? 25.573 15.278 -35.313 1.00 86.50 902 GLU A CA 1
ATOM 7179 C C . GLU A 1 902 ? 24.949 15.306 -36.720 1.00 86.50 902 GLU A C 1
ATOM 7181 O O . GLU A 1 902 ? 25.598 14.910 -37.685 1.00 86.50 902 GLU A O 1
ATOM 7186 N N . LEU A 1 903 ? 23.757 15.895 -36.878 1.00 87.38 903 LEU A N 1
ATOM 7187 C CA . LEU A 1 903 ? 23.111 16.055 -38.191 1.00 87.38 903 LEU A CA 1
ATOM 7188 C C . LEU A 1 903 ? 23.915 16.962 -39.143 1.00 87.38 903 LEU A C 1
ATOM 7190 O O . LEU A 1 903 ? 24.050 16.662 -40.323 1.00 87.38 903 LEU A O 1
ATOM 7194 N N . ALA A 1 904 ? 24.511 18.038 -38.623 1.00 88.06 904 ALA A N 1
ATOM 7195 C CA . ALA A 1 904 ? 25.389 18.916 -39.400 1.00 88.06 904 ALA A CA 1
ATOM 7196 C C . ALA A 1 904 ? 26.777 18.294 -39.660 1.00 88.06 904 ALA A C 1
ATOM 7198 O O . ALA A 1 904 ? 27.549 18.818 -40.461 1.00 88.06 904 ALA A O 1
ATOM 7199 N N . THR A 1 905 ? 27.125 17.198 -38.984 1.00 90.06 905 THR A N 1
ATOM 7200 C CA . THR A 1 905 ? 28.308 16.380 -39.279 1.00 90.06 905 THR A CA 1
ATOM 7201 C C . THR A 1 905 ? 27.981 15.322 -40.334 1.00 90.06 905 THR A C 1
ATOM 7203 O O . THR A 1 905 ? 28.770 15.165 -41.255 1.00 90.06 905 THR A O 1
ATOM 7206 N N . LEU A 1 906 ? 26.796 14.696 -40.297 1.00 91.50 906 LEU A N 1
ATOM 7207 C CA . LEU A 1 906 ? 26.283 13.844 -41.384 1.00 91.50 906 LEU A CA 1
ATOM 7208 C C . LEU A 1 906 ? 26.193 14.607 -42.716 1.00 91.50 906 LEU A C 1
ATOM 7210 O O . LEU A 1 906 ? 26.732 14.148 -43.719 1.00 91.50 906 LEU A O 1
ATOM 7214 N N . ASP A 1 907 ? 25.599 15.805 -42.716 1.00 91.25 907 ASP A N 1
ATOM 7215 C CA . ASP A 1 907 ? 25.508 16.652 -43.916 1.00 91.25 907 ASP A CA 1
ATOM 7216 C C . ASP A 1 907 ? 26.904 17.035 -44.467 1.00 91.25 907 ASP A C 1
ATOM 7218 O O . ASP A 1 907 ? 27.082 17.150 -45.681 1.00 91.25 907 ASP A O 1
ATOM 7222 N N . ARG A 1 908 ? 27.919 17.177 -43.595 1.00 92.25 908 ARG A N 1
ATOM 7223 C CA . ARG A 1 908 ? 29.322 17.382 -44.004 1.00 92.25 908 ARG A CA 1
ATOM 7224 C C . ARG A 1 908 ? 29.974 16.112 -44.545 1.00 92.25 908 ARG A C 1
ATOM 7226 O O . ARG A 1 908 ? 30.642 16.198 -45.564 1.00 92.25 908 ARG A O 1
ATOM 7233 N N . LEU A 1 909 ? 29.725 14.942 -43.953 1.00 92.81 909 LEU A N 1
ATOM 7234 C CA . LEU A 1 909 ? 30.216 13.666 -44.490 1.00 92.81 909 LEU A CA 1
ATOM 7235 C C . LEU A 1 909 ? 29.686 13.383 -45.900 1.00 92.81 909 LEU A C 1
ATOM 7237 O O . LEU A 1 909 ? 30.416 12.822 -46.711 1.00 92.81 909 LEU A O 1
ATOM 7241 N N . VAL A 1 910 ? 28.459 13.806 -46.218 1.00 94.44 910 VAL A N 1
ATOM 7242 C CA . VAL A 1 910 ? 27.931 13.733 -47.591 1.00 94.44 910 VAL A CA 1
ATOM 7243 C C . VAL A 1 910 ? 28.679 14.688 -48.529 1.00 94.44 910 VAL A C 1
ATOM 7245 O O . VAL A 1 910 ? 29.039 14.294 -49.635 1.00 94.44 910 VAL A O 1
ATOM 7248 N N . ALA A 1 911 ? 28.978 15.916 -48.093 1.00 93.50 911 ALA A N 1
ATOM 7249 C CA . ALA A 1 911 ? 29.767 16.874 -48.879 1.00 93.50 911 ALA A CA 1
ATOM 7250 C C . ALA A 1 911 ? 31.247 16.461 -49.052 1.00 93.50 911 ALA A C 1
ATOM 7252 O O . ALA A 1 911 ? 31.857 16.774 -50.070 1.00 93.50 911 ALA A O 1
ATOM 7253 N N . GLU A 1 912 ? 31.809 15.739 -48.080 1.00 91.75 912 GLU A N 1
ATOM 7254 C CA . GLU A 1 912 ? 33.162 15.160 -48.092 1.00 91.75 912 GLU A CA 1
ATOM 7255 C C . GLU A 1 912 ? 33.224 13.812 -48.851 1.00 91.75 912 GLU A C 1
ATOM 7257 O O . GLU A 1 912 ? 34.296 13.231 -48.998 1.00 91.75 912 GLU A O 1
ATOM 7262 N N . GLY A 1 913 ? 32.089 13.300 -49.349 1.00 91.50 913 GLY A N 1
ATOM 7263 C CA . GLY A 1 913 ? 32.002 12.033 -50.088 1.00 91.50 913 GLY A CA 1
ATOM 7264 C C . GLY A 1 913 ? 32.128 10.770 -49.225 1.00 91.50 913 GLY A C 1
ATOM 7265 O O . GLY A 1 913 ? 32.238 9.672 -49.761 1.00 91.50 913 GLY A O 1
ATOM 7266 N N . HIS A 1 914 ? 32.103 10.906 -47.897 1.00 90.88 914 HIS A N 1
ATOM 7267 C CA . HIS A 1 914 ? 32.243 9.829 -46.909 1.00 90.88 914 HIS A CA 1
ATOM 7268 C C . HIS A 1 914 ? 30.902 9.258 -46.408 1.00 90.88 914 HIS A C 1
ATOM 7270 O O . HIS A 1 914 ? 30.882 8.330 -45.598 1.00 90.88 914 HIS A O 1
ATOM 7276 N N . ALA A 1 915 ? 29.779 9.797 -46.879 1.00 94.25 915 ALA A N 1
ATOM 7277 C CA . ALA A 1 915 ? 28.438 9.262 -46.673 1.00 94.25 915 ALA A CA 1
ATOM 7278 C C . ALA A 1 915 ? 27.545 9.581 -47.884 1.00 94.25 915 ALA A C 1
ATOM 7280 O O . ALA A 1 915 ? 27.858 10.468 -48.677 1.00 94.25 915 ALA A O 1
ATOM 7281 N N . ALA A 1 916 ? 26.408 8.901 -48.006 1.00 95.12 916 ALA A N 1
ATOM 7282 C CA . ALA A 1 916 ? 25.379 9.196 -48.999 1.00 95.12 916 ALA A CA 1
ATOM 7283 C C . ALA A 1 916 ? 24.003 9.274 -48.329 1.00 95.12 916 ALA A C 1
ATOM 7285 O O . ALA A 1 916 ? 23.648 8.390 -47.554 1.00 95.12 916 ALA A O 1
ATOM 7286 N N . LEU A 1 917 ? 23.215 10.309 -48.640 1.00 94.75 917 LEU A N 1
ATOM 7287 C CA . LEU A 1 917 ? 21.805 10.379 -48.242 1.00 94.75 917 LEU A CA 1
ATOM 7288 C C . LEU A 1 917 ? 20.989 9.467 -49.175 1.00 94.75 917 LEU A C 1
ATOM 7290 O O . LEU A 1 917 ? 20.650 9.871 -50.286 1.00 94.75 917 LEU A O 1
ATOM 7294 N N . THR A 1 918 ? 20.709 8.242 -48.739 1.00 93.50 918 THR A N 1
ATOM 7295 C CA . THR A 1 918 ? 20.080 7.181 -49.546 1.00 93.50 918 THR A CA 1
ATOM 7296 C C . THR A 1 918 ? 18.556 7.201 -49.502 1.00 93.50 918 THR A C 1
ATOM 7298 O O . THR A 1 918 ? 17.917 6.822 -50.482 1.00 93.50 918 THR A O 1
ATOM 7301 N N . PHE A 1 919 ? 17.955 7.699 -48.416 1.00 94.06 919 PHE A N 1
ATOM 7302 C CA . PHE A 1 919 ? 16.501 7.822 -48.289 1.00 94.06 919 PHE A CA 1
ATOM 7303 C C . PHE A 1 919 ? 16.071 9.186 -47.743 1.00 94.06 919 PHE A C 1
ATOM 7305 O O . PHE A 1 919 ? 16.691 9.754 -46.840 1.00 94.06 919 PHE A O 1
ATOM 7312 N N . ARG A 1 920 ? 14.946 9.684 -48.268 1.00 93.19 920 ARG A N 1
ATOM 7313 C CA . ARG A 1 920 ? 14.172 10.799 -47.713 1.00 93.19 920 ARG A CA 1
ATOM 7314 C C . ARG A 1 920 ? 12.685 10.504 -47.885 1.00 93.19 920 ARG A C 1
ATOM 7316 O O . ARG A 1 920 ? 12.145 10.671 -48.976 1.00 93.19 920 ARG A O 1
ATOM 7323 N N . GLY A 1 921 ? 12.036 10.083 -46.808 1.00 88.88 921 GLY A N 1
ATOM 7324 C CA . GLY A 1 921 ? 10.627 9.706 -46.816 1.00 88.88 921 GLY A CA 1
ATOM 7325 C C . GLY A 1 921 ? 9.663 10.869 -46.528 1.00 88.88 921 GLY A C 1
ATOM 7326 O O . GLY A 1 921 ? 10.064 11.902 -45.976 1.00 88.88 921 GLY A O 1
ATOM 7327 N N . PRO A 1 922 ? 8.373 10.733 -46.895 1.00 86.19 922 PRO A N 1
ATOM 7328 C CA . PRO A 1 922 ? 7.351 11.764 -46.700 1.00 86.19 922 PRO A CA 1
ATOM 7329 C C . PRO A 1 922 ? 7.010 12.083 -45.233 1.00 86.19 922 PRO A C 1
ATOM 7331 O O . PRO A 1 922 ? 6.458 13.153 -44.979 1.00 86.19 922 PRO A O 1
ATOM 7334 N N . ALA A 1 923 ? 7.347 11.227 -44.258 1.00 81.88 923 ALA A N 1
ATOM 7335 C CA . ALA A 1 923 ? 7.229 11.558 -42.831 1.00 81.88 923 ALA A CA 1
ATOM 7336 C C . ALA A 1 923 ? 8.435 12.374 -42.313 1.00 81.88 923 ALA A C 1
ATOM 7338 O O . ALA A 1 923 ? 8.463 12.796 -41.153 1.00 81.88 923 ALA A O 1
ATOM 7339 N N . GLY A 1 924 ? 9.425 12.627 -43.177 1.00 85.75 924 GLY A N 1
ATOM 7340 C CA . GLY A 1 924 ? 10.663 13.333 -42.862 1.00 85.75 924 GLY A CA 1
ATOM 7341 C C . GLY A 1 924 ? 11.799 12.421 -42.403 1.00 85.75 924 GLY A C 1
ATOM 7342 O O . GLY A 1 924 ? 12.833 12.943 -41.988 1.00 85.75 924 GLY A O 1
ATOM 7343 N N . THR A 1 925 ? 11.630 11.097 -42.465 1.00 90.25 925 THR A N 1
ATOM 7344 C CA . THR A 1 925 ? 12.707 10.134 -42.199 1.00 90.25 925 THR A CA 1
ATOM 7345 C C . THR A 1 925 ? 13.846 10.328 -43.199 1.00 90.25 925 THR A C 1
ATOM 7347 O O . THR A 1 925 ? 13.606 10.416 -44.405 1.00 90.25 925 THR A O 1
ATOM 7350 N N . LEU A 1 926 ? 15.084 10.381 -42.707 1.00 92.81 926 LEU A N 1
ATOM 7351 C CA . LEU A 1 926 ? 16.298 10.408 -43.525 1.00 92.81 926 LEU A CA 1
ATOM 7352 C C . LEU A 1 926 ? 17.141 9.164 -43.237 1.00 92.81 926 LEU A C 1
ATOM 7354 O O . LEU A 1 926 ? 17.249 8.762 -42.080 1.00 92.81 926 LEU A O 1
ATOM 7358 N N . GLU A 1 927 ? 17.781 8.607 -44.260 1.00 94.50 927 GLU A N 1
ATOM 7359 C CA . GLU A 1 927 ? 18.819 7.579 -44.115 1.00 94.50 927 GLU A CA 1
ATOM 7360 C C . GLU A 1 927 ? 20.127 8.090 -44.719 1.00 94.50 927 GLU A C 1
ATOM 7362 O O . GLU A 1 927 ? 20.142 8.566 -45.856 1.00 94.50 927 GLU A O 1
ATOM 7367 N N . TYR A 1 928 ? 21.215 7.964 -43.963 1.00 94.94 928 TYR A N 1
ATOM 7368 C CA . TYR A 1 928 ? 22.575 8.191 -44.438 1.00 94.94 928 TYR A CA 1
ATOM 7369 C C . TYR A 1 928 ? 23.341 6.860 -44.405 1.00 94.94 928 TYR A C 1
ATOM 7371 O O . TYR A 1 928 ? 23.577 6.323 -43.322 1.00 94.94 928 TYR A O 1
ATOM 7379 N N . THR A 1 929 ? 23.750 6.332 -45.559 1.00 94.38 929 THR A N 1
ATOM 7380 C CA . THR A 1 929 ? 24.700 5.208 -45.644 1.00 94.38 929 THR A CA 1
ATOM 7381 C C . THR A 1 929 ? 26.129 5.731 -45.502 1.00 94.38 929 THR A C 1
ATOM 7383 O O . THR A 1 929 ? 26.491 6.740 -46.111 1.00 94.38 929 THR A O 1
ATOM 7386 N N . ILE A 1 930 ? 26.944 5.061 -44.689 1.00 93.00 930 ILE A N 1
ATOM 7387 C CA . ILE A 1 930 ? 28.262 5.528 -44.244 1.00 93.00 930 ILE A CA 1
ATOM 7388 C C . ILE A 1 930 ? 29.381 4.759 -44.954 1.00 93.00 930 ILE A C 1
ATOM 7390 O O . ILE A 1 930 ? 29.346 3.535 -45.042 1.00 93.00 930 ILE A O 1
ATOM 7394 N N . GLN A 1 931 ? 30.417 5.464 -45.420 1.00 86.25 931 GLN A N 1
ATOM 7395 C CA . GLN A 1 931 ? 31.647 4.835 -45.904 1.00 86.25 931 GLN A CA 1
ATOM 7396 C C . GLN A 1 931 ? 32.654 4.698 -44.757 1.00 86.25 931 GLN A C 1
ATOM 7398 O O . GLN A 1 931 ? 33.359 5.654 -44.394 1.00 86.25 931 GLN A O 1
ATOM 7403 N N . SER A 1 932 ? 32.704 3.494 -44.185 1.00 72.19 932 SER A N 1
ATOM 7404 C CA . SER A 1 932 ? 33.592 3.137 -43.076 1.00 72.19 932 SER A CA 1
ATOM 7405 C C . SER A 1 932 ? 35.061 3.482 -43.378 1.00 72.19 932 SER A C 1
ATOM 7407 O O . SER A 1 932 ? 35.593 3.030 -44.394 1.00 72.19 932 SER A O 1
ATOM 7409 N N . PRO A 1 933 ? 35.743 4.272 -42.523 1.00 75.38 933 PRO A N 1
ATOM 7410 C CA . PRO A 1 933 ? 37.176 4.519 -42.656 1.00 75.38 933 PRO A CA 1
ATOM 7411 C C . PRO A 1 933 ? 37.988 3.229 -42.429 1.00 75.38 933 PRO A C 1
ATOM 7413 O O . PRO A 1 933 ? 37.526 2.326 -41.723 1.00 75.38 933 PRO A O 1
ATOM 7416 N N . PRO A 1 934 ? 39.218 3.133 -42.971 1.00 69.00 934 PRO A N 1
ATOM 7417 C CA . PRO A 1 934 ? 40.110 2.020 -42.665 1.00 69.00 934 PRO A CA 1
ATOM 7418 C C . PRO A 1 934 ? 40.426 1.990 -41.154 1.00 69.00 934 PRO A C 1
ATOM 7420 O O . PRO A 1 934 ? 40.654 3.052 -40.569 1.00 69.00 934 PRO A O 1
ATOM 7423 N N . PRO A 1 935 ? 40.511 0.808 -40.504 1.00 64.56 935 PRO A N 1
ATOM 7424 C CA . PRO A 1 935 ? 40.686 0.706 -39.046 1.00 64.56 935 PRO A CA 1
ATOM 7425 C C . PRO A 1 935 ? 41.904 1.450 -38.474 1.00 64.56 935 PRO A C 1
ATOM 7427 O O . PRO A 1 935 ? 41.937 1.779 -37.287 1.00 64.56 935 PRO A O 1
ATOM 7430 N N . GLU A 1 936 ? 42.903 1.710 -39.317 1.00 66.25 936 GLU A N 1
ATOM 7431 C CA . GLU A 1 936 ? 44.150 2.388 -38.975 1.00 66.25 936 GLU A CA 1
ATOM 7432 C C . GLU A 1 936 ? 43.975 3.894 -38.719 1.00 66.25 936 GLU A C 1
ATOM 7434 O O . GLU A 1 936 ? 44.607 4.406 -37.793 1.00 66.25 936 GLU A O 1
ATOM 7439 N N . SER A 1 937 ? 43.085 4.610 -39.431 1.00 69.44 937 SER A N 1
ATOM 7440 C CA . SER A 1 937 ? 42.890 6.057 -39.183 1.00 69.44 937 SER A CA 1
ATOM 7441 C C . SER A 1 937 ? 42.313 6.310 -37.786 1.00 69.44 937 SER A C 1
ATOM 7443 O O . SER A 1 937 ? 42.724 7.226 -37.070 1.00 69.44 937 SER A O 1
ATOM 7445 N N . CYS A 1 938 ? 41.447 5.405 -37.330 1.00 72.62 938 CYS A N 1
ATOM 7446 C CA . CYS A 1 938 ? 40.820 5.463 -36.017 1.00 72.62 938 CYS A CA 1
ATOM 7447 C C . CYS A 1 938 ? 41.726 5.020 -34.855 1.00 72.62 938 CYS A C 1
ATOM 7449 O O . CYS A 1 938 ? 41.314 5.109 -33.695 1.00 72.62 938 CYS A O 1
ATOM 7451 N N . ALA A 1 939 ? 42.968 4.588 -35.114 1.00 59.56 939 ALA A N 1
ATOM 7452 C CA . ALA A 1 939 ? 43.910 4.194 -34.065 1.00 59.56 939 ALA A CA 1
ATOM 7453 C C . ALA A 1 939 ? 44.315 5.362 -33.142 1.00 59.56 939 ALA A C 1
ATOM 7455 O O . ALA A 1 939 ? 44.614 5.133 -31.968 1.00 59.56 939 ALA A O 1
ATOM 7456 N N . ALA A 1 940 ? 44.274 6.606 -33.635 1.00 52.97 940 ALA A N 1
ATOM 7457 C CA . ALA A 1 940 ? 44.563 7.805 -32.843 1.00 52.97 940 ALA A CA 1
ATOM 7458 C C . ALA A 1 940 ? 43.454 8.144 -31.822 1.00 52.97 940 ALA A C 1
ATOM 7460 O O . ALA A 1 940 ? 43.738 8.688 -30.757 1.00 52.97 940 ALA A O 1
ATOM 7461 N N . ALA A 1 941 ? 42.199 7.761 -32.087 1.00 48.25 941 ALA A N 1
ATOM 7462 C CA . ALA A 1 941 ? 41.032 8.058 -31.245 1.00 48.25 941 ALA A CA 1
ATOM 7463 C C . ALA A 1 941 ? 40.863 7.091 -30.045 1.00 48.25 941 ALA A C 1
ATOM 7465 O O . ALA A 1 941 ? 39.746 6.813 -29.605 1.00 48.25 941 ALA A O 1
ATOM 7466 N N . ARG A 1 942 ? 41.970 6.531 -29.533 1.00 42.81 942 ARG A N 1
ATOM 7467 C CA . ARG A 1 942 ? 41.996 5.471 -28.502 1.00 42.81 942 ARG A CA 1
ATOM 7468 C C . ARG A 1 942 ? 41.945 5.960 -27.046 1.00 42.81 942 ARG A C 1
ATOM 7470 O O . ARG A 1 942 ? 41.973 5.125 -26.144 1.00 42.81 942 ARG A O 1
ATOM 7477 N N . ALA A 1 943 ? 41.867 7.266 -26.800 1.00 30.08 943 ALA A N 1
ATOM 7478 C CA . ALA A 1 943 ? 41.675 7.819 -25.457 1.00 30.08 943 ALA A CA 1
ATOM 7479 C C . ALA A 1 943 ? 40.170 7.997 -25.141 1.00 30.08 943 ALA A C 1
ATOM 7481 O O . ALA A 1 943 ? 39.477 8.612 -25.955 1.00 30.08 943 ALA A O 1
ATOM 7482 N N . PRO A 1 944 ? 39.661 7.475 -24.005 1.00 39.28 944 PRO A N 1
ATOM 7483 C CA . PRO A 1 944 ? 38.311 7.756 -23.502 1.00 39.28 944 PRO A CA 1
ATOM 7484 C C . PRO A 1 944 ? 38.212 9.099 -22.747 1.00 39.28 944 PRO A C 1
ATOM 7486 O O . PRO A 1 944 ? 39.210 9.500 -22.101 1.00 39.28 944 PRO A O 1
#

Solvent-accessible surface area (backbone atoms only — not comparable to full-atom values): 58554 Å² total; per-residue (Å²): 138,82,84,86,86,86,86,87,88,83,88,85,86,88,82,89,81,87,89,88,83,85,86,92,87,84,93,82,89,86,90,84,92,83,85,82,86,88,85,87,83,86,83,86,89,83,85,84,88,93,83,90,90,85,92,91,90,84,91,88,89,90,83,93,91,85,91,86,88,86,89,86,87,85,84,88,85,84,87,85,91,81,88,81,90,88,84,88,87,84,92,87,85,91,86,86,88,88,80,90,87,88,89,83,92,84,90,83,89,88,84,86,89,90,79,91,83,89,80,85,90,85,85,81,89,81,87,88,86,86,80,89,81,88,89,79,83,90,89,85,86,89,85,82,87,88,86,89,87,83,86,89,88,92,81,88,88,86,84,91,84,89,88,88,88,90,86,90,82,84,90,90,88,86,90,90,86,84,88,88,89,90,87,86,88,86,82,90,91,85,89,90,87,90,86,86,90,85,91,90,86,88,80,90,82,90,89,80,85,91,90,90,87,87,86,84,85,89,81,91,86,88,81,89,88,82,93,88,86,91,85,90,89,84,91,89,91,87,88,80,90,86,84,87,85,90,78,89,88,87,89,80,86,87,82,82,81,89,78,81,86,85,78,84,83,77,80,86,66,77,86,69,82,84,75,70,91,70,73,84,75,77,70,52,63,36,40,37,32,45,38,64,62,40,53,90,38,36,65,55,46,54,50,54,41,42,75,71,71,47,62,36,32,41,37,17,35,26,35,46,87,76,54,29,57,65,56,46,53,66,56,31,76,74,38,98,45,40,45,76,42,81,36,101,47,70,64,36,57,27,44,26,52,46,53,53,54,51,51,55,44,51,40,34,79,71,64,79,39,56,54,72,25,35,40,31,39,49,62,35,79,56,41,63,62,66,88,48,48,65,61,51,49,53,46,29,60,75,68,67,38,43,25,33,34,42,13,70,63,56,88,86,51,60,68,68,62,47,52,50,50,51,52,52,14,51,55,42,17,65,46,18,69,53,90,57,74,39,45,76,44,71,46,32,39,29,23,38,42,61,48,64,55,33,52,80,53,55,82,55,54,40,70,34,40,35,40,27,48,57,17,30,34,40,64,76,66,49,48,67,46,37,78,58,74,38,72,61,83,48,86,90,80,88,83,47,74,68,52,55,54,50,40,55,53,40,25,54,50,22,30,50,51,40,51,55,37,71,80,42,60,78,96,64,72,49,68,66,39,52,52,51,21,50,51,48,45,49,51,51,52,48,49,52,48,54,51,63,74,34,59,60,42,34,18,49,49,20,30,52,50,52,46,49,22,51,49,51,33,52,35,47,72,72,67,68,47,85,55,58,46,36,67,50,20,34,78,34,66,31,55,62,54,32,44,33,44,66,59,32,55,62,21,20,74,36,25,90,80,51,42,70,45,21,53,32,48,40,41,54,48,22,51,53,44,27,56,49,12,44,29,60,51,40,59,67,36,64,16,51,59,47,35,30,58,43,70,43,39,54,55,55,57,58,31,61,56,42,31,38,48,33,50,41,37,2,39,13,26,17,28,40,11,47,25,28,42,74,69,65,39,48,72,60,13,20,54,27,40,22,48,3,28,28,9,19,43,68,50,9,49,51,33,39,50,52,53,47,53,52,47,28,69,72,67,76,45,83,66,64,90,50,48,67,42,50,52,49,19,50,59,74,24,39,67,31,45,51,46,57,78,66,41,73,70,66,83,58,54,38,88,66,60,54,52,58,57,51,52,49,52,63,52,50,48,42,74,55,54,47,47,47,47,52,46,77,40,34,70,55,50,52,70,44,35,56,59,52,51,51,52,35,50,51,51,37,50,52,49,58,74,65,50,63,64,86,65,56,34,68,52,76,65,83,57,50,50,62,44,58,79,66,65,69,60,46,66,90,44,25,33,34,74,47,58,48,93,54,43,38,52,35,55,46,52,40,46,74,65,47,28,24,26,30,40,55,83,63,65,77,60,66,72,21,78,55,70,94,44,62,66,60,45,48,42,46,36,49,76,38,56,32,44,31,41,39,35,30,32,78,42,76,38,80,88,47,57,77,52,28,46,60,68,68,38,54,57,44,32,38,76,71,68,43,28,42,80,76,44,77,35,94,72,46,34,35,30,34,41,47,59,74,70,64,77,70,77,45,59,78,71,73,74,134